Protein 4HL7 (pdb70)

Sequence (827 aa):
LNPRLFSPHIIRSLLDLDAYKINQAIHHFYPDVSVRYELIVRSEEDASGLLDAIRQEIAHLGTLRFSDADIHYLTQHAPHLKATFLQSLRYFHFVPQEQVEGIVKQQLRISIRGSWRDTILYETLVAIVSEVRSRQRWAEVPADLPLKVLKTKLDQLKAEIERRGINNFSLTEGTRRRFSSQVQRDVLACLKQEIPQWVLGTSNYHFAREFDLKPIGTIAHEWFGHQALVNERDSQQVALERWLTAFDGLAIAPTDTLTIDAFLNDFNRHLANAYDGVRHDSGCPFRWGDKIAHYQQLGIDPTTKLFIFSDGLDFDQALELCEYFAGRVKISFGIGTFLTNDLANWRNAAGVEYRPLSIVIKLAECQGRPVAKISDQPEKACEDPIFLANLKRRFNIELDVDALIQELRHQKRSLNPRLFSPHIIRSLLDLDAYKINQAIHHFYPDVSVRYELIVRSEEDASGLLDAIRQEIAHLGTLRFSDADIHYLTQHAPHLKATFLQSLRYFHFVPQEQVEGIVKGKQQLRISIRGSWRDTILYETLVAIVSEVRSRQRWAEVPADLPLKVLKTKLDQLKAEIERRGINNFSLTEGTRRRFSSQVQRDVLACLKQEIPQWVLGTSNYHFAREFDLKPIGTIAHEWFGHQALVNERDSQQVALERWLTAFDGLAIAPTDTLTIDAFLNDFNRHLANAYDGVRHDSGCPFRWGDKIAHYQQLGIDPTTKLFIFSDGLDFDQALELCEYFAGRVKISFGIGTFLTNDLANWRNAAGVEYRPLSIVIKLAECQGRPVAKISDQPEKACEDPIFLANLKRRFNIELDVDALIQELRHQ

Secondary structure (DSSP, 8-state):
--TTT--S-SS-STTSSBHHHH--HHHHH-TT-EEEEEEEEES-TTTHHHHHHHHHHHHHGGG----HHHHHHHHHH-TTS-HHHHHHHTT----HHHHB--EE--EEEEEEEEEHHHHTTHHHH--HHHHHHHHHH-TTS-TTHHHHHHHHHHHHHHHHHHHHT-----EE---TT-S-HHHHHHHHHHHHHH-GGGEEEBSBHHHHHHHT--B-----TTT--HHHHS-GGGHHHHHHHHHHHH-----EEES-SS-HHHHHHH--HHHHHHS-EEEE-SS-HHHHHH--HHHHHTT--GGGSEEEE-SS--HHHHHHHHHHHTTTSEEEEE--HHHHS--TT-B-TT-PBP-PPEEEEEEEEETTEE-----SSGGG----HHHHHHHHHHTT----HHHHHHHHHHHH-/---TTT--S-SS-STTSSBHHHH--HHHHH-TT-EEEEEEEE--SS--GGGHHHHHHHHHHGGG----HHHHHHHHHH-TTS-HHHHHHGGG----HHHHB--EE----EEEEEEEEEHHHHTTHHHH--HHHHHHHHHHSTTS-TTHHHHHHHHHHHHHHHHHHHHT-----EE---TT-S-HHHHHHHHHHHHHHSGGGEEEBSBHHHHHHHT--B-----TTT--HHHHS-GGGHHHHHHHHHHHHS----EEES-SS-HHHHHHH--HHHHHHS-EEEE-SS-HHHHHH--HHHHHTT--GGGSEEEE-SS--HHHHHHHHHHHTTTSEEEEE--HHHHS--TT-B-TT-PBP-PPPEEEEEEEETTEE-----SSGGG----HHHHHHHHHHTT----HHHHHHHHHT-

B-factor: mean 25.86, std 10.04, range [11.12, 76.34]

Solvent-accessible surface area: 34339 Å² total

InterPro domains:
  IPR006406 Nicotinate phosphoribosyltransferase [MF_00570] (7-412)
  IPR006406 Nicotinate phosphoribosyltransferase [NF003704] (6-414)
  IPR006406 Nicotinate phosphoribosyltransferase [TIGR01514] (10-411)
  IPR006406 Nicotinate phosphoribosyltransferase [cd01401] (12-394)
  IPR007229 Nicotinate phosphoribosyltransferase family [PIRSF000484] (7-392)
  IPR007229 Nicotinate phosphoribosyltransferase family [PTHR11098] (11-241)
  IPR036068 Nicotinate phosphoribosyltransferase-like, C-terminal [SSF51690] (128-410)
  IPR040727 Nicotinate phosphoribosyltransferase, N-terminal domain [PF17767] (15-138)
  IPR041525 Nicotinate/nicotinamide phosphoribosyltransferase [PF04095] (177-411)

Foldseek 3Di:
DDCLQAPPAQQDALLQAFQLLVVQLCVVPPVPKKFKKKKKFDDDPCCVVLVVQLVVNLQVQQVGAQDVVNLVLCVPQVVQHDPVSSVVSRPAGADCVVFWDDAPVHMDMIMGIDGCNNGSSVQLVSSSSLQSCCVVPVVPQPSCLLVVVVVVQLVVLVVVCVVVVQDAEAAEEARSQFNGVSLVLVLVVVCCVRPVVRYQFYSRRVSCVVSVGRHDDEHDLCLCLQVVVDPLLCSNLVSLVSSCVSTVAAYEAECFQPEVVSSLVNCALVSVVRHQYYEYADDDVLVSVVVLVSCVVSVHQQQRHEYEYEHADDSVVSVVVSVSCPPRHRYYYYYHCNRRPPSPQDAPPVGHTDDTTDMDMDTADMSNHGDKGQGNVNVPIYPDLVVVQVSCVSSVHDDDVVVSVVVVVVVVD/DFDCLQAPPAFQDALLQAFQLLVVQLCVVPPQPKKFKKKKWFDDPDACQVLVVQLVVLLQCQQVGAQDVVNLVLCVVQVVQHDPVSSVVSRPAGADCVPFWDAFDPVDTIDMIMGIDHCNNGSSVQLVSNSSQQSCCVVPVRPQDSCQLVVLLVVQLVVLVVVCVVVVFDAEAAEEARSQFNGPSLVLVLVVVCCVRPVVRYQFYRRSVSCVVSVGRHDDENDLVLCLQVVVDPLLCSNLVSLVSSCVSGVAQYEAEQFQPEVVLSLVNCDLVSVVRHQYYEYADDDVLVSVVVLVSCVVSVHQQQSHEYEYEHADDSVVSVVVSVSCPPRHRYYYYHHCNRRPPSPQDADPVRHTDDGTDMDMDTATMNNHGDKGQGNPNVPIYPDLVSVQVSCVSSVHDDDVVVSVVVVVVD

CATH classification: 3.20.140.10

Nearest PDB structures (foldseek):
  4hl7-assembly1_A  TM=1.002E+00  e=1.913E-81  Vibrio cholerae O1 biovar El Tor str. N16961
  4hl7-assembly2_B  TM=1.000E+00  e=5.256E-77  Vibrio cholerae O1 biovar El Tor str. N16961
  1vlp-assembly4_D  TM=8.745E-01  e=1.106E-33  Saccharomyces cerevisiae
  2im5-assembly4_D  TM=9.086E-01  e=7.864E-31  Porphyromonas gingivalis
  1ybe-assembly1_B  TM=8.686E-01  e=8.011E-32  Agrobacterium tumefaciens

Organism: Vibrio cholerae serotype O1 (strain ATCC 39315 / El Tor Inaba N16961) (NCBI:txid243277)

Radius of gyration: 32.54 Å; Cα contacts (8 Å, |Δi|>4): 1441; chains: 2; bounding box: 62×83×97 Å

Structure (mmCIF, N/CA/C/O backbone):
data_4HL7
#
_entry.id   4HL7
#
_cell.length_a   83.420
_cell.length_b   147.640
_cell.length_c   74.770
_cell.angle_alpha   90.00
_cell.angle_beta   90.00
_cell.angle_gamma   90.00
#
_symmetry.space_group_name_H-M   'P 21 21 2'
#
loop_
_entity.id
_entity.type
_entity.pdbx_description
1 polymer 'Nicotinate phosphoribosyltransferase'
2 non-polymer 'SULFATE ION'
3 water water
#
loop_
_atom_site.group_PDB
_atom_site.id
_atom_site.type_symbol
_atom_site.label_atom_id
_atom_site.label_alt_id
_atom_site.label_comp_id
_atom_site.label_asym_id
_atom_site.label_entity_id
_atom_site.label_seq_id
_atom_site.pdbx_PDB_ins_code
_atom_site.Cartn_x
_atom_site.Cartn_y
_atom_site.Cartn_z
_atom_site.occupancy
_atom_site.B_iso_or_equiv
_atom_site.auth_seq_id
_atom_site.auth_comp_id
_atom_site.auth_asym_id
_atom_site.auth_atom_id
_atom_site.pdbx_PDB_model_num
ATOM 1 N N . LEU A 1 3 ? 17.301 23.138 -0.799 1.00 52.46 3 LEU A N 1
ATOM 2 C CA . LEU A 1 3 ? 18.115 23.071 0.465 1.00 50.67 3 LEU A CA 1
ATOM 3 C C . LEU A 1 3 ? 19.465 22.387 0.257 1.00 48.63 3 LEU A C 1
ATOM 4 O O . LEU A 1 3 ? 19.578 21.418 -0.496 1.00 48.29 3 LEU A O 1
ATOM 9 N N . ASN A 1 4 ? 20.481 22.920 0.935 1.00 45.07 4 ASN A N 1
ATOM 10 C CA . ASN A 1 4 ? 21.871 22.447 0.875 1.00 41.38 4 ASN A CA 1
ATOM 11 C C . ASN A 1 4 ? 22.012 21.131 1.648 1.00 40.45 4 ASN A C 1
ATOM 12 O O . ASN A 1 4 ? 21.818 21.125 2.857 1.00 34.52 4 ASN A O 1
ATOM 17 N N . PRO A 1 5 ? 22.351 20.019 0.945 1.00 42.62 5 PRO A N 1
ATOM 18 C CA . PRO A 1 5 ? 22.421 18.679 1.583 1.00 40.28 5 PRO A CA 1
ATOM 19 C C . PRO A 1 5 ? 23.546 18.528 2.625 1.00 37.00 5 PRO A C 1
ATOM 20 O O . PRO A 1 5 ? 23.518 17.590 3.425 1.00 38.49 5 PRO A O 1
ATOM 24 N N . ARG A 1 6 ? 24.493 19.466 2.662 1.00 37.47 6 ARG A N 1
ATOM 25 C CA . ARG A 1 6 ? 25.510 19.470 3.718 1.00 35.50 6 ARG A CA 1
ATOM 26 C C . ARG A 1 6 ? 25.031 20.151 5.015 1.00 35.97 6 ARG A C 1
ATOM 27 O O . ARG A 1 6 ? 25.583 19.924 6.058 1.00 33.30 6 ARG A O 1
ATOM 35 N N . LEU A 1 7 ? 23.980 20.960 4.927 1.00 34.55 7 LEU A N 1
ATOM 36 C CA . LEU A 1 7 ? 23.390 21.583 6.099 1.00 30.85 7 LEU A CA 1
ATOM 37 C C . LEU A 1 7 ? 22.161 20.800 6.570 1.00 28.42 7 LEU A C 1
ATOM 38 O O . LEU A 1 7 ? 21.881 20.750 7.781 1.00 25.57 7 LEU A O 1
ATOM 43 N N . PHE A 1 8 ? 21.405 20.236 5.619 1.00 28.62 8 PHE A N 1
ATOM 44 C CA . PHE A 1 8 ? 20.123 19.597 5.937 1.00 27.86 8 PHE A CA 1
ATOM 45 C C . PHE A 1 8 ? 20.033 18.243 5.245 1.00 30.53 8 PHE A C 1
ATOM 46 O O . PHE A 1 8 ? 20.219 18.175 4.020 1.00 32.34 8 PHE A O 1
ATOM 54 N N . SER A 1 9 ? 19.772 17.166 6.009 1.00 29.49 9 SER A N 1
ATOM 55 C CA . SER A 1 9 ? 19.468 15.871 5.363 1.00 30.27 9 SER A CA 1
ATOM 56 C C . SER A 1 9 ? 18.025 15.868 4.831 1.00 31.04 9 SER A C 1
ATOM 57 O O . SER A 1 9 ? 17.214 16.774 5.182 1.00 28.83 9 SER A O 1
ATOM 60 N N . PRO A 1 10 ? 17.648 14.818 4.051 1.00 31.29 10 PRO A N 1
ATOM 61 C CA . PRO A 1 10 ? 16.285 14.846 3.560 1.00 31.55 10 PRO A CA 1
ATOM 62 C C . PRO A 1 10 ? 15.251 14.785 4.666 1.00 33.26 10 PRO A C 1
ATOM 63 O O . PRO A 1 10 ? 14.188 15.382 4.552 1.00 35.73 10 PRO A O 1
ATOM 67 N N . HIS A 1 11 ? 15.577 14.097 5.752 1.00 31.84 11 HIS A N 1
ATOM 68 C CA . HIS A 1 11 ? 14.629 13.919 6.856 1.00 32.45 11 HIS A CA 1
ATOM 69 C C . HIS A 1 11 ? 15.091 14.721 8.071 1.00 28.24 11 HIS A C 1
ATOM 70 O O . HIS A 1 11 ? 16.285 14.744 8.389 1.00 31.45 11 HIS A O 1
ATOM 77 N N . ILE A 1 12 ? 14.154 15.442 8.691 1.00 25.07 12 ILE A N 1
ATOM 78 C CA . ILE A 1 12 ? 14.403 16.208 9.935 1.00 24.45 12 ILE A CA 1
ATOM 79 C C . ILE A 1 12 ? 14.560 15.182 11.078 1.00 22.77 12 ILE A C 1
ATOM 80 O O . ILE A 1 12 ? 15.613 15.089 11.690 1.00 23.59 12 ILE A O 1
ATOM 85 N N . ILE A 1 13 ? 13.538 14.382 11.302 1.00 22.66 13 ILE A N 1
ATOM 86 C CA . ILE A 1 13 ? 13.593 13.350 12.334 1.00 20.79 13 ILE A CA 1
ATOM 87 C C . ILE A 1 13 ? 14.073 12.034 11.695 1.00 22.10 13 ILE A C 1
ATOM 88 O O . ILE A 1 13 ? 13.531 11.578 10.681 1.00 22.15 13 ILE A O 1
ATOM 93 N N . ARG A 1 14 ? 15.091 11.431 12.278 1.00 21.57 14 ARG A N 1
ATOM 94 C CA . ARG A 1 14 ? 15.790 10.348 11.579 1.00 23.82 14 ARG A CA 1
ATOM 95 C C . ARG A 1 14 ? 15.162 8.974 11.846 1.00 25.23 14 ARG A C 1
ATOM 96 O O . ARG A 1 14 ? 15.309 8.078 11.051 1.00 25.34 14 ARG A O 1
ATOM 104 N N . SER A 1 15 ? 14.509 8.838 12.990 1.00 23.85 15 SER A N 1
ATOM 105 C CA . SER A 1 15 ? 13.873 7.568 13.451 1.00 23.80 15 SER A CA 1
ATOM 106 C C . SER A 1 15 ? 13.196 7.885 14.767 1.00 22.65 15 SER A C 1
ATOM 107 O O . SER A 1 15 ? 13.364 8.993 15.299 1.00 21.50 15 SER A O 1
ATOM 110 N N . LEU A 1 16 ? 12.452 6.930 15.335 1.00 20.22 16 LEU A N 1
ATOM 111 C CA . LEU A 1 16 ? 11.830 7.202 16.647 1.00 22.04 16 LEU A CA 1
ATOM 112 C C . LEU A 1 16 ? 12.840 7.017 17.777 1.00 19.95 16 LEU A C 1
ATOM 113 O O . LEU A 1 16 ? 12.483 7.119 18.971 1.00 20.43 16 LEU A O 1
ATOM 118 N N . LEU A 1 17 ? 14.105 6.734 17.424 1.00 18.72 17 LEU A N 1
ATOM 119 C CA . LEU A 1 17 ? 15.205 6.795 18.420 1.00 19.20 17 LEU A CA 1
ATOM 120 C C . LEU A 1 17 ? 15.937 8.169 18.410 1.00 18.17 17 LEU A C 1
ATOM 121 O O . LEU A 1 17 ? 16.788 8.461 19.298 1.00 15.46 17 LEU A O 1
ATOM 126 N N . ASP A 1 18 ? 15.591 9.003 17.415 1.00 18.06 18 ASP A N 1
ATOM 127 C CA . ASP A 1 18 ? 16.169 10.344 17.280 1.00 17.86 18 ASP A CA 1
ATOM 128 C C . ASP A 1 18 ? 15.535 11.317 18.255 1.00 17.69 18 ASP A C 1
ATOM 129 O O . ASP A 1 18 ? 14.774 12.236 17.840 1.00 17.79 18 ASP A O 1
ATOM 134 N N . LEU A 1 19 ? 15.826 11.113 19.538 1.00 17.55 19 LEU A N 1
ATOM 135 C CA . LEU A 1 19 ? 15.241 11.845 20.634 1.00 16.78 19 LEU A CA 1
ATOM 136 C C . LEU A 1 19 ? 16.085 11.608 21.868 1.00 16.48 19 LEU A C 1
ATOM 137 O O . LEU A 1 19 ? 16.986 10.719 21.829 1.00 16.79 19 LEU A O 1
ATOM 142 N N . ASP A 1 20 ? 15.807 12.352 22.960 1.00 16.69 20 ASP A N 1
ATOM 143 C CA . ASP A 1 20 ? 16.589 12.109 24.215 1.00 16.58 20 ASP A CA 1
ATOM 144 C C . ASP A 1 20 ? 16.187 10.778 24.800 1.00 17.52 20 ASP A C 1
ATOM 145 O O . ASP A 1 20 ? 15.004 10.511 24.982 1.00 16.38 20 ASP A O 1
ATOM 150 N N . ALA A 1 21 ? 17.185 9.973 25.179 1.00 16.04 21 ALA A N 1
ATOM 151 C CA . ALA A 1 21 ? 16.974 8.626 25.631 1.00 17.03 21 ALA A CA 1
ATOM 152 C C . ALA A 1 21 ? 16.087 8.603 26.840 1.00 16.40 21 ALA A C 1
ATOM 153 O O . ALA A 1 21 ? 15.299 7.643 27.015 1.00 17.46 21 ALA A O 1
ATOM 155 N N . TYR A 1 22 ? 16.191 9.629 27.693 1.00 16.57 22 TYR A N 1
ATOM 156 C CA . TYR A 1 22 ? 15.388 9.604 28.938 1.00 18.58 22 TYR A CA 1
ATOM 157 C C . TYR A 1 22 ? 13.860 9.658 28.655 1.00 16.73 22 TYR A C 1
ATOM 158 O O . TYR A 1 22 ? 13.094 9.358 29.535 1.00 17.69 22 TYR A O 1
ATOM 167 N N . LYS A 1 23 ? 13.446 10.061 27.434 1.00 15.77 23 LYS A N 1
ATOM 168 C CA . LYS A 1 23 ? 12.037 10.097 27.094 1.00 14.70 23 LYS A CA 1
ATOM 169 C C . LYS A 1 23 ? 11.498 8.700 26.936 1.00 14.89 23 LYS A C 1
ATOM 170 O O . LYS A 1 23 ? 10.408 8.378 27.467 1.00 15.21 23 LYS A O 1
ATOM 176 N N . ILE A 1 24 ? 12.247 7.850 26.253 1.00 15.21 24 ILE A N 1
ATOM 177 C CA . ILE A 1 24 ? 11.876 6.433 26.150 1.00 14.80 24 ILE A CA 1
ATOM 178 C C . ILE A 1 24 ? 11.982 5.756 27.509 1.00 15.43 24 ILE A C 1
ATOM 179 O O . ILE A 1 24 ? 11.129 4.918 27.903 1.00 15.59 24 ILE A O 1
ATOM 184 N N . ASN A 1 25 ? 13.048 6.081 28.238 1.00 15.96 25 ASN A N 1
ATOM 185 C CA . ASN A 1 25 ? 13.194 5.466 29.521 1.00 15.60 25 ASN A CA 1
ATOM 186 C C . ASN A 1 25 ? 12.031 5.819 30.465 1.00 14.88 25 ASN A C 1
ATOM 187 O O . ASN A 1 25 ? 11.432 4.915 31.085 1.00 16.00 25 ASN A O 1
ATOM 208 N N . GLN A 1 28 ? 8.888 3.983 29.725 1.00 16.43 28 GLN A N 1
ATOM 209 C CA . GLN A 1 28 ? 8.775 2.694 30.430 1.00 17.57 28 GLN A CA 1
ATOM 210 C C . GLN A 1 28 ? 8.232 2.831 31.820 1.00 17.33 28 GLN A C 1
ATOM 211 O O . GLN A 1 28 ? 7.370 1.999 32.254 1.00 16.80 28 GLN A O 1
ATOM 217 N N . ALA A 1 29 ? 8.700 3.831 32.578 1.00 16.27 29 ALA A N 1
ATOM 218 C CA . ALA A 1 29 ? 8.251 3.941 33.971 1.00 16.26 29 ALA A CA 1
ATOM 219 C C . ALA A 1 29 ? 6.780 4.330 34.026 1.00 17.03 29 ALA A C 1
ATOM 220 O O . ALA A 1 29 ? 5.990 3.847 34.844 1.00 15.28 29 ALA A O 1
ATOM 222 N N . ILE A 1 30 ? 6.386 5.158 33.081 1.00 14.92 30 ILE A N 1
ATOM 223 C CA . ILE A 1 30 ? 4.960 5.637 32.990 1.00 15.03 30 ILE A CA 1
ATOM 224 C C . ILE A 1 30 ? 4.096 4.441 32.520 1.00 15.58 30 ILE A C 1
ATOM 225 O O . ILE A 1 30 ? 2.965 4.215 33.041 1.00 15.11 30 ILE A O 1
ATOM 230 N N . HIS A 1 31 ? 4.607 3.675 31.574 1.00 15.79 31 HIS A N 1
ATOM 231 C CA . HIS A 1 31 ? 3.913 2.436 31.085 1.00 17.63 31 HIS A CA 1
ATOM 232 C C . HIS A 1 31 ? 3.621 1.510 32.260 1.00 18.11 31 HIS A C 1
ATOM 233 O O . HIS A 1 31 ? 2.524 0.954 32.378 1.00 17.59 31 HIS A O 1
ATOM 240 N N . HIS A 1 32 ? 4.600 1.377 33.136 1.00 17.01 32 HIS A N 1
ATOM 241 C CA . HIS A 1 32 ? 4.509 0.450 34.244 1.00 18.04 32 HIS A CA 1
ATOM 242 C C . HIS A 1 32 ? 3.567 0.926 35.316 1.00 17.82 32 HIS A C 1
ATOM 243 O O . HIS A 1 32 ? 2.681 0.153 35.763 1.00 18.31 32 HIS A O 1
ATOM 250 N N . PHE A 1 33 ? 3.688 2.179 35.750 1.00 15.30 33 PHE A N 1
ATOM 251 C CA . PHE A 1 33 ? 2.968 2.677 36.956 1.00 14.73 33 PHE A CA 1
ATOM 252 C C . PHE A 1 33 ? 1.684 3.456 36.627 1.00 15.10 33 PHE A C 1
ATOM 253 O O . PHE A 1 33 ? 0.782 3.572 37.480 1.00 15.64 33 PHE A O 1
ATOM 261 N N . TYR A 1 34 ? 1.672 4.106 35.472 1.00 14.36 34 TYR A N 1
ATOM 262 C CA . TYR A 1 34 ? 0.691 5.182 35.184 1.00 14.79 34 TYR A CA 1
ATOM 263 C C . TYR A 1 34 ? 0.127 5.053 33.765 1.00 15.26 34 TYR A C 1
ATOM 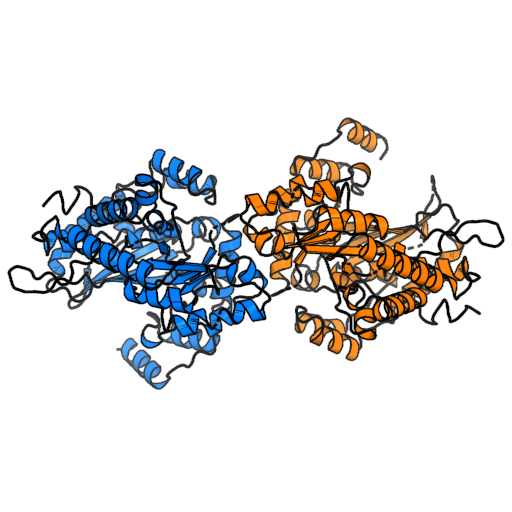264 O O . TYR A 1 34 ? 0.003 6.033 33.042 1.00 14.85 34 TYR A O 1
ATOM 273 N N . PRO A 1 35 ? -0.289 3.861 33.405 1.00 15.00 35 PRO A N 1
ATOM 274 C CA . PRO A 1 35 ? -0.798 3.646 32.039 1.00 16.21 35 PRO A CA 1
ATOM 275 C C . PRO A 1 35 ? -2.058 4.454 31.648 1.00 17.61 35 PRO A C 1
ATOM 276 O O . PRO A 1 35 ? -2.319 4.598 30.441 1.00 18.60 35 PRO A O 1
ATOM 280 N N . ASP A 1 36 ? -2.862 4.890 32.612 1.00 16.26 36 ASP A N 1
ATOM 281 C CA . ASP A 1 36 ? -4.092 5.659 32.316 1.00 18.53 36 ASP A CA 1
ATOM 282 C C . ASP A 1 36 ? -3.986 7.130 32.775 1.00 19.00 36 ASP A C 1
ATOM 283 O O . ASP A 1 36 ? -4.974 7.820 32.846 1.00 20.10 36 ASP A O 1
ATOM 288 N N . VAL A 1 37 ? -2.791 7.583 33.116 1.00 16.05 37 VAL A N 1
ATOM 289 C CA . VAL A 1 37 ? -2.647 9.002 33.490 1.00 15.18 37 VAL A CA 1
ATOM 290 C C . VAL A 1 37 ? -2.596 9.873 32.244 1.00 15.79 37 VAL A C 1
ATOM 291 O O . VAL A 1 37 ? -1.923 9.509 31.290 1.00 16.21 37 VAL A O 1
ATOM 295 N N . SER A 1 38 ? -3.303 11.022 32.239 1.00 14.92 38 SER A N 1
ATOM 296 C CA . SER A 1 38 ? -3.251 11.929 31.078 1.00 17.27 38 SER A CA 1
ATOM 297 C C . SER A 1 38 ? -2.415 13.182 31.409 1.00 17.13 38 SER A C 1
ATOM 298 O O . SER A 1 38 ? -2.222 13.501 32.602 1.00 15.93 38 SER A O 1
ATOM 302 N N . VAL A 1 39 ? -1.984 13.897 30.389 1.00 15.92 39 VAL A N 1
ATOM 303 C CA . VAL A 1 39 ? -1.168 15.107 30.612 1.00 15.72 39 VAL A CA 1
ATOM 304 C C . VAL A 1 39 ? -1.457 16.132 29.536 1.00 16.17 39 VAL A C 1
ATOM 305 O O . VAL A 1 39 ? -2.052 15.802 28.482 1.00 16.14 39 VAL A O 1
ATOM 309 N N . ARG A 1 40 ? -0.992 17.362 29.770 1.00 15.97 40 ARG A N 1
ATOM 310 C CA . ARG A 1 40 ? -0.993 18.403 28.740 1.00 16.11 40 ARG A CA 1
ATOM 311 C C . ARG A 1 40 ? 0.351 19.098 28.808 1.00 15.88 40 ARG A C 1
ATOM 312 O O . ARG A 1 40 ? 0.777 19.500 29.905 1.00 15.43 40 ARG A O 1
ATOM 320 N N . TYR A 1 41 ? 1.025 19.210 27.656 1.00 17.32 41 TYR A N 1
ATOM 321 C CA . TYR A 1 41 ? 2.274 20.007 27.559 1.00 16.04 41 TYR A CA 1
ATOM 322 C C . TYR A 1 41 ? 1.996 21.248 26.779 1.00 17.66 41 TYR A C 1
ATOM 323 O O . TYR A 1 41 ? 1.150 21.232 25.838 1.00 16.43 41 TYR A O 1
ATOM 332 N N . GLU A 1 42 ? 2.789 22.305 27.054 1.00 15.89 42 GLU A N 1
ATOM 333 C CA . GLU A 1 42 ? 2.644 23.548 26.307 1.00 18.34 42 GLU A CA 1
ATOM 334 C C . GLU A 1 42 ? 3.985 24.023 25.820 1.00 18.82 42 GLU A C 1
ATOM 335 O O . GLU A 1 42 ? 4.936 24.099 26.606 1.00 18.60 42 GLU A O 1
ATOM 341 N N . LEU A 1 43 ? 4.060 24.361 24.540 1.00 19.81 43 LEU A N 1
ATOM 342 C CA . LEU A 1 43 ? 5.314 24.868 24.031 1.00 23.47 43 LEU A CA 1
ATOM 343 C C . LEU A 1 43 ? 5.081 26.251 23.533 1.00 26.55 43 LEU A C 1
ATOM 344 O O . LEU A 1 43 ? 4.039 26.556 22.956 1.00 29.52 43 LEU A O 1
ATOM 349 N N . ILE A 1 44 ? 6.066 27.103 23.732 1.00 25.88 44 ILE A N 1
ATOM 350 C CA . ILE A 1 44 ? 5.940 28.453 23.201 1.00 27.74 44 ILE A CA 1
ATOM 351 C C . ILE A 1 44 ? 7.219 28.805 22.459 1.00 29.59 44 ILE A C 1
ATOM 352 O O . ILE A 1 44 ? 8.309 28.519 22.932 1.00 25.73 44 ILE A O 1
ATOM 357 N N . VAL A 1 45 ? 7.045 29.291 21.237 1.00 29.36 45 VAL A N 1
ATOM 358 C CA . VAL A 1 45 ? 8.133 29.801 20.450 1.00 32.70 45 VAL A CA 1
ATOM 359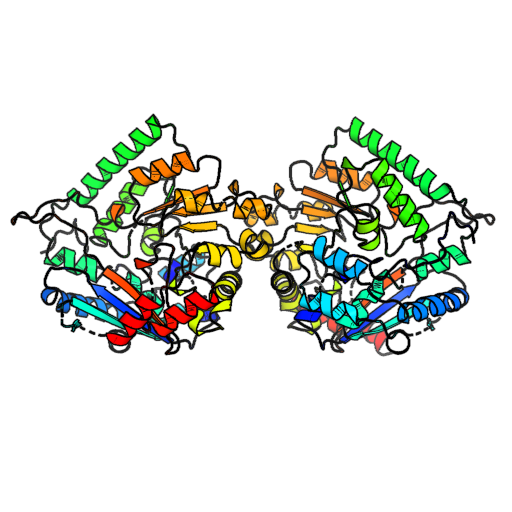 C C . VAL A 1 45 ? 8.034 31.311 20.498 1.00 38.69 45 VAL A C 1
ATOM 360 O O . VAL A 1 45 ? 7.016 31.869 20.110 1.00 39.78 45 VAL A O 1
ATOM 364 N N . ARG A 1 46 ? 9.097 31.965 20.968 1.00 45.37 46 ARG A N 1
ATOM 365 C CA . ARG A 1 46 ? 9.133 33.446 21.097 1.00 52.45 46 ARG A CA 1
ATOM 366 C C . ARG A 1 46 ? 10.101 34.108 20.092 1.00 54.84 46 ARG A C 1
ATOM 367 O O . ARG A 1 46 ? 10.941 33.424 19.477 1.00 45.64 46 ARG A O 1
ATOM 369 N N . SER A 1 47 ? 9.931 35.424 19.885 1.00 58.52 47 SER A N 1
ATOM 370 C CA . SER A 1 47 ? 10.950 36.283 19.250 1.00 55.42 47 SER A CA 1
ATOM 371 C C . SER A 1 47 ? 11.256 35.841 17.818 1.00 54.17 47 SER A C 1
ATOM 372 O O . SER A 1 47 ? 12.409 35.806 17.387 1.00 52.83 47 SER A O 1
ATOM 374 N N . GLU A 1 48 ? 10.216 35.475 17.079 1.00 60.17 48 GLU A N 1
ATOM 375 C CA . GLU A 1 48 ? 10.374 35.264 15.642 1.00 63.25 48 GLU A CA 1
ATOM 376 C C . GLU A 1 48 ? 9.217 35.889 14.859 1.00 67.21 48 GLU A C 1
ATOM 377 O O . GLU A 1 48 ? 8.063 35.394 14.902 1.00 61.94 48 GLU A O 1
ATOM 383 N N . GLU A 1 49 ? 9.552 36.973 14.141 1.00 65.76 49 GLU A N 1
ATOM 384 C CA . GLU A 1 49 ? 8.569 37.846 13.498 1.00 70.27 49 GLU A CA 1
ATOM 385 C C . GLU A 1 49 ? 7.883 37.133 12.333 1.00 71.09 49 GLU A C 1
ATOM 386 O O . GLU A 1 49 ? 8.549 36.484 11.528 1.00 76.34 49 GLU A O 1
ATOM 388 N N . ASP A 1 50 ? 6.554 37.258 12.253 1.00 71.71 50 ASP A N 1
ATOM 389 C CA . ASP A 1 50 ? 5.734 36.486 11.295 1.00 71.01 50 ASP A CA 1
ATOM 390 C 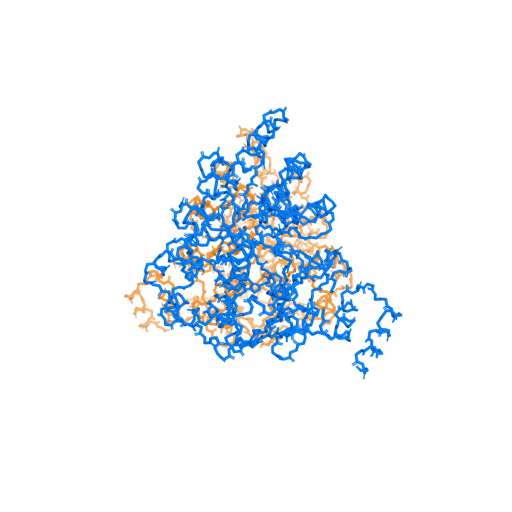C . ASP A 1 50 ? 5.933 34.953 11.462 1.00 67.67 50 ASP A C 1
ATOM 391 O O . ASP A 1 50 ? 6.315 34.249 10.509 1.00 63.90 50 ASP A O 1
ATOM 393 N N . ALA A 1 51 ? 5.687 34.451 12.674 1.00 64.53 51 ALA A N 1
ATOM 394 C CA . ALA A 1 51 ? 5.708 33.001 12.929 1.00 59.15 51 ALA A CA 1
ATOM 395 C C . ALA A 1 51 ? 4.595 32.307 12.154 1.00 56.92 51 ALA A C 1
ATOM 396 O O . ALA A 1 51 ? 4.620 31.100 11.971 1.00 56.31 51 ALA A O 1
ATOM 398 N N . SER A 1 52 ? 3.619 33.091 11.701 1.00 58.51 52 SER A N 1
ATOM 399 C CA . SER A 1 52 ? 2.588 32.616 10.772 1.00 54.97 52 SER A CA 1
ATOM 400 C C . SER A 1 52 ? 3.203 31.721 9.685 1.00 49.89 52 SER A C 1
ATOM 401 O O . SER A 1 52 ? 2.617 30.710 9.300 1.00 47.11 52 SER A O 1
ATOM 403 N N . GLY A 1 53 ? 4.394 32.101 9.229 1.00 45.29 53 GLY A N 1
ATOM 404 C CA . GLY A 1 53 ? 5.101 31.417 8.149 1.00 47.76 53 GLY A CA 1
ATOM 405 C C . GLY A 1 53 ? 5.792 30.097 8.519 1.00 42.10 53 GLY A C 1
ATOM 406 O O . GLY A 1 53 ? 5.975 29.251 7.659 1.00 42.43 53 GLY A O 1
ATOM 407 N N . LEU A 1 54 ? 6.193 29.909 9.776 1.00 41.00 54 LEU A N 1
ATOM 408 C CA . LEU A 1 54 ? 6.781 28.606 10.153 1.00 36.85 54 LEU A CA 1
ATOM 409 C C . LEU A 1 54 ? 5.699 27.552 10.353 1.00 36.95 54 LEU A C 1
ATOM 410 O O . LEU A 1 54 ? 5.930 26.349 10.188 1.00 32.77 54 LEU A O 1
ATOM 415 N N . LEU A 1 55 ? 4.510 28.030 10.695 1.00 37.81 55 LEU A N 1
ATOM 416 C CA . LEU A 1 55 ? 3.432 27.164 11.120 1.00 38.31 55 LEU A CA 1
ATOM 417 C C . LEU A 1 55 ? 3.078 26.123 10.035 1.00 36.77 55 LEU A C 1
ATOM 418 O O . LEU A 1 55 ? 2.911 24.969 10.372 1.00 37.83 55 LEU A O 1
ATOM 423 N N . ASP A 1 56 ? 3.087 26.489 8.735 1.00 40.24 56 ASP A N 1
ATOM 424 C CA . ASP A 1 56 ? 2.764 25.503 7.645 1.00 39.61 56 ASP A CA 1
ATOM 425 C C . ASP A 1 56 ? 3.664 24.260 7.579 1.00 39.34 56 ASP A C 1
ATOM 426 O O . ASP A 1 56 ? 3.159 23.106 7.592 1.00 36.90 56 ASP A O 1
ATOM 431 N N . ALA A 1 57 ? 4.985 24.477 7.518 1.00 36.30 57 ALA A N 1
ATOM 432 C CA . ALA A 1 57 ? 5.937 23.360 7.461 1.00 34.66 57 ALA A CA 1
ATOM 433 C C . ALA A 1 57 ? 6.041 22.617 8.786 1.00 32.98 57 ALA A C 1
ATOM 434 O O . ALA A 1 57 ? 6.262 21.402 8.814 1.00 34.18 57 ALA A O 1
ATOM 436 N N . ILE A 1 58 ? 5.830 23.314 9.884 1.00 28.07 58 ILE A N 1
ATOM 437 C CA . ILE A 1 58 ? 5.812 22.609 11.141 1.00 28.74 58 ILE A CA 1
ATOM 438 C C . ILE A 1 58 ? 4.632 21.629 11.151 1.00 28.96 58 ILE A C 1
ATOM 439 O O . ILE A 1 58 ? 4.770 20.489 11.565 1.00 27.85 58 ILE A O 1
ATOM 444 N N . ARG A 1 59 ? 3.475 22.069 10.641 1.00 32.29 59 ARG A N 1
ATOM 445 C CA . ARG A 1 59 ? 2.273 21.213 10.660 1.00 31.15 59 ARG A CA 1
ATOM 446 C C . ARG A 1 59 ? 2.542 19.973 9.884 1.00 29.94 59 ARG A C 1
ATOM 447 O O . ARG A 1 59 ? 2.156 18.879 10.273 1.00 29.93 59 ARG A O 1
ATOM 455 N N . GLN A 1 60 ? 3.224 20.142 8.759 1.00 29.66 60 GLN A N 1
ATOM 456 C CA . GLN A 1 60 ? 3.445 19.034 7.866 1.00 31.34 60 GLN A CA 1
ATOM 457 C C . GLN A 1 60 ? 4.352 18.003 8.540 1.00 29.07 60 GLN A C 1
ATOM 458 O O . GLN A 1 60 ? 4.126 16.800 8.442 1.00 29.07 60 GLN A O 1
ATOM 464 N N . GLU A 1 61 ? 5.402 18.496 9.193 1.00 27.95 61 GLU A N 1
ATOM 465 C CA . GLU A 1 61 ? 6.371 17.643 9.866 1.00 28.69 61 GLU A CA 1
ATOM 466 C C . GLU A 1 61 ? 5.779 16.942 11.017 1.00 24.85 61 GLU A C 1
ATOM 467 O O . GLU A 1 61 ? 6.114 15.777 11.249 1.00 25.02 61 GLU A O 1
ATOM 473 N N . ILE A 1 62 ? 4.912 17.648 11.780 1.00 25.81 62 ILE A N 1
ATOM 474 C CA . ILE A 1 62 ? 4.306 17.075 12.974 1.00 25.11 62 ILE A CA 1
ATOM 475 C C . ILE A 1 62 ? 3.357 15.991 12.515 1.00 24.26 62 ILE A C 1
ATOM 476 O O . ILE A 1 62 ? 3.414 14.881 12.987 1.00 23.65 62 ILE A O 1
ATOM 481 N N . ALA A 1 63 ? 2.589 16.277 11.464 1.00 26.21 63 ALA A N 1
ATOM 482 C CA . ALA A 1 63 ? 1.695 15.257 10.877 1.00 26.06 63 ALA A CA 1
ATOM 483 C C . ALA A 1 63 ? 2.472 14.027 10.456 1.00 24.84 63 ALA A C 1
ATOM 484 O O . ALA A 1 63 ? 2.065 12.877 10.683 1.00 25.58 63 ALA A O 1
ATOM 486 N N . HIS A 1 64 ? 3.606 14.255 9.839 1.00 25.87 64 HIS A N 1
ATOM 487 C CA . HIS A 1 64 ? 4.501 13.186 9.518 1.00 26.45 64 HIS A CA 1
ATOM 488 C C . HIS A 1 64 ? 4.943 12.258 10.662 1.00 27.07 64 HIS A C 1
ATOM 489 O O . HIS A 1 64 ? 5.168 11.064 10.427 1.00 26.18 64 HIS A O 1
ATOM 496 N N . LEU A 1 65 ? 5.019 12.759 11.923 1.00 24.70 65 LEU A N 1
ATOM 497 C CA . LEU A 1 65 ? 5.276 11.855 13.060 1.00 24.04 65 LEU A CA 1
ATOM 498 C C . LEU A 1 65 ? 4.309 10.651 13.112 1.00 22.60 65 LEU A C 1
ATOM 499 O O . LEU A 1 65 ? 4.681 9.605 13.642 1.00 23.86 65 LEU A O 1
ATOM 504 N N . GLY A 1 66 ? 3.056 10.862 12.664 1.00 25.52 66 GLY A N 1
ATOM 505 C CA . GLY A 1 66 ? 2.009 9.860 12.706 1.00 24.67 66 GLY A CA 1
ATOM 506 C C . GLY A 1 66 ? 2.361 8.671 11.821 1.00 25.88 66 GLY A C 1
ATOM 507 O O . GLY A 1 66 ? 1.794 7.604 11.982 1.00 26.55 66 GLY A O 1
ATOM 508 N N . THR A 1 67 ? 3.338 8.832 10.934 1.00 26.45 67 THR A N 1
ATOM 509 C CA . THR A 1 67 ? 3.716 7.744 10.021 1.00 27.12 67 THR A CA 1
ATOM 510 C C . THR A 1 67 ? 4.943 6.934 10.504 1.00 27.82 67 THR A C 1
ATOM 511 O O . THR A 1 67 ? 5.341 5.936 9.889 1.00 27.91 67 THR A O 1
ATOM 515 N N . LEU A 1 68 ? 5.595 7.424 11.550 1.00 26.78 68 LEU A N 1
ATOM 516 C CA . LEU A 1 68 ? 6.808 6.767 12.049 1.00 24.70 68 LEU A CA 1
ATOM 517 C C . LEU A 1 68 ? 6.492 5.554 12.859 1.00 24.12 68 LEU A C 1
ATOM 518 O O . LEU A 1 68 ? 5.456 5.495 13.544 1.00 24.11 68 LEU A O 1
ATOM 523 N N . ARG A 1 69 ? 7.397 4.576 12.825 1.00 22.29 69 ARG A N 1
ATOM 524 C CA . ARG A 1 69 ? 7.178 3.347 13.620 1.00 23.29 69 ARG A CA 1
ATOM 525 C C . ARG A 1 69 ? 8.488 2.936 14.254 1.00 23.93 69 ARG A C 1
ATOM 526 O O . ARG A 1 69 ? 9.537 3.255 13.707 1.00 24.70 69 ARG A O 1
ATOM 534 N N . PHE A 1 70 ? 8.454 2.165 15.344 1.00 24.12 70 PHE A N 1
ATOM 535 C CA . PHE A 1 70 ? 9.706 1.505 15.767 1.00 24.70 70 PHE A CA 1
ATOM 536 C C . PHE A 1 70 ? 9.944 0.293 14.884 1.00 26.81 70 PHE A C 1
ATOM 537 O O . PHE A 1 70 ? 9.047 -0.562 14.794 1.00 31.87 70 PHE A O 1
ATOM 545 N N . SER A 1 71 ? 11.152 0.151 14.332 1.00 27.79 71 SER A N 1
ATOM 546 C CA . SER A 1 71 ? 11.498 -0.997 13.463 1.00 28.71 71 SER A CA 1
ATOM 547 C C . SER A 1 71 ? 12.012 -2.123 14.343 1.00 32.22 71 SER A C 1
ATOM 548 O O . SER A 1 71 ? 12.334 -1.918 15.517 1.00 27.73 71 SER A O 1
ATOM 551 N N . ASP A 1 72 ? 12.097 -3.335 13.807 1.00 34.75 72 ASP A N 1
ATOM 552 C CA . ASP A 1 72 ? 12.645 -4.418 14.637 1.00 37.72 72 ASP A CA 1
ATOM 553 C C . ASP A 1 72 ? 14.079 -4.123 15.013 1.00 32.71 72 ASP A C 1
ATOM 554 O O . ASP A 1 72 ? 14.490 -4.411 16.145 1.00 31.55 72 ASP A O 1
ATOM 559 N N . ALA A 1 73 ? 14.801 -3.468 14.107 1.00 31.39 73 ALA A N 1
ATOM 560 C CA . ALA A 1 73 ? 16.141 -3.047 14.367 1.00 30.07 73 ALA A CA 1
ATOM 561 C C . ALA A 1 73 ? 16.253 -2.006 15.477 1.00 30.83 73 ALA A C 1
ATOM 562 O O . ALA A 1 73 ? 17.247 -2.014 16.210 1.00 32.53 73 ALA A O 1
ATOM 564 N N . ASP A 1 74 ? 15.280 -1.088 15.579 1.00 26.91 74 ASP A N 1
ATOM 565 C CA . ASP A 1 74 ? 15.279 -0.145 16.693 1.00 25.05 74 ASP A CA 1
ATOM 566 C C . ASP A 1 74 ? 15.104 -0.908 17.983 1.00 24.94 74 ASP A C 1
ATOM 567 O O . ASP A 1 74 ? 15.738 -0.593 19.017 1.00 25.01 74 ASP A O 1
ATOM 572 N N . ILE A 1 75 ? 14.175 -1.853 17.968 1.00 24.00 75 ILE A N 1
ATOM 573 C CA . ILE A 1 75 ? 13.850 -2.622 19.185 1.00 25.10 75 ILE A CA 1
ATOM 574 C C . ILE A 1 75 ? 15.035 -3.510 19.607 1.00 24.32 75 ILE A C 1
ATOM 575 O O . ILE A 1 75 ? 15.367 -3.597 20.833 1.00 24.42 75 ILE A O 1
ATOM 580 N N . HIS A 1 76 ? 15.661 -4.147 18.625 1.00 27.06 76 HIS A N 1
ATOM 581 C CA . HIS A 1 76 ? 16.879 -4.957 18.831 1.00 27.58 76 HIS A CA 1
ATOM 582 C C . HIS A 1 76 ? 17.948 -4.082 19.442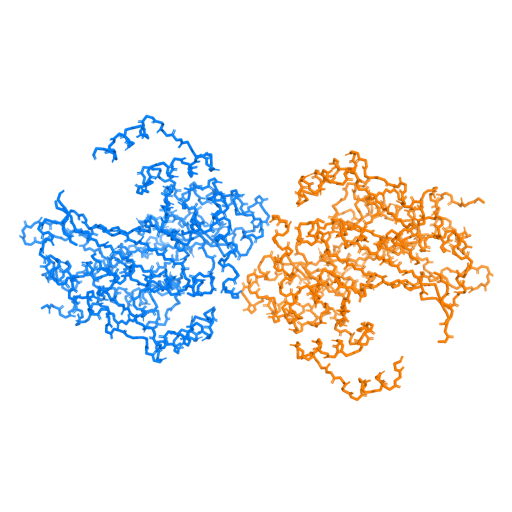 1.00 27.08 76 HIS A C 1
ATOM 583 O O . HIS A 1 76 ? 18.649 -4.490 20.400 1.00 26.10 76 HIS A O 1
ATOM 590 N N . TYR A 1 77 ? 18.088 -2.854 18.938 1.00 25.04 77 TYR A N 1
ATOM 591 C CA . TYR A 1 77 ? 19.091 -1.930 19.497 1.00 23.54 77 TYR A CA 1
ATOM 592 C C . TYR A 1 77 ? 18.805 -1.657 20.993 1.00 23.18 77 TYR A C 1
ATOM 593 O O . TYR A 1 77 ? 19.696 -1.766 21.837 1.00 24.58 77 TYR A O 1
ATOM 602 N N . LEU A 1 78 ? 17.569 -1.350 21.338 1.00 21.53 78 LEU A N 1
ATOM 603 C CA . LEU A 1 78 ? 17.280 -1.092 22.734 1.00 22.51 78 LEU A CA 1
ATOM 604 C C . LEU A 1 78 ? 17.422 -2.354 23.600 1.00 24.60 78 LEU A C 1
ATOM 605 O O . LEU A 1 78 ? 17.776 -2.280 24.777 1.00 21.68 78 LEU A O 1
ATOM 610 N N . THR A 1 79 ? 17.044 -3.496 23.052 1.00 24.36 79 THR A N 1
ATOM 611 C CA . THR A 1 79 ? 17.209 -4.731 23.799 1.00 25.47 79 THR A CA 1
ATOM 612 C C . THR A 1 79 ? 18.651 -4.911 24.295 1.00 26.43 79 THR A C 1
ATOM 613 O O . THR A 1 79 ? 18.861 -5.260 25.453 1.00 25.56 79 THR A O 1
ATOM 617 N N . GLN A 1 80 ? 19.610 -4.728 23.398 1.00 25.83 80 GLN A N 1
ATOM 618 C CA . GLN A 1 80 ? 21.049 -4.895 23.674 1.00 29.54 80 GLN A CA 1
ATOM 619 C C . GLN A 1 80 ? 21.654 -3.729 24.454 1.00 30.07 80 GLN A C 1
ATOM 620 O O . GLN A 1 80 ? 22.376 -3.931 25.449 1.00 30.70 80 GLN A O 1
ATOM 626 N N . HIS A 1 81 ? 21.351 -2.503 24.022 1.00 25.46 81 HIS A N 1
ATOM 627 C CA . HIS A 1 81 ? 22.051 -1.343 24.554 1.00 24.97 81 HIS A CA 1
ATOM 628 C C . HIS A 1 81 ? 21.341 -0.571 25.628 1.00 24.82 81 HIS A C 1
ATOM 629 O O . HIS A 1 81 ? 21.919 0.345 26.227 1.00 26.58 81 HIS A O 1
ATOM 636 N N . ALA A 1 82 ? 20.087 -0.947 25.889 1.00 24.47 82 ALA A N 1
ATOM 637 C CA . ALA A 1 82 ? 19.273 -0.387 26.981 1.00 23.80 82 ALA A CA 1
ATOM 638 C C . ALA A 1 82 ? 18.634 -1.558 27.736 1.00 24.03 82 ALA A C 1
ATOM 639 O O . ALA A 1 82 ? 17.386 -1.731 27.803 1.00 23.61 82 ALA A O 1
ATOM 641 N N . PRO A 1 83 ? 19.492 -2.365 28.376 1.00 23.90 83 PRO A N 1
ATOM 642 C CA . PRO A 1 83 ? 19.102 -3.611 29.040 1.00 24.49 83 PRO A CA 1
ATOM 643 C C . PRO A 1 83 ? 18.150 -3.445 30.236 1.00 23.56 83 PRO A C 1
ATOM 644 O O . PRO A 1 83 ? 17.506 -4.412 30.642 1.00 25.44 83 PRO A O 1
ATOM 648 N N . HIS A 1 84 ? 18.045 -2.234 30.766 1.00 23.58 84 HIS A N 1
ATOM 649 C CA . HIS A 1 84 ? 17.082 -1.972 31.846 1.00 23.64 84 HIS A CA 1
ATOM 650 C C . HIS A 1 84 ? 15.662 -1.702 31.403 1.00 23.44 84 HIS A C 1
ATOM 651 O O . HIS A 1 84 ? 14.775 -1.617 32.232 1.00 23.20 84 HIS A O 1
ATOM 658 N N . LEU A 1 85 ? 15.452 -1.589 30.078 1.00 20.02 85 LEU A N 1
ATOM 659 C CA . LEU A 1 85 ? 14.105 -1.622 29.505 1.00 20.83 85 LEU A CA 1
ATOM 660 C C . LEU A 1 85 ? 13.498 -3.056 29.529 1.00 21.72 85 LEU A C 1
ATOM 661 O O . LEU A 1 85 ? 14.156 -4.004 29.172 1.00 24.69 85 LEU A O 1
ATOM 666 N N . LYS A 1 86 ? 12.265 -3.174 29.989 1.00 23.28 86 LYS A N 1
ATOM 667 C CA . LYS A 1 86 ? 11.658 -4.494 30.188 1.00 23.81 86 LYS A CA 1
ATOM 668 C C . LYS A 1 86 ? 11.255 -5.050 28.803 1.00 24.20 86 LYS A C 1
ATOM 669 O O . LYS A 1 86 ? 10.796 -4.291 27.936 1.00 24.22 86 LYS A O 1
ATOM 675 N N . ALA A 1 87 ? 11.499 -6.346 28.569 1.00 24.54 87 ALA A N 1
ATOM 676 C CA . ALA A 1 87 ? 11.047 -7.005 27.323 1.00 24.88 87 ALA A CA 1
ATOM 677 C C . ALA A 1 87 ? 9.540 -6.751 26.999 1.00 23.60 87 ALA A C 1
ATOM 678 O O . ALA A 1 87 ? 9.171 -6.604 25.809 1.00 25.16 87 ALA A O 1
ATOM 680 N N . THR A 1 88 ? 8.675 -6.791 28.011 1.00 23.10 88 THR A N 1
ATOM 681 C CA . THR A 1 88 ? 7.242 -6.532 27.821 1.00 24.84 88 THR A CA 1
ATOM 682 C C . THR A 1 88 ? 7.001 -5.122 27.304 1.00 25.81 88 THR A C 1
ATOM 683 O O . THR A 1 88 ? 6.165 -4.914 26.398 1.00 25.77 88 THR A O 1
ATOM 687 N N . PHE A 1 89 ? 7.720 -4.157 27.853 1.00 21.75 89 PHE A N 1
ATOM 688 C CA . PHE A 1 89 ? 7.594 -2.778 27.341 1.00 20.38 89 PHE A CA 1
ATOM 689 C C . PHE A 1 89 ? 8.098 -2.683 25.896 1.00 20.61 89 PHE A C 1
ATOM 690 O O . PHE A 1 89 ? 7.439 -2.056 25.039 1.00 20.16 89 PHE A O 1
ATOM 698 N N . LEU A 1 90 ? 9.246 -3.287 25.604 1.00 18.61 90 LEU A N 1
ATOM 699 C CA . LEU A 1 90 ? 9.794 -3.165 24.245 1.00 19.84 90 LEU A CA 1
ATOM 700 C C . LEU A 1 90 ? 8.861 -3.854 23.237 1.00 21.55 90 LEU A C 1
ATOM 701 O O . LEU A 1 90 ? 8.720 -3.384 22.102 1.00 17.02 90 LEU A O 1
ATOM 706 N N . GLN A 1 91 ? 8.272 -4.989 23.639 1.00 23.12 91 GLN A N 1
ATOM 707 C CA . GLN A 1 91 ? 7.286 -5.651 22.739 1.00 25.95 91 GLN A CA 1
ATOM 708 C C . GLN A 1 91 ? 6.077 -4.741 22.417 1.00 23.17 91 GLN A C 1
ATOM 709 O O . GLN A 1 91 ? 5.609 -4.725 21.263 1.00 23.82 91 GLN A O 1
ATOM 712 N N . SER A 1 92 ? 5.626 -3.975 23.401 1.00 22.64 92 SER A N 1
ATOM 713 C CA . SER A 1 92 ? 4.525 -3.023 23.197 1.00 23.92 92 SER A CA 1
ATOM 714 C C . SER A 1 92 ? 4.902 -1.899 22.200 1.00 24.00 92 SER A C 1
ATOM 715 O O . SER A 1 92 ? 4.038 -1.425 21.458 1.00 24.76 92 SER A O 1
ATOM 718 N N . LEU A 1 93 ? 6.190 -1.535 22.117 1.00 24.57 93 LEU A N 1
ATOM 719 C CA . LEU A 1 93 ? 6.661 -0.509 21.085 1.00 26.77 93 LEU A CA 1
ATOM 720 C C . LEU A 1 93 ? 6.470 -0.939 19.641 1.00 33.97 93 LEU A C 1
ATOM 721 O O . LEU A 1 93 ? 6.324 -0.097 18.733 1.00 32.02 93 LEU A O 1
ATOM 726 N N . ARG A 1 94 ? 6.418 -2.254 19.437 1.00 38.92 94 ARG A N 1
ATOM 727 C CA . ARG A 1 94 ? 6.256 -2.853 18.101 1.00 45.61 94 ARG A CA 1
ATOM 728 C C . ARG A 1 94 ? 4.976 -2.416 17.394 1.00 44.49 94 ARG A C 1
ATOM 729 O O . ARG A 1 94 ? 4.930 -2.399 16.165 1.00 53.34 94 ARG A O 1
ATOM 737 N N . TYR A 1 95 ? 3.949 -2.071 18.163 1.00 36.67 95 TYR A N 1
ATOM 738 C CA . TYR A 1 95 ? 2.727 -1.564 17.612 1.00 34.09 95 TYR A CA 1
ATOM 739 C C . TYR A 1 95 ? 2.546 -0.047 17.865 1.00 31.55 95 TYR A C 1
ATOM 740 O O . TYR A 1 95 ? 1.586 0.538 17.389 1.00 36.59 95 TYR A O 1
ATOM 749 N N . PHE A 1 96 ? 3.454 0.601 18.600 1.00 27.89 96 PHE A N 1
ATOM 750 C CA . PHE A 1 96 ? 3.169 1.999 19.016 1.00 24.02 96 PHE A CA 1
ATOM 751 C C . PHE A 1 96 ? 3.272 2.992 17.837 1.00 23.13 96 PHE A C 1
ATOM 752 O O . PHE A 1 96 ? 4.241 2.956 17.071 1.00 27.42 96 PHE A O 1
ATOM 760 N N . HIS A 1 97 ? 2.303 3.920 17.766 1.00 21.51 97 HIS A N 1
ATOM 761 C CA . HIS A 1 97 ? 2.499 5.131 16.998 1.00 22.66 97 HIS A CA 1
ATOM 762 C C . HIS A 1 97 ? 1.736 6.328 17.529 1.00 22.64 97 HIS A C 1
ATOM 763 O O . HIS A 1 97 ? 0.828 6.197 18.361 1.00 22.88 97 HIS A O 1
ATOM 770 N N . PHE A 1 98 ? 2.152 7.508 17.089 1.00 21.52 98 PHE A N 1
ATOM 771 C CA . PHE A 1 98 ? 1.505 8.767 17.461 1.00 21.63 98 PHE A CA 1
ATOM 772 C C . PHE A 1 98 ? 0.166 8.928 16.709 1.00 23.86 98 PHE A C 1
ATOM 773 O O . PHE A 1 98 ? 0.001 8.379 15.608 1.00 26.19 98 PHE A O 1
ATOM 781 N N . VAL A 1 99 ? -0.765 9.664 17.306 1.00 23.01 99 VAL A N 1
ATOM 782 C CA . VAL A 1 99 ? -1.970 10.142 16.590 1.00 24.16 99 VAL A CA 1
ATOM 783 C C . VAL A 1 99 ? -2.018 11.688 16.633 1.00 23.09 99 VAL A C 1
ATOM 784 O O . VAL A 1 99 ? -2.802 12.262 17.417 1.00 21.37 99 VAL A O 1
ATOM 788 N N . PRO A 1 100 ? -1.158 12.366 15.832 1.00 23.38 100 PRO A N 1
ATOM 789 C CA . PRO A 1 100 ? -1.008 13.820 16.074 1.00 24.06 100 PRO A CA 1
ATOM 790 C C . PRO A 1 100 ? -2.275 14.617 15.822 1.00 25.71 100 PRO A C 1
ATOM 791 O O . PRO A 1 100 ? -2.469 15.647 16.469 1.00 24.70 100 PRO A O 1
ATOM 795 N N . GLN A 1 101 ? -3.165 14.147 14.941 1.00 26.38 101 GLN A N 1
ATOM 796 C CA . GLN A 1 101 ? -4.384 14.921 14.709 1.00 27.98 101 GLN A CA 1
ATOM 797 C C . GLN A 1 101 ? -5.320 14.893 15.928 1.00 30.30 101 GLN A C 1
ATOM 798 O O . GLN A 1 101 ? -6.225 15.730 16.025 1.00 32.61 101 GLN A O 1
ATOM 804 N N . GLU A 1 102 ? -5.089 13.953 16.859 1.00 27.30 102 GLU A N 1
ATOM 805 C CA . GLU A 1 102 ? -5.830 13.908 18.115 1.00 28.62 102 GLU A CA 1
ATOM 806 C C . GLU A 1 102 ? -5.048 14.569 19.263 1.00 25.41 102 GLU A C 1
ATOM 807 O O . GLU A 1 102 ? -5.643 14.991 20.234 1.00 29.00 102 GLU A O 1
ATOM 813 N N . GLN A 1 103 ? -3.728 14.564 19.169 1.00 21.79 103 GLN A N 1
ATOM 814 C CA . GLN A 1 103 ? -2.871 14.895 20.333 1.00 20.60 103 GLN A CA 1
ATOM 815 C C . GLN A 1 103 ? -2.245 16.267 20.251 1.00 20.48 103 GLN A C 1
ATOM 816 O O . GLN A 1 103 ? -1.803 16.805 21.266 1.00 20.54 103 GLN A O 1
ATOM 822 N N . VAL A 1 104 ? -2.138 16.816 19.049 1.00 20.62 104 VAL A N 1
ATOM 823 C CA . VAL A 1 104 ? -1.401 18.070 18.910 1.00 21.96 104 VAL A CA 1
ATOM 824 C C . VAL A 1 104 ? -2.313 19.157 18.353 1.00 23.79 104 VAL A C 1
ATOM 825 O O . VAL A 1 104 ? -3.012 18.920 17.349 1.00 25.36 104 VAL A O 1
ATOM 829 N N . GLU A 1 105 ? -2.326 20.325 19.013 1.00 22.61 105 GLU A N 1
ATOM 830 C CA . GLU A 1 105 ? -2.971 21.547 18.466 1.00 27.32 105 GLU A CA 1
ATOM 831 C C . GLU A 1 105 ? -1.930 22.630 18.351 1.00 26.97 105 GLU A C 1
ATOM 832 O O . GLU A 1 105 ? -1.029 22.726 19.190 1.00 26.35 105 GLU A O 1
ATOM 846 N N . GLY A 1 107 ? -1.290 26.969 16.970 1.00 31.32 107 GLY A N 1
ATOM 847 C CA . GLY A 1 107 ? -1.826 28.220 16.396 1.00 32.91 107 GLY A CA 1
ATOM 848 C C . GLY A 1 107 ? -0.959 29.412 16.771 1.00 35.42 107 GLY A C 1
ATOM 849 O O . GLY A 1 107 ? 0.057 29.282 17.475 1.00 31.33 107 GLY A O 1
ATOM 850 N N . ILE A 1 108 ? -1.361 30.585 16.296 1.00 35.76 108 ILE A N 1
ATOM 851 C CA . ILE A 1 108 ? -0.662 31.823 16.619 1.00 40.05 108 ILE A CA 1
ATOM 852 C C . ILE A 1 108 ? -1.473 32.545 17.693 1.00 40.85 108 ILE A C 1
ATOM 853 O O . ILE A 1 108 ? -2.664 32.687 17.559 1.00 44.51 108 ILE A O 1
ATOM 858 N N . VAL A 1 109 ? -0.846 32.951 18.782 1.00 42.88 109 VAL A N 1
ATOM 859 C CA . VAL A 1 109 ? -1.532 33.796 19.749 1.00 47.31 109 VAL A CA 1
ATOM 860 C C . VAL A 1 109 ? -0.924 35.193 19.768 1.00 50.04 109 VAL A C 1
ATOM 861 O O . VAL A 1 109 ? 0.305 35.342 19.799 1.00 45.39 109 VAL A O 1
ATOM 865 N N . LYS A 1 110 ? -1.806 36.201 19.760 1.00 58.16 110 LYS A N 1
ATOM 866 C CA . LYS A 1 110 ? -1.416 37.612 19.698 1.00 65.04 110 LYS A CA 1
ATOM 867 C C . LYS A 1 110 ? -1.870 38.362 20.951 1.00 70.36 110 LYS A C 1
ATOM 868 O O . LYS A 1 110 ? -1.118 38.487 21.923 1.00 70.77 110 LYS A O 1
ATOM 870 N N . GLN A 1 115 ? 2.503 38.408 18.596 1.00 73.68 115 GLN A N 1
ATOM 871 C CA . GLN A 1 115 ? 2.532 37.092 17.949 1.00 68.18 115 GLN A CA 1
ATOM 872 C C . GLN A 1 115 ? 3.510 36.147 18.614 1.00 62.39 115 GLN A C 1
ATOM 873 O O . GLN A 1 115 ? 4.678 36.487 18.770 1.00 63.46 115 GLN A O 1
ATOM 879 N N . GLN A 1 116 ? 3.020 34.966 19.018 1.00 55.77 116 GLN A N 1
ATOM 880 C CA . GLN A 1 116 ? 3.867 33.779 19.238 1.00 45.76 116 GLN A CA 1
ATOM 881 C C . GLN A 1 116 ? 3.187 32.515 18.697 1.00 38.08 116 GLN A C 1
ATOM 882 O O . GLN A 1 116 ? 1.972 32.463 18.497 1.00 36.34 116 GLN A O 1
ATOM 888 N N . LEU A 1 117 ? 3.992 31.498 18.474 1.00 34.21 117 LEU A N 1
ATOM 889 C CA . LEU A 1 117 ? 3.486 30.223 18.031 1.00 30.96 117 LEU A CA 1
ATOM 890 C C . LEU A 1 117 ? 3.259 29.345 19.265 1.00 28.70 117 LEU A C 1
ATOM 891 O O . LEU A 1 117 ? 4.218 29.067 20.021 1.00 29.43 117 LEU A O 1
ATOM 896 N N . ARG A 1 118 ? 2.037 28.856 19.440 1.00 27.81 118 ARG A N 1
ATOM 897 C CA . ARG A 1 118 ? 1.730 27.974 20.568 1.00 27.02 118 ARG A CA 1
ATOM 898 C C . ARG A 1 118 ? 1.418 26.551 20.084 1.00 24.90 118 ARG A C 1
ATOM 899 O O . ARG A 1 118 ? 0.699 26.357 19.088 1.00 25.49 118 ARG A O 1
ATOM 902 N N . ILE A 1 119 ? 2.028 25.561 20.743 1.00 20.82 119 ILE A N 1
ATOM 903 C CA . ILE A 1 119 ? 1.713 24.175 20.442 1.00 20.16 119 ILE A CA 1
ATOM 904 C C . ILE A 1 119 ? 1.283 23.517 21.746 1.00 19.58 119 ILE A C 1
ATOM 905 O O . ILE A 1 119 ? 1.996 23.609 22.758 1.00 21.00 119 ILE A O 1
ATOM 910 N N . SER A 1 120 ? 0.152 22.806 21.720 1.00 19.67 120 SER A N 1
ATOM 911 C CA . SER A 1 120 ? -0.411 22.152 22.928 1.00 19.18 120 SER A CA 1
ATOM 912 C C . SER A 1 120 ? -0.492 20.652 22.646 1.00 19.59 120 SER A C 1
ATOM 913 O O . SER A 1 120 ? -0.960 20.245 21.572 1.00 20.98 120 SER A O 1
ATOM 917 N N . ILE A 1 121 ? 0.028 19.843 23.555 1.00 18.97 121 ILE A N 1
ATOM 918 C CA . ILE A 1 121 ? 0.057 18.388 23.292 1.00 18.91 121 ILE A CA 1
ATOM 919 C C . ILE A 1 121 ? -0.730 17.743 24.426 1.00 21.09 121 ILE A C 1
ATOM 920 O O . ILE A 1 121 ? -0.399 17.950 25.596 1.00 16.73 121 ILE A O 1
ATOM 925 N N . ARG A 1 122 ? -1.758 16.951 24.088 1.00 19.41 122 ARG A N 1
ATOM 926 C CA . ARG A 1 122 ? -2.663 16.369 25.088 1.00 20.10 122 ARG A CA 1
ATOM 927 C C . ARG A 1 122 ? -2.883 14.871 24.820 1.00 19.95 122 ARG A C 1
ATOM 928 O O . ARG A 1 122 ? -3.130 14.504 23.669 1.00 18.94 122 ARG A O 1
ATOM 936 N N . GLY A 1 123 ? -2.920 14.044 25.877 1.00 17.82 123 GLY A N 1
ATOM 937 C CA . GLY A 1 123 ? -3.244 12.612 25.704 1.00 17.16 123 GLY A CA 1
ATOM 938 C C . GLY A 1 123 ? -2.761 11.861 26.902 1.00 15.96 123 GLY A C 1
ATOM 939 O O . GLY A 1 123 ? -2.461 12.465 27.962 1.00 16.00 123 GLY A O 1
ATOM 940 N N . SER A 1 124 ? -2.652 10.537 26.773 1.00 15.01 124 SER A N 1
ATOM 941 C CA . SER A 1 124 ? -2.010 9.804 27.867 1.00 14.84 124 SER A CA 1
ATOM 942 C C . SER A 1 124 ? -0.562 10.225 27.988 1.00 13.12 124 SER A C 1
ATOM 943 O O . SER A 1 124 ? 0.111 10.558 27.007 1.00 13.27 124 SER A O 1
ATOM 946 N N . TRP A 1 125 ? -0.058 10.175 29.187 1.00 13.36 125 TRP A N 1
ATOM 947 C CA . TRP A 1 125 ? 1.351 10.472 29.436 1.00 13.80 125 TRP A CA 1
ATOM 948 C C . TRP A 1 125 ? 2.230 9.507 28.677 1.00 15.12 125 TRP A C 1
ATOM 949 O O . TRP A 1 125 ? 3.184 9.930 28.007 1.00 14.55 125 TRP A O 1
ATOM 960 N N . ARG A 1 126 ? 1.876 8.199 28.675 1.00 14.27 126 ARG A N 1
ATOM 961 C CA . ARG A 1 126 ? 2.700 7.231 27.938 1.00 15.03 126 ARG A CA 1
ATOM 962 C C . ARG A 1 126 ? 2.724 7.526 26.402 1.00 16.15 126 ARG A C 1
ATOM 963 O O . ARG A 1 126 ? 3.729 7.386 25.772 1.00 17.89 126 ARG A O 1
ATOM 971 N N . ASP A 1 127 ? 1.617 7.935 25.844 1.00 15.44 127 ASP A N 1
ATOM 972 C CA . ASP A 1 127 ? 1.512 8.113 24.411 1.00 16.99 127 ASP A CA 1
ATOM 973 C C . ASP A 1 127 ? 1.988 9.469 23.884 1.00 15.95 127 ASP A C 1
ATOM 974 O O . ASP A 1 127 ? 2.195 9.628 22.646 1.00 17.67 127 ASP A O 1
ATOM 979 N N . THR A 1 128 ? 2.204 10.398 24.803 1.00 14.95 128 THR A N 1
ATOM 980 C CA . THR A 1 128 ? 2.597 11.786 24.401 1.00 14.64 128 THR A CA 1
ATOM 981 C C . THR A 1 128 ? 4.009 12.151 24.852 1.00 14.43 128 THR A C 1
ATOM 982 O O . THR A 1 128 ? 4.542 13.174 24.395 1.00 14.13 128 THR A O 1
ATOM 986 N N . ILE A 1 129 ? 4.575 11.356 25.765 1.00 14.75 129 ILE A N 1
ATOM 987 C CA . ILE A 1 129 ? 5.875 11.744 26.347 1.00 16.73 129 ILE A CA 1
ATOM 988 C C . ILE A 1 129 ? 6.990 11.856 25.278 1.00 16.74 129 ILE A C 1
ATOM 989 O O . ILE A 1 129 ? 7.888 12.674 25.398 1.00 17.94 129 ILE A O 1
ATOM 994 N N . LEU A 1 130 ? 6.919 11.045 24.221 1.00 16.35 130 LEU A N 1
ATOM 995 C CA . LEU A 1 130 ? 7.953 11.126 23.204 1.00 17.47 130 LEU A CA 1
ATOM 996 C C . LEU A 1 130 ? 7.922 12.373 22.306 1.00 17.48 130 LEU A C 1
ATOM 997 O O . LEU A 1 130 ? 8.907 12.621 21.606 1.00 18.06 130 LEU A O 1
ATOM 1002 N N . TYR A 1 131 ? 6.815 13.114 22.291 1.00 16.85 131 TYR A N 1
ATOM 1003 C CA . TYR A 1 131 ? 6.703 14.272 21.376 1.00 17.31 131 TYR A CA 1
ATOM 1004 C C . TYR A 1 131 ? 7.764 15.314 21.638 1.00 16.84 131 TYR A C 1
ATOM 1005 O O . TYR A 1 131 ? 8.292 15.874 20.718 1.00 16.98 131 TYR A O 1
ATOM 1014 N N . GLU A 1 132 ? 7.991 15.620 22.921 1.00 16.42 132 GLU A N 1
ATOM 1015 C CA . GLU A 1 132 ? 8.742 16.825 23.300 1.00 17.33 132 GLU A CA 1
ATOM 1016 C C . GLU A 1 132 ? 9.949 17.133 22.437 1.00 16.74 132 GLU A C 1
ATOM 1017 O O . GLU A 1 132 ? 10.016 18.248 21.859 1.00 16.68 132 GLU A O 1
ATOM 1023 N N . THR A 1 133 ? 10.934 16.231 22.374 1.00 15.34 133 THR A N 1
ATOM 1024 C CA . THR A 1 133 ? 12.184 16.584 21.657 1.00 15.50 133 THR A CA 1
ATOM 1025 C C . THR A 1 133 ? 11.980 16.504 20.165 1.00 15.94 133 THR A C 1
ATOM 1026 O O . THR A 1 133 ? 12.745 17.099 19.434 1.00 17.71 133 THR A O 1
ATOM 1030 N N . LEU A 1 134 ? 11.030 15.662 19.710 1.00 15.52 134 LEU A N 1
ATOM 1031 C CA . LEU A 1 134 ? 10.755 15.574 18.271 1.00 16.36 134 LEU A CA 1
ATOM 1032 C C . LEU A 1 134 ? 10.160 16.899 17.799 1.00 17.32 134 LEU A C 1
ATOM 1033 O O . LEU A 1 134 ? 10.534 17.423 16.741 1.00 17.67 134 LEU A O 1
ATOM 1038 N N . VAL A 1 135 ? 9.202 17.413 18.568 1.00 16.40 135 VAL A N 1
ATOM 1039 C CA . VAL A 1 135 ? 8.566 18.674 18.201 1.00 17.44 135 VAL A CA 1
ATOM 1040 C C . VAL A 1 135 ? 9.596 19.798 18.297 1.00 18.19 135 VAL A C 1
ATOM 1041 O O . VAL A 1 135 ? 9.681 20.619 17.414 1.00 18.74 135 VAL A O 1
ATOM 1053 N N . ALA A 1 137 ? 12.820 19.673 17.926 1.00 19.27 137 ALA A N 1
ATOM 1054 C CA . ALA A 1 137 ? 13.811 19.495 16.820 1.00 17.90 137 ALA A CA 1
ATOM 1055 C C . ALA A 1 137 ? 13.253 19.905 15.484 1.00 19.19 137 ALA A C 1
ATOM 1056 O O . ALA A 1 137 ? 13.970 20.471 14.619 1.00 17.95 137 ALA A O 1
ATOM 1058 N N . ILE A 1 138 ? 11.959 19.629 15.329 1.00 19.02 138 ILE A N 1
ATOM 1059 C CA . ILE A 1 138 ? 11.250 19.990 14.124 1.00 20.68 138 ILE A CA 1
ATOM 1060 C C . ILE A 1 138 ? 11.130 21.517 14.054 1.00 19.86 138 ILE A C 1
ATOM 1061 O O . ILE A 1 138 ? 11.432 22.091 13.046 1.00 20.25 138 ILE A O 1
ATOM 1066 N N . VAL A 1 139 ? 10.645 22.153 15.117 1.00 19.96 139 VAL A N 1
ATOM 1067 C CA . VAL A 1 139 ? 10.490 23.621 15.076 1.00 22.06 139 VAL A CA 1
ATOM 1068 C C . VAL A 1 139 ? 11.839 24.310 14.848 1.00 21.11 139 VAL A C 1
ATOM 1069 O O . VAL A 1 139 ? 11.942 25.181 14.017 1.00 21.71 139 VAL A O 1
ATOM 1073 N N . SER A 1 140 ? 12.867 23.866 15.576 1.00 21.24 140 SER A N 1
ATOM 1074 C CA . SER A 1 140 ? 14.236 24.346 15.320 1.00 21.02 140 SER A CA 1
ATOM 1075 C C . SER A 1 140 ? 14.685 24.237 13.894 1.00 21.61 140 SER A C 1
ATOM 1076 O O . SER A 1 140 ? 15.080 25.260 13.284 1.00 20.74 140 SER A O 1
ATOM 1079 N N . GLU A 1 141 ? 14.608 23.030 13.332 1.00 20.32 141 GLU A N 1
ATOM 1080 C CA . GLU A 1 141 ? 15.100 22.790 11.981 1.00 20.87 141 GLU A CA 1
ATOM 1081 C C . GLU A 1 141 ? 14.269 23.442 10.854 1.00 22.34 141 GLU A C 1
ATOM 1082 O O . GLU A 1 141 ? 14.838 23.825 9.813 1.00 23.97 141 GLU A O 1
ATOM 1088 N N . VAL A 1 142 ? 12.935 23.461 10.995 1.00 21.54 142 VAL A N 1
ATOM 1089 C CA . VAL A 1 142 ? 12.113 24.179 10.036 1.00 23.58 142 VAL A CA 1
ATOM 1090 C C . VAL A 1 142 ? 12.530 25.642 9.965 1.00 22.88 142 VAL A C 1
ATOM 1091 O O . VAL A 1 142 ? 12.727 26.210 8.862 1.00 25.37 142 VAL A O 1
ATOM 1095 N N . ARG A 1 143 ? 12.780 26.225 11.127 1.00 22.94 143 ARG A N 1
ATOM 1096 C CA . ARG A 1 143 ? 13.234 27.612 11.185 1.00 24.69 143 ARG A CA 1
ATOM 1097 C C . ARG A 1 143 ? 14.593 27.770 10.479 1.00 24.53 143 ARG A C 1
ATOM 1098 O O . ARG A 1 143 ? 14.800 28.723 9.729 1.00 25.48 143 ARG A O 1
ATOM 1106 N N . SER A 1 144 ? 15.515 26.846 10.730 1.00 22.58 144 SER A N 1
ATOM 1107 C CA . SER A 1 144 ? 16.775 26.840 10.009 1.00 21.86 144 SER A CA 1
ATOM 1108 C C . SER A 1 144 ? 16.580 26.792 8.506 1.00 22.71 144 SER A C 1
ATOM 1109 O O . SER A 1 144 ? 17.137 27.631 7.795 1.00 23.73 144 SER A O 1
ATOM 1112 N N . ARG A 1 145 ? 15.794 25.812 8.026 1.00 21.57 145 ARG A N 1
ATOM 1113 C CA . ARG A 1 145 ? 15.497 25.673 6.582 1.00 23.10 145 ARG A CA 1
ATOM 1114 C C . ARG A 1 145 ? 14.864 26.890 5.985 1.00 24.96 145 ARG A C 1
ATOM 1115 O O . ARG A 1 145 ? 15.126 27.229 4.780 1.00 25.39 145 ARG A O 1
ATOM 1123 N N . GLN A 1 146 ? 13.952 27.509 6.727 1.00 26.54 146 GLN A N 1
ATOM 1124 C CA . GLN A 1 146 ? 13.168 28.602 6.162 1.00 28.33 146 GLN A CA 1
ATOM 1125 C C . GLN A 1 146 ? 13.901 29.933 6.214 1.00 30.88 146 GLN A C 1
ATOM 1126 O O . GLN A 1 146 ? 13.809 30.750 5.263 1.00 29.87 146 GLN A O 1
ATOM 1132 N N . ARG A 1 147 ? 14.674 30.120 7.281 1.00 28.38 147 ARG A N 1
ATOM 1133 C CA . ARG A 1 147 ? 15.259 31.436 7.588 1.00 28.49 147 ARG A CA 1
ATOM 1134 C C . ARG A 1 147 ? 16.780 31.505 7.565 1.00 28.02 147 ARG A C 1
ATOM 1135 O O . ARG A 1 147 ? 17.340 32.602 7.484 1.00 28.09 147 ARG A O 1
ATOM 1143 N N . TRP A 1 148 ? 17.470 30.356 7.583 1.00 26.29 148 TRP A N 1
ATOM 1144 C CA . TRP A 1 148 ? 18.925 30.342 7.675 1.00 25.29 148 TRP A CA 1
ATOM 1145 C C . TRP A 1 148 ? 19.516 29.393 6.713 1.00 25.84 148 TRP A C 1
ATOM 1146 O O . TRP A 1 148 ? 20.525 28.765 6.976 1.00 25.28 148 TRP A O 1
ATOM 1157 N N . ALA A 1 149 ? 18.853 29.254 5.574 1.00 28.69 149 ALA A N 1
ATOM 1158 C CA . ALA A 1 149 ? 19.207 28.259 4.579 1.00 30.30 149 ALA A CA 1
ATOM 1159 C C . ALA A 1 149 ? 20.545 28.591 3.903 1.00 32.03 149 ALA A C 1
ATOM 1160 O O . ALA A 1 149 ? 21.257 27.700 3.436 1.00 32.30 149 ALA A O 1
ATOM 1162 N N . GLU A 1 150 ? 20.947 29.857 3.932 1.00 32.66 150 GLU A N 1
ATOM 1163 C CA . GLU A 1 150 ? 22.192 30.253 3.235 1.00 34.65 150 GLU A CA 1
ATOM 1164 C C . GLU A 1 150 ? 23.487 30.159 4.100 1.00 32.34 150 GLU A C 1
ATOM 1165 O O . GLU A 1 150 ? 24.613 30.475 3.637 1.00 30.28 150 GLU A O 1
ATOM 1171 N N . VAL A 1 151 ? 23.352 29.709 5.339 1.00 30.61 151 VAL A N 1
ATOM 1172 C CA . VAL A 1 151 ? 24.534 29.516 6.182 1.00 29.51 151 VAL A CA 1
ATOM 1173 C C . VAL A 1 151 ? 25.561 28.673 5.415 1.00 31.49 151 VAL A C 1
ATOM 1174 O O . VAL A 1 151 ? 25.210 27.649 4.890 1.00 33.91 151 VAL A O 1
ATOM 1178 N N . PRO A 1 152 ? 26.838 29.099 5.367 1.00 31.84 152 PRO A N 1
ATOM 1179 C CA . PRO A 1 152 ? 27.840 28.231 4.699 1.00 32.61 152 PRO A CA 1
ATOM 1180 C C . PRO A 1 152 ? 27.895 26.817 5.319 1.00 32.45 152 PRO A C 1
ATOM 1181 O O . PRO A 1 152 ? 28.041 26.664 6.536 1.00 29.36 152 PRO A O 1
ATOM 1185 N N . ALA A 1 153 ? 27.816 25.788 4.480 1.00 34.33 153 ALA A N 1
ATOM 1186 C CA . ALA A 1 153 ? 27.654 24.435 5.027 1.00 34.23 153 ALA A CA 1
ATOM 1187 C C . ALA A 1 153 ? 28.850 23.984 5.890 1.00 32.92 153 ALA A C 1
ATOM 1188 O O . ALA A 1 153 ? 28.676 23.199 6.795 1.00 31.70 153 ALA A O 1
ATOM 1190 N N . ASP A 1 154 ? 30.039 24.537 5.652 1.00 31.53 154 ASP A N 1
ATOM 1191 C CA . ASP A 1 154 ? 31.162 24.155 6.495 1.00 34.38 154 ASP A CA 1
ATOM 1192 C C . ASP A 1 154 ? 31.326 24.980 7.778 1.00 30.14 154 ASP A C 1
ATOM 1193 O O . ASP A 1 154 ? 32.192 24.695 8.573 1.00 30.84 154 ASP A O 1
ATOM 1198 N N . LEU A 1 155 ? 30.501 26.003 7.961 1.00 28.47 155 LEU A N 1
ATOM 1199 C CA . LEU A 1 155 ? 30.616 26.859 9.166 1.00 26.38 155 LEU A CA 1
ATOM 1200 C C . LEU A 1 155 ? 30.438 26.138 10.502 1.00 25.44 155 LEU A C 1
ATOM 1201 O O . LEU A 1 155 ? 31.238 26.322 11.392 1.00 23.22 155 LEU A O 1
ATOM 1206 N N . PRO A 1 156 ? 29.367 25.308 10.663 1.00 25.35 156 PRO A N 1
ATOM 1207 C CA . PRO A 1 156 ? 29.203 24.731 11.980 1.00 24.46 156 PRO A CA 1
ATOM 1208 C C . PRO A 1 156 ? 30.417 23.908 12.401 1.00 23.16 156 PRO A C 1
ATOM 1209 O O . PRO A 1 156 ? 30.854 24.009 13.553 1.00 23.89 156 PRO A O 1
ATOM 1213 N N . LEU A 1 157 ? 31.015 23.140 11.486 1.00 24.96 157 LEU A N 1
ATOM 1214 C CA . LEU A 1 157 ? 32.175 22.361 11.906 1.00 25.26 157 LEU A CA 1
ATOM 1215 C C . LEU A 1 157 ? 33.444 23.230 12.079 1.00 26.35 157 LEU A C 1
ATOM 1216 O O . LEU A 1 157 ? 34.289 22.908 12.935 1.00 27.62 157 LEU A O 1
ATOM 1221 N N . LYS A 1 158 ? 33.562 24.317 11.323 1.00 25.45 158 LYS A N 1
ATOM 1222 C CA . LYS A 1 158 ? 34.734 25.214 11.505 1.00 26.62 158 LYS A CA 1
ATOM 1223 C C . LYS A 1 158 ? 34.672 25.766 12.917 1.00 25.62 158 LYS A C 1
ATOM 1224 O O . LYS A 1 158 ? 35.697 25.900 13.599 1.00 26.82 158 LYS A O 1
ATOM 1228 N N . VAL A 1 159 ? 33.464 26.130 13.345 1.00 24.66 159 VAL A N 1
ATOM 1229 C CA . VAL A 1 159 ? 33.278 26.764 14.651 1.00 23.23 159 VAL A CA 1
ATOM 1230 C C . VAL A 1 159 ? 33.631 25.748 15.726 1.00 23.92 159 VAL A C 1
ATOM 1231 O O . VAL A 1 159 ? 34.321 26.060 16.725 1.00 22.23 159 VAL A O 1
ATOM 1235 N N . LEU A 1 160 ? 33.140 24.522 15.548 1.00 23.14 160 LEU A N 1
ATOM 1236 C CA . LEU A 1 160 ? 33.403 23.493 16.567 1.00 22.51 160 LEU A CA 1
ATOM 1237 C C . LEU A 1 160 ? 34.909 23.183 16.627 1.00 23.98 160 LEU A C 1
ATOM 1238 O O . LEU A 1 160 ? 35.493 23.043 17.714 1.00 23.37 160 LEU A O 1
ATOM 1243 N N . LYS A 1 161 ? 35.536 23.078 15.455 1.00 24.81 161 LYS A N 1
ATOM 1244 C CA . LYS A 1 161 ? 36.972 22.736 15.409 1.00 26.85 161 LYS A CA 1
ATOM 1245 C C . LYS A 1 161 ? 37.833 23.755 16.181 1.00 26.21 161 LYS A C 1
ATOM 1246 O O . LYS A 1 161 ? 38.729 23.372 16.945 1.00 26.98 161 LYS A O 1
ATOM 1252 N N . THR A 1 162 ? 37.509 25.042 16.029 1.00 25.24 162 THR A N 1
ATOM 1253 C CA . THR A 1 162 ? 38.213 26.117 16.722 1.00 26.03 162 THR A CA 1
ATOM 1254 C C . THR A 1 162 ? 38.015 25.994 18.245 1.00 25.13 162 THR A C 1
ATOM 1255 O O . THR A 1 162 ? 38.950 26.179 19.002 1.00 26.43 162 THR A O 1
ATOM 1259 N N . LYS A 1 163 ? 36.789 25.721 18.689 1.00 22.81 163 LYS A N 1
ATOM 1260 C CA . LYS A 1 163 ? 36.535 25.532 20.115 1.00 21.73 163 LYS A CA 1
ATOM 1261 C C . LYS A 1 163 ? 37.298 24.305 20.641 1.00 22.41 163 LYS A C 1
ATOM 1262 O O . LYS A 1 163 ? 37.857 24.314 21.767 1.00 22.85 163 LYS A O 1
ATOM 1268 N N . LEU A 1 164 ? 37.284 23.229 19.867 1.00 24.16 164 LEU A N 1
ATOM 1269 C CA . LEU A 1 164 ? 37.999 22.032 20.316 1.00 25.32 164 LEU A CA 1
ATOM 1270 C C . LEU A 1 164 ? 39.534 22.238 20.440 1.00 24.93 164 LEU A C 1
ATOM 1271 O O . LEU A 1 164 ? 40.130 21.788 21.428 1.00 24.77 164 LEU A O 1
ATOM 1276 N N . ASP A 1 165 ? 40.154 22.913 19.468 1.00 26.22 165 ASP A N 1
ATOM 1277 C CA . ASP A 1 165 ? 41.552 23.368 19.605 1.00 27.34 165 ASP A CA 1
ATOM 1278 C C . ASP A 1 165 ? 41.783 24.111 20.917 1.00 26.97 165 ASP A C 1
ATOM 1279 O O . ASP A 1 165 ? 42.721 23.798 21.636 1.00 25.64 165 ASP A O 1
ATOM 1284 N N . GLN A 1 166 ? 40.936 25.098 21.230 1.00 25.37 166 GLN A N 1
ATOM 1285 C CA . GLN A 1 166 ? 41.148 25.918 22.433 1.00 26.30 166 GLN A CA 1
ATOM 1286 C C . GLN A 1 166 ? 40.893 25.183 23.717 1.00 25.70 166 GLN A C 1
ATOM 1287 O O . GLN A 1 166 ? 41.562 25.407 24.748 1.00 24.66 166 GLN A O 1
ATOM 1293 N N . LEU A 1 167 ? 39.897 24.304 23.686 1.00 23.68 167 LEU A N 1
ATOM 1294 C CA . LEU A 1 167 ? 39.659 23.369 24.799 1.00 22.28 167 LEU A CA 1
ATOM 1295 C C . LEU A 1 167 ? 40.895 22.486 25.097 1.00 21.69 167 LEU A C 1
ATOM 1296 O O . LEU A 1 167 ? 41.321 22.407 26.253 1.00 22.87 167 LEU A O 1
ATOM 1301 N N . LYS A 1 168 ? 41.397 21.788 24.079 1.00 22.57 168 LYS A N 1
ATOM 1302 C CA . LYS A 1 168 ? 42.597 20.923 24.225 1.00 24.74 168 LYS A CA 1
ATOM 1303 C C . LYS A 1 168 ? 43.800 21.722 24.811 1.00 24.35 168 LYS A C 1
ATOM 1304 O O . LYS A 1 168 ? 44.487 21.267 25.797 1.00 23.47 168 LYS A O 1
ATOM 1310 N N . ALA A 1 169 ? 43.984 22.928 24.275 1.00 24.06 169 ALA A N 1
ATOM 1311 C CA . ALA A 1 169 ? 45.083 23.793 24.645 1.00 25.43 169 ALA A CA 1
ATOM 1312 C C . ALA A 1 169 ? 45.000 24.167 26.115 1.00 24.16 169 ALA A C 1
ATOM 1313 O O . ALA A 1 169 ? 46.013 24.098 26.843 1.00 26.05 169 ALA A O 1
ATOM 1315 N N . GLU A 1 170 ? 43.813 24.556 26.562 1.00 22.66 170 GLU A N 1
ATOM 1316 C CA . GLU A 1 170 ? 43.574 24.880 27.961 1.00 22.15 170 GLU A CA 1
ATOM 1317 C C . GLU A 1 170 ? 43.642 23.690 28.898 1.00 22.14 170 GLU A C 1
ATOM 1318 O O . GLU A 1 170 ? 44.178 23.819 30.010 1.00 24.70 170 GLU A O 1
ATOM 1324 N N . ILE A 1 171 ? 43.203 22.523 28.428 1.00 21.20 171 ILE A N 1
ATOM 1325 C CA . ILE A 1 171 ? 43.313 21.288 29.208 1.00 22.90 171 ILE A CA 1
ATOM 1326 C C . ILE A 1 171 ? 44.776 20.922 29.467 1.00 22.73 171 ILE A C 1
ATOM 1327 O O . ILE A 1 171 ? 45.131 20.634 30.609 1.00 23.87 171 ILE A O 1
ATOM 1332 N N . GLU A 1 172 ? 45.598 21.035 28.423 1.00 25.31 172 GLU A N 1
ATOM 1333 C CA . GLU A 1 172 ? 47.049 20.771 28.530 1.00 26.09 172 GLU A CA 1
ATOM 1334 C C . GLU A 1 172 ? 47.693 21.792 29.453 1.00 26.94 172 GLU A C 1
ATOM 1335 O O . GLU A 1 172 ? 48.404 21.433 30.371 1.00 26.77 172 GLU A O 1
ATOM 1338 N N . ARG A 1 173 ? 47.454 23.084 29.196 1.00 26.36 173 ARG A N 1
ATOM 1339 C CA . ARG A 1 173 ? 48.070 24.138 30.000 1.00 27.31 173 ARG A CA 1
ATOM 1340 C C . ARG A 1 173 ? 47.784 24.047 31.486 1.00 28.07 173 ARG A C 1
ATOM 1341 O O . ARG A 1 173 ? 48.679 24.237 32.294 1.00 27.34 173 ARG A O 1
ATOM 1349 N N . ARG A 1 174 ? 46.548 23.708 31.849 1.00 23.54 174 ARG A N 1
ATOM 1350 C CA . ARG A 1 174 ? 46.117 23.749 33.229 1.00 24.54 174 ARG A CA 1
ATOM 1351 C C . ARG A 1 174 ? 46.167 22.383 33.855 1.00 23.75 174 ARG A C 1
ATOM 1352 O O . ARG A 1 174 ? 45.859 22.237 35.035 1.00 25.62 174 ARG A O 1
ATOM 1360 N N . GLY A 1 175 ? 46.558 21.381 33.075 1.00 24.82 175 GLY A N 1
ATOM 1361 C CA . GLY A 1 175 ? 46.730 20.022 33.623 1.00 25.09 175 GLY A CA 1
ATOM 1362 C C . GLY A 1 175 ? 45.407 19.420 34.128 1.00 26.57 175 GLY A C 1
ATOM 1363 O O . GLY A 1 175 ? 45.352 18.756 35.198 1.00 26.07 175 GLY A O 1
ATOM 1364 N N . ILE A 1 176 ? 44.326 19.697 33.397 1.00 22.60 176 ILE A N 1
ATOM 1365 C CA . ILE A 1 176 ? 42.985 19.223 33.772 1.00 23.85 176 ILE A CA 1
ATOM 1366 C C . ILE A 1 176 ? 42.799 17.753 33.328 1.00 24.13 176 ILE A C 1
ATOM 1367 O O . ILE A 1 176 ? 42.976 17.415 32.173 1.00 23.94 176 ILE A O 1
ATOM 1372 N N . ASN A 1 177 ? 42.434 16.878 34.258 1.00 24.91 177 ASN A N 1
ATOM 1373 C CA . ASN A 1 177 ? 42.331 15.482 33.890 1.00 24.42 177 ASN A CA 1
ATOM 1374 C C . ASN A 1 177 ? 40.910 14.928 34.079 1.00 23.52 177 ASN A C 1
ATOM 1375 O O . ASN A 1 177 ? 40.688 13.714 33.918 1.00 25.21 177 ASN A O 1
ATOM 1380 N N . ASN A 1 178 ? 39.950 15.824 34.344 1.00 21.32 178 ASN A N 1
ATOM 1381 C CA . ASN A 1 178 ? 38.563 15.414 34.669 1.00 21.53 178 ASN A CA 1
ATOM 1382 C C . ASN A 1 178 ? 37.498 16.033 33.740 1.00 23.25 178 ASN A C 1
ATOM 1383 O O . ASN A 1 178 ? 36.298 16.050 34.078 1.00 23.79 178 ASN A O 1
ATOM 1388 N N . PHE A 1 179 ? 37.927 16.517 32.563 1.00 21.63 179 PHE A N 1
ATOM 1389 C CA . PHE A 1 179 ? 36.922 17.024 31.615 1.00 20.79 179 PHE A CA 1
ATOM 1390 C C . PHE A 1 179 ? 36.154 15.817 31.014 1.00 21.66 179 PHE A C 1
ATOM 1391 O O . PHE A 1 179 ? 36.766 14.829 30.562 1.00 20.45 179 PHE A O 1
ATOM 1399 N N . SER A 1 180 ? 34.826 15.890 31.037 1.00 18.74 180 SER A N 1
ATOM 1400 C CA . SER A 1 180 ? 33.958 14.821 30.503 1.00 19.57 180 SER A CA 1
ATOM 1401 C C . SER A 1 180 ? 32.721 15.498 29.874 1.00 18.29 180 SER A C 1
ATOM 1402 O O . SER A 1 180 ? 32.139 16.396 30.489 1.00 19.01 180 SER A O 1
ATOM 1405 N N . LEU A 1 181 ? 32.332 15.061 28.677 1.00 18.77 181 LEU A N 1
ATOM 1406 C CA . LEU A 1 181 ? 31.302 15.760 27.901 1.00 19.63 181 LEU A CA 1
ATOM 1407 C C . LEU A 1 181 ? 30.157 14.774 27.620 1.00 19.57 181 LEU A C 1
ATOM 1408 O O . LEU A 1 181 ? 30.398 13.633 27.179 1.00 19.71 181 LEU A O 1
ATOM 1413 N N . THR A 1 182 ? 28.930 15.173 27.933 1.00 19.32 182 THR A N 1
ATOM 1414 C CA . THR A 1 182 ? 27.771 14.383 27.525 1.00 17.72 182 THR A CA 1
ATOM 1415 C C . THR A 1 182 ? 26.988 15.220 26.513 1.00 18.68 182 THR A C 1
ATOM 1416 O O . THR A 1 182 ? 26.541 16.345 26.819 1.00 17.56 182 THR A O 1
ATOM 1420 N N . GLU A 1 183 ? 26.868 14.731 25.299 1.00 17.78 183 GLU A N 1
ATOM 1421 C CA . GLU A 1 183 ? 26.195 15.554 24.297 1.00 20.01 183 GLU A CA 1
ATOM 1422 C C . GLU A 1 183 ? 24.681 15.520 24.516 1.00 20.42 183 GLU A C 1
ATOM 1423 O O . GLU A 1 183 ? 24.120 14.463 24.665 1.00 19.79 183 GLU A O 1
ATOM 1437 N N . GLY A 1 185 ? 22.414 17.917 22.773 1.00 18.79 185 GLY A N 1
ATOM 1438 C CA . GLY A 1 185 ? 21.869 18.968 21.926 1.00 17.90 185 GLY A CA 1
ATOM 1439 C C . GLY A 1 185 ? 20.841 18.571 20.897 1.00 21.16 185 GLY A C 1
ATOM 1440 O O . GLY A 1 185 ? 20.708 19.226 19.875 1.00 21.85 185 GLY A O 1
ATOM 1441 N N . THR A 1 186 ? 20.109 17.508 21.137 1.00 18.35 186 THR A N 1
ATOM 1442 C CA . THR A 1 186 ? 19.077 17.137 20.173 1.00 16.76 186 THR A CA 1
ATOM 1443 C C . THR A 1 186 ? 17.912 18.182 20.074 1.00 17.14 186 THR A C 1
ATOM 1444 O O . THR A 1 186 ? 17.468 18.557 18.973 1.00 17.75 186 THR A O 1
ATOM 1448 N N . ARG A 1 187 ? 17.358 18.560 21.236 1.00 17.79 187 ARG A N 1
ATOM 1449 C CA . ARG A 1 187 ? 16.126 19.388 21.271 1.00 18.23 187 ARG A CA 1
ATOM 1450 C C . ARG A 1 187 ? 16.283 20.754 20.644 1.00 21.15 187 ARG A C 1
ATOM 1451 O O . ARG A 1 187 ? 15.305 21.311 20.109 1.00 22.04 187 ARG A O 1
ATOM 1459 N N . ARG A 1 188 ? 17.512 21.285 20.637 1.00 20.35 188 ARG A N 1
ATOM 1460 C CA . ARG A 1 188 ? 17.661 22.618 19.968 1.00 23.15 188 ARG A CA 1
ATOM 1461 C C . ARG A 1 188 ? 18.735 22.638 18.903 1.00 21.10 188 ARG A C 1
ATOM 1462 O O . ARG A 1 188 ? 19.368 23.667 18.649 1.00 21.69 188 ARG A O 1
ATOM 1470 N N . ARG A 1 189 ? 18.896 21.513 18.226 1.00 19.39 189 ARG A N 1
ATOM 1471 C CA . ARG A 1 189 ? 19.907 21.461 17.160 1.00 18.40 189 ARG A CA 1
ATOM 1472 C C . ARG A 1 189 ? 19.552 22.381 16.010 1.00 18.84 189 ARG A C 1
ATOM 1473 O O . ARG A 1 189 ? 18.370 22.637 15.733 1.00 18.62 189 ARG A O 1
ATOM 1481 N N . PHE A 1 190 ? 20.570 22.850 15.285 1.00 18.79 190 PHE A N 1
ATOM 1482 C CA . PHE A 1 190 ? 20.314 23.622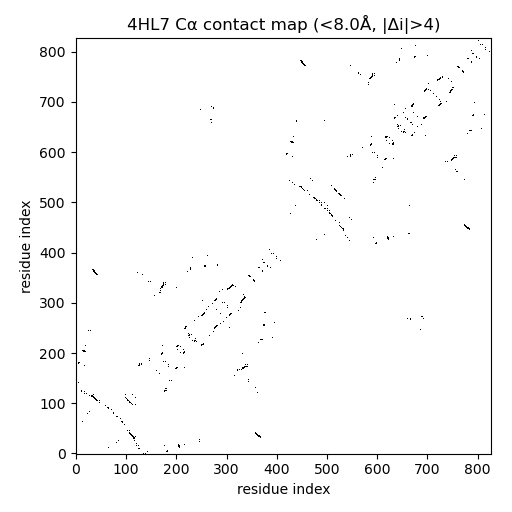 14.077 1.00 20.10 190 PHE A CA 1
ATOM 1483 C C . PHE A 1 190 ? 19.560 22.721 13.046 1.00 20.06 190 PHE A C 1
ATOM 1484 O O . PHE A 1 190 ? 18.631 23.180 12.369 1.00 18.45 190 PHE A O 1
ATOM 1492 N N . SER A 1 191 ? 19.992 21.447 12.954 1.00 18.34 191 SER A N 1
ATOM 1493 C CA . SER A 1 191 ? 19.427 20.471 12.049 1.00 19.08 191 SER A CA 1
ATOM 1494 C C . SER A 1 191 ? 19.942 19.103 12.495 1.00 19.00 191 SER A C 1
ATOM 1495 O O . SER A 1 191 ? 20.928 19.028 13.219 1.00 18.26 191 SER A O 1
ATOM 1498 N N . SER A 1 192 ? 19.263 18.027 12.102 1.00 19.93 192 SER A N 1
ATOM 1499 C CA . SER A 1 192 ? 19.768 16.682 12.438 1.00 20.08 192 SER A CA 1
ATOM 1500 C C . SER A 1 192 ? 21.146 16.419 11.762 1.00 20.24 192 SER A C 1
ATOM 1501 O O . SER A 1 192 ? 22.004 15.710 12.340 1.00 20.71 192 SER A O 1
ATOM 1504 N N . GLN A 1 193 ? 21.347 16.959 10.549 1.00 21.19 193 GLN A N 1
ATOM 1505 C CA . GLN A 1 193 ? 22.640 16.849 9.824 1.00 23.33 193 GLN A CA 1
ATOM 1506 C C . GLN A 1 193 ? 23.755 17.527 10.589 1.00 23.20 193 GLN A C 1
ATOM 1507 O O . GLN A 1 193 ? 24.871 16.958 10.709 1.00 22.19 193 GLN A O 1
ATOM 1513 N N . VAL A 1 194 ? 23.488 18.738 11.111 1.00 22.06 194 VAL A N 1
ATOM 1514 C CA . VAL A 1 194 ? 24.498 19.412 11.899 1.00 22.36 194 VAL A CA 1
ATOM 1515 C C . VAL A 1 194 ? 24.809 18.659 13.172 1.00 21.18 194 VAL A C 1
ATOM 1516 O O . VAL A 1 194 ? 25.998 18.511 13.525 1.00 19.82 194 VAL A O 1
ATOM 1520 N N . GLN A 1 195 ? 23.790 18.144 13.864 1.00 19.70 195 GLN A N 1
ATOM 1521 C CA . GLN A 1 195 ? 24.068 17.342 15.066 1.00 18.92 195 GLN A CA 1
ATOM 1522 C C . GLN A 1 195 ? 24.877 16.114 14.685 1.00 18.90 195 GLN A C 1
ATOM 1523 O O . GLN A 1 195 ? 25.772 15.693 15.439 1.00 19.55 195 GLN A O 1
ATOM 1529 N N . ARG A 1 196 ? 24.473 15.477 13.582 1.00 20.12 196 ARG A N 1
ATOM 1530 C CA . ARG A 1 196 ? 25.168 14.261 13.123 1.00 24.07 196 ARG A CA 1
ATOM 1531 C C . ARG A 1 196 ? 26.683 14.545 12.951 1.00 24.01 196 ARG A C 1
ATOM 1532 O O . ARG A 1 196 ? 27.523 13.824 13.504 1.00 22.55 196 ARG A O 1
ATOM 1540 N N . ASP A 1 197 ? 27.011 15.615 12.240 1.00 22.94 197 ASP A N 1
ATOM 1541 C CA . ASP A 1 197 ? 28.414 15.971 11.962 1.00 24.06 197 ASP A CA 1
ATOM 1542 C C . ASP A 1 197 ? 29.159 16.373 13.237 1.00 24.27 197 ASP A C 1
ATOM 1543 O O . ASP A 1 197 ? 30.363 16.130 13.373 1.00 22.50 197 ASP A O 1
ATOM 1548 N N . VAL A 1 198 ? 28.459 17.080 14.124 1.00 20.79 198 VAL A N 1
ATOM 1549 C CA . VAL A 1 198 ? 29.020 17.485 15.394 1.00 21.73 198 VAL A CA 1
ATOM 1550 C C . VAL A 1 198 ? 29.421 16.283 16.228 1.00 22.76 198 VAL A C 1
ATOM 1551 O O . VAL A 1 198 ? 30.545 16.229 16.752 1.00 23.13 198 VAL A O 1
ATOM 1555 N N . LEU A 1 199 ? 28.549 15.291 16.296 1.00 21.22 199 LEU A N 1
ATOM 1556 C CA . LEU A 1 199 ? 28.876 14.099 17.049 1.00 21.40 199 LEU A CA 1
ATOM 1557 C C . LEU A 1 199 ? 30.049 13.329 16.377 1.00 22.33 199 LEU A C 1
ATOM 1558 O O . LEU A 1 199 ? 30.958 12.860 17.063 1.00 21.39 199 LEU A O 1
ATOM 1563 N N . ALA A 1 200 ? 30.014 13.193 15.038 1.00 22.28 200 ALA A N 1
ATOM 1564 C CA . ALA A 1 200 ? 31.105 12.566 14.286 1.00 22.82 200 ALA A CA 1
ATOM 1565 C C . ALA A 1 200 ? 32.447 13.235 14.620 1.00 24.50 200 ALA A C 1
ATOM 1566 O O . ALA A 1 200 ? 33.461 12.562 14.817 1.00 23.44 200 ALA A O 1
ATOM 1568 N N . CYS A 1 201 ? 32.455 14.562 14.701 1.00 22.14 201 CYS A N 1
ATOM 1569 C CA . CYS A 1 201 ? 33.685 15.299 14.935 1.00 22.46 201 CYS A CA 1
ATOM 1570 C C . CYS A 1 201 ? 34.182 15.091 16.383 1.00 23.67 201 CYS A C 1
ATOM 1571 O O . CYS A 1 201 ? 35.366 14.821 16.624 1.00 24.31 201 CYS A O 1
ATOM 1574 N N . LEU A 1 202 ? 33.272 15.204 17.363 1.00 21.61 202 LEU A N 1
ATOM 1575 C CA . LEU A 1 202 ? 33.615 14.916 18.759 1.00 22.45 202 LEU A CA 1
ATOM 1576 C C . LEU A 1 202 ? 34.208 13.534 18.906 1.00 24.64 202 LEU A C 1
ATOM 1577 O O . LEU A 1 202 ? 35.233 13.351 19.561 1.00 26.92 202 LEU A O 1
ATOM 1582 N N . LYS A 1 203 ? 33.577 12.554 18.278 1.00 23.57 203 LYS A N 1
ATOM 1583 C CA . LYS A 1 203 ? 34.076 11.211 18.355 1.00 27.23 203 LYS A CA 1
ATOM 1584 C C . LYS A 1 203 ? 35.505 11.102 17.756 1.00 28.44 203 LYS A C 1
ATOM 1585 O O . LYS A 1 203 ? 36.364 10.422 18.309 1.00 28.38 203 LYS A O 1
ATOM 1591 N N . GLN A 1 204 ? 35.736 11.792 16.645 1.00 28.54 204 GLN A N 1
ATOM 1592 C CA . GLN A 1 204 ? 37.043 11.786 16.016 1.00 31.28 204 GLN A CA 1
ATOM 1593 C C . GLN A 1 204 ? 38.122 12.576 16.791 1.00 30.99 204 GLN A C 1
ATOM 1594 O O . GLN A 1 204 ? 39.257 12.143 16.875 1.00 31.25 204 GLN A O 1
ATOM 1600 N N . GLU A 1 205 ? 37.748 13.695 17.399 1.00 28.77 205 GLU A N 1
ATOM 1601 C CA . GLU A 1 205 ? 38.702 14.635 17.967 1.00 28.60 205 GLU A CA 1
ATOM 1602 C C . GLU A 1 205 ? 38.966 14.414 19.452 1.00 28.43 205 GLU A C 1
ATOM 1603 O O . GLU A 1 205 ? 40.127 14.566 19.898 1.00 28.31 205 GLU A O 1
ATOM 1609 N N . ILE A 1 206 ? 37.925 14.095 20.228 1.00 26.08 206 ILE A N 1
ATOM 1610 C CA . ILE A 1 206 ? 38.076 14.030 21.711 1.00 25.78 206 ILE A CA 1
ATOM 1611 C C . ILE A 1 206 ? 37.387 12.788 22.287 1.00 24.43 206 ILE A C 1
ATOM 1612 O O . ILE A 1 206 ? 36.710 12.841 23.321 1.00 22.74 206 ILE A O 1
ATOM 1617 N N . PRO A 1 207 ? 37.579 11.633 21.630 1.00 24.62 207 PRO A N 1
ATOM 1618 C CA . PRO A 1 207 ? 36.879 10.408 22.084 1.00 25.16 207 PRO A CA 1
ATOM 1619 C C . PRO A 1 207 ? 37.101 10.101 23.568 1.00 24.51 207 PRO A C 1
ATOM 1620 O O . PRO A 1 207 ? 36.210 9.543 24.255 1.00 24.23 207 PRO A O 1
ATOM 1624 N N . GLN A 1 208 ? 38.268 10.458 24.070 1.00 24.77 208 GLN A N 1
ATOM 1625 C CA . GLN A 1 208 ? 38.649 10.133 25.435 1.00 23.01 208 GLN A CA 1
ATOM 1626 C C . GLN A 1 208 ? 37.862 10.941 26.444 1.00 24.78 208 GLN A C 1
ATOM 1627 O O . GLN A 1 208 ? 37.849 10.617 27.622 1.00 26.55 208 GLN A O 1
ATOM 1633 N N . TRP A 1 209 ? 37.243 12.031 25.994 1.00 23.63 209 TRP A N 1
ATOM 1634 C CA . TRP A 1 209 ? 36.447 12.869 26.859 1.00 22.82 209 TRP A CA 1
ATOM 1635 C C . TRP A 1 209 ? 34.956 12.806 26.648 1.00 24.44 209 TRP A C 1
ATOM 1636 O O . TRP A 1 209 ? 34.237 13.456 27.364 1.00 23.27 209 TRP A O 1
ATOM 1647 N N . VAL A 1 210 ? 34.481 11.989 25.727 1.00 22.84 210 VAL A N 1
ATOM 1648 C CA . VAL A 1 210 ? 33.044 11.923 25.466 1.00 22.69 210 VAL A CA 1
ATOM 1649 C C . VAL A 1 210 ? 32.437 10.794 26.320 1.00 23.48 210 VAL A C 1
ATOM 1650 O O . VAL A 1 210 ? 32.739 9.625 26.096 1.00 23.03 210 VAL A O 1
ATOM 1654 N N . LEU A 1 211 ? 31.635 11.132 27.336 1.00 21.15 211 LEU A N 1
ATOM 1655 C CA . LEU A 1 211 ? 30.970 10.108 28.157 1.00 22.86 211 LEU A CA 1
ATOM 1656 C C . LEU A 1 211 ? 29.890 9.412 27.337 1.00 23.99 211 LEU A C 1
ATOM 1657 O O . LEU A 1 211 ? 29.757 8.169 27.376 1.00 21.75 211 LEU A O 1
ATOM 1662 N N . GLY A 1 212 ? 29.192 10.190 26.515 1.00 21.90 212 GLY A N 1
ATOM 1663 C CA . GLY A 1 212 ? 28.166 9.619 25.608 1.00 21.01 212 GLY A CA 1
ATOM 1664 C C . GLY A 1 212 ? 27.260 10.730 25.062 1.00 19.96 212 GLY A C 1
ATOM 1665 O O . GLY A 1 212 ? 27.640 11.904 25.030 1.00 20.31 212 GLY A O 1
ATOM 1666 N N . THR A 1 213 ? 26.062 10.343 24.650 1.00 19.09 213 THR A N 1
ATOM 1667 C CA . THR A 1 213 ? 25.090 11.299 24.061 1.00 20.07 213 THR A CA 1
ATOM 1668 C C . THR A 1 213 ? 23.723 10.919 24.559 1.00 16.81 213 THR A C 1
ATOM 1669 O O . THR A 1 213 ? 23.466 9.746 24.835 1.00 17.98 213 THR A O 1
ATOM 1673 N N . SER A 1 214 ? 22.835 11.909 24.735 1.00 19.05 214 SER A N 1
ATOM 1674 C CA . SER A 1 214 ? 21.467 11.575 25.104 1.00 17.41 214 SER A CA 1
ATOM 1675 C C . SER A 1 214 ? 20.647 11.028 23.927 1.00 16.31 214 SER A C 1
ATOM 1676 O O . SER A 1 214 ? 19.593 10.472 24.150 1.00 17.62 214 SER A O 1
ATOM 1679 N N . ASN A 1 215 ? 21.139 11.176 22.686 1.00 16.88 215 ASN A N 1
ATOM 1680 C CA . ASN A 1 215 ? 20.371 10.776 21.536 1.00 16.11 215 ASN A CA 1
ATOM 1681 C C . ASN A 1 215 ? 20.553 9.255 21.228 1.00 16.59 215 ASN A C 1
ATOM 1682 O O . ASN A 1 215 ? 21.649 8.833 20.887 1.00 18.31 215 ASN A O 1
ATOM 1687 N N . TYR A 1 216 ? 19.469 8.466 21.324 1.00 16.72 216 TYR A N 1
ATOM 1688 C CA . TYR A 1 216 ? 19.572 7.004 21.083 1.00 17.39 216 TYR A CA 1
ATOM 1689 C C . TYR A 1 216 ? 20.014 6.729 19.645 1.00 18.02 216 TYR A C 1
ATOM 1690 O O . TYR A 1 216 ? 20.881 5.834 19.368 1.00 18.82 216 TYR A O 1
ATOM 1699 N N . HIS A 1 217 ? 19.398 7.427 18.704 1.00 17.86 217 HIS A N 1
ATOM 1700 C CA . HIS A 1 217 ? 19.719 7.206 17.276 1.00 19.03 217 HIS A CA 1
ATOM 1701 C C . HIS A 1 217 ? 21.180 7.396 16.951 1.00 19.15 217 HIS A C 1
ATOM 1702 O O . HIS A 1 217 ? 21.807 6.568 16.222 1.00 20.16 217 HIS A O 1
ATOM 1709 N N . PHE A 1 218 ? 21.758 8.463 17.481 1.00 18.62 218 PHE A N 1
ATOM 1710 C CA . PHE A 1 218 ? 23.181 8.782 17.232 1.00 19.97 218 PHE A CA 1
ATOM 1711 C C . PHE A 1 218 ? 24.092 7.970 18.158 1.00 20.90 218 PHE A C 1
ATOM 1712 O O . PHE A 1 218 ? 25.207 7.683 17.769 1.00 21.17 218 PHE A O 1
ATOM 1720 N N . ALA A 1 219 ? 23.597 7.549 19.330 1.00 18.41 219 ALA A N 1
ATOM 1721 C CA . ALA A 1 219 ? 24.340 6.565 20.166 1.00 17.97 219 ALA A CA 1
ATOM 1722 C C . ALA A 1 219 ? 24.550 5.278 19.347 1.00 19.95 219 ALA A C 1
ATOM 1723 O O . ALA A 1 219 ? 25.660 4.765 19.256 1.00 22.99 219 ALA A O 1
ATOM 1725 N N . ARG A 1 220 ? 23.490 4.816 18.702 1.00 21.17 220 ARG A N 1
ATOM 1726 C CA . ARG A 1 220 ? 23.620 3.718 17.732 1.00 22.05 220 ARG A CA 1
ATOM 1727 C C . ARG A 1 220 ? 24.593 3.983 16.620 1.00 24.58 220 ARG A C 1
ATOM 1728 O O . ARG A 1 220 ? 25.479 3.162 16.389 1.00 25.66 220 ARG A O 1
ATOM 1736 N N . GLU A 1 221 ? 24.398 5.075 15.897 1.00 22.99 221 GLU A N 1
ATOM 1737 C CA . GLU A 1 221 ? 25.155 5.332 14.692 1.00 26.31 221 GLU A CA 1
ATOM 1738 C C . GLU A 1 221 ? 26.643 5.359 14.983 1.00 24.61 221 GLU A C 1
ATOM 1739 O O . GLU A 1 221 ? 27.491 4.890 14.163 1.00 25.41 221 GLU A O 1
ATOM 1745 N N . PHE A 1 222 ? 26.997 5.919 16.137 1.00 23.23 222 PHE A N 1
ATOM 1746 C CA . PHE A 1 222 ? 28.429 6.155 16.434 1.00 25.20 222 PHE A CA 1
ATOM 1747 C C . PHE A 1 222 ? 28.984 5.233 17.521 1.00 25.34 222 PHE A C 1
ATOM 1748 O O . PHE A 1 222 ? 30.104 5.438 17.974 1.00 27.01 222 PHE A O 1
ATOM 1756 N N . ASP A 1 223 ? 28.173 4.272 17.996 1.00 25.93 223 ASP A N 1
ATOM 1757 C CA . ASP A 1 223 ? 28.589 3.351 19.053 1.00 27.05 223 ASP A CA 1
ATOM 1758 C C . ASP A 1 223 ? 29.061 4.138 20.257 1.00 25.81 223 ASP A C 1
ATOM 1759 O O . ASP A 1 223 ? 30.191 3.946 20.767 1.00 26.70 223 ASP A O 1
ATOM 1764 N N . LEU A 1 224 ? 28.203 5.059 20.696 1.00 23.30 224 LEU A N 1
ATOM 1765 C CA . LEU A 1 224 ? 28.458 5.838 21.879 1.00 22.98 224 LEU A CA 1
ATOM 1766 C C . LEU A 1 224 ? 27.466 5.392 22.903 1.00 22.78 224 LEU A C 1
ATOM 1767 O O . LEU A 1 224 ? 26.393 4.885 22.551 1.00 22.69 224 LEU A O 1
ATOM 1772 N N . LYS A 1 225 ? 27.810 5.603 24.162 1.00 20.17 225 LYS A N 1
ATOM 1773 C CA . LYS A 1 225 ? 26.956 5.232 25.272 1.00 21.93 225 LYS A CA 1
ATOM 1774 C C . LYS A 1 225 ? 25.749 6.209 25.334 1.00 20.61 225 LYS A C 1
ATOM 1775 O O . LYS A 1 225 ? 25.954 7.414 25.340 1.00 18.76 225 LYS A O 1
ATOM 1778 N N . PRO A 1 226 ? 24.489 5.675 25.388 1.00 20.31 226 PRO A N 1
ATOM 1779 C CA . PRO A 1 226 ? 23.319 6.562 25.572 1.00 19.86 226 PRO A CA 1
ATOM 1780 C C . PRO A 1 226 ? 23.230 6.960 27.044 1.00 24.22 226 PRO A C 1
ATOM 1781 O O . PRO A 1 226 ? 23.338 6.097 27.916 1.00 24.70 226 PRO A O 1
ATOM 1785 N N . ILE A 1 227 ? 23.112 8.258 27.317 1.00 21.77 227 ILE A N 1
ATOM 1786 C CA . ILE A 1 227 ? 22.974 8.792 28.707 1.00 25.76 227 ILE A CA 1
ATOM 1787 C C . ILE A 1 227 ? 21.581 9.438 28.841 1.00 29.19 227 ILE A C 1
ATOM 1788 O O . ILE A 1 227 ? 21.131 10.202 27.937 1.00 24.93 227 ILE A O 1
ATOM 1793 N N . GLY A 1 228 ? 20.854 9.062 29.901 1.00 30.11 228 GLY A N 1
ATOM 1794 C CA . GLY A 1 228 ? 19.586 9.713 30.284 1.00 33.94 228 GLY A CA 1
ATOM 1795 C C . GLY A 1 228 ? 19.736 10.314 31.693 1.00 33.43 228 GLY A C 1
ATOM 1796 O O . GLY A 1 228 ? 20.448 9.748 32.537 1.00 35.22 228 GLY A O 1
ATOM 1797 N N . THR A 1 229 ? 19.174 11.497 31.947 1.00 25.16 229 THR A N 1
ATOM 1798 C CA . THR A 1 229 ? 18.926 11.846 33.354 1.00 22.29 229 THR A CA 1
ATOM 1799 C C . THR A 1 229 ? 17.426 12.027 33.421 1.00 21.10 229 THR A C 1
ATOM 1800 O O . THR A 1 229 ? 16.790 12.269 32.395 1.00 24.21 229 THR A O 1
ATOM 1804 N N . ILE A 1 230 ? 16.877 11.947 34.607 1.00 18.33 230 ILE A N 1
ATOM 1805 C CA . ILE A 1 230 ? 15.420 11.990 34.758 1.00 17.49 230 ILE A CA 1
ATOM 1806 C C . ILE A 1 230 ? 15.013 13.429 34.572 1.00 21.06 230 ILE A C 1
ATOM 1807 O O . ILE A 1 230 ? 15.608 14.324 35.194 1.00 25.53 230 ILE A O 1
ATOM 1812 N N . ALA A 1 231 ? 13.972 13.683 33.800 1.00 18.88 231 ALA A N 1
ATOM 1813 C CA . ALA A 1 231 ? 13.568 15.082 33.550 1.00 16.77 231 ALA A CA 1
ATOM 1814 C C . ALA A 1 231 ? 12.644 15.551 34.660 1.00 16.01 231 ALA A C 1
ATOM 1815 O O . ALA A 1 231 ? 12.101 14.728 35.437 1.00 15.86 231 ALA A O 1
ATOM 1817 N N . HIS A 1 232 ? 12.534 16.876 34.801 1.00 15.14 232 HIS A N 1
ATOM 1818 C CA . HIS A 1 232 ? 11.649 17.495 35.832 1.00 15.93 232 HIS A CA 1
ATOM 1819 C C . HIS A 1 232 ? 10.206 16.990 35.756 1.00 15.76 232 HIS A C 1
ATOM 1820 O O . HIS A 1 232 ? 9.547 16.839 36.761 1.00 15.42 232 HIS A O 1
ATOM 1827 N N . GLU A 1 233 ? 9.732 16.687 34.549 1.00 16.46 233 GLU A N 1
ATOM 1828 C CA . GLU A 1 233 ? 8.308 16.264 34.407 1.00 15.60 233 GLU A CA 1
ATOM 1829 C C . GLU A 1 233 ? 7.944 15.064 35.182 1.00 14.53 233 GLU A C 1
ATOM 1830 O O . GLU A 1 233 ? 6.822 14.964 35.605 1.00 14.79 233 GLU A O 1
ATOM 1836 N N . TRP A 1 234 ? 8.903 14.162 35.458 1.00 13.07 234 TRP A N 1
ATOM 1837 C CA . TRP A 1 234 ? 8.586 13.005 36.288 1.00 14.99 234 TRP A CA 1
ATOM 1838 C C . TRP A 1 234 ? 8.233 13.479 37.714 1.00 14.49 234 TRP A C 1
ATOM 1839 O O . TRP A 1 234 ? 7.219 13.097 38.332 1.00 14.17 234 TRP A O 1
ATOM 1850 N N . PHE A 1 235 ? 9.025 14.424 38.214 1.00 14.60 235 PHE A N 1
ATOM 1851 C CA . PHE A 1 235 ? 8.750 14.949 39.596 1.00 14.75 235 PHE A CA 1
ATOM 1852 C C . PHE A 1 235 ? 7.499 15.839 39.628 1.00 14.05 235 PHE A C 1
ATOM 1853 O O . PHE A 1 235 ? 6.693 15.826 40.602 1.00 14.24 235 PHE A O 1
ATOM 1869 N N . GLY A 1 237 ? 4.884 15.691 37.520 1.00 15.45 237 GLY A N 1
ATOM 1870 C CA . GLY A 1 237 ? 3.655 14.864 37.385 1.00 13.83 237 GLY A CA 1
ATOM 1871 C C . GLY A 1 237 ? 3.209 14.298 38.739 1.00 14.64 237 GLY A C 1
ATOM 1872 O O . GLY A 1 237 ? 2.024 14.176 39.020 1.00 14.80 237 GLY A O 1
ATOM 1873 N N . HIS A 1 238 ? 4.167 13.911 39.580 1.00 11.63 238 HIS A N 1
ATOM 1874 C CA . HIS A 1 238 ? 3.806 13.401 40.927 1.00 14.03 238 HIS A CA 1
ATOM 1875 C C . HIS A 1 238 ? 3.074 14.361 41.808 1.00 13.37 238 HIS A C 1
ATOM 1876 O O . HIS A 1 238 ? 2.424 13.951 42.771 1.00 13.58 238 HIS A O 1
ATOM 1883 N N . GLN A 1 239 ? 3.134 15.655 41.500 1.00 12.58 239 GLN A N 1
ATOM 1884 C CA . GLN A 1 239 ? 2.315 16.669 42.235 1.00 13.54 239 GLN A CA 1
ATOM 1885 C C . GLN A 1 239 ? 0.821 16.489 42.051 1.00 13.82 239 GLN A C 1
ATOM 1886 O O . GLN A 1 239 ? 0.007 17.015 42.819 1.00 15.15 239 GLN A O 1
ATOM 1892 N N . ALA A 1 240 ? 0.464 15.819 40.983 1.00 13.01 240 ALA A N 1
ATOM 1893 C CA . ALA A 1 240 ? -0.921 15.476 40.702 1.00 13.46 240 ALA A CA 1
ATOM 1894 C C . ALA A 1 240 ? -1.291 14.059 41.197 1.00 15.57 240 ALA A C 1
ATOM 1895 O O . ALA A 1 240 ? -2.479 13.796 41.504 1.00 18.45 240 ALA A O 1
ATOM 1897 N N . LEU A 1 241 ? -0.315 13.168 41.266 1.00 14.92 241 LEU A N 1
ATOM 1898 C CA . LEU A 1 241 ? -0.595 11.752 41.481 1.00 14.26 241 LEU A CA 1
ATOM 1899 C C . LEU A 1 241 ? -0.557 11.346 42.977 1.00 13.91 241 LEU A C 1
ATOM 1900 O O . LEU A 1 241 ? -1.246 10.342 43.366 1.00 14.35 241 LEU A O 1
ATOM 1905 N N . VAL A 1 242 ? 0.203 12.082 43.794 1.00 13.33 242 VAL A N 1
ATOM 1906 C CA . VAL A 1 242 ? 0.198 11.846 45.264 1.00 12.62 242 VAL A CA 1
ATOM 1907 C C . VAL A 1 242 ? 0.004 13.183 45.951 1.00 13.21 242 VAL A C 1
ATOM 1908 O O . VAL A 1 242 ? -0.180 14.179 45.295 1.00 12.08 242 VAL A O 1
ATOM 1912 N N . ASN A 1 243 ? 0.132 13.236 47.293 1.00 13.50 243 ASN A N 1
ATOM 1913 C CA . ASN A 1 243 ? 0.030 14.524 47.894 1.00 12.63 243 ASN A CA 1
ATOM 1914 C C . ASN A 1 243 ? 1.210 15.389 47.483 1.00 12.93 243 ASN A C 1
ATOM 1915 O O . ASN A 1 243 ? 2.303 14.887 47.293 1.00 13.58 243 ASN A O 1
ATOM 1920 N N . GLU A 1 244 ? 0.986 16.694 47.282 1.00 14.27 244 GLU A N 1
ATOM 1921 C CA . GLU A 1 244 ? 2.110 17.565 46.798 1.00 12.97 244 GLU A CA 1
ATOM 1922 C C . GLU A 1 244 ? 3.397 17.435 47.665 1.00 13.05 244 GLU A C 1
ATOM 1923 O O . GLU A 1 244 ? 4.509 17.396 47.160 1.00 12.94 244 GLU A O 1
ATOM 1929 N N . ARG A 1 245 ? 3.214 17.377 48.978 1.00 12.97 245 ARG A N 1
ATOM 1930 C CA . ARG A 1 245 ? 4.404 17.328 49.813 1.00 13.60 245 ARG A CA 1
ATOM 1931 C C . ARG A 1 245 ? 5.225 16.025 49.632 1.00 13.10 245 ARG A C 1
ATOM 1932 O O . ARG A 1 245 ? 6.438 16.024 49.942 1.00 14.59 245 ARG A O 1
ATOM 1940 N N . ASP A 1 246 ? 4.575 14.928 49.213 1.00 12.95 246 ASP A N 1
ATOM 1941 C CA . ASP A 1 246 ? 5.245 13.657 48.999 1.00 14.04 246 ASP A CA 1
ATOM 1942 C C . ASP A 1 246 ? 5.736 13.491 47.583 1.00 15.15 246 ASP A C 1
ATOM 1943 O O . ASP A 1 246 ? 6.396 12.498 47.263 1.00 15.88 246 ASP A O 1
ATOM 1948 N N . SER A 1 247 ? 5.394 14.440 46.705 1.00 13.84 247 SER A N 1
ATOM 1949 C CA . SER A 1 247 ? 5.576 14.270 45.260 1.00 13.76 247 SER A CA 1
ATOM 1950 C C . SER A 1 247 ? 7.031 13.959 44.827 1.00 13.91 247 SER A C 1
ATOM 1951 O O . SER A 1 247 ? 7.277 13.031 44.054 1.00 13.41 247 SER A O 1
ATOM 1954 N N . GLN A 1 248 ? 7.997 14.723 45.360 1.00 15.40 248 GLN A N 1
ATOM 1955 C CA . GLN A 1 248 ? 9.333 14.587 44.934 1.00 15.45 248 GLN A CA 1
ATOM 1956 C C . GLN A 1 248 ? 9.936 13.274 45.513 1.00 16.41 248 GLN A C 1
ATOM 1957 O O . GLN A 1 248 ? 10.618 12.505 44.824 1.00 15.35 248 GLN A O 1
ATOM 1963 N N . GLN A 1 249 ? 9.630 12.992 46.769 1.00 13.65 249 GLN A N 1
ATOM 1964 C CA . GLN A 1 249 ? 10.105 11.765 47.359 1.00 15.32 249 GLN A CA 1
ATOM 1965 C C . GLN A 1 249 ? 9.568 10.516 46.702 1.00 15.31 249 GLN A C 1
ATOM 1966 O O . GLN A 1 249 ? 10.350 9.583 46.425 1.00 14.31 249 GLN A O 1
ATOM 1972 N N . VAL A 1 250 ? 8.274 10.493 46.427 1.00 14.06 250 VAL A N 1
ATOM 1973 C CA . VAL A 1 250 ? 7.676 9.326 45.747 1.00 15.22 250 VAL A CA 1
ATOM 1974 C C . VAL A 1 250 ? 8.261 9.167 44.342 1.00 13.49 250 VAL A C 1
ATOM 1975 O O . VAL A 1 250 ? 8.554 8.050 43.893 1.00 14.92 250 VAL A O 1
ATOM 1979 N N . ALA A 1 251 ? 8.458 10.298 43.641 1.00 14.21 251 ALA A N 1
ATOM 1980 C CA . ALA A 1 251 ? 9.009 10.223 42.282 1.00 15.81 251 ALA A CA 1
ATOM 1981 C C . ALA A 1 251 ? 10.431 9.646 42.359 1.00 14.63 251 ALA A C 1
ATOM 1982 O O . ALA A 1 251 ? 10.828 8.794 41.525 1.00 13.22 251 ALA A O 1
ATOM 1984 N N . LEU A 1 252 ? 11.226 10.090 43.371 1.00 13.31 252 LEU A N 1
ATOM 1985 C CA . LEU A 1 252 ? 12.574 9.447 43.528 1.00 14.12 252 LEU A CA 1
ATOM 1986 C C . LEU A 1 252 ? 12.495 7.921 43.771 1.00 14.21 252 LEU A C 1
ATOM 1987 O O . LEU A 1 252 ? 13.236 7.146 43.144 1.00 15.40 252 LEU A O 1
ATOM 1992 N N . GLU A 1 253 ? 11.626 7.493 44.675 1.00 13.74 253 GLU A N 1
ATOM 1993 C CA . GLU A 1 253 ? 11.482 6.093 44.975 1.00 14.21 253 GLU A CA 1
ATOM 1994 C C . GLU A 1 253 ? 11.003 5.298 43.772 1.00 14.44 253 GLU A C 1
ATOM 1995 O O . GLU A 1 253 ? 11.478 4.196 43.516 1.00 14.69 253 GLU A O 1
ATOM 2001 N N . ARG A 1 254 ? 10.036 5.831 43.042 1.00 14.76 254 ARG A N 1
ATOM 2002 C CA . ARG A 1 254 ? 9.399 5.059 41.982 1.00 16.20 254 ARG A CA 1
ATOM 2003 C C . ARG A 1 254 ? 10.306 4.930 40.762 1.00 16.26 254 ARG A C 1
ATOM 2004 O O . ARG A 1 254 ? 10.164 3.995 40.003 1.00 16.43 254 ARG A O 1
ATOM 2012 N N . TRP A 1 255 ? 11.240 5.858 40.563 1.00 13.88 255 TRP A N 1
ATOM 2013 C CA . TRP A 1 255 ? 12.216 5.652 39.479 1.00 14.95 255 TRP A CA 1
ATOM 2014 C C . TRP A 1 255 ? 12.995 4.355 39.724 1.00 15.31 255 TRP A C 1
ATOM 2015 O O . TRP A 1 255 ? 13.250 3.571 38.826 1.00 15.50 255 TRP A O 1
ATOM 2026 N N . LEU A 1 256 ? 13.410 4.155 40.975 1.00 15.90 256 LEU A N 1
ATOM 2027 C CA . LEU A 1 256 ? 14.163 2.957 41.372 1.00 16.32 256 LEU A CA 1
ATOM 2028 C C . LEU A 1 256 ? 13.342 1.650 41.234 1.00 17.55 256 LEU A C 1
ATOM 2029 O O . LEU A 1 256 ? 13.885 0.617 40.910 1.00 23.13 256 LEU A O 1
ATOM 2034 N N . THR A 1 257 ? 12.032 1.716 41.436 1.00 17.71 257 THR A N 1
ATOM 2035 C CA . THR A 1 257 ? 11.200 0.476 41.354 1.00 17.73 257 THR A CA 1
ATOM 2036 C C . THR A 1 257 ? 10.663 0.228 39.944 1.00 20.53 257 THR A C 1
ATOM 2037 O O . THR A 1 257 ? 10.037 -0.808 39.695 1.00 19.55 257 THR A O 1
ATOM 2041 N N . ALA A 1 258 ? 10.902 1.192 39.051 1.00 17.00 258 ALA A N 1
ATOM 2042 C CA . ALA A 1 258 ? 10.531 1.070 37.618 1.00 16.35 258 ALA A CA 1
ATOM 2043 C C . ALA A 1 258 ? 11.517 0.216 36.828 1.00 19.79 258 ALA A C 1
ATOM 2044 O O . ALA A 1 258 ? 11.168 -0.291 35.783 1.00 20.96 258 ALA A O 1
ATOM 2046 N N . PHE A 1 259 ? 12.752 0.075 37.324 1.00 18.85 259 PHE A N 1
ATOM 2047 C CA . PHE A 1 259 ? 13.859 -0.583 36.558 1.00 19.26 259 PHE A CA 1
ATOM 2048 C C . PHE A 1 259 ? 14.727 -1.382 37.521 1.00 20.52 259 PHE A C 1
ATOM 2049 O O . PHE A 1 259 ? 14.893 -0.951 38.678 1.00 19.32 259 PHE A O 1
ATOM 2057 N N . ASP A 1 260 ? 15.359 -2.476 37.055 1.00 18.40 260 ASP A N 1
ATOM 2058 C CA . ASP A 1 260 ? 16.371 -3.158 37.936 1.00 21.44 260 ASP A CA 1
ATOM 2059 C C . ASP A 1 260 ? 17.577 -2.274 38.292 1.00 22.25 260 ASP A C 1
ATOM 2060 O O . ASP A 1 260 ? 18.018 -2.238 39.440 1.00 21.36 260 ASP A O 1
ATOM 2065 N N . GLY A 1 261 ? 18.136 -1.598 37.278 1.00 20.66 261 GLY A N 1
ATOM 2066 C CA . GLY A 1 261 ? 19.424 -0.940 37.425 1.00 20.47 261 GLY A CA 1
ATOM 2067 C C . GLY A 1 261 ? 19.645 0.230 36.482 1.00 19.55 261 GLY A C 1
ATOM 2068 O O . GLY A 1 261 ? 20.790 0.575 36.235 1.00 22.10 261 GLY A O 1
ATOM 2077 N N . LEU A 1 263 ? 20.386 3.720 34.965 1.00 20.26 263 LEU A N 1
ATOM 2078 C CA . LEU A 1 263 ? 21.042 4.977 35.454 1.00 20.54 263 LEU A CA 1
ATOM 2079 C C . LEU A 1 263 ? 20.040 5.900 36.177 1.00 20.15 263 LEU A C 1
ATOM 2080 O O . LEU A 1 263 ? 18.918 6.166 35.706 1.00 17.36 263 LEU A O 1
ATOM 2085 N N . ALA A 1 264 ? 20.440 6.364 37.352 1.00 18.27 264 ALA A N 1
ATOM 2086 C CA . ALA A 1 264 ? 19.589 7.170 38.171 1.00 19.36 264 ALA A CA 1
ATOM 2087 C C . ALA A 1 264 ? 20.304 8.442 38.526 1.00 16.53 264 ALA A C 1
ATOM 2088 O O . ALA A 1 264 ? 21.156 8.464 39.462 1.00 17.92 264 ALA A O 1
ATOM 2090 N N . ILE A 1 265 ? 20.051 9.473 37.742 1.00 14.72 265 ILE A N 1
ATOM 2091 C CA . ILE A 1 265 ? 20.612 10.802 38.042 1.00 14.65 265 ILE A CA 1
ATOM 2092 C C . ILE A 1 265 ? 19.442 11.747 38.239 1.00 15.24 265 ILE A C 1
ATOM 2093 O O . ILE A 1 265 ? 18.724 12.015 37.286 1.00 16.03 265 ILE A O 1
ATOM 2098 N N . ALA A 1 266 ? 19.264 12.290 39.455 1.00 15.26 266 ALA A N 1
ATOM 2099 C CA . ALA A 1 266 ? 18.080 13.193 39.755 1.00 18.97 266 ALA A CA 1
ATOM 2100 C C . ALA A 1 266 ? 18.380 14.656 39.538 1.00 18.44 266 ALA A C 1
ATOM 2101 O O . ALA A 1 266 ? 19.410 15.151 39.994 1.00 16.31 266 ALA A O 1
ATOM 2103 N N . PRO A 1 267 ? 17.484 15.386 38.855 1.00 19.07 267 PRO A N 1
ATOM 2104 C CA . PRO A 1 267 ? 17.596 16.832 39.001 1.00 18.51 267 PRO A CA 1
ATOM 2105 C C . PRO A 1 267 ? 17.178 17.295 40.398 1.00 18.32 267 PRO A C 1
ATOM 2106 O O . PRO A 1 267 ? 16.356 16.661 41.044 1.00 17.21 267 PRO A O 1
ATOM 2110 N N . THR A 1 268 ? 17.722 18.411 40.853 1.00 16.94 268 THR A N 1
ATOM 2111 C CA . THR A 1 268 ? 17.507 18.805 42.244 1.00 17.24 268 THR A CA 1
ATOM 2112 C C . THR A 1 268 ? 16.637 20.017 42.389 1.00 17.82 268 THR A C 1
ATOM 2113 O O . THR A 1 268 ? 16.283 20.435 43.559 1.00 18.05 268 THR A O 1
ATOM 2117 N N . ASP A 1 269 ? 16.226 20.612 41.260 1.00 16.14 269 ASP A N 1
ATOM 2118 C CA . ASP A 1 269 ? 15.592 21.900 41.307 1.00 17.64 269 ASP A CA 1
ATOM 2119 C C . ASP A 1 269 ? 14.155 21.922 40.751 1.00 18.96 269 ASP A C 1
ATOM 2120 O O . ASP A 1 269 ? 13.679 22.962 40.315 1.00 21.66 269 ASP A O 1
ATOM 2125 N N . THR A 1 270 ? 13.444 20.819 40.831 1.00 15.05 270 THR A N 1
ATOM 2126 C CA . THR A 1 270 ? 12.026 20.896 40.503 1.00 16.30 270 THR A CA 1
ATOM 2127 C C . THR A 1 270 ? 11.347 21.843 41.484 1.00 15.37 270 THR A C 1
ATOM 2128 O O . THR A 1 270 ? 10.479 22.654 41.137 1.00 16.31 270 THR A O 1
ATOM 2132 N N . LEU A 1 271 ? 11.791 21.766 42.740 1.00 16.73 271 LEU A N 1
ATOM 2133 C CA . LEU A 1 271 ? 11.288 22.620 43.798 1.00 16.82 271 LEU A CA 1
ATOM 2134 C C . LEU A 1 271 ? 12.441 23.541 44.207 1.00 20.82 271 LEU A C 1
ATOM 2135 O O . LEU A 1 271 ? 12.676 24.538 43.503 1.00 24.25 271 LEU A O 1
ATOM 2140 N N . THR A 1 272 ? 13.157 23.233 45.302 1.00 16.31 272 THR A N 1
ATOM 2141 C CA . THR A 1 272 ? 14.396 24.009 45.614 1.00 17.82 272 THR A CA 1
ATOM 2142 C C . THR A 1 272 ? 15.459 23.020 46.118 1.00 18.09 272 THR A C 1
ATOM 2143 O O . THR A 1 272 ? 15.136 21.916 46.541 1.00 15.54 272 THR A O 1
ATOM 2147 N N . ILE A 1 273 ? 16.705 23.473 46.203 1.00 17.06 273 ILE A N 1
ATOM 2148 C CA . ILE A 1 273 ? 17.755 22.600 46.750 1.00 16.97 273 ILE A CA 1
ATOM 2149 C C . ILE A 1 273 ? 17.434 22.188 48.190 1.00 16.55 273 ILE A C 1
ATOM 2150 O O . ILE A 1 273 ? 17.607 20.990 48.541 1.00 16.39 273 ILE A O 1
ATOM 2155 N N . ASP A 1 274 ? 16.894 23.083 49.007 1.00 16.95 274 ASP A N 1
ATOM 2156 C CA . ASP A 1 274 ? 16.534 22.635 50.378 1.00 19.12 274 ASP A CA 1
ATOM 2157 C C . ASP A 1 274 ? 15.474 21.576 50.396 1.00 17.83 274 ASP A C 1
ATOM 2158 O O . ASP A 1 274 ? 15.545 20.664 51.215 1.00 17.82 274 ASP A O 1
ATOM 2163 N N . ALA A 1 275 ? 14.435 21.695 49.550 1.00 16.37 275 ALA A N 1
ATOM 2164 C CA . ALA A 1 275 ? 13.392 20.626 49.476 1.00 16.33 275 ALA A CA 1
ATOM 2165 C C . ALA A 1 275 ? 13.984 19.331 49.004 1.00 16.65 275 ALA A C 1
ATOM 2166 O O . ALA A 1 275 ? 13.628 18.257 49.501 1.00 16.70 275 ALA A O 1
ATOM 2168 N N . PHE A 1 276 ? 14.852 19.411 47.995 1.00 14.56 276 PHE A N 1
ATOM 2169 C CA . PHE A 1 276 ? 15.516 18.210 47.489 1.00 15.24 276 PHE A CA 1
ATOM 2170 C C . PHE A 1 276 ? 16.353 17.556 48.592 1.00 15.22 276 PHE A C 1
ATOM 2171 O O . PHE A 1 276 ? 16.228 16.351 48.845 1.00 14.69 276 PHE A O 1
ATOM 2179 N N . LEU A 1 277 ? 17.145 18.352 49.311 1.00 15.28 277 LEU A N 1
ATOM 2180 C CA . LEU A 1 277 ? 17.994 17.737 50.371 1.00 17.01 277 LEU A CA 1
ATOM 2181 C C . LEU A 1 277 ? 17.157 17.102 51.451 1.00 15.62 277 LEU A C 1
ATOM 2182 O O . LEU A 1 277 ? 17.540 16.076 51.989 1.00 17.15 277 LEU A O 1
ATOM 2187 N N . ASN A 1 278 ? 16.005 17.687 51.765 1.00 16.77 278 ASN A N 1
ATOM 2188 C CA . ASN A 1 278 ? 15.132 17.090 52.768 1.00 19.32 278 ASN A CA 1
ATOM 2189 C C . ASN A 1 278 ? 14.502 15.791 52.334 1.00 20.03 278 ASN A C 1
ATOM 2190 O O . ASN A 1 278 ? 14.154 14.956 53.180 1.00 20.15 278 ASN A O 1
ATOM 2195 N N . ASP A 1 279 ? 14.363 15.595 51.029 1.00 16.42 279 ASP A N 1
ATOM 2196 C CA . ASP A 1 279 ? 13.792 14.328 50.532 1.00 17.52 279 ASP A CA 1
ATOM 2197 C C . ASP A 1 279 ? 14.837 13.252 50.255 1.00 15.96 279 ASP A C 1
ATOM 2198 O O . ASP A 1 279 ? 14.530 12.053 50.274 1.00 17.19 279 ASP A O 1
ATOM 2203 N N . PHE A 1 280 ? 16.059 13.677 50.000 1.00 14.87 280 PHE A N 1
ATOM 2204 C CA . PHE A 1 280 ? 17.099 12.789 49.425 1.00 15.94 280 PHE A CA 1
ATOM 2205 C C . PHE A 1 280 ? 17.800 12.090 50.582 1.00 14.47 280 PHE A C 1
ATOM 2206 O O . PHE A 1 280 ? 18.928 12.444 50.938 1.00 17.22 280 PHE A O 1
ATOM 2214 N N . ASN A 1 281 ? 17.083 11.122 51.220 1.00 15.15 281 ASN A N 1
ATOM 2215 C CA . ASN A 1 281 ? 17.608 10.482 52.407 1.00 15.73 281 ASN A CA 1
ATOM 2216 C C . ASN A 1 281 ? 18.749 9.476 52.095 1.00 15.68 281 ASN A C 1
ATOM 2217 O O . ASN A 1 281 ? 19.185 9.283 50.956 1.00 14.39 281 ASN A O 1
ATOM 2222 N N . ARG A 1 282 ? 19.257 8.848 53.139 1.00 16.45 282 ARG A N 1
ATOM 2223 C CA . ARG A 1 282 ? 20.472 8.092 52.991 1.00 18.08 282 ARG A CA 1
ATOM 2224 C C . ARG A 1 282 ? 20.245 6.919 52.011 1.00 16.89 282 ARG A C 1
ATOM 2225 O O . ARG A 1 282 ? 21.108 6.632 51.144 1.00 18.20 282 ARG A O 1
ATOM 2233 N N . HIS A 1 283 ? 19.063 6.299 52.087 1.00 18.78 283 HIS A N 1
ATOM 2234 C CA . HIS A 1 283 ? 18.785 5.148 51.211 1.00 20.96 283 HIS A CA 1
ATOM 2235 C C . HIS A 1 283 ? 18.706 5.601 49.750 1.00 19.11 283 HIS A C 1
ATOM 2236 O O . HIS A 1 283 ? 19.347 4.987 48.889 1.00 16.72 283 HIS A O 1
ATOM 2243 N N . LEU A 1 284 ? 18.104 6.766 49.487 1.00 16.73 284 LEU A N 1
ATOM 2244 C CA . LEU A 1 284 ? 17.979 7.281 48.130 1.00 16.62 284 LEU A CA 1
ATOM 2245 C C . LEU A 1 284 ? 19.314 7.775 47.631 1.00 14.47 284 LEU A C 1
ATOM 2246 O O . LEU A 1 284 ? 19.672 7.578 46.473 1.00 15.64 284 LEU A O 1
ATOM 2251 N N . ALA A 1 285 ? 20.047 8.449 48.497 1.00 14.04 285 ALA A N 1
ATOM 2252 C CA . ALA A 1 285 ? 21.404 9.016 48.094 1.00 14.69 285 ALA A CA 1
ATOM 2253 C C . ALA A 1 285 ? 22.417 7.929 47.771 1.00 15.03 285 ALA A C 1
ATOM 2254 O O . ALA A 1 285 ? 23.304 8.140 46.934 1.00 15.11 285 ALA A O 1
ATOM 2256 N N . ASN A 1 286 ? 22.308 6.770 48.421 1.00 15.27 286 ASN A N 1
ATOM 2257 C CA . ASN A 1 286 ? 23.157 5.643 48.087 1.00 15.42 286 ASN A CA 1
ATOM 2258 C C . ASN A 1 286 ? 22.702 4.932 46.826 1.00 14.33 286 ASN A C 1
ATOM 2259 O O . ASN A 1 286 ? 23.506 4.568 46.004 1.00 15.68 286 ASN A O 1
ATOM 2264 N N . ALA A 1 287 ? 21.405 4.830 46.637 1.00 14.10 287 ALA A N 1
ATOM 2265 C CA . ALA A 1 287 ? 20.942 4.121 45.453 1.00 14.93 287 ALA A CA 1
ATOM 2266 C C . ALA A 1 287 ? 21.157 4.949 44.169 1.00 14.39 287 ALA A C 1
ATOM 2267 O O . ALA A 1 287 ? 21.493 4.396 43.131 1.00 15.49 287 ALA A O 1
ATOM 2269 N N . TYR A 1 288 ? 20.954 6.265 44.244 1.00 13.63 288 TYR A N 1
ATOM 2270 C CA . TYR A 1 288 ? 21.139 7.106 43.056 1.00 13.80 288 TYR A CA 1
ATOM 2271 C C . TYR A 1 288 ? 22.626 7.238 42.666 1.00 15.46 288 TYR A C 1
ATOM 2272 O O . TYR A 1 288 ? 23.488 7.312 43.515 1.00 15.00 288 TYR A O 1
ATOM 2281 N N . ASP A 1 289 ? 22.901 7.270 41.366 1.00 15.51 289 ASP A N 1
ATOM 2282 C CA . ASP A 1 289 ? 24.229 7.391 40.861 1.00 15.07 289 ASP A CA 1
ATOM 2283 C C . ASP A 1 289 ? 24.723 8.815 40.981 1.00 16.48 289 ASP A C 1
ATOM 2284 O O . ASP A 1 289 ? 25.940 9.069 40.922 1.00 17.58 289 ASP A O 1
ATOM 2289 N N . GLY A 1 290 ? 23.799 9.752 41.146 1.00 15.86 290 GLY A N 1
ATOM 2290 C CA . GLY A 1 290 ? 24.226 11.137 41.257 1.00 17.04 290 GLY A CA 1
ATOM 2291 C C . GLY A 1 290 ? 23.073 12.088 40.984 1.00 13.52 290 GLY A C 1
ATOM 2292 O O . GLY A 1 290 ? 21.863 11.681 40.964 1.00 13.78 290 GLY A O 1
ATOM 2293 N N . VAL A 1 291 ? 23.425 13.339 40.735 1.00 13.93 291 VAL A N 1
ATOM 2294 C CA . VAL A 1 291 ? 22.426 14.400 40.611 1.00 13.96 291 VAL A CA 1
ATOM 2295 C C . VAL A 1 291 ? 22.822 15.342 39.456 1.00 15.31 291 VAL A C 1
ATOM 2296 O O . VAL A 1 291 ? 24.016 15.420 39.070 1.00 14.68 291 VAL A O 1
ATOM 2300 N N . ARG A 1 292 ? 21.852 16.119 38.993 1.00 15.79 292 ARG A N 1
ATOM 2301 C CA . ARG A 1 292 ? 22.079 17.035 37.855 1.00 17.03 292 ARG A CA 1
ATOM 2302 C C . ARG A 1 292 ? 21.848 18.470 38.307 1.00 16.66 292 ARG A C 1
ATOM 2303 O O . ARG A 1 292 ? 20.842 18.761 38.979 1.00 14.73 292 ARG A O 1
ATOM 2311 N N . HIS A 1 293 ? 22.734 19.367 37.874 1.00 15.55 293 HIS A N 1
ATOM 2312 C CA . HIS A 1 293 ? 22.588 20.801 38.168 1.00 16.01 293 HIS A CA 1
ATOM 2313 C C . HIS A 1 293 ? 21.978 21.489 36.983 1.00 15.84 293 HIS A C 1
ATOM 2314 O O . HIS A 1 293 ? 22.489 21.355 35.870 1.00 17.01 293 HIS A O 1
ATOM 2321 N N . ASP A 1 294 ? 20.913 22.265 37.203 1.00 16.49 294 ASP A N 1
ATOM 2322 C CA . ASP A 1 294 ? 20.266 22.957 36.071 1.00 18.86 294 ASP A CA 1
ATOM 2323 C C . ASP A 1 294 ? 19.869 24.410 36.322 1.00 22.93 294 ASP A C 1
ATOM 2324 O O . ASP A 1 294 ? 19.329 25.041 35.442 1.00 23.09 294 ASP A O 1
ATOM 2329 N N . SER A 1 295 ? 20.073 24.940 37.521 1.00 20.38 295 SER A N 1
ATOM 2330 C CA . SER A 1 295 ? 19.758 26.364 37.743 1.00 21.71 295 SER A CA 1
ATOM 2331 C C . SER A 1 295 ? 20.555 26.888 38.923 1.00 19.00 295 SER A C 1
ATOM 2332 O O . SER A 1 295 ? 20.948 26.111 39.812 1.00 19.62 295 SER A O 1
ATOM 2335 N N . GLY A 1 296 ? 20.800 28.185 38.945 1.00 20.07 296 GLY A N 1
ATOM 2336 C CA . GLY A 1 296 ? 21.500 28.781 40.115 1.00 20.94 296 GLY A CA 1
ATOM 2337 C C . GLY A 1 296 ? 22.978 28.462 40.040 1.00 20.52 296 GLY A C 1
ATOM 2338 O O . GLY A 1 296 ? 23.483 27.993 38.997 1.00 21.64 296 GLY A O 1
ATOM 2339 N N . CYS A 1 297 ? 23.710 28.903 41.046 1.00 20.42 297 CYS A N 1
ATOM 2340 C CA . CYS A 1 297 ? 25.173 28.854 40.987 1.00 19.77 297 CYS A CA 1
ATOM 2341 C C . CYS A 1 297 ? 25.639 27.397 41.094 1.00 18.18 297 CYS A C 1
ATOM 2342 O O . CYS A 1 297 ? 25.258 26.688 42.044 1.00 17.66 297 CYS A O 1
ATOM 2345 N N . PRO A 1 298 ? 26.440 26.925 40.113 1.00 16.98 298 PRO A N 1
ATOM 2346 C CA . PRO A 1 298 ? 26.876 25.511 40.168 1.00 17.36 298 PRO A CA 1
ATOM 2347 C C . PRO A 1 298 ? 27.890 25.235 41.284 1.00 19.33 298 PRO A C 1
ATOM 2348 O O . PRO A 1 298 ? 28.023 24.098 41.744 1.00 17.23 298 PRO A O 1
ATOM 2352 N N . PHE A 1 299 ? 28.673 26.242 41.635 1.00 18.33 299 PHE A N 1
ATOM 2353 C CA . PHE A 1 299 ? 29.676 26.067 42.712 1.00 18.67 299 PHE A CA 1
ATOM 2354 C C . PHE A 1 299 ? 29.027 25.817 44.088 1.00 19.44 299 PHE A C 1
ATOM 2355 O O . PHE A 1 299 ? 29.350 24.840 44.785 1.00 18.16 299 PHE A O 1
ATOM 2363 N N . ARG A 1 300 ? 28.132 26.715 44.467 1.00 17.10 300 ARG A N 1
ATOM 2364 C CA . ARG A 1 300 ? 27.329 26.575 45.689 1.00 18.01 300 ARG A CA 1
ATOM 2365 C C . ARG A 1 300 ? 26.517 25.260 45.695 1.00 18.26 300 ARG A C 1
ATOM 2366 O O . ARG A 1 300 ? 26.379 24.617 46.719 1.00 18.22 300 ARG A O 1
ATOM 2369 N N . TRP A 1 301 ? 25.921 24.933 44.556 1.00 16.73 301 TRP A N 1
ATOM 2370 C CA . TRP A 1 301 ? 25.130 23.687 44.405 1.00 16.97 301 TRP A CA 1
ATOM 2371 C C . TRP A 1 301 ? 26.000 22.479 44.682 1.00 17.02 301 TRP A C 1
ATOM 2372 O O . TRP A 1 301 ? 25.635 21.583 45.482 1.00 17.37 301 TRP A O 1
ATOM 2383 N N . GLY A 1 302 ? 27.134 22.413 43.997 1.00 15.78 302 GLY A N 1
ATOM 2384 C CA . GLY A 1 302 ? 27.963 21.196 44.077 1.00 16.91 302 GLY A CA 1
ATOM 2385 C C . GLY A 1 302 ? 28.510 21.105 45.494 1.00 18.02 302 GLY A C 1
ATOM 2386 O O . GLY A 1 302 ? 28.610 20.001 46.062 1.00 15.71 302 GLY A O 1
ATOM 2387 N N . ASP A 1 303 ? 28.872 22.267 46.091 1.00 15.97 303 ASP A N 1
ATOM 2388 C CA . ASP A 1 303 ? 29.442 22.225 47.467 1.00 16.97 303 ASP A CA 1
ATOM 2389 C C . ASP A 1 303 ? 28.374 21.702 48.420 1.00 17.90 303 ASP A C 1
ATOM 2390 O O . ASP A 1 303 ? 28.663 20.919 49.348 1.00 16.76 303 ASP A O 1
ATOM 2395 N N . LYS A 1 304 ? 27.128 22.155 48.223 1.00 18.14 304 LYS A N 1
ATOM 2396 C CA . LYS A 1 304 ? 26.021 21.718 49.089 1.00 18.34 304 LYS A CA 1
ATOM 2397 C C . LYS A 1 304 ? 25.754 20.211 48.950 1.00 17.06 304 LYS A C 1
ATOM 2398 O O . LYS A 1 304 ? 25.486 19.526 49.920 1.00 17.40 304 LYS A O 1
ATOM 2412 N N . ILE A 1 306 ? 27.916 17.883 47.887 1.00 16.66 306 ILE A N 1
ATOM 2413 C CA . ILE A 1 306 ? 29.063 17.206 48.533 1.00 17.68 306 ILE A CA 1
ATOM 2414 C C . ILE A 1 306 ? 28.863 17.158 50.044 1.00 18.38 306 ILE A C 1
ATOM 2415 O O . ILE A 1 306 ? 29.020 16.080 50.636 1.00 16.41 306 ILE A O 1
ATOM 2420 N N . ALA A 1 307 ? 28.534 18.291 50.674 1.00 18.39 307 ALA A N 1
ATOM 2421 C CA . ALA A 1 307 ? 28.305 18.317 52.148 1.00 20.10 307 ALA A CA 1
ATOM 2422 C C . ALA A 1 307 ? 27.166 17.356 52.577 1.00 19.72 307 ALA A C 1
ATOM 2423 O O . ALA A 1 307 ? 27.171 16.751 53.676 1.00 18.66 307 ALA A O 1
ATOM 2425 N N . HIS A 1 308 ? 26.143 17.257 51.728 1.00 17.30 308 HIS A N 1
ATOM 2426 C CA . HIS A 1 308 ? 25.031 16.361 52.015 1.00 17.14 308 HIS A CA 1
ATOM 2427 C C . HIS A 1 308 ? 25.465 14.910 52.000 1.00 15.01 308 HIS A C 1
ATOM 2428 O O . HIS A 1 308 ? 25.151 14.143 52.933 1.00 15.48 308 HIS A O 1
ATOM 2435 N N . TYR A 1 309 ? 26.194 14.505 50.936 1.00 15.76 309 TYR A N 1
ATOM 2436 C CA . TYR A 1 309 ? 26.737 13.156 50.883 1.00 16.82 309 TYR A CA 1
ATOM 2437 C C . TYR A 1 309 ? 27.567 12.841 52.160 1.00 18.22 309 TYR A C 1
ATOM 2438 O O . TYR A 1 309 ? 27.390 11.775 52.797 1.00 19.46 309 TYR A O 1
ATOM 2447 N N . GLN A 1 310 ? 28.453 13.779 52.503 1.00 19.03 310 GLN A N 1
ATOM 2448 C CA . GLN A 1 310 ? 29.374 13.592 53.641 1.00 20.63 310 GLN A CA 1
ATOM 2449 C C . GLN A 1 310 ? 28.601 13.468 54.954 1.00 23.23 310 GLN A C 1
ATOM 2450 O O . GLN A 1 310 ? 28.981 12.643 55.777 1.00 21.91 310 GLN A O 1
ATOM 2456 N N . GLN A 1 311 ? 27.518 14.240 55.137 1.00 19.43 311 GLN A N 1
ATOM 2457 C CA . GLN A 1 311 ? 26.697 14.179 56.336 1.00 26.05 311 GLN A CA 1
ATOM 2458 C C . GLN A 1 311 ? 26.038 12.791 56.438 1.00 24.67 311 GLN A C 1
ATOM 2459 O O . GLN A 1 311 ? 25.815 12.261 57.525 1.00 25.65 311 GLN A O 1
ATOM 2462 N N . LEU A 1 312 ? 25.760 12.214 55.289 1.00 21.02 312 LEU A N 1
ATOM 2463 C CA . LEU A 1 312 ? 25.101 10.897 55.210 1.00 21.77 312 LEU A CA 1
ATOM 2464 C C . LEU A 1 312 ? 26.145 9.730 55.157 1.00 21.48 312 LEU A C 1
ATOM 2465 O O . LEU A 1 312 ? 25.755 8.562 55.056 1.00 22.58 312 LEU A O 1
ATOM 2470 N N . GLY A 1 313 ? 27.435 10.051 55.229 1.00 18.70 313 GLY A N 1
ATOM 2471 C CA . GLY A 1 313 ? 28.513 9.045 55.250 1.00 23.31 313 GLY A CA 1
ATOM 2472 C C . GLY A 1 313 ? 28.774 8.429 53.890 1.00 23.96 313 GLY A C 1
ATOM 2473 O O . GLY A 1 313 ? 29.377 7.403 53.800 1.00 23.91 313 GLY A O 1
ATOM 2474 N N . ILE A 1 314 ? 28.368 9.121 52.831 1.00 18.67 314 ILE A N 1
ATOM 2475 C CA . ILE A 1 314 ? 28.583 8.672 51.435 1.00 19.93 314 ILE A CA 1
ATOM 2476 C C . ILE A 1 314 ? 29.806 9.372 50.867 1.00 19.56 314 ILE A C 1
ATOM 2477 O O . ILE A 1 314 ? 30.032 10.533 51.107 1.00 19.88 314 ILE A O 1
ATOM 2482 N N . ASP A 1 315 ? 30.674 8.615 50.215 1.00 17.79 315 ASP A N 1
ATOM 2483 C CA . ASP A 1 315 ? 31.872 9.150 49.582 1.00 19.83 315 ASP A CA 1
ATOM 2484 C C . ASP A 1 315 ? 31.493 9.817 48.225 1.00 19.35 315 ASP A C 1
ATOM 2485 O O . ASP A 1 315 ? 31.062 9.134 47.255 1.00 18.70 315 ASP A O 1
ATOM 2490 N N . PRO A 1 316 ? 31.621 11.128 48.152 1.00 19.60 316 PRO A N 1
ATOM 2491 C CA . PRO A 1 316 ? 31.149 11.834 46.909 1.00 19.83 316 PRO A CA 1
ATOM 2492 C C . PRO A 1 316 ? 31.950 11.514 45.705 1.00 19.62 316 PRO A C 1
ATOM 2493 O O . PRO A 1 316 ? 31.470 11.667 44.575 1.00 17.08 316 PRO A O 1
ATOM 2497 N N . THR A 1 317 ? 33.186 10.998 45.904 1.00 19.35 317 THR A N 1
ATOM 2498 C CA . THR A 1 317 ? 33.973 10.603 44.761 1.00 19.62 317 THR A CA 1
ATOM 2499 C C . THR A 1 317 ? 33.396 9.382 44.034 1.00 19.78 317 THR A C 1
ATOM 2500 O O . THR A 1 317 ? 33.867 9.021 42.949 1.00 21.14 317 THR A O 1
ATOM 2504 N N . THR A 1 318 ? 32.411 8.728 44.644 1.00 17.22 318 THR A N 1
ATOM 2505 C CA . THR A 1 318 ? 31.700 7.605 44.003 1.00 17.91 318 THR A CA 1
ATOM 2506 C C . THR A 1 318 ? 30.407 8.074 43.285 1.00 16.71 318 THR A C 1
ATOM 2507 O O . THR A 1 318 ? 29.729 7.252 42.721 1.00 18.07 318 THR A O 1
ATOM 2511 N N . LYS A 1 319 ? 30.072 9.357 43.381 1.00 16.46 319 LYS A N 1
ATOM 2512 C CA . LYS A 1 319 ? 28.823 9.852 42.774 1.00 16.51 319 LYS A CA 1
ATOM 2513 C C . LYS A 1 319 ? 29.132 10.792 41.626 1.00 16.66 319 LYS A C 1
ATOM 2514 O O . LYS A 1 319 ? 30.227 11.327 41.525 1.00 16.03 319 LYS A O 1
ATOM 2520 N N . LEU A 1 320 ? 28.125 11.049 40.795 1.00 15.80 320 LEU A N 1
ATOM 2521 C CA . LEU A 1 320 ? 28.355 11.798 39.574 1.00 15.75 320 LEU A CA 1
ATOM 2522 C C . LEU A 1 320 ? 27.506 13.078 39.587 1.00 15.91 320 LEU A C 1
ATOM 2523 O O . LEU A 1 320 ? 26.309 13.022 39.847 1.00 15.48 320 LEU A O 1
ATOM 2528 N N . PHE A 1 321 ? 28.116 14.217 39.290 1.00 14.78 321 PHE A N 1
ATOM 2529 C CA . PHE A 1 321 ? 27.352 15.465 39.064 1.00 14.96 321 PHE A CA 1
ATOM 2530 C C . PHE A 1 321 ? 27.312 15.718 37.574 1.00 15.69 321 PHE A C 1
ATOM 2531 O O . PHE A 1 321 ? 28.355 15.743 36.952 1.00 15.27 321 PHE A O 1
ATOM 2539 N N . ILE A 1 322 ? 26.123 15.872 37.002 1.00 16.47 322 ILE A N 1
ATOM 2540 C CA . ILE A 1 322 ? 26.011 16.333 35.589 1.00 16.42 322 ILE A CA 1
ATOM 2541 C C . ILE A 1 322 ? 25.612 17.800 35.679 1.00 15.98 322 ILE A C 1
ATOM 2542 O O . ILE A 1 322 ? 24.557 18.128 36.258 1.00 16.79 322 ILE A O 1
ATOM 2547 N N . PHE A 1 323 ? 26.464 18.675 35.156 1.00 13.93 323 PHE A N 1
ATOM 2548 C CA . PHE A 1 323 ? 26.161 20.116 35.050 1.00 15.37 323 PHE A CA 1
ATOM 2549 C C . PHE A 1 323 ? 25.539 20.352 33.659 1.00 16.88 323 PHE A C 1
ATOM 2550 O O . PHE A 1 323 ? 26.082 19.883 32.676 1.00 18.80 323 PHE A O 1
ATOM 2558 N N . SER A 1 324 ? 24.399 21.020 33.598 1.00 18.37 324 SER A N 1
ATOM 2559 C CA . SER A 1 324 ? 23.671 21.181 32.319 1.00 18.18 324 SER A CA 1
ATOM 2560 C C . SER A 1 324 ? 23.079 22.581 32.093 1.00 21.24 324 SER A C 1
ATOM 2561 O O . SER A 1 324 ? 22.269 22.750 31.163 1.00 19.83 324 SER A O 1
ATOM 2564 N N . ASP A 1 325 ? 23.506 23.570 32.879 1.00 17.79 325 ASP A N 1
ATOM 2565 C CA . ASP A 1 325 ? 22.874 24.902 32.812 1.00 20.16 325 ASP A CA 1
ATOM 2566 C C . ASP A 1 325 ? 23.533 25.843 31.814 1.00 19.64 325 ASP A C 1
ATOM 2567 O O . ASP A 1 325 ? 24.297 26.744 32.194 1.00 23.67 325 ASP A O 1
ATOM 2572 N N . GLY A 1 326 ? 23.214 25.668 30.534 1.00 20.40 326 GLY A N 1
ATOM 2573 C CA . GLY A 1 326 ? 23.650 26.567 29.484 1.00 20.78 326 GLY A CA 1
ATOM 2574 C C . GLY A 1 326 ? 25.166 26.719 29.412 1.00 20.78 326 GLY A C 1
ATOM 2575 O O . GLY A 1 326 ? 25.682 27.822 29.301 1.00 22.80 326 GLY A O 1
ATOM 2576 N N . LEU A 1 327 ? 25.877 25.592 29.423 1.00 20.32 327 LEU A N 1
ATOM 2577 C CA . LEU A 1 327 ? 27.364 25.622 29.486 1.00 18.56 327 LEU A CA 1
ATOM 2578 C C . LEU A 1 327 ? 28.032 25.951 28.181 1.00 19.07 327 LEU A C 1
ATOM 2579 O O . LEU A 1 327 ? 27.494 25.685 27.124 1.00 19.39 327 LEU A O 1
ATOM 2584 N N . ASP A 1 328 ? 29.269 26.409 28.289 1.00 17.24 328 ASP A N 1
ATOM 2585 C CA . ASP A 1 328 ? 30.225 26.426 27.194 1.00 17.65 328 ASP A CA 1
ATOM 2586 C C . ASP A 1 328 ? 31.522 25.836 27.779 1.00 17.76 328 ASP A C 1
ATOM 2587 O O . ASP A 1 328 ? 31.573 25.482 28.990 1.00 18.97 328 ASP A O 1
ATOM 2592 N N . PHE A 1 329 ? 32.559 25.726 26.956 1.00 18.75 329 PHE A N 1
ATOM 2593 C CA . PHE A 1 329 ? 33.736 24.927 27.420 1.00 20.36 329 PHE A CA 1
ATOM 2594 C C . PHE A 1 329 ? 34.501 25.671 28.500 1.00 19.45 329 PHE A C 1
ATOM 2595 O O . PHE A 1 329 ? 35.060 25.051 29.414 1.00 19.74 329 PHE A O 1
ATOM 2603 N N . ASP A 1 330 ? 34.551 27.023 28.413 1.00 18.97 330 ASP A N 1
ATOM 2604 C CA . ASP A 1 330 ? 35.260 27.740 29.449 1.00 19.88 330 ASP A CA 1
ATOM 2605 C C . ASP A 1 330 ? 34.586 27.645 30.810 1.00 19.24 330 ASP A C 1
ATOM 2606 O O . ASP A 1 330 ? 35.238 27.551 31.851 1.00 19.46 330 ASP A O 1
ATOM 2611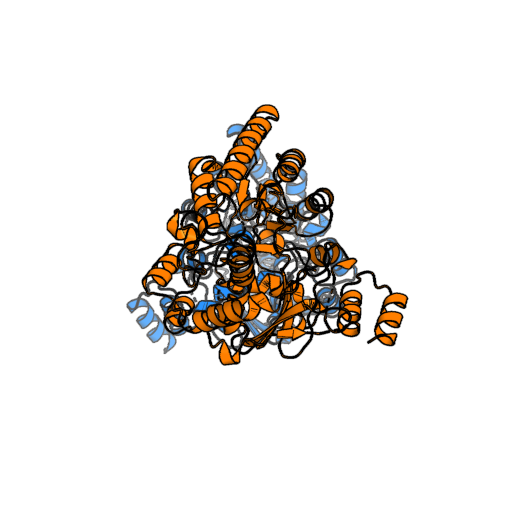 N N . GLN A 1 331 ? 33.272 27.675 30.828 1.00 18.25 331 GLN A N 1
ATOM 2612 C CA . GLN A 1 331 ? 32.549 27.380 32.081 1.00 18.24 331 GLN A CA 1
ATOM 2613 C C . GLN A 1 331 ? 32.866 25.929 32.610 1.00 17.50 331 GLN A C 1
ATOM 2614 O O . GLN A 1 331 ? 33.055 25.694 33.821 1.00 15.89 331 GLN A O 1
ATOM 2620 N N . ALA A 1 332 ? 32.941 24.990 31.694 1.00 16.89 332 ALA A N 1
ATOM 2621 C CA . ALA A 1 332 ? 33.128 23.593 32.064 1.00 17.74 332 ALA A CA 1
ATOM 2622 C C . ALA A 1 332 ? 34.522 23.444 32.691 1.00 17.88 332 ALA A C 1
ATOM 2623 O O . ALA A 1 332 ? 34.663 22.844 33.781 1.00 19.72 332 ALA A O 1
ATOM 2625 N N . LEU A 1 333 ? 35.534 24.071 32.058 1.00 18.20 333 LEU A N 1
ATOM 2626 C CA . LEU A 1 333 ? 36.920 23.923 32.607 1.00 18.59 333 LEU A CA 1
ATOM 2627 C C . LEU A 1 333 ? 37.038 24.507 34.005 1.00 17.92 333 LEU A C 1
ATOM 2628 O O . LEU A 1 333 ? 37.759 23.978 34.866 1.00 19.21 333 LEU A O 1
ATOM 2633 N N . GLU A 1 334 ? 36.377 25.629 34.240 1.00 18.85 334 GLU A N 1
ATOM 2634 C CA . GLU A 1 334 ? 36.332 26.231 35.580 1.00 18.82 334 GLU A CA 1
ATOM 2635 C C . GLU A 1 334 ? 35.737 25.264 36.610 1.00 20.06 334 GLU A C 1
ATOM 2636 O O . GLU A 1 334 ? 36.211 25.180 37.786 1.00 19.02 334 GLU A O 1
ATOM 2642 N N . LEU A 1 335 ? 34.664 24.591 36.213 1.00 19.16 335 LEU A N 1
ATOM 2643 C CA . LEU A 1 335 ? 34.006 23.610 37.099 1.00 17.06 335 LEU A CA 1
ATOM 2644 C C . LEU A 1 335 ? 34.930 22.417 37.307 1.00 17.53 335 LEU A C 1
ATOM 2645 O O . LEU A 1 335 ? 34.978 21.884 38.433 1.00 17.69 335 LEU A O 1
ATOM 2650 N N . CYS A 1 336 ? 35.670 22.022 36.243 1.00 16.73 336 CYS A N 1
ATOM 2651 C CA . CYS A 1 336 ? 36.665 20.916 36.377 1.00 18.83 336 CYS A CA 1
ATOM 2652 C C . CYS A 1 336 ? 37.665 21.200 37.501 1.00 18.86 336 CYS A C 1
ATOM 2653 O O . CYS A 1 336 ? 37.931 20.335 38.326 1.00 17.75 336 CYS A O 1
ATOM 2656 N N . GLU A 1 337 ? 38.214 22.425 37.507 1.00 17.46 337 GLU A N 1
ATOM 2657 C CA . GLU A 1 337 ? 39.224 22.785 38.514 1.00 20.60 337 GLU A CA 1
ATOM 2658 C C . GLU A 1 337 ? 38.626 22.815 39.913 1.00 20.46 337 GLU A C 1
ATOM 2659 O O . GLU A 1 337 ? 39.295 22.432 40.900 1.00 21.76 337 GLU A O 1
ATOM 2665 N N . TYR A 1 338 ? 37.416 23.346 40.028 1.00 18.40 338 TYR A N 1
ATOM 2666 C CA . TYR A 1 338 ? 36.806 23.541 41.315 1.00 19.77 338 TYR A CA 1
ATOM 2667 C C . TYR A 1 338 ? 36.442 22.189 41.962 1.00 20.70 338 TYR A C 1
ATOM 2668 O O . TYR A 1 338 ? 36.453 22.076 43.177 1.00 20.82 338 TYR A O 1
ATOM 2677 N N . PHE A 1 339 ? 36.060 21.214 41.135 1.00 18.60 339 PHE A N 1
ATOM 2678 C CA . PHE A 1 339 ? 35.551 19.909 41.665 1.00 18.74 339 PHE A CA 1
ATOM 2679 C C . PHE A 1 339 ? 36.546 18.747 41.559 1.00 21.63 339 PHE A C 1
ATOM 2680 O O . PHE A 1 339 ? 36.256 17.637 42.004 1.00 22.19 339 PHE A O 1
ATOM 2688 N N . ALA A 1 340 ? 37.742 19.040 41.039 1.00 21.21 340 ALA A N 1
ATOM 2689 C CA . ALA A 1 340 ? 38.784 18.022 40.855 1.00 21.37 340 ALA A CA 1
ATOM 2690 C C . ALA A 1 340 ? 39.065 17.340 42.191 1.00 20.37 340 ALA A C 1
ATOM 2691 O O . ALA A 1 340 ? 39.182 18.006 43.231 1.00 20.26 340 ALA A O 1
ATOM 2693 N N . GLY A 1 341 ? 39.064 16.012 42.169 1.00 22.46 341 GLY A N 1
ATOM 2694 C CA . GLY A 1 341 ? 39.347 15.206 43.368 1.00 23.10 341 GLY A CA 1
ATOM 2695 C C . GLY A 1 341 ? 38.205 15.057 44.364 1.00 23.10 341 GLY A C 1
ATOM 2696 O O . GLY A 1 341 ? 38.324 14.319 45.324 1.00 22.12 341 GLY A O 1
ATOM 2697 N N . ARG A 1 342 ? 37.073 15.736 44.139 1.00 18.32 342 ARG A N 1
ATOM 2698 C CA . ARG A 1 342 ? 36.055 15.790 45.135 1.00 17.87 342 ARG A CA 1
ATOM 2699 C C . ARG A 1 342 ? 34.781 14.990 44.746 1.00 16.86 342 ARG A C 1
ATOM 2700 O O . ARG A 1 342 ? 34.012 14.640 45.617 1.00 18.43 342 ARG A O 1
ATOM 2708 N N . VAL A 1 343 ? 34.566 14.755 43.457 1.00 16.83 343 VAL A N 1
ATOM 2709 C CA . VAL A 1 343 ? 33.291 14.185 43.001 1.00 17.41 343 VAL A CA 1
ATOM 2710 C C . VAL A 1 343 ? 33.484 13.876 41.545 1.00 18.29 343 VAL A C 1
ATOM 2711 O O . VAL A 1 343 ? 34.378 14.451 40.924 1.00 17.31 343 VAL A O 1
ATOM 2715 N N . LYS A 1 344 ? 32.735 12.915 40.984 1.00 17.90 344 LYS A N 1
ATOM 2716 C CA . LYS A 1 344 ? 32.872 12.664 39.545 1.00 17.68 344 LYS A CA 1
ATOM 2717 C C . LYS A 1 344 ? 31.987 13.672 38.835 1.00 15.91 344 LYS A C 1
ATOM 2718 O O . LYS A 1 344 ? 30.969 14.046 39.369 1.00 17.15 344 LYS A O 1
ATOM 2724 N N . ILE A 1 345 ? 32.407 14.120 37.636 1.00 17.44 345 ILE A N 1
ATOM 2725 C CA . ILE A 1 345 ? 31.622 15.090 36.936 1.00 16.68 345 ILE A CA 1
ATOM 2726 C C . ILE A 1 345 ? 31.522 14.815 35.429 1.00 16.18 345 ILE A C 1
ATOM 2727 O O . ILE A 1 345 ? 32.386 14.160 34.808 1.00 16.21 345 ILE A O 1
ATOM 2732 N N . SER A 1 346 ? 30.463 15.362 34.841 1.00 15.65 346 SER A N 1
ATOM 2733 C CA . SER A 1 346 ? 30.368 15.438 33.405 1.00 15.90 346 SER A CA 1
ATOM 2734 C C . SER A 1 346 ? 29.522 16.670 33.051 1.00 15.51 346 SER A C 1
ATOM 2735 O O . SER A 1 346 ? 28.714 17.152 33.875 1.00 14.67 346 SER A O 1
ATOM 2738 N N . PHE A 1 347 ? 29.724 17.191 31.827 1.00 15.02 347 PHE A N 1
ATOM 2739 C CA . PHE A 1 347 ? 28.996 18.405 31.377 1.00 16.07 347 PHE A CA 1
ATOM 2740 C C . PHE A 1 347 ? 28.004 18.069 30.286 1.00 15.33 347 PHE A C 1
ATOM 2741 O O . PHE A 1 347 ? 28.404 17.606 29.255 1.00 17.15 347 PHE A O 1
ATOM 2749 N N . GLY A 1 348 ? 26.712 18.254 30.570 1.00 15.29 348 GLY A N 1
ATOM 2750 C CA . GLY A 1 348 ? 25.679 17.986 29.595 1.00 19.18 348 GLY A CA 1
ATOM 2751 C C . GLY A 1 348 ? 25.458 19.248 28.799 1.00 19.09 348 GLY A C 1
ATOM 2752 O O . GLY A 1 348 ? 24.834 20.190 29.299 1.00 19.80 348 GLY A O 1
ATOM 2753 N N . ILE A 1 349 ? 25.961 19.274 27.568 1.00 17.13 349 ILE A N 1
ATOM 2754 C CA . ILE A 1 349 ? 25.910 20.491 26.730 1.00 17.19 349 ILE A CA 1
ATOM 2755 C C . ILE A 1 349 ? 25.010 20.339 25.482 1.00 18.51 349 ILE A C 1
ATOM 2756 O O . ILE A 1 349 ? 25.056 19.304 24.797 1.00 17.62 349 ILE A O 1
ATOM 2761 N N . GLY A 1 350 ? 24.165 21.335 25.263 1.00 17.94 350 GLY A N 1
ATOM 2762 C CA . GLY A 1 350 ? 23.168 21.265 24.188 1.00 18.49 350 GLY A CA 1
ATOM 2763 C C . GLY A 1 350 ? 23.529 22.264 23.104 1.00 18.11 350 GLY A C 1
ATOM 2764 O O . GLY A 1 350 ? 24.379 22.004 22.271 1.00 17.57 350 GLY A O 1
ATOM 2765 N N . THR A 1 351 ? 22.908 23.436 23.188 1.00 19.01 351 THR A N 1
ATOM 2766 C CA . THR A 1 351 ? 23.000 24.503 22.224 1.00 20.97 351 THR A CA 1
ATOM 2767 C C . THR A 1 351 ? 24.432 24.831 21.801 1.00 20.20 351 THR A C 1
ATOM 2768 O O . THR A 1 351 ? 24.695 24.995 20.626 1.00 18.61 351 THR A O 1
ATOM 2772 N N . PHE A 1 352 ? 25.340 24.923 22.773 1.00 19.24 352 PHE A N 1
ATOM 2773 C CA . PHE A 1 352 ? 26.728 25.323 22.494 1.00 18.78 352 PHE A CA 1
ATOM 2774 C C . PHE A 1 352 ? 27.365 24.343 21.543 1.00 19.03 352 PHE A C 1
ATOM 2775 O O . PHE A 1 352 ? 28.245 24.718 20.759 1.00 19.63 352 PHE A O 1
ATOM 2783 N N . LEU A 1 353 ? 26.916 23.091 21.568 1.00 18.31 353 LEU A N 1
ATOM 2784 C CA . LEU A 1 353 ? 27.430 22.079 20.624 1.00 19.19 353 LEU A CA 1
ATOM 2785 C C . LEU A 1 353 ? 26.720 22.077 19.260 1.00 19.22 353 LEU A C 1
ATOM 2786 O O . LEU A 1 353 ? 27.407 22.120 18.224 1.00 19.63 353 LEU A O 1
ATOM 2791 N N . THR A 1 354 ? 25.374 21.960 19.277 1.00 18.73 354 THR A N 1
ATOM 2792 C CA . THR A 1 354 ? 24.589 21.652 18.050 1.00 19.60 354 THR A CA 1
ATOM 2793 C C . THR A 1 354 ? 23.883 22.825 17.415 1.00 19.00 354 THR A C 1
ATOM 2794 O O . THR A 1 354 ? 23.183 22.672 16.376 1.00 18.63 354 THR A O 1
ATOM 2798 N N . ASN A 1 355 ? 24.063 24.022 17.976 1.00 18.67 355 ASN A N 1
ATOM 2799 C CA . ASN A 1 355 ? 23.432 25.195 17.377 1.00 20.26 355 ASN A CA 1
ATOM 2800 C C . ASN A 1 355 ? 24.199 26.473 17.681 1.00 20.43 355 ASN A C 1
ATOM 2801 O O . ASN A 1 355 ? 23.665 27.413 18.273 1.00 21.73 355 ASN A O 1
ATOM 2806 N N . ASP A 1 356 ? 25.436 26.506 17.230 1.00 22.76 356 ASP A N 1
ATOM 2807 C CA . ASP A 1 356 ? 26.307 27.638 17.498 1.00 22.26 356 ASP A CA 1
ATOM 2808 C C . ASP A 1 356 ? 27.006 27.999 16.180 1.00 22.73 356 ASP A C 1
ATOM 2809 O O . ASP A 1 356 ? 27.761 27.196 15.625 1.00 22.92 356 ASP A O 1
ATOM 2814 N N . LEU A 1 357 ? 26.733 29.205 15.675 1.00 21.42 357 LEU A N 1
ATOM 2815 C CA . LEU A 1 357 ? 27.349 29.672 14.413 1.00 22.24 357 LEU A CA 1
ATOM 2816 C C . LEU A 1 357 ? 28.265 30.859 14.706 1.00 22.62 357 LEU A C 1
ATOM 2817 O O . LEU A 1 357 ? 28.649 31.613 13.800 1.00 24.74 357 LEU A O 1
ATOM 2822 N N . ALA A 1 358 ? 28.625 30.984 15.974 1.00 23.73 358 ALA A N 1
ATOM 2823 C CA . ALA A 1 358 ? 29.537 32.031 16.417 1.00 26.36 358 ALA A CA 1
ATOM 2824 C C . ALA A 1 358 ? 29.054 33.417 15.915 1.00 26.52 358 ALA A C 1
ATOM 2825 O O . ALA A 1 358 ? 29.827 34.197 15.415 1.00 29.05 358 ALA A O 1
ATOM 2827 N N . ASN A 1 359 ? 27.766 33.696 16.053 1.00 27.77 359 ASN A N 1
ATOM 2828 C CA . ASN A 1 359 ? 27.244 35.026 15.771 1.00 31.00 359 ASN A CA 1
ATOM 2829 C C . ASN A 1 359 ? 27.300 35.383 14.299 1.00 28.83 359 ASN A C 1
ATOM 2830 O O . ASN A 1 359 ? 27.267 36.549 13.946 1.00 29.53 359 ASN A O 1
ATOM 2835 N N . TRP A 1 360 ? 27.443 34.376 13.443 1.00 26.44 360 TRP A N 1
ATOM 2836 C CA . TRP A 1 360 ? 27.414 34.571 12.011 1.00 26.49 360 TRP A CA 1
ATOM 2837 C C . TRP A 1 360 ? 26.312 35.531 11.573 1.00 26.88 360 TRP A C 1
ATOM 2838 O O . TRP A 1 360 ? 25.191 35.379 11.970 1.00 28.35 360 TRP A O 1
ATOM 2849 N N . ARG A 1 361 ? 26.628 36.519 10.741 1.00 27.05 361 ARG A N 1
ATOM 2850 C CA . ARG A 1 361 ? 25.597 37.469 10.295 1.00 27.82 361 ARG A CA 1
ATOM 2851 C C . ARG A 1 361 ? 25.115 37.046 8.918 1.00 28.27 361 ARG A C 1
ATOM 2852 O O . ARG A 1 361 ? 25.949 36.746 8.024 1.00 28.04 361 ARG A O 1
ATOM 2860 N N . ASN A 1 362 ? 23.801 37.124 8.689 1.00 27.91 362 ASN A N 1
ATOM 2861 C CA . ASN A 1 362 ? 23.284 36.899 7.350 1.00 30.43 362 ASN A CA 1
ATOM 2862 C C . ASN A 1 362 ? 23.558 38.102 6.445 1.00 29.73 362 ASN A C 1
ATOM 2863 O O . ASN A 1 362 ? 24.179 39.091 6.891 1.00 29.77 362 ASN A O 1
ATOM 2868 N N . ALA A 1 363 ? 23.112 38.035 5.189 1.00 30.46 363 ALA A N 1
ATOM 2869 C CA . ALA A 1 363 ? 23.448 39.056 4.202 1.00 33.61 363 ALA A CA 1
ATOM 2870 C C . ALA A 1 363 ? 22.878 40.416 4.621 1.00 33.88 363 ALA A C 1
ATOM 2871 O O . ALA A 1 363 ? 23.387 41.459 4.212 1.00 34.62 363 ALA A O 1
ATOM 2873 N N . ALA A 1 364 ? 21.812 40.397 5.411 1.00 32.68 364 ALA A N 1
ATOM 2874 C CA . ALA A 1 364 ? 21.213 41.645 5.861 1.00 34.47 364 ALA A CA 1
ATOM 2875 C C . ALA A 1 364 ? 21.879 42.143 7.151 1.00 33.98 364 ALA A C 1
ATOM 2876 O O . ALA A 1 364 ? 21.593 43.251 7.608 1.00 37.11 364 ALA A O 1
ATOM 2878 N N . GLY A 1 365 ? 22.782 41.341 7.707 1.00 32.38 365 GLY A N 1
ATOM 2879 C CA . GLY A 1 365 ? 23.653 41.779 8.797 1.00 31.83 365 GLY A CA 1
ATOM 2880 C C . GLY A 1 365 ? 23.119 41.384 10.137 1.00 31.73 365 GLY A C 1
ATOM 2881 O O . GLY A 1 365 ? 23.594 41.857 11.183 1.00 33.61 365 GLY A O 1
ATOM 2882 N N . VAL A 1 366 ? 22.113 40.514 10.139 1.00 30.11 366 VAL A N 1
ATOM 2883 C CA . VAL A 1 366 ? 21.512 40.069 11.386 1.00 30.14 366 VAL A CA 1
ATOM 2884 C C . VAL A 1 366 ? 22.352 38.925 11.967 1.00 29.67 366 VAL A C 1
ATOM 2885 O O . VAL A 1 366 ? 22.597 37.939 11.260 1.00 28.54 366 VAL A O 1
ATOM 2889 N N . GLU A 1 367 ? 22.758 39.032 13.245 1.00 29.86 367 GLU A N 1
ATOM 2890 C CA . GLU A 1 367 ? 23.514 37.948 13.932 1.00 32.79 367 GLU A CA 1
ATOM 2891 C C . GLU A 1 367 ? 22.637 36.728 14.224 1.00 31.62 367 GLU A C 1
ATOM 2892 O O . GLU A 1 367 ? 21.511 36.855 14.756 1.00 32.75 367 GLU A O 1
ATOM 2898 N N . TYR A 1 368 ? 23.161 35.552 13.879 1.00 28.20 368 TYR A N 1
ATOM 2899 C CA . TYR A 1 368 ? 22.434 34.322 14.115 1.00 27.06 368 TYR A CA 1
ATOM 2900 C C . TYR A 1 368 ? 22.306 34.077 15.602 1.00 26.13 368 TYR A C 1
ATOM 2901 O O . TYR A 1 368 ? 23.284 34.208 16.322 1.00 25.55 368 TYR A O 1
ATOM 2910 N N . ARG A 1 369 ? 21.110 33.671 16.060 1.00 25.74 369 ARG A N 1
ATOM 2911 C CA . ARG A 1 369 ? 20.904 33.132 17.417 1.00 26.11 369 ARG A CA 1
ATOM 2912 C C . ARG A 1 369 ? 19.946 31.905 17.247 1.00 24.66 369 ARG A C 1
ATOM 2913 O O . ARG A 1 369 ? 19.117 31.910 16.347 1.00 23.75 369 ARG A O 1
ATOM 2917 N N . PRO A 1 370 ? 20.088 30.882 18.083 1.00 24.56 370 PRO A N 1
ATOM 2918 C CA . PRO A 1 370 ? 19.129 29.753 18.056 1.00 23.72 370 PRO A CA 1
ATOM 2919 C C . PRO A 1 370 ? 17.715 30.238 18.324 1.00 25.50 370 PRO A C 1
ATOM 2920 O O . PRO A 1 370 ? 17.537 31.302 18.941 1.00 26.14 370 PRO A O 1
ATOM 2924 N N . LEU A 1 371 ? 16.716 29.439 17.913 1.00 25.37 371 LEU A N 1
ATOM 2925 C CA . LEU A 1 371 ? 15.308 29.753 18.188 1.00 28.32 371 LEU A CA 1
ATOM 2926 C C . LEU A 1 371 ? 15.083 29.621 19.680 1.00 28.39 371 LEU A C 1
ATOM 2927 O O . LEU A 1 371 ? 15.535 28.671 20.308 1.00 29.38 371 LEU A O 1
ATOM 2932 N N . SER A 1 372 ? 14.340 30.560 20.223 1.00 30.13 372 SER A N 1
ATOM 2933 C CA . SER A 1 372 ? 13.977 30.572 21.643 1.00 35.27 372 SER A CA 1
ATOM 2934 C C . SER A 1 372 ? 12.757 29.690 21.754 1.00 32.59 372 SER A C 1
ATOM 2935 O O . SER A 1 372 ? 11.701 29.998 21.128 1.00 35.85 372 SER A O 1
ATOM 2938 N N . ILE A 1 373 ? 12.874 28.604 22.475 1.00 31.65 373 ILE A N 1
ATOM 2939 C CA . ILE A 1 373 ? 11.733 27.678 22.591 1.00 32.82 373 ILE A CA 1
ATOM 2940 C C . ILE A 1 373 ? 11.717 26.959 23.918 1.00 33.02 373 ILE A C 1
ATOM 2941 O O . ILE A 1 373 ? 12.731 26.426 24.395 1.00 33.46 373 ILE A O 1
ATOM 2946 N N . VAL A 1 374 ? 10.529 26.917 24.498 1.00 31.20 374 VAL A N 1
ATOM 2947 C CA . VAL A 1 374 ? 10.385 26.307 25.780 1.00 31.28 374 VAL A CA 1
ATOM 2948 C C . VAL A 1 374 ? 9.217 25.343 25.759 1.00 26.40 374 VAL A C 1
ATOM 2949 O O . VAL A 1 374 ? 8.212 25.556 25.094 1.00 24.54 374 VAL A O 1
ATOM 2953 N N . ILE A 1 375 ? 9.364 24.287 26.509 1.00 31.53 375 ILE A N 1
ATOM 2954 C CA . ILE A 1 375 ? 8.248 23.416 26.743 1.00 28.08 375 ILE A CA 1
ATOM 2955 C C . ILE A 1 375 ? 8.014 23.257 28.249 1.00 28.40 375 ILE A C 1
ATOM 2956 O O . ILE A 1 375 ? 8.961 23.333 29.077 1.00 25.94 375 ILE A O 1
ATOM 2961 N N . LYS A 1 376 ? 6.765 23.027 28.608 1.00 24.88 376 LYS A N 1
ATOM 2962 C CA . LYS A 1 376 ? 6.480 22.655 29.955 1.00 22.59 376 LYS A CA 1
ATOM 2963 C C . LYS A 1 376 ? 5.353 21.650 30.041 1.00 19.28 376 LYS A C 1
ATOM 2964 O O . LYS A 1 376 ? 4.418 21.686 29.235 1.00 17.09 376 LYS A O 1
ATOM 2967 N N . LEU A 1 377 ? 5.454 20.777 31.050 1.00 18.06 377 LEU A N 1
ATOM 2968 C CA . LEU A 1 377 ? 4.318 19.963 31.464 1.00 17.02 377 LEU A CA 1
ATOM 2969 C C . LEU A 1 377 ? 3.405 20.901 32.228 1.00 18.12 377 LEU A C 1
ATOM 2970 O O . LEU A 1 377 ? 3.824 21.526 33.206 1.00 17.45 377 LEU A O 1
ATOM 2975 N N . ALA A 1 378 ? 2.189 21.080 31.728 1.00 16.70 378 ALA A N 1
ATOM 2976 C CA . ALA A 1 378 ? 1.261 22.068 32.295 1.00 16.37 378 ALA A CA 1
ATOM 2977 C C . ALA A 1 378 ? 0.323 21.398 33.284 1.00 16.89 378 ALA A C 1
ATOM 2978 O O . ALA A 1 378 ? -0.123 22.028 34.201 1.00 17.01 378 ALA A O 1
ATOM 2980 N N . GLU A 1 379 ? -0.024 20.138 33.037 1.00 16.41 379 GLU A N 1
ATOM 2981 C CA . GLU A 1 379 ? -1.165 19.546 33.707 1.00 18.02 379 GLU A CA 1
ATOM 2982 C C . GLU A 1 379 ? -1.012 18.030 33.690 1.00 17.33 379 GLU A C 1
ATOM 2983 O O . GLU A 1 379 ? -0.511 17.465 32.731 1.00 16.73 379 GLU A O 1
ATOM 2989 N N . CYS A 1 380 ? -1.510 17.382 34.729 1.00 15.80 380 CYS A N 1
ATOM 2990 C CA . CYS A 1 380 ? -1.462 15.922 34.829 1.00 14.80 380 CYS A CA 1
ATOM 2991 C C . CYS A 1 380 ? -2.733 15.481 35.564 1.00 15.17 380 CYS A C 1
ATOM 2992 O O . CYS A 1 380 ? -3.072 16.044 36.622 1.00 15.82 380 CYS A O 1
ATOM 2995 N N . GLN A 1 381 ? -3.433 14.489 34.989 1.00 16.89 381 GLN A N 1
ATOM 2996 C CA . GLN A 1 381 ? -4.762 14.068 35.490 1.00 19.42 381 GLN A CA 1
ATOM 2997 C C . GLN A 1 381 ? -5.680 15.240 35.672 1.00 18.66 381 GLN A C 1
ATOM 2998 O O . GLN A 1 381 ? -6.484 15.275 36.611 1.00 20.77 381 GLN A O 1
ATOM 3004 N N . GLY A 1 382 ? -5.581 16.209 34.755 1.00 18.48 382 GLY A N 1
ATOM 3005 C CA . GLY A 1 382 ? -6.442 17.394 34.785 1.00 21.09 382 GLY A CA 1
ATOM 3006 C C . GLY A 1 382 ? -6.143 18.374 35.910 1.00 18.88 382 GLY A C 1
ATOM 3007 O O . GLY A 1 382 ? -6.970 19.241 36.206 1.00 21.91 382 GLY A O 1
ATOM 3008 N N . ARG A 1 383 ? -5.007 18.190 36.568 1.00 17.21 383 ARG A N 1
ATOM 3009 C CA . ARG A 1 383 ? -4.602 19.026 37.723 1.00 17.47 383 ARG A CA 1
ATOM 3010 C C . ARG A 1 383 ? -3.348 19.807 37.358 1.00 16.55 383 ARG A C 1
ATOM 3011 O O . ARG A 1 383 ? -2.490 19.279 36.635 1.00 14.60 383 ARG A O 1
ATOM 3019 N N . PRO A 1 384 ? -3.200 21.027 37.896 1.00 17.14 384 PRO A N 1
ATOM 3020 C CA . PRO A 1 384 ? -1.964 21.768 37.593 1.00 17.24 384 PRO A CA 1
ATOM 3021 C C . PRO A 1 384 ? -0.737 21.121 38.222 1.00 16.77 384 PRO A C 1
ATOM 3022 O O . PRO A 1 384 ? -0.845 20.470 39.296 1.00 16.98 384 PRO A O 1
ATOM 3026 N N . VAL A 1 385 ? 0.429 21.370 37.643 1.00 15.13 385 VAL A N 1
ATOM 3027 C CA . VAL A 1 385 ? 1.708 20.948 38.252 1.00 14.62 385 VAL A CA 1
ATOM 3028 C C . VAL A 1 385 ? 2.688 22.107 38.010 1.00 15.46 385 VAL A C 1
ATOM 3029 O O . VAL A 1 385 ? 2.418 22.988 37.192 1.00 16.48 385 VAL A O 1
ATOM 3033 N N . ALA A 1 386 ? 3.765 22.157 38.765 1.00 15.19 386 ALA A N 1
ATOM 3034 C CA . ALA A 1 386 ? 4.648 23.354 38.684 1.00 15.30 386 ALA A CA 1
ATOM 3035 C C . ALA A 1 386 ? 6.101 23.028 38.875 1.00 16.96 386 ALA A C 1
ATOM 3036 O O . ALA A 1 386 ? 6.443 22.052 39.503 1.00 16.12 386 ALA A O 1
ATOM 3038 N N . LYS A 1 387 ? 6.954 23.867 38.288 1.00 17.70 387 LYS A N 1
ATOM 3039 C CA . LYS A 1 387 ? 8.365 23.810 38.585 1.00 19.13 387 LYS A CA 1
ATOM 3040 C C . LYS A 1 387 ? 8.746 25.136 39.200 1.00 20.63 387 LYS A C 1
ATOM 3041 O O . LYS A 1 387 ? 8.341 26.198 38.725 1.00 20.21 387 LYS A O 1
ATOM 3047 N N . ILE A 1 388 ? 9.554 25.095 40.254 1.00 18.57 388 ILE A N 1
ATOM 3048 C CA . ILE A 1 388 ? 9.900 26.344 40.921 1.00 21.03 388 ILE A CA 1
ATOM 3049 C C . ILE A 1 388 ? 11.340 26.734 40.477 1.00 22.64 388 ILE A C 1
ATOM 3050 O O . ILE A 1 388 ? 11.561 27.751 39.831 1.00 31.39 388 ILE A O 1
ATOM 3055 N N . SER A 1 389 ? 12.258 25.860 40.851 1.00 21.99 389 SER A N 1
ATOM 3056 C CA . SER A 1 389 ? 13.729 25.852 40.607 1.00 26.61 389 SER A CA 1
ATOM 3057 C C . SER A 1 389 ? 14.528 26.716 41.600 1.00 27.27 389 SER A C 1
ATOM 3058 O O . SER A 1 389 ? 13.968 27.377 42.498 1.00 28.62 389 SER A O 1
ATOM 3061 N N . ASP A 1 390 ? 15.845 26.733 41.417 1.00 28.02 390 ASP A N 1
ATOM 3062 C CA . ASP A 1 390 ? 16.686 27.554 42.304 1.00 30.09 390 ASP A CA 1
ATOM 3063 C C . ASP A 1 390 ? 16.888 28.970 41.786 1.00 37.06 390 ASP A C 1
ATOM 3064 O O . ASP A 1 390 ? 17.586 29.799 42.433 1.00 35.27 390 ASP A O 1
ATOM 3069 N N . GLN A 1 391 ? 16.249 29.249 40.642 1.00 36.56 391 GLN A N 1
ATOM 3070 C CA . GLN A 1 391 ? 16.015 30.632 40.198 1.00 41.15 391 GLN A CA 1
ATOM 3071 C C . GLN A 1 391 ? 14.504 30.980 40.269 1.00 37.78 391 GLN A C 1
ATOM 3072 O O . GLN A 1 391 ? 13.767 30.706 39.330 1.00 35.99 391 GLN A O 1
ATOM 3078 N N . PRO A 1 392 ? 14.043 31.534 41.407 1.00 41.70 392 PRO A N 1
ATOM 3079 C CA . PRO A 1 392 ? 12.600 31.640 41.617 1.00 43.69 392 PRO A CA 1
ATOM 3080 C C . PRO A 1 392 ? 11.844 32.389 40.505 1.00 44.78 392 PRO A C 1
ATOM 3081 O O . PRO A 1 392 ? 10.689 32.052 40.223 1.00 49.08 392 PRO A O 1
ATOM 3085 N N . GLU A 1 393 ? 12.500 33.364 39.867 1.00 39.38 393 GLU A N 1
ATOM 3086 C CA . GLU A 1 393 ? 11.873 34.194 38.847 1.00 39.07 393 GLU A CA 1
ATOM 3087 C C . GLU A 1 393 ? 11.429 33.320 37.686 1.00 38.66 393 GLU A C 1
ATOM 3088 O O . GLU A 1 393 ? 10.562 33.692 36.906 1.00 44.62 393 GLU A O 1
ATOM 3094 N N . LYS A 1 394 ? 11.979 32.119 37.619 1.00 35.73 394 LYS A N 1
ATOM 3095 C CA . LYS A 1 394 ? 11.638 31.181 36.578 1.00 38.34 394 LYS A CA 1
ATOM 3096 C C . LYS A 1 394 ? 10.489 30.201 36.965 1.00 37.18 394 LYS A C 1
ATOM 3097 O O . LYS A 1 394 ? 10.150 29.330 36.170 1.00 36.89 394 LYS A O 1
ATOM 3103 N N . ALA A 1 395 ? 9.897 30.360 38.161 1.00 34.09 395 ALA A N 1
ATOM 3104 C CA . ALA A 1 395 ? 8.726 29.509 38.571 1.00 34.76 395 ALA A CA 1
ATOM 3105 C C . ALA A 1 395 ? 7.644 29.509 37.464 1.00 38.98 395 ALA A C 1
ATOM 3106 O O . ALA A 1 395 ? 7.433 30.515 36.798 1.00 38.57 395 ALA A O 1
ATOM 3116 N N . CYS A 1 397 ? 3.708 27.965 36.501 1.00 31.31 397 CYS A N 1
ATOM 3117 C CA . CYS A 1 397 ? 2.416 27.286 36.757 1.00 27.97 397 CYS A CA 1
ATOM 3118 C C . CYS A 1 397 ? 1.276 28.103 36.124 1.00 27.48 397 CYS A C 1
ATOM 3119 O O . CYS A 1 397 ? 1.278 29.328 36.197 1.00 31.15 397 CYS A O 1
ATOM 3122 N N . GLU A 1 398 ? 0.280 27.419 35.530 1.00 24.46 398 GLU A N 1
ATOM 3123 C CA . GLU A 1 398 ? -0.895 28.085 34.972 1.00 24.55 398 GLU A CA 1
ATOM 3124 C C . GLU A 1 398 ? -1.870 28.551 36.052 1.00 24.25 398 GLU A C 1
ATOM 3125 O O . GLU A 1 398 ? -2.730 29.351 35.791 1.00 24.13 398 GLU A O 1
ATOM 3131 N N . ASP A 1 399 ? -1.733 28.013 37.273 1.00 19.67 399 ASP A N 1
ATOM 3132 C CA . ASP A 1 399 ? -2.713 28.235 38.351 1.00 19.31 399 ASP A CA 1
ATOM 3133 C C . ASP A 1 399 ? -1.943 28.856 39.505 1.00 19.13 399 ASP A C 1
ATOM 3134 O O . ASP A 1 399 ? -1.124 28.186 40.188 1.00 18.05 399 ASP A O 1
ATOM 3139 N N . PRO A 1 400 ? -2.107 30.160 39.697 1.00 19.52 400 PRO A N 1
ATOM 3140 C CA . PRO A 1 400 ? -1.234 30.764 40.716 1.00 18.75 400 PRO A CA 1
ATOM 3141 C C . PRO A 1 400 ? -1.580 30.308 42.167 1.00 19.26 400 PRO A C 1
ATOM 3142 O O . PRO A 1 400 ? -0.709 30.330 43.059 1.00 18.13 400 PRO A O 1
ATOM 3146 N N . ILE A 1 401 ? -2.824 29.910 42.390 1.00 17.77 401 ILE A N 1
ATOM 3147 C CA . ILE A 1 401 ? -3.220 29.364 43.735 1.00 17.38 401 ILE A CA 1
ATOM 3148 C C . ILE A 1 401 ? -2.540 28.030 43.979 1.00 16.44 401 ILE A C 1
ATOM 3149 O O . ILE A 1 401 ? -2.025 27.752 45.075 1.00 15.24 401 ILE A O 1
ATOM 3154 N N . PHE A 1 402 ? -2.574 27.151 43.013 1.00 14.57 402 PHE A N 1
ATOM 3155 C CA . PHE A 1 402 ? -1.767 25.913 43.115 1.00 15.62 402 PHE A CA 1
ATOM 3156 C C . PHE A 1 402 ? -0.284 26.166 43.448 1.00 15.15 402 PHE A C 1
ATOM 3157 O O . PHE A 1 402 ? 0.321 25.500 44.336 1.00 14.22 402 PHE A O 1
ATOM 3165 N N . LEU A 1 403 ? 0.324 27.103 42.728 1.00 16.04 403 LEU A N 1
ATOM 3166 C CA . LEU A 1 403 ? 1.745 27.341 42.933 1.00 16.02 403 LEU A CA 1
ATOM 3167 C C . LEU A 1 403 ? 1.992 27.888 44.346 1.00 15.45 403 LEU A C 1
ATOM 3168 O O . LEU A 1 403 ? 2.973 27.451 45.025 1.00 16.69 403 LEU A O 1
ATOM 3173 N N . ALA A 1 404 ? 1.127 28.803 44.790 1.00 16.79 404 ALA A N 1
ATOM 3174 C CA . ALA A 1 404 ? 1.246 29.395 46.140 1.00 17.23 404 ALA A CA 1
ATOM 3175 C C . ALA A 1 404 ? 1.115 28.268 47.219 1.00 17.73 404 ALA A C 1
ATOM 3176 O O . ALA A 1 404 ? 1.929 28.175 48.167 1.00 15.06 404 ALA A O 1
ATOM 3178 N N . ASN A 1 405 ? 0.122 27.403 47.048 1.00 16.33 405 ASN A N 1
ATOM 3179 C CA . ASN A 1 405 ? -0.004 26.275 47.967 1.00 15.48 405 ASN A CA 1
ATOM 3180 C C . ASN A 1 405 ? 1.206 25.323 47.976 1.00 15.14 405 ASN A C 1
ATOM 3181 O O . ASN A 1 405 ? 1.674 24.877 49.033 1.00 15.16 405 ASN A O 1
ATOM 3186 N N . LEU A 1 406 ? 1.714 25.025 46.812 1.00 13.48 406 LEU A N 1
ATOM 3187 C CA . LEU A 1 406 ? 2.881 24.143 46.670 1.00 14.04 406 LEU A CA 1
ATOM 3188 C C . LEU A 1 406 ? 4.093 24.780 47.392 1.00 15.62 406 LEU A C 1
ATOM 3189 O O . LEU A 1 406 ? 4.841 24.103 48.102 1.00 14.58 406 LEU A O 1
ATOM 3194 N N . LYS A 1 407 ? 4.289 26.105 47.225 1.00 15.18 407 LYS A N 1
ATOM 3195 C CA . LYS A 1 407 ? 5.404 26.767 47.910 1.00 15.61 407 LYS A CA 1
ATOM 3196 C C . LYS A 1 407 ? 5.184 26.636 49.419 1.00 16.26 407 LYS A C 1
ATOM 3197 O O . LYS A 1 407 ? 6.124 26.260 50.153 1.00 17.98 407 LYS A O 1
ATOM 3203 N N . ARG A 1 408 ? 3.967 26.909 49.886 1.00 16.54 408 ARG A N 1
ATOM 3204 C CA . ARG A 1 408 ? 3.698 26.849 51.324 1.00 17.79 408 ARG A CA 1
ATOM 3205 C C . ARG A 1 408 ? 4.015 25.441 51.863 1.00 19.47 408 ARG A C 1
ATOM 3206 O O . ARG A 1 408 ? 4.630 25.317 52.929 1.00 19.28 408 ARG A O 1
ATOM 3214 N N . ARG A 1 409 ? 3.607 24.395 51.154 1.00 17.88 409 ARG A N 1
ATOM 3215 C CA . ARG A 1 409 ? 3.884 23.015 51.629 1.00 17.71 409 ARG A CA 1
ATOM 3216 C C . ARG A 1 409 ? 5.383 22.726 51.743 1.00 19.22 409 ARG A C 1
ATOM 3217 O O . ARG A 1 409 ? 5.775 21.892 52.570 1.00 19.25 409 ARG A O 1
ATOM 3225 N N . PHE A 1 410 ? 6.223 23.437 50.972 1.00 16.26 410 PHE A N 1
ATOM 3226 C CA . PHE A 1 410 ? 7.677 23.213 51.026 1.00 17.40 410 PHE A CA 1
ATOM 3227 C C . PHE A 1 410 ? 8.415 24.301 51.773 1.00 18.60 410 PHE A C 1
ATOM 3228 O O . PHE A 1 410 ? 9.649 24.400 51.711 1.00 18.68 410 PHE A O 1
ATOM 3236 N N . ASN A 1 411 ? 7.654 25.120 52.466 1.00 18.48 411 ASN A N 1
ATOM 3237 C CA . ASN A 1 411 ? 8.211 26.273 53.215 1.00 23.70 411 ASN A CA 1
ATOM 3238 C C . ASN A 1 411 ? 9.018 27.182 52.341 1.00 23.02 411 ASN A C 1
ATOM 3239 O O . ASN A 1 411 ? 10.094 27.619 52.733 1.00 21.34 411 ASN A O 1
ATOM 3244 N N . ILE A 1 412 ? 8.529 27.422 51.124 1.00 20.13 412 ILE A N 1
ATOM 3245 C CA . ILE A 1 412 ? 9.201 28.320 50.171 1.00 21.94 412 ILE A CA 1
ATOM 3246 C C . ILE A 1 412 ? 8.517 29.684 50.298 1.00 23.53 412 ILE A C 1
ATOM 3247 O O . ILE A 1 412 ? 7.278 29.771 50.383 1.00 22.22 412 ILE A O 1
ATOM 3252 N N . GLU A 1 413 ? 9.326 30.753 50.413 1.00 27.06 413 GLU A N 1
ATOM 3253 C CA . GLU A 1 413 ? 8.810 32.089 50.645 1.00 28.96 413 GLU A CA 1
ATOM 3254 C C . GLU A 1 413 ? 7.899 32.478 49.474 1.00 25.42 413 GLU A C 1
ATOM 3255 O O . GLU A 1 413 ? 8.184 32.159 48.294 1.00 27.44 413 GLU A O 1
ATOM 3257 N N . LEU A 1 414 ? 6.773 33.027 49.849 1.00 27.94 414 LEU A N 1
ATOM 3258 C CA . LEU A 1 414 ? 5.684 33.377 48.936 1.00 28.36 414 LEU A CA 1
ATOM 3259 C C . LEU A 1 414 ? 5.577 34.918 48.951 1.00 27.16 414 LEU A C 1
ATOM 3260 O O . LEU A 1 414 ? 5.466 35.506 49.992 1.00 27.93 414 LEU A O 1
ATOM 3265 N N . ASP A 1 415 ? 5.621 35.566 47.795 1.00 25.54 415 ASP A N 1
ATOM 3266 C CA . ASP A 1 415 ? 5.378 36.992 47.728 1.00 25.29 415 ASP A CA 1
ATOM 3267 C C . ASP A 1 415 ? 3.864 37.279 47.610 1.00 24.44 415 ASP A C 1
ATOM 3268 O O . ASP A 1 415 ? 3.297 37.066 46.558 1.00 24.36 415 ASP A O 1
ATOM 3273 N N . VAL A 1 416 ? 3.234 37.712 48.694 1.00 23.20 416 VAL A N 1
ATOM 3274 C CA . VAL A 1 416 ? 1.747 37.840 48.720 1.00 23.57 416 VAL A CA 1
ATOM 3275 C C . VAL A 1 416 ? 1.261 38.967 47.798 1.00 24.36 416 VAL A C 1
ATOM 3276 O O . VAL A 1 416 ? 0.231 38.835 47.111 1.00 22.73 416 VAL A O 1
ATOM 3280 N N . ASP A 1 417 ? 2.001 40.065 47.768 1.00 23.77 417 ASP A N 1
ATOM 3281 C CA . ASP A 1 417 ? 1.599 41.147 46.891 1.00 25.25 417 ASP A CA 1
ATOM 3282 C C . ASP A 1 417 ? 1.600 40.730 45.429 1.00 23.57 417 ASP A C 1
ATOM 3283 O O . ASP A 1 417 ? 0.697 41.110 44.704 1.00 24.00 417 ASP A O 1
ATOM 3288 N N . ALA A 1 418 ? 2.618 40.000 44.999 1.00 23.95 418 ALA A N 1
ATOM 3289 C CA . ALA A 1 418 ? 2.708 39.485 43.623 1.00 23.08 418 ALA A CA 1
ATOM 3290 C C . ALA A 1 418 ? 1.564 38.507 43.366 1.00 23.84 418 ALA A C 1
ATOM 3291 O O . ALA A 1 418 ? 0.938 38.520 42.289 1.00 23.72 418 ALA A O 1
ATOM 3293 N N . LEU A 1 419 ? 1.307 37.611 44.337 1.00 21.90 419 LEU A N 1
ATOM 3294 C CA . LEU A 1 419 ? 0.172 36.667 44.203 1.00 21.02 419 LEU A CA 1
ATOM 3295 C C . LEU A 1 419 ? -1.167 37.424 44.032 1.00 20.46 419 LEU A C 1
ATOM 3296 O O . LEU A 1 419 ? -1.971 37.037 43.200 1.00 21.88 419 LEU A O 1
ATOM 3301 N N . ILE A 1 420 ? -1.413 38.481 44.804 1.00 19.67 420 ILE A N 1
ATOM 3302 C CA . ILE A 1 420 ? -2.663 39.223 44.693 1.00 21.14 420 ILE A CA 1
ATOM 3303 C C . ILE A 1 420 ? -2.778 39.803 43.291 1.00 22.08 420 ILE A C 1
ATOM 3304 O O . ILE A 1 420 ? -3.856 39.777 42.690 1.00 21.73 420 ILE A O 1
ATOM 3309 N N . GLN A 1 421 ? -1.657 40.297 42.742 1.00 22.89 421 GLN A N 1
ATOM 3310 C CA . GLN A 1 421 ? -1.726 40.846 41.385 1.00 26.16 421 GLN A CA 1
ATOM 3311 C C . GLN A 1 421 ? -2.031 39.743 40.366 1.00 24.07 421 GLN A C 1
ATOM 3312 O O . GLN A 1 421 ? -2.794 40.000 39.416 1.00 27.28 421 GLN A O 1
ATOM 3318 N N . GLU A 1 422 ? -1.429 38.570 40.540 1.00 24.98 422 GLU A N 1
ATOM 3319 C CA . GLU A 1 422 ? -1.646 37.458 39.659 1.00 25.26 422 GLU A CA 1
ATOM 3320 C C . GLU A 1 422 ? -3.128 37.005 39.755 1.00 23.62 422 GLU A C 1
ATOM 3321 O O . GLU A 1 422 ? -3.771 36.788 38.728 1.00 24.10 422 GLU A O 1
ATOM 3327 N N . LEU A 1 423 ? -3.699 36.980 40.963 1.00 21.07 423 LEU A N 1
ATOM 3328 C CA . LEU A 1 423 ? -5.108 36.634 41.101 1.00 21.23 423 LEU A CA 1
ATOM 3329 C C . LEU A 1 423 ? -6.007 37.648 40.414 1.00 22.66 423 LEU A C 1
ATOM 3330 O O . LEU A 1 423 ? -6.982 37.293 39.772 1.00 24.73 423 LEU A O 1
ATOM 3335 N N . ARG A 1 424 ? -5.725 38.922 40.605 1.00 22.38 424 ARG A N 1
ATOM 3336 C CA . ARG A 1 424 ? -6.513 39.936 39.931 1.00 24.10 424 ARG A CA 1
ATOM 3337 C C . ARG A 1 424 ? -6.377 39.818 38.371 1.00 25.05 424 ARG A C 1
ATOM 3338 O O . ARG A 1 424 ? -7.363 39.990 37.662 1.00 26.06 424 ARG A O 1
ATOM 3346 N N . HIS A 1 425 ? -5.181 39.555 37.873 1.00 27.37 425 HIS A N 1
ATOM 3347 C CA . HIS A 1 425 ? -4.939 39.419 36.409 1.00 32.30 425 HIS A CA 1
ATOM 3348 C C . HIS A 1 425 ? -5.753 38.281 35.801 1.00 32.37 425 HIS A C 1
ATOM 3349 O O . HIS A 1 425 ? -6.537 38.488 34.852 1.00 31.66 425 HIS A O 1
ATOM 3356 N N . GLN A 1 426 ? -5.651 37.110 36.420 1.00 31.40 426 GLN A N 1
ATOM 3357 C CA . GLN A 1 426 ? -6.405 35.907 36.003 1.00 32.46 426 GLN A CA 1
ATOM 3358 C C . GLN A 1 426 ? -7.940 36.079 35.952 1.00 33.52 426 GLN A C 1
ATOM 3359 O O . GLN A 1 426 ? -8.586 35.473 35.105 1.00 34.07 426 GLN A O 1
ATOM 3362 N N . LYS A 1 427 ? -8.516 36.915 36.833 1.00 33.86 427 LYS A N 1
ATOM 3363 C CA . LYS A 1 427 ? -9.955 37.138 36.923 1.00 37.41 427 LYS A CA 1
ATOM 3364 C C . LYS A 1 427 ? -10.455 37.947 35.769 1.00 37.88 427 LYS A C 1
ATOM 3365 O O . LYS A 1 427 ? -11.627 37.894 35.427 1.00 43.22 427 LYS A O 1
ATOM 3371 N N . ARG A 1 428 ? -9.573 38.767 35.232 1.00 40.28 428 ARG A N 1
ATOM 3372 C CA . ARG A 1 428 ? -9.884 39.700 34.149 1.00 46.69 428 ARG A CA 1
ATOM 3373 C C . ARG A 1 428 ? -9.858 38.964 32.795 1.00 49.52 428 ARG A C 1
ATOM 3374 O O . ARG A 1 428 ? -8.950 38.164 32.504 1.00 52.12 428 ARG A O 1
ATOM 3382 N N . SER B 1 2 ? 22.013 -19.928 97.586 1.00 56.58 2 SER B N 1
ATOM 3383 C CA . SER B 1 2 ? 22.244 -18.493 97.251 1.00 54.06 2 SER B CA 1
ATOM 3384 C C . SER B 1 2 ? 23.200 -18.403 96.061 1.00 52.25 2 SER B C 1
ATOM 3385 O O . SER B 1 2 ? 24.383 -18.733 96.191 1.00 55.31 2 SER B O 1
ATOM 3387 N N . LEU B 1 3 ? 22.689 -17.972 94.902 1.00 48.21 3 LEU B N 1
ATOM 3388 C CA . LEU B 1 3 ? 23.512 -17.899 93.678 1.00 46.58 3 LEU B CA 1
ATOM 3389 C C . LEU B 1 3 ? 24.678 -16.892 93.772 1.00 46.37 3 LEU B C 1
ATOM 3390 O O . LEU B 1 3 ? 24.520 -15.815 94.342 1.00 50.15 3 LEU B O 1
ATOM 3395 N N . ASN B 1 4 ? 25.840 -17.244 93.212 1.00 41.33 4 ASN B N 1
ATOM 3396 C CA . ASN B 1 4 ? 27.013 -16.360 93.225 1.00 41.36 4 ASN B CA 1
ATOM 3397 C C . ASN B 1 4 ? 26.802 -15.061 92.385 1.00 41.63 4 ASN B C 1
ATOM 3398 O O . ASN B 1 4 ? 26.624 -15.127 91.146 1.00 37.60 4 ASN B O 1
ATOM 3403 N N . PRO B 1 5 ? 26.837 -13.872 93.060 1.00 40.84 5 PRO B N 1
ATOM 3404 C CA . PRO B 1 5 ? 26.626 -12.567 92.417 1.00 39.10 5 PRO B CA 1
ATOM 3405 C C . PRO B 1 5 ? 27.628 -12.239 91.312 1.00 39.47 5 PRO B C 1
ATOM 3406 O O . PRO B 1 5 ? 27.351 -11.373 90.476 1.00 42.05 5 PRO B O 1
ATOM 3410 N N . ARG B 1 6 ? 28.782 -12.908 91.301 1.00 38.67 6 ARG B N 1
ATOM 3411 C CA . ARG B 1 6 ? 29.751 -12.728 90.245 1.00 35.86 6 ARG B CA 1
ATOM 3412 C C . ARG B 1 6 ? 29.312 -13.435 88.948 1.00 35.20 6 ARG B C 1
ATOM 3413 O O . ARG B 1 6 ? 29.767 -13.074 87.875 1.00 35.27 6 ARG B O 1
ATOM 3416 N N . LEU B 1 7 ? 28.438 -14.447 89.071 1.00 34.42 7 LEU B N 1
ATOM 3417 C CA . LEU B 1 7 ? 27.902 -15.178 87.920 1.00 33.62 7 LEU B CA 1
ATOM 3418 C C . LEU B 1 7 ? 26.526 -14.718 87.558 1.00 30.02 7 LEU B C 1
ATOM 3419 O O . LEU B 1 7 ? 26.176 -14.762 86.424 1.00 29.18 7 LEU B O 1
ATOM 3424 N N . PHE B 1 8 ? 25.719 -14.368 88.553 1.00 28.46 8 PHE B N 1
ATOM 3425 C CA . PHE B 1 8 ? 24.325 -14.069 88.284 1.00 29.44 8 PHE B CA 1
ATOM 3426 C C . PHE B 1 8 ? 23.970 -12.802 88.981 1.00 31.59 8 PHE B C 1
ATOM 3427 O O . PHE B 1 8 ? 24.322 -12.596 90.158 1.00 33.74 8 PHE B O 1
ATOM 3435 N N . SER B 1 9 ? 23.342 -11.909 88.237 1.00 30.68 9 SER B N 1
ATOM 3436 C CA . SER B 1 9 ? 22.711 -10.761 88.865 1.00 31.95 9 SER B CA 1
ATOM 3437 C C . SER B 1 9 ? 21.313 -11.147 89.376 1.00 30.32 9 SER B C 1
ATOM 3438 O O . SER B 1 9 ? 20.791 -12.239 89.065 1.00 29.14 9 SER B O 1
ATOM 3441 N N . PRO B 1 10 ? 20.680 -10.257 90.152 1.00 33.58 10 PRO B N 1
ATOM 3442 C CA . PRO B 1 10 ? 19.364 -10.613 90.695 1.00 33.13 10 PRO B CA 1
ATOM 3443 C C . PRO B 1 10 ? 18.346 -10.689 89.624 1.00 30.61 10 PRO B C 1
ATOM 3444 O O . PRO B 1 10 ? 17.367 -11.371 89.782 1.00 31.27 10 PRO B O 1
ATOM 3448 N N . HIS B 1 11 ? 18.552 -9.966 88.531 1.00 30.00 11 HIS B N 1
ATOM 3449 C CA . HIS B 1 11 ? 17.591 -9.999 87.426 1.00 33.96 11 HIS B CA 1
ATOM 3450 C C . HIS B 1 11 ? 18.185 -10.697 86.211 1.00 29.34 11 HIS B C 1
ATOM 3451 O O . HIS B 1 11 ? 19.358 -10.508 85.881 1.00 30.41 11 HIS B O 1
ATOM 3458 N N . ILE B 1 12 ? 17.398 -11.542 85.561 1.00 26.78 12 ILE B N 1
ATOM 3459 C CA . ILE B 1 12 ? 17.874 -12.237 84.329 1.00 25.44 12 ILE B CA 1
ATOM 3460 C C . ILE B 1 12 ? 17.782 -11.299 83.140 1.00 25.56 12 ILE B C 1
ATOM 3461 O O . ILE B 1 12 ? 18.795 -10.984 82.518 1.00 24.78 12 ILE B O 1
ATOM 3466 N N . ILE B 1 13 ? 16.587 -10.801 82.872 1.00 21.60 13 ILE B N 1
ATOM 3467 C CA . ILE B 1 13 ? 16.422 -9.789 81.844 1.00 22.85 13 ILE B CA 1
ATOM 3468 C C . ILE B 1 13 ? 16.559 -8.396 82.476 1.00 23.72 13 ILE B C 1
ATOM 3469 O O . ILE B 1 13 ? 15.933 -8.129 83.502 1.00 24.37 13 ILE B O 1
ATOM 3474 N N . ARG B 1 14 ? 17.388 -7.518 81.905 1.00 22.06 14 ARG B N 1
ATOM 3475 C CA . ARG B 1 14 ? 17.735 -6.261 82.625 1.00 23.95 14 ARG B CA 1
ATOM 3476 C C . ARG B 1 14 ? 16.830 -5.068 82.328 1.00 23.69 14 ARG B C 1
ATOM 3477 O O . ARG B 1 14 ? 16.754 -4.173 83.131 1.00 24.54 14 ARG B O 1
ATOM 3485 N N . SER B 1 15 ? 16.176 -5.092 81.174 1.00 22.99 15 SER B N 1
ATOM 3486 C CA . SER B 1 15 ? 15.172 -4.072 80.748 1.00 23.50 15 SER B CA 1
ATOM 3487 C C . SER B 1 15 ? 14.581 -4.560 79.462 1.00 21.75 15 SER B C 1
ATOM 3488 O O . SER B 1 15 ? 15.056 -5.591 78.928 1.00 21.12 15 SER B O 1
ATOM 3491 N N . LEU B 1 16 ? 13.642 -3.804 78.853 1.00 20.90 16 LEU B N 1
ATOM 3492 C CA . LEU B 1 16 ? 13.139 -4.168 77.571 1.00 20.57 16 LEU B CA 1
ATOM 3493 C C . LEU B 1 16 ? 14.097 -3.777 76.466 1.00 19.39 16 LEU B C 1
ATOM 3494 O O . LEU B 1 16 ? 13.813 -4.051 75.317 1.00 20.64 16 LEU B O 1
ATOM 3499 N N . LEU B 1 17 ? 15.242 -3.173 76.813 1.00 19.07 17 LEU B N 1
ATOM 3500 C CA . LEU B 1 17 ? 16.293 -2.983 75.782 1.00 18.60 17 LEU B CA 1
ATOM 3501 C C . LEU B 1 17 ? 17.332 -4.122 75.840 1.00 18.82 17 LEU B C 1
ATOM 3502 O O . LEU B 1 17 ? 18.282 -4.147 75.059 1.00 18.20 17 LEU B O 1
ATOM 3507 N N . ASP B 1 18 ? 17.173 -5.034 76.807 1.00 17.39 18 ASP B N 1
ATOM 3508 C CA . ASP B 1 18 ? 18.130 -6.144 76.967 1.00 18.01 18 ASP B CA 1
ATOM 3509 C C . ASP B 1 18 ? 17.712 -7.227 75.962 1.00 17.11 18 ASP B C 1
ATOM 3510 O O . ASP B 1 18 ? 17.250 -8.325 76.328 1.00 18.78 18 ASP B O 1
ATOM 3515 N N . LEU B 1 19 ? 18.008 -6.957 74.712 1.00 16.15 19 LEU B N 1
ATOM 3516 C CA . LEU B 1 19 ? 17.660 -7.836 73.592 1.00 15.58 19 LEU B CA 1
ATOM 3517 C C . LEU B 1 19 ? 18.426 -7.374 72.345 1.00 16.79 19 LEU B C 1
ATOM 3518 O O . LEU B 1 19 ? 19.065 -6.331 72.348 1.00 17.39 19 LEU B O 1
ATOM 3523 N N . ASP B 1 20 ? 18.324 -8.117 71.276 1.00 17.30 20 ASP B N 1
ATOM 3524 C CA . ASP B 1 20 ? 19.047 -7.725 70.029 1.00 16.55 20 ASP B CA 1
ATOM 3525 C C . ASP B 1 20 ? 18.271 -6.535 69.426 1.00 16.83 20 ASP B C 1
ATOM 3526 O O . ASP B 1 20 ? 17.011 -6.565 69.237 1.00 16.95 20 ASP B O 1
ATOM 3531 N N . ALA B 1 21 ? 19.032 -5.507 69.090 1.00 16.97 21 ALA B N 1
ATOM 3532 C CA . ALA B 1 21 ? 18.527 -4.250 68.517 1.00 17.48 21 ALA B CA 1
ATOM 3533 C C . ALA B 1 21 ? 17.687 -4.482 67.283 1.00 16.83 21 ALA B C 1
ATOM 3534 O O . ALA B 1 21 ? 16.687 -3.770 67.087 1.00 17.98 21 ALA B O 1
ATOM 3536 N N . TYR B 1 22 ? 18.008 -5.478 66.446 1.00 16.08 22 TYR B N 1
ATOM 3537 C CA . TYR B 1 22 ? 17.205 -5.646 65.205 1.00 17.27 22 TYR B CA 1
ATOM 3538 C C . TYR B 1 22 ? 15.775 -6.038 65.509 1.00 15.30 22 TYR B C 1
ATOM 3539 O O . TYR B 1 22 ? 14.894 -5.918 64.674 1.00 15.14 22 TYR B O 1
ATOM 3548 N N . LYS B 1 23 ? 15.523 -6.518 66.703 1.00 14.57 23 LYS B N 1
ATOM 3549 C CA . LYS B 1 23 ? 14.137 -6.947 67.050 1.00 14.58 23 LYS B CA 1
ATOM 3550 C C . LYS B 1 23 ? 13.279 -5.699 67.252 1.00 14.23 23 LYS B C 1
ATOM 3551 O O . LYS B 1 23 ? 12.170 -5.650 66.771 1.00 13.50 23 LYS B O 1
ATOM 3557 N N . ILE B 1 24 ? 13.808 -4.716 67.981 1.00 15.26 24 ILE B N 1
ATOM 3558 C CA . ILE B 1 24 ? 13.130 -3.406 68.055 1.00 15.44 24 ILE B CA 1
ATOM 3559 C C . ILE B 1 24 ? 13.056 -2.739 66.696 1.00 15.77 24 ILE B C 1
ATOM 3560 O O . ILE B 1 24 ? 12.045 -2.103 66.319 1.00 15.17 24 ILE B O 1
ATOM 3565 N N . ASN B 1 25 ? 14.149 -2.812 65.952 1.00 14.56 25 ASN B N 1
ATOM 3566 C CA . ASN B 1 25 ? 14.096 -2.174 64.668 1.00 16.12 25 ASN B CA 1
ATOM 3567 C C . ASN B 1 25 ? 13.098 -2.803 63.748 1.00 15.34 25 ASN B C 1
ATOM 3568 O O . ASN B 1 25 ? 12.359 -2.062 63.071 1.00 16.51 25 ASN B O 1
ATOM 3589 N N . GLN B 1 28 ? 9.557 -1.737 64.389 1.00 14.70 28 GLN B N 1
ATOM 3590 C CA . GLN B 1 28 ? 9.156 -0.472 63.724 1.00 15.47 28 GLN B CA 1
ATOM 3591 C C . GLN B 1 28 ? 8.688 -0.708 62.294 1.00 14.31 28 GLN B C 1
ATOM 3592 O O . GLN B 1 28 ? 7.659 -0.179 61.868 1.00 13.88 28 GLN B O 1
ATOM 3598 N N . ALA B 1 29 ? 9.405 -1.544 61.544 1.00 13.36 29 ALA B N 1
ATOM 3599 C CA . ALA B 1 29 ? 8.961 -1.821 60.162 1.00 13.49 29 ALA B CA 1
ATOM 3600 C C . ALA B 1 29 ? 7.605 -2.571 60.113 1.00 13.09 29 ALA B C 1
ATOM 3601 O O . ALA B 1 29 ? 6.782 -2.312 59.239 1.00 13.21 29 ALA B O 1
ATOM 3603 N N . ILE B 1 30 ? 7.358 -3.466 61.080 1.00 13.47 30 ILE B N 1
ATOM 3604 C CA . ILE B 1 30 ? 6.134 -4.245 61.165 1.00 13.58 30 ILE B CA 1
ATOM 3605 C C . ILE B 1 30 ? 4.998 -3.288 61.659 1.00 14.09 30 ILE B C 1
ATOM 3606 O O . ILE B 1 30 ? 3.896 -3.341 61.117 1.00 15.52 30 ILE B O 1
ATOM 3611 N N . HIS B 1 31 ? 5.291 -2.488 62.685 1.00 14.05 31 HIS B N 1
ATOM 3612 C CA . HIS B 1 31 ? 4.381 -1.388 63.140 1.00 15.04 31 HIS B CA 1
ATOM 3613 C C . HIS B 1 31 ? 3.881 -0.588 61.961 1.00 16.43 31 HIS B C 1
ATOM 3614 O O . HIS B 1 31 ? 2.668 -0.320 61.841 1.00 16.07 31 HIS B O 1
ATOM 3621 N N . HIS B 1 32 ? 4.818 -0.225 61.066 1.00 14.63 32 HIS B N 1
ATOM 3622 C CA . HIS B 1 32 ? 4.482 0.667 59.935 1.00 17.36 32 HIS B CA 1
ATOM 3623 C C . HIS B 1 32 ? 3.661 -0.014 58.848 1.00 15.63 32 HIS B C 1
ATOM 3624 O O . HIS B 1 32 ? 2.651 0.549 58.332 1.00 16.29 32 HIS B O 1
ATOM 3631 N N . PHE B 1 33 ? 4.105 -1.182 58.406 1.00 14.27 33 PHE B N 1
ATOM 3632 C CA . PHE B 1 33 ? 3.518 -1.863 57.232 1.00 15.11 33 PHE B CA 1
ATOM 3633 C C . PHE B 1 33 ? 2.496 -2.945 57.539 1.00 14.15 33 PHE B C 1
ATOM 3634 O O . PHE B 1 33 ? 1.608 -3.229 56.701 1.00 14.19 33 PHE B O 1
ATOM 3642 N N . TYR B 1 34 ? 2.659 -3.615 58.682 1.00 13.66 34 TYR B N 1
ATOM 3643 C CA . TYR B 1 34 ? 1.932 -4.849 58.960 1.00 12.99 34 TYR B CA 1
ATOM 3644 C C . TYR B 1 34 ? 1.332 -4.890 60.383 1.00 13.75 34 TYR B C 1
ATOM 3645 O O . TYR B 1 34 ? 1.523 -5.898 61.109 1.00 15.47 34 TYR B O 1
ATOM 3654 N N . PRO B 1 35 ? 0.594 -3.846 60.786 1.00 13.80 35 PRO B N 1
ATOM 3655 C CA . PRO B 1 35 ? 0.091 -3.771 62.161 1.00 15.51 35 PRO B CA 1
ATOM 3656 C C . PRO B 1 35 ? -0.917 -4.883 62.492 1.00 16.01 35 PRO B C 1
ATOM 3657 O O . PRO B 1 35 ? -1.119 -5.145 63.690 1.00 18.38 35 PRO B O 1
ATOM 3661 N N . ASP B 1 36 ? -1.576 -5.472 61.487 1.00 14.61 36 ASP B N 1
ATOM 3662 C CA . ASP B 1 36 ? -2.565 -6.505 61.760 1.00 15.42 36 ASP B CA 1
ATOM 3663 C C . ASP B 1 36 ? -2.113 -7.898 61.339 1.00 15.96 36 ASP B C 1
ATOM 3664 O O . ASP B 1 36 ? -2.909 -8.795 61.314 1.00 17.23 36 ASP B O 1
ATOM 3669 N N . VAL B 1 37 ? -0.825 -8.084 61.026 1.00 14.77 37 VAL B N 1
ATOM 3670 C CA . VAL B 1 37 ? -0.326 -9.420 60.642 1.00 14.23 37 VAL B CA 1
ATOM 3671 C C . VAL B 1 37 ? -0.066 -10.235 61.908 1.00 14.81 37 VAL B C 1
ATOM 3672 O O . VAL B 1 37 ? 0.434 -9.699 62.895 1.00 15.50 37 VAL B O 1
ATOM 3676 N N . SER B 1 38 ? -0.452 -11.512 61.903 1.00 15.11 38 SER B N 1
ATOM 3677 C CA . SER B 1 38 ? -0.202 -12.363 63.049 1.00 15.03 38 SER B CA 1
ATOM 3678 C C . SER B 1 38 ? 0.851 -13.419 62.690 1.00 15.19 38 SER B C 1
ATOM 3679 O O . SER B 1 38 ? 1.139 -13.693 61.490 1.00 16.59 38 SER B O 1
ATOM 3683 N N . VAL B 1 39 ? 1.461 -13.974 63.691 1.00 13.42 39 VAL B N 1
ATOM 3684 C CA . VAL B 1 39 ? 2.547 -14.964 63.469 1.00 13.36 39 VAL B CA 1
ATOM 3685 C C . VAL B 1 39 ? 2.509 -16.013 64.559 1.00 14.45 39 VAL B C 1
ATOM 3686 O O . VAL B 1 39 ? 1.842 -15.840 65.570 1.00 13.02 39 VAL B O 1
ATOM 3690 N N . ARG B 1 40 ? 3.265 -17.090 64.350 1.00 13.84 40 ARG B N 1
ATOM 3691 C CA . ARG B 1 40 ? 3.525 -18.045 65.428 1.00 13.94 40 ARG B CA 1
ATOM 3692 C C . ARG B 1 40 ? 5.000 -18.391 65.328 1.00 14.06 40 ARG B C 1
ATOM 3693 O O . ARG B 1 40 ? 5.497 -18.718 64.233 1.00 13.77 40 ARG B O 1
ATOM 3701 N N . TYR B 1 41 ? 5.680 -18.388 66.463 1.00 13.53 41 TYR B N 1
ATOM 3702 C CA . TYR B 1 41 ? 7.057 -18.804 66.555 1.00 14.72 41 TYR B CA 1
ATOM 3703 C C . TYR B 1 41 ? 7.107 -20.093 67.340 1.00 16.28 41 TYR B C 1
ATOM 3704 O O . TYR B 1 41 ? 6.262 -20.370 68.228 1.00 16.40 41 TYR B O 1
ATOM 3713 N N . GLU B 1 42 ? 8.069 -20.926 66.994 1.00 17.69 42 GLU B N 1
ATOM 3714 C CA . GLU B 1 42 ? 8.276 -22.186 67.722 1.00 16.73 42 GLU B CA 1
ATOM 3715 C C . GLU B 1 42 ? 9.705 -22.306 68.183 1.00 16.88 42 GLU B C 1
ATOM 3716 O O . GLU B 1 42 ? 10.625 -22.129 67.394 1.00 16.31 42 GLU B O 1
ATOM 3722 N N . LEU B 1 43 ? 9.888 -22.591 69.474 1.00 16.56 43 LEU B N 1
ATOM 3723 C CA . LEU B 1 43 ? 11.244 -22.780 70.046 1.00 18.26 43 LEU B CA 1
ATOM 3724 C C . LEU B 1 43 ? 11.385 -24.180 70.541 1.00 20.11 43 LEU B C 1
ATOM 3725 O O . LEU B 1 43 ? 10.435 -24.752 71.065 1.00 19.58 43 LEU B O 1
ATOM 3730 N N . ILE B 1 44 ? 12.566 -24.764 70.370 1.00 20.21 44 ILE B N 1
ATOM 3731 C CA . ILE B 1 44 ? 12.776 -26.114 70.897 1.00 20.61 44 ILE B CA 1
ATOM 3732 C C . ILE B 1 44 ? 14.072 -26.101 71.626 1.00 19.56 44 ILE B C 1
ATOM 3733 O O . ILE B 1 44 ? 15.049 -25.477 71.173 1.00 19.61 44 ILE B O 1
ATOM 3738 N N . VAL B 1 45 ? 14.054 -26.691 72.804 1.00 22.45 45 VAL B N 1
ATOM 3739 C CA . VAL B 1 45 ? 15.260 -26.860 73.566 1.00 23.38 45 VAL B CA 1
ATOM 3740 C C . VAL B 1 45 ? 15.863 -28.202 73.209 1.00 25.44 45 VAL B C 1
ATOM 3741 O O . VAL B 1 45 ? 15.319 -29.249 73.571 1.00 25.74 45 VAL B O 1
ATOM 3745 N N . ARG B 1 46 ? 16.960 -28.147 72.449 1.00 28.63 46 ARG B N 1
ATOM 3746 C CA . ARG B 1 46 ? 17.610 -29.356 71.881 1.00 31.22 46 ARG B CA 1
ATOM 3747 C C . ARG B 1 46 ? 18.673 -29.867 72.832 1.00 35.07 46 ARG B C 1
ATOM 3748 O O . ARG B 1 46 ? 19.868 -29.628 72.640 1.00 38.24 46 ARG B O 1
ATOM 3756 N N . SER B 1 47 ? 18.246 -30.521 73.900 1.00 38.45 47 SER B N 1
ATOM 3757 C CA . SER B 1 47 ? 19.195 -31.188 74.813 1.00 48.20 47 SER B CA 1
ATOM 3758 C C . SER B 1 47 ? 18.832 -32.646 74.941 1.00 48.25 47 SER B C 1
ATOM 3759 O O . SER B 1 47 ? 17.688 -33.026 74.680 1.00 46.96 47 SER B O 1
ATOM 3762 N N . GLU B 1 48 ? 19.808 -33.457 75.348 1.00 51.67 48 GLU B N 1
ATOM 3763 C CA . GLU B 1 48 ? 19.548 -34.823 75.785 1.00 58.07 48 GLU B CA 1
ATOM 3764 C C . GLU B 1 48 ? 19.122 -34.800 77.265 1.00 61.89 48 GLU B C 1
ATOM 3765 O O . GLU B 1 48 ? 18.364 -35.668 77.705 1.00 66.35 48 GLU B O 1
ATOM 3767 N N . GLU B 1 49 ? 19.595 -33.785 78.009 1.00 65.21 49 GLU B N 1
ATOM 3768 C CA . GLU B 1 49 ? 19.279 -33.588 79.452 1.00 60.94 49 GLU B CA 1
ATOM 3769 C C . GLU B 1 49 ? 17.773 -33.316 79.678 1.00 56.91 49 GLU B C 1
ATOM 3770 O O . GLU B 1 49 ? 17.153 -32.537 78.936 1.00 50.63 49 GLU B O 1
ATOM 3776 N N . ASP B 1 50 ? 17.191 -33.986 80.674 1.00 51.74 50 ASP B N 1
ATOM 3777 C CA . ASP B 1 50 ? 15.755 -33.848 80.971 1.00 50.58 50 ASP B CA 1
ATOM 3778 C C . ASP B 1 50 ? 15.424 -32.406 81.372 1.00 50.31 50 ASP B C 1
ATOM 3779 O O . ASP B 1 50 ? 16.113 -31.815 82.210 1.00 49.98 50 ASP B O 1
ATOM 3784 N N . ALA B 1 51 ? 14.373 -31.848 80.771 1.00 42.57 51 ALA B N 1
ATOM 3785 C CA . ALA B 1 51 ? 14.097 -30.423 80.918 1.00 40.36 51 ALA B CA 1
ATOM 3786 C C . ALA B 1 51 ? 12.925 -30.084 81.855 1.00 38.67 51 ALA B C 1
ATOM 3787 O O . ALA B 1 51 ? 12.657 -28.928 82.106 1.00 37.50 51 ALA B O 1
ATOM 3789 N N . SER B 1 52 ? 12.228 -31.074 82.384 1.00 38.46 52 SER B N 1
ATOM 3790 C CA . SER B 1 52 ? 11.006 -30.726 83.117 1.00 40.18 52 SER B CA 1
ATOM 3791 C C . SER B 1 52 ? 11.347 -29.932 84.410 1.00 39.12 52 SER B C 1
ATOM 3792 O O . SER B 1 52 ? 10.540 -29.108 84.883 1.00 40.86 52 SER B O 1
ATOM 3795 N N . GLY B 1 53 ? 12.569 -30.126 84.912 1.00 37.30 53 GLY B N 1
ATOM 3796 C CA . GLY B 1 53 ? 13.103 -29.382 86.052 1.00 37.47 53 GLY B CA 1
ATOM 3797 C C . GLY B 1 53 ? 13.234 -27.877 85.838 1.00 35.06 53 GLY B C 1
ATOM 3798 O O . GLY B 1 53 ? 13.279 -27.105 86.805 1.00 39.16 53 GLY B O 1
ATOM 3799 N N . LEU B 1 54 ? 13.343 -27.460 84.591 1.00 35.00 54 LEU B N 1
ATOM 3800 C CA . LEU B 1 54 ? 13.537 -26.034 84.258 1.00 35.01 54 LEU B CA 1
ATOM 3801 C C . LEU B 1 54 ? 12.232 -25.263 84.142 1.00 34.25 54 LEU B C 1
ATOM 3802 O O . LEU B 1 54 ? 12.238 -24.022 84.161 1.00 31.52 54 LEU B O 1
ATOM 3807 N N . LEU B 1 55 ? 11.112 -25.983 84.032 1.00 34.73 55 LEU B N 1
ATOM 3808 C CA . LEU B 1 55 ? 9.891 -25.363 83.569 1.00 34.54 55 LEU B CA 1
ATOM 3809 C C . LEU B 1 55 ? 9.334 -24.341 84.519 1.00 33.05 55 LEU B C 1
ATOM 3810 O O . LEU B 1 55 ? 8.932 -23.295 84.067 1.00 32.44 55 LEU B O 1
ATOM 3815 N N . ASP B 1 56 ? 9.297 -24.649 85.836 1.00 33.93 56 ASP B N 1
ATOM 3816 C CA . ASP B 1 56 ? 8.771 -23.682 86.810 1.00 32.39 56 ASP B CA 1
ATOM 3817 C C . ASP B 1 56 ? 9.473 -22.322 86.781 1.00 30.44 56 ASP B C 1
ATOM 3818 O O . ASP B 1 56 ? 8.816 -21.276 86.789 1.00 31.57 56 ASP B O 1
ATOM 3823 N N . ALA B 1 57 ? 10.802 -22.333 86.775 1.00 28.72 57 ALA B N 1
ATOM 3824 C CA . ALA B 1 57 ? 11.574 -21.104 86.740 1.00 27.28 57 ALA B CA 1
ATOM 3825 C C . ALA B 1 57 ? 11.361 -20.418 85.429 1.00 27.69 57 ALA B C 1
ATOM 3826 O O . ALA B 1 57 ? 11.183 -19.203 85.372 1.00 26.21 57 ALA B O 1
ATOM 3828 N N . ILE B 1 58 ? 11.332 -21.186 84.350 1.00 26.71 58 ILE B N 1
ATOM 3829 C CA . ILE B 1 58 ? 11.080 -20.557 83.076 1.00 25.47 58 ILE B CA 1
ATOM 3830 C C . ILE B 1 58 ? 9.702 -19.885 83.005 1.00 25.59 58 ILE B C 1
ATOM 3831 O O . ILE B 1 58 ? 9.605 -18.730 82.564 1.00 22.84 58 ILE B O 1
ATOM 3836 N N . ARG B 1 59 ? 8.657 -20.573 83.494 1.00 26.82 59 ARG B N 1
ATOM 3837 C CA . ARG B 1 59 ? 7.303 -20.008 83.480 1.00 28.02 59 ARG B CA 1
ATOM 3838 C C . ARG B 1 59 ? 7.241 -18.708 84.257 1.00 26.05 59 ARG B C 1
ATOM 3839 O O . ARG B 1 59 ? 6.610 -17.752 83.840 1.00 24.94 59 ARG B O 1
ATOM 3847 N N . GLN B 1 60 ? 7.908 -18.687 85.396 1.00 27.28 60 GLN B N 1
ATOM 3848 C CA . GLN B 1 60 ? 7.862 -17.530 86.245 1.00 28.10 60 GLN B CA 1
ATOM 3849 C C . GLN B 1 60 ? 8.541 -16.329 85.597 1.00 27.61 60 GLN B C 1
ATOM 3850 O O . GLN B 1 60 ? 8.026 -15.193 85.686 1.00 25.40 60 GLN B O 1
ATOM 3856 N N . GLU B 1 61 ? 9.727 -16.571 85.003 1.00 25.71 61 GLU B N 1
ATOM 3857 C CA . GLU B 1 61 ? 10.480 -15.522 84.305 1.00 24.85 61 GLU B CA 1
ATOM 3858 C C . GLU B 1 61 ? 9.729 -15.040 83.113 1.00 22.61 61 GLU B C 1
ATOM 3859 O O . GLU B 1 61 ? 9.764 -13.850 82.798 1.00 22.07 61 GLU B O 1
ATOM 3865 N N . ILE B 1 62 ? 9.046 -15.944 82.396 1.00 22.61 62 ILE B N 1
ATOM 3866 C CA . ILE B 1 62 ? 8.332 -15.535 81.211 1.00 22.84 62 ILE B CA 1
ATOM 3867 C C . ILE B 1 62 ? 7.083 -14.742 81.622 1.00 22.68 62 ILE B C 1
ATOM 3868 O O . ILE B 1 62 ? 6.771 -13.690 81.043 1.00 19.62 62 ILE B O 1
ATOM 3873 N N . ALA B 1 63 ? 6.454 -15.156 82.732 1.00 24.52 63 ALA B N 1
ATOM 3874 C CA . ALA B 1 63 ? 5.303 -14.395 83.246 1.00 22.96 63 ALA B CA 1
ATOM 3875 C C . ALA B 1 63 ? 5.738 -13.001 83.614 1.00 22.76 63 ALA B C 1
ATOM 3876 O O . ALA B 1 63 ? 5.023 -12.017 83.350 1.00 25.02 63 ALA B O 1
ATOM 3878 N N . HIS B 1 64 ? 6.949 -12.881 84.127 1.00 22.99 64 HIS B N 1
ATOM 3879 C CA . HIS B 1 64 ? 7.488 -11.641 84.602 1.00 23.87 64 HIS B CA 1
ATOM 3880 C C . HIS B 1 64 ? 7.735 -10.643 83.468 1.00 24.46 64 HIS B C 1
ATOM 3881 O O . HIS B 1 64 ? 7.633 -9.424 83.647 1.00 23.33 64 HIS B O 1
ATOM 3888 N N . LEU B 1 65 ? 7.981 -11.138 82.264 1.00 21.81 65 LEU B N 1
ATOM 3889 C CA . LEU B 1 65 ? 8.060 -10.258 81.115 1.00 20.37 65 LEU B CA 1
ATOM 3890 C C . LEU B 1 65 ? 6.800 -9.342 80.980 1.00 19.42 65 LEU B C 1
ATOM 3891 O O . LEU B 1 65 ? 6.894 -8.230 80.426 1.00 20.96 65 LEU B O 1
ATOM 3896 N N . GLY B 1 66 ? 5.648 -9.841 81.417 1.00 20.15 66 GLY B N 1
ATOM 3897 C CA . GLY B 1 66 ? 4.363 -9.064 81.369 1.00 21.64 66 GLY B CA 1
ATOM 3898 C C . GLY B 1 66 ? 4.395 -7.820 82.294 1.00 24.20 66 GLY B C 1
ATOM 3899 O O . GLY B 1 66 ? 3.552 -6.937 82.166 1.00 25.63 66 GLY B O 1
ATOM 3900 N N . THR B 1 67 ? 5.376 -7.754 83.189 1.00 23.95 67 THR B N 1
ATOM 3901 C CA . THR B 1 67 ? 5.528 -6.611 84.136 1.00 23.78 67 THR B CA 1
ATOM 3902 C C . THR B 1 67 ? 6.491 -5.537 83.637 1.00 25.12 67 THR B C 1
ATOM 3903 O O . THR B 1 67 ? 6.536 -4.435 84.167 1.00 23.55 67 THR B O 1
ATOM 3907 N N . LEU B 1 68 ? 7.270 -5.866 82.621 1.00 23.06 68 LEU B N 1
ATOM 3908 C CA . LEU B 1 68 ? 8.243 -4.923 82.081 1.00 22.66 68 LEU B CA 1
ATOM 3909 C C . LEU B 1 68 ? 7.579 -3.841 81.224 1.00 21.59 68 LEU B C 1
ATOM 3910 O O . LEU B 1 68 ? 6.560 -4.080 80.593 1.00 20.45 68 LEU B O 1
ATOM 3915 N N . ARG B 1 69 ? 8.168 -2.640 81.243 1.00 21.89 69 ARG B N 1
ATOM 3916 C CA . ARG B 1 69 ? 7.705 -1.512 80.436 1.00 21.70 69 ARG B CA 1
ATOM 3917 C C . ARG B 1 69 ? 8.944 -0.798 79.905 1.00 21.07 69 ARG B C 1
ATOM 3918 O O . ARG B 1 69 ? 9.994 -0.835 80.544 1.00 22.32 69 ARG B O 1
ATOM 3926 N N . PHE B 1 70 ? 8.791 -0.090 78.810 1.00 22.61 70 PHE B N 1
ATOM 3927 C CA . PHE B 1 70 ? 9.786 0.889 78.423 1.00 23.81 70 PHE B CA 1
ATOM 3928 C C . PHE B 1 70 ? 9.644 2.163 79.267 1.00 26.45 70 PHE B C 1
ATOM 3929 O O . PHE B 1 70 ? 8.631 2.853 79.136 1.00 28.29 70 PHE B O 1
ATOM 3937 N N . SER B 1 71 ? 10.671 2.527 80.019 1.00 26.69 71 SER B N 1
ATOM 3938 C CA . SER B 1 71 ? 10.684 3.804 80.758 1.00 26.90 71 SER B CA 1
ATOM 3939 C C . SER B 1 71 ? 10.878 4.995 79.815 1.00 28.65 71 SER B C 1
ATOM 3940 O O . SER B 1 71 ? 11.306 4.850 78.658 1.00 26.37 71 SER B O 1
ATOM 3943 N N . ASP B 1 72 ? 10.592 6.203 80.300 1.00 30.99 72 ASP B N 1
ATOM 3944 C CA . ASP B 1 72 ? 10.887 7.382 79.476 1.00 36.11 72 ASP B CA 1
ATOM 3945 C C . ASP B 1 72 ? 12.362 7.455 79.147 1.00 30.62 72 ASP B C 1
ATOM 3946 O O . ASP B 1 72 ? 12.766 7.807 77.991 1.00 30.14 72 ASP B O 1
ATOM 3951 N N . ALA B 1 73 ? 13.169 7.047 80.113 1.00 31.40 73 ALA B N 1
ATOM 3952 C CA . ALA B 1 73 ? 14.604 6.932 79.916 1.00 30.17 73 ALA B CA 1
ATOM 3953 C C . ALA B 1 73 ? 15.020 5.991 78.765 1.00 29.65 73 ALA B C 1
ATOM 3954 O O . ALA B 1 73 ? 15.920 6.341 77.957 1.00 29.22 73 ALA B O 1
ATOM 3956 N N . ASP B 1 74 ? 14.402 4.799 78.684 1.00 25.94 74 ASP B N 1
ATOM 3957 C CA . ASP B 1 74 ? 14.680 3.877 77.562 1.00 23.59 74 ASP B CA 1
ATOM 3958 C C . ASP B 1 74 ? 14.349 4.545 76.242 1.00 23.44 74 ASP B C 1
ATOM 3959 O O . ASP B 1 74 ? 15.069 4.376 75.222 1.00 23.37 74 ASP B O 1
ATOM 3964 N N . ILE B 1 75 ? 13.198 5.209 76.234 1.00 21.67 75 ILE B N 1
ATOM 3965 C CA . ILE B 1 75 ? 12.715 5.921 75.047 1.00 23.35 75 ILE B CA 1
ATOM 3966 C C . ILE B 1 75 ? 13.637 7.102 74.721 1.00 23.22 75 ILE B C 1
ATOM 3967 O O . ILE B 1 75 ? 13.975 7.281 73.548 1.00 24.53 75 ILE B O 1
ATOM 3972 N N . HIS B 1 76 ? 14.120 7.842 75.737 1.00 24.15 76 HIS B N 1
ATOM 3973 C CA . HIS B 1 76 ? 15.114 8.927 75.499 1.00 25.57 76 HIS B CA 1
ATOM 3974 C C . HIS B 1 76 ? 16.377 8.355 74.868 1.00 26.84 76 HIS B C 1
ATOM 3975 O O . HIS B 1 76 ? 16.964 8.973 73.957 1.00 25.83 76 HIS B O 1
ATOM 3982 N N . TYR B 1 77 ? 16.788 7.154 75.293 1.00 23.85 77 TYR B N 1
ATOM 3983 C CA . TYR B 1 77 ? 18.008 6.529 74.743 1.00 23.14 77 TYR B CA 1
ATOM 3984 C C . TYR B 1 77 ? 17.825 6.178 73.269 1.00 22.52 77 TYR B C 1
ATOM 3985 O O . TYR B 1 77 ? 18.714 6.480 72.418 1.00 23.21 77 TYR B O 1
ATOM 3994 N N . LEU B 1 78 ? 16.692 5.566 72.945 1.00 20.25 78 LEU B N 1
ATOM 3995 C CA . LEU B 1 78 ? 16.411 5.261 71.542 1.00 21.06 78 LEU B CA 1
ATOM 3996 C C . LEU B 1 78 ? 16.270 6.515 70.725 1.00 21.71 78 LEU B C 1
ATOM 3997 O O . LEU B 1 78 ? 16.726 6.556 69.607 1.00 23.89 78 LEU B O 1
ATOM 4002 N N . THR B 1 79 ? 15.583 7.521 71.242 1.00 23.87 79 THR B N 1
ATOM 4003 C CA . THR B 1 79 ? 15.450 8.770 70.454 1.00 25.87 79 THR B CA 1
ATOM 4004 C C . THR B 1 79 ? 16.840 9.298 70.024 1.00 26.28 79 THR B C 1
ATOM 4005 O O . THR B 1 79 ? 17.045 9.687 68.872 1.00 28.28 79 THR B O 1
ATOM 4009 N N . GLN B 1 80 ? 17.797 9.293 70.919 1.00 26.22 80 GLN B N 1
ATOM 4010 C CA . GLN B 1 80 ? 19.091 9.834 70.582 1.00 30.56 80 GLN B CA 1
ATOM 4011 C C . GLN B 1 80 ? 19.986 8.862 69.831 1.00 30.18 80 GLN B C 1
ATOM 4012 O O . GLN B 1 80 ? 20.666 9.258 68.893 1.00 28.34 80 GLN B O 1
ATOM 4018 N N . HIS B 1 81 ? 19.963 7.585 70.213 1.00 24.48 81 HIS B N 1
ATOM 4019 C CA . HIS B 1 81 ? 20.968 6.636 69.730 1.00 27.64 81 HIS B CA 1
ATOM 4020 C C . HIS B 1 81 ? 20.478 5.660 68.699 1.00 26.72 81 HIS B C 1
ATOM 4021 O O . HIS B 1 81 ? 21.262 4.845 68.174 1.00 31.74 81 HIS B O 1
ATOM 4028 N N . ALA B 1 82 ? 19.187 5.759 68.364 1.00 24.22 82 ALA B N 1
ATOM 4029 C CA . ALA B 1 82 ? 18.530 4.998 67.312 1.00 22.51 82 ALA B CA 1
ATOM 4030 C C . ALA B 1 82 ? 17.704 5.978 66.450 1.00 22.80 82 ALA B C 1
ATOM 4031 O O . ALA B 1 82 ? 16.456 5.926 66.401 1.00 24.20 82 ALA B O 1
ATOM 4033 N N . PRO B 1 83 ? 18.406 6.930 65.801 1.00 24.27 83 PRO B N 1
ATOM 4034 C CA . PRO B 1 83 ? 17.759 8.074 65.118 1.00 26.80 83 PRO B CA 1
ATOM 4035 C C . PRO B 1 83 ? 16.859 7.653 63.957 1.00 25.11 83 PRO B C 1
ATOM 4036 O O . PRO B 1 83 ? 16.000 8.428 63.544 1.00 29.46 83 PRO B O 1
ATOM 4040 N N . HIS B 1 84 ? 16.993 6.435 63.470 1.00 25.88 84 HIS B N 1
ATOM 4041 C CA . HIS B 1 84 ? 16.131 6.055 62.350 1.00 29.38 84 HIS B CA 1
ATOM 4042 C C . HIS B 1 84 ? 14.829 5.399 62.800 1.00 26.27 84 HIS B C 1
ATOM 4043 O O . HIS B 1 84 ? 13.956 5.118 62.013 1.00 25.67 84 HIS B O 1
ATOM 4050 N N . LEU B 1 85 ? 14.670 5.273 64.112 1.00 23.34 85 LEU B N 1
ATOM 4051 C CA . LEU B 1 85 ? 13.353 4.975 64.711 1.00 21.47 85 LEU B CA 1
ATOM 4052 C C . LEU B 1 85 ? 12.384 6.221 64.676 1.00 21.68 85 LEU B C 1
ATOM 4053 O O . LEU B 1 85 ? 12.788 7.296 65.070 1.00 28.99 85 LEU B O 1
ATOM 4058 N N . LYS B 1 86 ? 11.162 6.051 64.174 1.00 23.59 86 LYS B N 1
ATOM 4059 C CA . LYS B 1 86 ? 10.188 7.170 63.987 1.00 24.63 86 LYS B CA 1
ATOM 4060 C C . LYS B 1 86 ? 9.654 7.642 65.372 1.00 24.48 86 LYS B C 1
ATOM 4061 O O . LYS B 1 86 ? 9.403 6.824 66.269 1.00 22.61 86 LYS B O 1
ATOM 4067 N N . ALA B 1 87 ? 9.452 8.938 65.542 1.00 24.24 87 ALA B N 1
ATOM 4068 C CA . ALA B 1 87 ? 8.989 9.442 66.819 1.00 24.69 87 ALA B CA 1
ATOM 4069 C C . ALA B 1 87 ? 7.623 8.874 67.122 1.00 22.56 87 ALA B C 1
ATOM 4070 O O . ALA B 1 87 ? 7.334 8.596 68.285 1.00 22.86 87 ALA B O 1
ATOM 4072 N N . THR B 1 88 ? 6.792 8.654 66.103 1.00 20.44 88 THR B N 1
ATOM 4073 C CA . THR B 1 88 ? 5.463 8.145 66.374 1.00 20.59 88 THR B CA 1
ATOM 4074 C C . THR B 1 88 ? 5.583 6.721 66.912 1.00 21.46 88 THR B C 1
ATOM 4075 O O . THR B 1 88 ? 4.806 6.318 67.782 1.00 21.66 88 THR B O 1
ATOM 4079 N N . PHE B 1 89 ? 6.502 5.939 66.344 1.00 19.40 89 PHE B N 1
ATOM 4080 C CA . PHE B 1 89 ? 6.694 4.552 66.809 1.00 19.58 89 PHE B CA 1
ATOM 4081 C C . PHE B 1 89 ? 7.185 4.545 68.267 1.00 18.92 89 PHE B C 1
ATOM 4082 O O . PHE B 1 89 ? 6.645 3.800 69.103 1.00 18.73 89 PHE B O 1
ATOM 4090 N N . LEU B 1 90 ? 8.167 5.393 68.583 1.00 17.91 90 LEU B N 1
ATOM 4091 C CA . LEU B 1 90 ? 8.701 5.436 69.965 1.00 18.92 90 LEU B CA 1
ATOM 4092 C C . LEU B 1 90 ? 7.610 5.915 71.005 1.00 21.15 90 LEU B C 1
ATOM 4093 O O . LEU B 1 90 ? 7.600 5.448 72.170 1.00 19.97 90 LEU B O 1
ATOM 4098 N N . GLN B 1 91 ? 6.737 6.852 70.599 1.00 22.55 91 GLN B N 1
ATOM 4099 C CA . GLN B 1 91 ? 5.612 7.320 71.458 1.00 25.64 91 GLN B CA 1
ATOM 4100 C C . GLN B 1 91 ? 4.691 6.120 71.763 1.00 21.75 91 GLN B C 1
ATOM 4101 O O . GLN B 1 91 ? 4.250 5.965 72.910 1.00 24.02 91 GLN B O 1
ATOM 4107 N N . SER B 1 92 ? 4.479 5.246 70.796 1.00 20.22 92 SER B N 1
ATOM 4108 C CA . SER B 1 92 ? 3.599 4.079 70.994 1.00 22.43 92 SER B CA 1
ATOM 4109 C C . SER B 1 92 ? 4.202 3.070 71.991 1.00 22.49 92 SER B C 1
ATOM 4110 O O . SER B 1 92 ? 3.465 2.378 72.709 1.00 24.71 92 SER B O 1
ATOM 4113 N N . LEU B 1 93 ? 5.521 3.022 72.041 1.00 22.09 93 LEU B N 1
ATOM 4114 C CA . LEU B 1 93 ? 6.209 2.141 73.013 1.00 27.68 93 LEU B CA 1
ATOM 4115 C C . LEU B 1 93 ? 5.895 2.491 74.482 1.00 33.59 93 LEU B C 1
ATOM 4116 O O . LEU B 1 93 ? 6.015 1.631 75.351 1.00 38.09 93 LEU B O 1
ATOM 4121 N N . ARG B 1 94 ? 5.422 3.720 74.735 1.00 37.69 94 ARG B N 1
ATOM 4122 C CA . ARG B 1 94 ? 5.015 4.173 76.095 1.00 39.62 94 ARG B CA 1
ATOM 4123 C C . ARG B 1 94 ? 3.919 3.361 76.742 1.00 40.27 94 ARG B C 1
ATOM 4124 O O . ARG B 1 94 ? 3.779 3.349 77.963 1.00 46.94 94 ARG B O 1
ATOM 4132 N N . TYR B 1 95 ? 3.038 2.824 75.940 1.00 31.83 95 TYR B N 1
ATOM 4133 C CA . TYR B 1 95 ? 2.009 2.004 76.489 1.00 32.69 95 TYR B CA 1
ATOM 4134 C C . TYR B 1 95 ? 2.306 0.523 76.220 1.00 25.64 95 TYR B C 1
ATOM 4135 O O . TYR B 1 95 ? 1.482 -0.289 76.552 1.00 35.70 95 TYR B O 1
ATOM 4144 N N . PHE B 1 96 ? 3.407 0.185 75.512 1.00 23.60 96 PHE B N 1
ATOM 4145 C CA . PHE B 1 96 ? 3.522 -1.223 75.041 1.00 21.31 96 PHE B CA 1
ATOM 4146 C C . PHE B 1 96 ? 3.768 -2.169 76.223 1.00 20.23 96 PHE B C 1
ATOM 4147 O O . PHE B 1 96 ? 4.649 -1.903 77.071 1.00 21.79 96 PHE B O 1
ATOM 4155 N N . HIS B 1 97 ? 3.069 -3.298 76.256 1.00 19.63 97 HIS B N 1
ATOM 4156 C CA . HIS B 1 97 ? 3.594 -4.416 77.074 1.00 19.37 97 HIS B CA 1
ATOM 4157 C C . HIS B 1 97 ? 3.176 -5.770 76.563 1.00 17.60 97 HIS B C 1
ATOM 4158 O O . HIS B 1 97 ? 2.258 -5.892 75.715 1.00 19.31 97 HIS B O 1
ATOM 4165 N N . PHE B 1 98 ? 3.891 -6.804 77.016 1.00 17.34 98 PHE B N 1
ATOM 4166 C CA . PHE B 1 98 ? 3.550 -8.179 76.663 1.00 17.23 98 PHE B CA 1
ATOM 4167 C C . PHE B 1 98 ? 2.321 -8.659 77.412 1.00 18.29 98 PHE B C 1
ATOM 4168 O O . PHE B 1 98 ? 2.046 -8.201 78.577 1.00 20.61 98 PHE B O 1
ATOM 4176 N N . VAL B 1 99 ? 1.647 -9.645 76.836 1.00 17.12 99 VAL B N 1
ATOM 4177 C CA . VAL B 1 99 ? 0.622 -10.389 77.544 1.00 19.36 99 VAL B CA 1
ATOM 4178 C C . VAL B 1 99 ? 0.921 -11.908 77.457 1.00 18.32 99 VAL B C 1
ATOM 4179 O O . VAL B 1 99 ? 0.341 -12.571 76.617 1.00 18.18 99 VAL B O 1
ATOM 4183 N N . PRO B 1 100 ? 1.923 -12.393 78.204 1.00 18.26 100 PRO B N 1
ATOM 4184 C CA . PRO B 1 100 ? 2.467 -13.767 78.025 1.00 19.84 100 PRO B CA 1
ATOM 4185 C C . PRO B 1 100 ? 1.380 -14.807 78.275 1.00 20.70 100 PRO B C 1
ATOM 4186 O O . PRO B 1 100 ? 1.332 -15.827 77.606 1.00 19.18 100 PRO B O 1
ATOM 4190 N N . GLN B 1 101 ? 0.435 -14.530 79.191 1.00 21.78 101 GLN B N 1
ATOM 4191 C CA . GLN B 1 101 ? -0.576 -15.542 79.440 1.00 23.54 101 GLN B CA 1
ATOM 4192 C C . GLN B 1 101 ? -1.452 -15.789 78.195 1.00 22.67 101 GLN B C 1
ATOM 4193 O O . GLN B 1 101 ? -2.011 -16.880 78.072 1.00 23.03 101 GLN B O 1
ATOM 4199 N N . GLU B 1 102 ? -1.536 -14.811 77.281 1.00 20.53 102 GLU B N 1
ATOM 4200 C CA . GLU B 1 102 ? -2.229 -15.016 76.011 1.00 20.89 102 GLU B CA 1
ATOM 4201 C C . GLU B 1 102 ? -1.312 -15.438 74.872 1.00 19.73 102 GLU B C 1
ATOM 4202 O O . GLU B 1 102 ? -1.783 -16.140 73.960 1.00 22.94 102 GLU B O 1
ATOM 4208 N N . GLN B 1 103 ? -0.057 -15.005 74.922 1.00 18.36 103 GLN B N 1
ATOM 4209 C CA . GLN B 1 103 ? 0.873 -15.129 73.769 1.00 17.49 103 GLN B CA 1
ATOM 4210 C C . GLN B 1 103 ? 1.771 -16.359 73.842 1.00 18.80 103 GLN B C 1
ATOM 4211 O O . GLN B 1 103 ? 2.230 -16.817 72.796 1.00 19.48 103 GLN B O 1
ATOM 4217 N N . VAL B 1 104 ? 2.002 -16.910 75.028 1.00 16.77 104 VAL B N 1
ATOM 4218 C CA . VAL B 1 104 ? 3.115 -17.911 75.179 1.00 18.41 104 VAL B CA 1
ATOM 4219 C C . VAL B 1 104 ? 2.534 -19.196 75.760 1.00 21.11 104 VAL B C 1
ATOM 4220 O O . VAL B 1 104 ? 1.782 -19.149 76.752 1.00 21.20 104 VAL B O 1
ATOM 4224 N N . GLU B 1 105 ? 2.817 -20.333 75.111 1.00 19.45 105 GLU B N 1
ATOM 4225 C CA . GLU B 1 105 ? 2.442 -21.670 75.640 1.00 22.17 105 GLU B CA 1
ATOM 4226 C C . GLU B 1 105 ? 3.720 -22.449 75.699 1.00 22.47 105 GLU B C 1
ATOM 4227 O O . GLU B 1 105 ? 4.593 -22.259 74.855 1.00 20.30 105 GLU B O 1
ATOM 4241 N N . GLY B 1 107 ? 5.647 -26.397 77.234 1.00 23.16 107 GLY B N 1
ATOM 4242 C CA . GLY B 1 107 ? 5.541 -27.676 77.986 1.00 25.92 107 GLY B CA 1
ATOM 4243 C C . GLY B 1 107 ? 6.518 -28.701 77.423 1.00 27.93 107 GLY B C 1
ATOM 4244 O O . GLY B 1 107 ? 7.257 -28.418 76.487 1.00 26.18 107 GLY B O 1
ATOM 4245 N N . ILE B 1 108 ? 6.523 -29.886 78.006 1.00 30.59 108 ILE B N 1
ATOM 4246 C CA . ILE B 1 108 ? 7.373 -30.973 77.508 1.00 31.69 108 ILE B CA 1
ATOM 4247 C C . ILE B 1 108 ? 6.532 -31.757 76.514 1.00 33.19 108 ILE B C 1
ATOM 4248 O O . ILE B 1 108 ? 5.416 -32.123 76.801 1.00 37.45 108 ILE B O 1
ATOM 4253 N N . VAL B 1 109 ? 7.045 -31.950 75.317 1.00 35.17 109 VAL B N 1
ATOM 4254 C CA . VAL B 1 109 ? 6.297 -32.688 74.298 1.00 39.52 109 VAL B CA 1
ATOM 4255 C C . VAL B 1 109 ? 7.016 -33.995 74.049 1.00 43.04 109 VAL B C 1
ATOM 4256 O O . VAL B 1 109 ? 8.260 -34.014 73.990 1.00 40.87 109 VAL B O 1
ATOM 4260 N N . LYS B 1 110 ? 6.238 -35.082 73.928 1.00 44.80 110 LYS B N 1
ATOM 4261 C CA . LYS B 1 110 ? 6.743 -36.443 73.579 1.00 50.27 110 LYS B CA 1
ATOM 4262 C C . LYS B 1 110 ? 6.343 -36.860 72.160 1.00 57.04 110 LYS B C 1
ATOM 4263 O O . LYS B 1 110 ? 6.704 -36.194 71.172 1.00 55.38 110 LYS B O 1
ATOM 4265 N N . GLY B 1 113 ? 10.457 -39.346 68.782 1.00 45.82 113 GLY B N 1
ATOM 4266 C CA . GLY B 1 113 ? 10.388 -40.248 69.928 1.00 48.65 113 GLY B CA 1
ATOM 4267 C C . GLY B 1 113 ? 11.054 -39.695 71.180 1.00 55.56 113 GLY B C 1
ATOM 4268 O O . GLY B 1 113 ? 11.518 -40.462 72.036 1.00 62.71 113 GLY B O 1
ATOM 4269 N N . LYS B 1 114 ? 11.058 -38.364 71.311 1.00 53.63 114 LYS B N 1
ATOM 4270 C CA . LYS B 1 114 ? 11.881 -37.634 72.319 1.00 51.86 114 LYS B CA 1
ATOM 4271 C C . LYS B 1 114 ? 11.003 -36.788 73.305 1.00 47.97 114 LYS B C 1
ATOM 4272 O O . LYS B 1 114 ? 9.888 -36.396 72.955 1.00 43.76 114 LYS B O 1
ATOM 4276 N N . GLN B 1 115 ? 11.538 -36.505 74.505 1.00 46.60 115 GLN B N 1
ATOM 4277 C CA . GLN B 1 115 ? 10.896 -35.607 75.516 1.00 44.38 115 GLN B CA 1
ATOM 4278 C C . GLN B 1 115 ? 11.643 -34.271 75.629 1.00 40.11 115 GLN B C 1
ATOM 4279 O O . GLN B 1 115 ? 12.647 -34.192 76.320 1.00 44.32 115 GLN B O 1
ATOM 4285 N N . GLN B 1 116 ? 11.142 -33.219 74.980 1.00 35.07 116 GLN B N 1
ATOM 4286 C CA . GLN B 1 116 ? 11.873 -31.941 74.941 1.00 31.14 116 GLN B CA 1
ATOM 4287 C C . GLN B 1 116 ? 10.978 -30.734 75.235 1.00 28.23 116 GLN B C 1
ATOM 4288 O O . GLN B 1 116 ? 9.775 -30.781 75.019 1.00 29.02 116 GLN B O 1
ATOM 4294 N N . LEU B 1 117 ? 11.586 -29.656 75.693 1.00 26.29 117 LEU B N 1
ATOM 4295 C CA . LEU B 1 117 ? 10.819 -28.453 76.070 1.00 24.55 117 LEU B CA 1
ATOM 4296 C C . LEU B 1 117 ? 10.507 -27.676 74.814 1.00 24.78 117 LEU B C 1
ATOM 4297 O O . LEU B 1 117 ? 11.432 -27.323 74.058 1.00 22.82 117 LEU B O 1
ATOM 4302 N N . ARG B 1 118 ? 9.206 -27.431 74.561 1.00 22.45 118 ARG B N 1
ATOM 4303 C CA . ARG B 1 118 ? 8.764 -26.590 73.449 1.00 23.28 118 ARG B CA 1
ATOM 4304 C C . ARG B 1 118 ? 8.029 -25.343 73.959 1.00 22.60 118 ARG B C 1
ATOM 4305 O O . ARG B 1 118 ? 7.326 -25.390 74.987 1.00 19.99 118 ARG B O 1
ATOM 4313 N N . ILE B 1 119 ? 8.329 -24.226 73.303 1.00 19.55 119 ILE B N 1
ATOM 4314 C CA . ILE B 1 119 ? 7.670 -22.954 73.619 1.00 18.11 119 ILE B CA 1
ATOM 4315 C C . ILE B 1 119 ? 7.065 -22.489 72.310 1.00 17.94 119 ILE B C 1
ATOM 4316 O O . ILE B 1 119 ? 7.785 -22.417 71.322 1.00 17.35 119 ILE B O 1
ATOM 4321 N N . SER B 1 120 ? 5.769 -22.109 72.334 1.00 15.24 120 SER B N 1
ATOM 4322 C CA . SER B 1 120 ? 5.106 -21.587 71.168 1.00 16.48 120 SER B CA 1
ATOM 4323 C C . SER B 1 120 ? 4.614 -20.182 71.483 1.00 17.63 120 SER B C 1
ATOM 4324 O O . SER B 1 120 ? 4.050 -19.941 72.558 1.00 17.89 120 SER B O 1
ATOM 4328 N N . ILE B 1 121 ? 4.874 -19.257 70.574 1.00 15.89 121 ILE B N 1
ATOM 4329 C CA . ILE B 1 121 ? 4.483 -17.838 70.781 1.00 16.15 121 ILE B CA 1
ATOM 4330 C C . ILE B 1 121 ? 3.560 -17.435 69.676 1.00 17.94 121 ILE B C 1
ATOM 4331 O O . ILE B 1 121 ? 3.875 -17.625 68.481 1.00 15.38 121 ILE B O 1
ATOM 4336 N N . ARG B 1 122 ? 2.385 -16.907 70.027 1.00 16.70 122 ARG B N 1
ATOM 4337 C CA . ARG B 1 122 ? 1.419 -16.596 68.985 1.00 15.16 122 ARG B CA 1
ATOM 4338 C C . ARG B 1 122 ? 0.838 -15.211 69.293 1.00 15.88 122 ARG B C 1
ATOM 4339 O O . ARG B 1 122 ? 0.554 -14.917 70.472 1.00 17.13 122 ARG B O 1
ATOM 4347 N N . GLY B 1 123 ? 0.646 -14.404 68.265 1.00 14.01 123 GLY B N 1
ATOM 4348 C CA . GLY B 1 123 ? -0.077 -13.151 68.405 1.00 13.62 123 GLY B CA 1
ATOM 4349 C C . GLY B 1 123 ? 0.260 -12.245 67.242 1.00 14.82 123 GLY B C 1
ATOM 4350 O O . GLY B 1 123 ? 0.676 -12.733 66.212 1.00 15.49 123 GLY B O 1
ATOM 4351 N N . SER B 1 124 ? 0.001 -10.945 67.363 1.00 14.28 124 SER B N 1
ATOM 4352 C CA . SER B 1 124 ? 0.404 -10.073 66.244 1.00 14.09 124 SER B CA 1
ATOM 4353 C C . SER B 1 124 ? 1.916 -10.092 66.148 1.00 14.53 124 SER B C 1
ATOM 4354 O O . SER B 1 124 ? 2.636 -10.286 67.150 1.00 12.57 124 SER B O 1
ATOM 4357 N N . TRP B 1 125 ? 2.401 -9.971 64.918 1.00 12.97 125 TRP B N 1
ATOM 4358 C CA . TRP B 1 125 ? 3.852 -9.886 64.685 1.00 13.98 125 TRP B CA 1
ATOM 4359 C C . TRP B 1 125 ? 4.466 -8.743 65.471 1.00 13.33 125 TRP B C 1
ATOM 4360 O O . TRP B 1 125 ? 5.453 -8.927 66.115 1.00 14.20 125 TRP B O 1
ATOM 4371 N N . ARG B 1 126 ? 3.781 -7.580 65.530 1.00 13.05 126 ARG B N 1
ATOM 4372 C CA . ARG B 1 126 ? 4.336 -6.390 66.216 1.00 15.11 126 ARG B CA 1
ATOM 4373 C C . ARG B 1 126 ? 4.529 -6.672 67.703 1.00 15.63 126 ARG B C 1
ATOM 4374 O O . ARG B 1 126 ? 5.518 -6.253 68.350 1.00 16.44 126 ARG B O 1
ATOM 4382 N N . ASP B 1 127 ? 3.552 -7.369 68.252 1.00 14.42 127 ASP B N 1
ATOM 4383 C CA . ASP B 1 127 ? 3.498 -7.532 69.714 1.00 17.26 127 ASP B CA 1
ATOM 4384 C C . ASP B 1 127 ? 4.181 -8.766 70.227 1.00 15.54 127 ASP B C 1
ATOM 4385 O O . ASP B 1 127 ? 4.456 -8.877 71.453 1.00 15.02 127 ASP B O 1
ATOM 4390 N N . THR B 1 128 ? 4.583 -9.642 69.309 1.00 13.65 128 THR B N 1
ATOM 4391 C CA . THR B 1 128 ? 5.341 -10.835 69.752 1.00 13.15 128 THR B CA 1
ATOM 4392 C C . THR B 1 128 ? 6.795 -10.859 69.247 1.00 13.20 128 THR B C 1
ATOM 4393 O O . THR B 1 128 ? 7.576 -11.699 69.700 1.00 13.92 128 THR B O 1
ATOM 4397 N N . ILE B 1 129 ? 7.176 -9.943 68.352 1.00 13.12 129 ILE B N 1
ATOM 4398 C CA . ILE B 1 129 ? 8.513 -9.993 67.771 1.00 13.68 129 ILE B CA 1
ATOM 4399 C C . ILE B 1 129 ? 9.595 -9.820 68.859 1.00 14.98 129 ILE B C 1
ATOM 4400 O O . ILE B 1 129 ? 10.652 -10.453 68.790 1.00 15.74 129 ILE B O 1
ATOM 4405 N N . LEU B 1 130 ? 9.327 -9.027 69.878 1.00 13.19 130 LEU B N 1
ATOM 4406 C CA . LEU B 1 130 ? 10.372 -8.896 70.896 1.00 14.44 130 LEU B CA 1
ATOM 4407 C C . LEU B 1 130 ? 10.647 -10.126 71.759 1.00 14.46 130 LEU B C 1
ATOM 4408 O O . LEU B 1 130 ? 11.664 -10.153 72.506 1.00 14.85 130 LEU B O 1
ATOM 4413 N N . TYR B 1 131 ? 9.745 -11.107 71.790 1.00 15.14 131 TYR B N 1
ATOM 4414 C CA . TYR B 1 131 ? 10.012 -12.218 72.726 1.00 14.94 131 TYR B CA 1
ATOM 4415 C C . TYR B 1 131 ? 11.305 -12.997 72.456 1.00 15.66 131 TYR B C 1
ATOM 4416 O O . TYR B 1 131 ? 11.894 -13.535 73.367 1.00 15.58 131 TYR B O 1
ATOM 4425 N N . GLU B 1 132 ? 11.610 -13.229 71.170 1.00 14.40 132 GLU B N 1
ATOM 4426 C CA . GLU B 1 132 ? 12.625 -14.242 70.832 1.00 15.47 132 GLU B CA 1
ATOM 4427 C C . GLU B 1 132 ? 13.880 -14.239 71.717 1.00 15.27 132 GLU B C 1
ATOM 4428 O O . GLU B 1 132 ? 14.190 -15.263 72.319 1.00 16.30 132 GLU B O 1
ATOM 4434 N N . THR B 1 133 ? 14.611 -13.140 71.798 1.00 15.18 133 THR B N 1
ATOM 4435 C CA . THR B 1 133 ? 15.896 -13.222 72.510 1.00 16.63 133 THR B CA 1
ATOM 4436 C C . THR B 1 133 ? 15.664 -13.157 74.020 1.00 17.68 133 THR B C 1
ATOM 4437 O O . THR B 1 133 ? 16.492 -13.633 74.803 1.00 18.48 133 THR B O 1
ATOM 4441 N N . LEU B 1 134 ? 14.556 -12.548 74.439 1.00 15.95 134 LEU B N 1
ATOM 4442 C CA . LEU B 1 134 ? 14.220 -12.518 75.915 1.00 16.95 134 LEU B CA 1
ATOM 4443 C C . LEU B 1 134 ? 13.968 -13.971 76.407 1.00 16.73 134 LEU B C 1
ATOM 4444 O O . LEU B 1 134 ? 14.493 -14.401 77.409 1.00 16.20 134 LEU B O 1
ATOM 4449 N N . VAL B 1 135 ? 13.156 -14.695 75.651 1.00 17.80 135 VAL B N 1
ATOM 4450 C CA . VAL B 1 135 ? 12.817 -16.079 76.003 1.00 17.34 135 VAL B CA 1
ATOM 4451 C C . VAL B 1 135 ? 14.087 -16.956 75.904 1.00 17.98 135 VAL B C 1
ATOM 4452 O O . VAL B 1 135 ? 14.389 -17.696 76.801 1.00 15.55 135 VAL B O 1
ATOM 4464 N N . ALA B 1 137 ? 17.284 -16.061 76.258 1.00 17.29 137 ALA B N 1
ATOM 4465 C CA . ALA B 1 137 ? 18.226 -15.739 77.334 1.00 17.77 137 ALA B CA 1
ATOM 4466 C C . ALA B 1 137 ? 17.695 -16.197 78.681 1.00 17.18 137 ALA B C 1
ATOM 4467 O O . ALA B 1 137 ? 18.480 -16.525 79.595 1.00 17.68 137 ALA B O 1
ATOM 4469 N N . ILE B 1 138 ? 16.368 -16.187 78.827 1.00 17.67 138 ILE B N 1
ATOM 4470 C CA . ILE B 1 138 ? 15.737 -16.744 80.069 1.00 17.19 138 ILE B CA 1
ATOM 4471 C C . ILE B 1 138 ? 16.033 -18.242 80.162 1.00 17.68 138 ILE B C 1
ATOM 4472 O O . ILE B 1 138 ? 16.492 -18.718 81.215 1.00 18.47 138 ILE B O 1
ATOM 4477 N N . VAL B 1 139 ? 15.736 -18.966 79.070 1.00 18.03 139 VAL B N 1
ATOM 4478 C CA . VAL B 1 139 ? 15.901 -20.425 79.079 1.00 19.03 139 VAL B CA 1
ATOM 4479 C C . VAL B 1 139 ? 17.405 -20.751 79.366 1.00 18.73 139 VAL B C 1
ATOM 4480 O O . VAL B 1 139 ? 17.745 -21.544 80.215 1.00 20.27 139 VAL B O 1
ATOM 4484 N N . SER B 1 140 ? 18.287 -20.060 78.659 1.00 19.41 140 SER B N 1
ATOM 4485 C CA . SER B 1 140 ? 19.713 -20.286 78.838 1.00 19.22 140 SER B CA 1
ATOM 4486 C C . SER B 1 140 ? 20.140 -20.043 80.300 1.00 21.10 140 SER B C 1
ATOM 4487 O O . SER B 1 140 ? 20.834 -20.865 80.938 1.00 21.27 140 SER B O 1
ATOM 4490 N N . GLU B 1 141 ? 19.721 -18.931 80.846 1.00 20.19 141 GLU B N 1
ATOM 4491 C CA . GLU B 1 141 ? 20.214 -18.590 82.169 1.00 21.16 141 GLU B CA 1
ATOM 4492 C C . GLU B 1 141 ? 19.543 -19.405 83.300 1.00 20.91 141 GLU B C 1
ATOM 4493 O O . GLU B 1 141 ? 20.159 -19.659 84.348 1.00 21.74 141 GLU B O 1
ATOM 4499 N N . VAL B 1 142 ? 18.269 -19.743 83.123 1.00 20.92 142 VAL B N 1
ATOM 4500 C CA . VAL B 1 142 ? 17.602 -20.623 84.111 1.00 20.78 142 VAL B CA 1
ATOM 4501 C C . VAL B 1 142 ? 18.364 -21.957 84.118 1.00 21.98 142 VAL B C 1
ATOM 4502 O O . VAL B 1 142 ? 18.663 -22.524 85.168 1.00 21.26 142 VAL B O 1
ATOM 4506 N N . ARG B 1 143 ? 18.763 -22.399 82.924 1.00 22.11 143 ARG B N 1
ATOM 4507 C CA . ARG B 1 143 ? 19.581 -23.638 82.870 1.00 25.31 143 ARG B CA 1
ATOM 4508 C C . ARG B 1 143 ? 20.948 -23.516 83.571 1.00 23.79 143 ARG B C 1
ATOM 4509 O O . ARG B 1 143 ? 21.386 -24.447 84.260 1.00 24.71 143 ARG B O 1
ATOM 4517 N N . SER B 1 144 ? 21.632 -22.378 83.359 1.00 23.36 144 SER B N 1
ATOM 4518 C CA . SER B 1 144 ? 22.864 -22.072 84.048 1.00 22.53 144 SER B CA 1
ATOM 4519 C C . SER B 1 144 ? 22.687 -22.067 85.597 1.00 24.02 144 SER B C 1
ATOM 4520 O O . SER B 1 144 ? 23.530 -22.634 86.323 1.00 25.27 144 SER B O 1
ATOM 4523 N N . ARG B 1 145 ? 21.638 -21.381 86.072 1.00 23.21 145 ARG B N 1
ATOM 4524 C CA . ARG B 1 145 ? 21.396 -21.255 87.542 1.00 26.00 145 ARG B CA 1
ATOM 4525 C C . ARG B 1 145 ? 21.120 -22.578 88.192 1.00 26.76 145 ARG B C 1
ATOM 4526 O O . ARG B 1 145 ? 21.531 -22.820 89.342 1.00 27.27 145 ARG B O 1
ATOM 4534 N N . GLN B 1 146 ? 20.383 -23.427 87.482 1.00 27.58 146 GLN B N 1
ATOM 4535 C CA . GLN B 1 146 ? 19.908 -24.673 88.094 1.00 29.73 146 GLN B CA 1
ATOM 4536 C C . GLN B 1 146 ? 20.918 -25.821 87.965 1.00 29.50 146 GLN B C 1
ATOM 4537 O O . GLN B 1 146 ? 20.995 -26.697 88.819 1.00 29.71 146 GLN B O 1
ATOM 4543 N N . ARG B 1 147 ? 21.716 -25.792 86.907 1.00 29.56 147 ARG B N 1
ATOM 4544 C CA . ARG B 1 147 ? 22.640 -26.901 86.616 1.00 31.41 147 ARG B CA 1
ATOM 4545 C C . ARG B 1 147 ? 24.129 -26.540 86.643 1.00 30.84 147 ARG B C 1
ATOM 4546 O O . ARG B 1 147 ? 24.984 -27.424 86.782 1.00 31.64 147 ARG B O 1
ATOM 4554 N N . TRP B 1 148 ? 24.445 -25.245 86.563 1.00 29.35 148 TRP B N 1
ATOM 4555 C CA . TRP B 1 148 ? 25.844 -24.821 86.511 1.00 28.71 148 TRP B CA 1
ATOM 4556 C C . TRP B 1 148 ? 26.203 -23.744 87.510 1.00 29.73 148 TRP B C 1
ATOM 4557 O O . TRP B 1 148 ? 27.079 -22.903 87.257 1.00 28.84 148 TRP B O 1
ATOM 4568 N N . ALA B 1 149 ? 25.563 -23.792 88.680 1.00 30.10 149 ALA B N 1
ATOM 4569 C CA . ALA B 1 149 ? 25.680 -22.737 89.676 1.00 32.77 149 ALA B CA 1
ATOM 4570 C C . ALA B 1 149 ? 27.048 -22.741 90.367 1.00 37.09 149 ALA B C 1
ATOM 4571 O O . ALA B 1 149 ? 27.467 -21.726 90.938 1.00 38.18 149 ALA B O 1
ATOM 4573 N N . GLU B 1 150 ? 27.725 -23.887 90.320 1.00 36.17 150 GLU B N 1
ATOM 4574 C CA . GLU B 1 150 ? 28.990 -24.095 91.018 1.00 39.06 150 GLU B CA 1
ATOM 4575 C C . GLU B 1 150 ? 30.224 -23.782 90.110 1.00 37.64 150 GLU B C 1
ATOM 4576 O O . GLU B 1 150 ? 31.367 -23.940 90.523 1.00 36.91 150 GLU B O 1
ATOM 4582 N N . VAL B 1 151 ? 29.990 -23.336 88.878 1.00 34.62 151 VAL B N 1
ATOM 4583 C CA . VAL B 1 151 ? 31.103 -22.814 88.041 1.00 34.00 151 VAL B CA 1
ATOM 4584 C C . VAL B 1 151 ? 31.910 -21.722 88.802 1.00 35.50 151 VAL B C 1
ATOM 4585 O O . VAL B 1 151 ? 31.315 -20.815 89.374 1.00 36.29 151 VAL B O 1
ATOM 4589 N N . PRO B 1 152 ? 33.257 -21.804 88.803 1.00 36.65 152 PRO B N 1
ATOM 4590 C CA . PRO B 1 152 ? 34.023 -20.748 89.484 1.00 38.78 152 PRO B CA 1
ATOM 4591 C C . PRO B 1 152 ? 33.680 -19.401 88.883 1.00 38.63 152 PRO B C 1
ATOM 4592 O O . PRO B 1 152 ? 33.678 -19.238 87.640 1.00 35.93 152 PRO B O 1
ATOM 4596 N N . ALA B 1 153 ? 33.346 -18.438 89.723 1.00 40.06 153 ALA B N 1
ATOM 4597 C CA . ALA B 1 153 ? 32.769 -17.208 89.189 1.00 40.44 153 ALA B CA 1
ATOM 4598 C C . ALA B 1 153 ? 33.798 -16.389 88.398 1.00 38.54 153 ALA B C 1
ATOM 4599 O O . ALA B 1 153 ? 33.416 -15.583 87.575 1.00 38.38 153 ALA B O 1
ATOM 4601 N N . ASP B 1 154 ? 35.094 -16.643 88.625 1.00 37.83 154 ASP B N 1
ATOM 4602 C CA . ASP B 1 154 ? 36.176 -15.989 87.864 1.00 37.28 154 ASP B CA 1
ATOM 4603 C C . ASP B 1 154 ? 36.405 -16.585 86.456 1.00 36.13 154 ASP B C 1
ATOM 4604 O O . ASP B 1 154 ? 37.096 -15.984 85.632 1.00 37.79 154 ASP B O 1
ATOM 4606 N N . LEU B 1 155 ? 35.821 -17.748 86.177 1.00 34.69 155 LEU B N 1
ATOM 4607 C CA . LEU B 1 155 ? 36.194 -18.541 84.999 1.00 34.00 155 LEU B CA 1
ATOM 4608 C C . LEU B 1 155 ? 35.788 -17.965 83.619 1.00 33.95 155 LEU B C 1
ATOM 4609 O O . LEU B 1 155 ? 36.604 -17.931 82.686 1.00 32.45 155 LEU B O 1
ATOM 4614 N N . PRO B 1 156 ? 34.518 -17.501 83.486 1.00 32.94 156 PRO B N 1
ATOM 4615 C CA . PRO B 1 156 ? 34.123 -16.847 82.237 1.00 32.05 156 PRO B CA 1
ATOM 4616 C C . PRO B 1 156 ? 35.150 -15.755 81.828 1.00 32.92 156 PRO B C 1
ATOM 4617 O O . PRO B 1 156 ? 35.627 -15.756 80.676 1.00 31.42 156 PRO B O 1
ATOM 4621 N N . LEU B 1 157 ? 35.497 -14.842 82.749 1.00 32.77 157 LEU B N 1
ATOM 4622 C CA . LEU B 1 157 ? 36.439 -13.749 82.398 1.00 34.53 157 LEU B CA 1
ATOM 4623 C C . LEU B 1 157 ? 37.881 -14.198 82.144 1.00 33.95 157 LEU B C 1
ATOM 4624 O O . LEU B 1 157 ? 38.559 -13.611 81.311 1.00 32.82 157 LEU B O 1
ATOM 4629 N N . LYS B 1 158 ? 38.330 -15.252 82.851 1.00 34.78 158 LYS B N 1
ATOM 4630 C CA . LYS B 1 158 ? 39.678 -15.773 82.684 1.00 34.89 158 LYS B CA 1
ATOM 4631 C C . LYS B 1 158 ? 39.796 -16.387 81.286 1.00 34.20 158 LYS B C 1
ATOM 4632 O O . LYS B 1 158 ? 40.807 -16.178 80.596 1.00 33.04 158 LYS B O 1
ATOM 4638 N N . VAL B 1 159 ? 38.766 -17.149 80.879 1.00 32.49 159 VAL B N 1
ATOM 4639 C CA . VAL B 1 159 ? 38.714 -17.753 79.530 1.00 31.18 159 VAL B CA 1
ATOM 4640 C C . VAL B 1 159 ? 38.771 -16.636 78.497 1.00 30.60 159 VAL B C 1
ATOM 4641 O O . VAL B 1 159 ? 39.569 -16.694 77.530 1.00 30.01 159 VAL B O 1
ATOM 4645 N N . LEU B 1 160 ? 37.947 -15.599 78.709 1.00 29.72 160 LEU B N 1
ATOM 4646 C CA . LEU B 1 160 ? 37.964 -14.459 77.778 1.00 28.95 160 LEU B CA 1
ATOM 4647 C C . LEU B 1 160 ? 39.316 -13.723 77.772 1.00 30.28 160 LEU B C 1
ATOM 4648 O O . LEU B 1 160 ? 39.849 -13.415 76.699 1.00 30.73 160 LEU B O 1
ATOM 4653 N N . LYS B 1 161 ? 39.876 -13.448 78.949 1.00 32.04 161 LYS B N 1
ATOM 4654 C CA . LYS B 1 161 ? 41.172 -12.719 79.017 1.00 34.42 161 LYS B CA 1
ATOM 4655 C C . LYS B 1 161 ? 42.257 -13.471 78.248 1.00 35.19 161 LYS B C 1
ATOM 4656 O O . LYS B 1 161 ? 43.029 -12.865 77.470 1.00 36.07 161 LYS B O 1
ATOM 4659 N N . THR B 1 162 ? 42.278 -14.795 78.406 1.00 33.80 162 THR B N 1
ATOM 4660 C CA . THR B 1 162 ? 43.232 -15.622 77.681 1.00 34.19 162 THR B CA 1
ATOM 4661 C C . THR B 1 162 ? 43.072 -15.505 76.183 1.00 33.16 162 THR B C 1
ATOM 4662 O O . THR B 1 162 ? 44.050 -15.274 75.467 1.00 34.40 162 THR B O 1
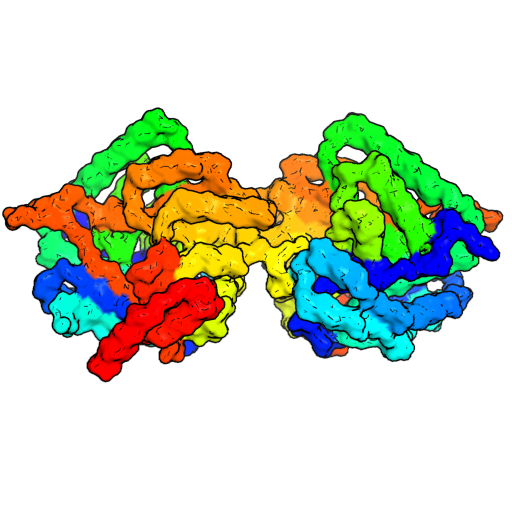ATOM 4666 N N . LYS B 1 163 ? 41.828 -15.613 75.711 1.00 32.44 163 LYS B N 1
ATOM 4667 C CA . LYS B 1 163 ? 41.528 -15.514 74.270 1.00 31.20 163 LYS B CA 1
ATOM 4668 C C . LYS B 1 163 ? 41.961 -14.174 73.686 1.00 29.60 163 LYS B C 1
ATOM 4669 O O . LYS B 1 163 ? 42.331 -14.108 72.521 1.00 29.62 163 LYS B O 1
ATOM 4675 N N . LEU B 1 164 ? 41.742 -13.093 74.430 1.00 30.06 164 LEU B N 1
ATOM 4676 C CA . LEU B 1 164 ? 42.032 -11.766 73.932 1.00 30.25 164 LEU B CA 1
ATOM 4677 C C . LEU B 1 164 ? 43.552 -11.563 73.806 1.00 33.03 164 LEU B C 1
ATOM 4678 O O . LEU B 1 164 ? 44.039 -10.877 72.867 1.00 32.48 164 LEU B O 1
ATOM 4683 N N . ASP B 1 165 ? 44.292 -12.144 74.750 1.00 32.75 165 ASP B N 1
ATOM 4684 C CA . ASP B 1 165 ? 45.757 -12.109 74.696 1.00 35.02 165 ASP B CA 1
ATOM 4685 C C . ASP B 1 165 ? 46.253 -12.795 73.437 1.00 36.66 165 ASP B C 1
ATOM 4686 O O . ASP B 1 165 ? 47.080 -12.220 72.685 1.00 37.95 165 ASP B O 1
ATOM 4691 N N . GLN B 1 166 ? 45.709 -13.991 73.166 1.00 35.21 166 GLN B N 1
ATOM 4692 C CA . GLN B 1 166 ? 46.056 -14.757 71.976 1.00 34.97 166 GLN B CA 1
ATOM 4693 C C . GLN B 1 166 ? 45.682 -14.052 70.708 1.00 34.39 166 GLN B C 1
ATOM 4694 O O . GLN B 1 166 ? 46.461 -14.039 69.735 1.00 34.39 166 GLN B O 1
ATOM 4700 N N . LEU B 1 167 ? 44.470 -13.479 70.710 1.00 31.92 167 LEU B N 1
ATOM 4701 C CA . LEU B 1 167 ? 43.977 -12.676 69.589 1.00 31.75 167 LEU B CA 1
ATOM 4702 C C . LEU B 1 167 ? 44.957 -11.535 69.264 1.00 33.97 167 LEU B C 1
ATOM 4703 O O . LEU B 1 167 ? 45.323 -11.323 68.109 1.00 31.96 167 LEU B O 1
ATOM 4708 N N . LYS B 1 168 ? 45.367 -10.782 70.288 1.00 33.22 168 LYS B N 1
ATOM 4709 C CA . LYS B 1 168 ? 46.313 -9.697 70.035 1.00 36.32 168 LYS B CA 1
ATOM 4710 C C . LYS B 1 168 ? 47.661 -10.272 69.517 1.00 38.22 168 LYS B C 1
ATOM 4711 O O . LYS B 1 168 ? 48.222 -9.773 68.514 1.00 39.37 168 LYS B O 1
ATOM 4717 N N . ALA B 1 169 ? 48.156 -11.331 70.171 1.00 37.64 169 ALA B N 1
ATOM 4718 C CA . ALA B 1 169 ? 49.418 -11.951 69.746 1.00 40.39 169 ALA B CA 1
ATOM 4719 C C . ALA B 1 169 ? 49.386 -12.347 68.279 1.00 40.03 169 ALA B C 1
ATOM 4720 O O . ALA B 1 169 ? 50.322 -12.055 67.544 1.00 39.07 169 ALA B O 1
ATOM 4722 N N . GLU B 1 170 ? 48.280 -12.941 67.828 1.00 38.20 170 GLU B N 1
ATOM 4723 C CA . GLU B 1 170 ? 48.191 -13.458 66.463 1.00 37.56 170 GLU B CA 1
ATOM 4724 C C . GLU B 1 170 ? 48.053 -12.358 65.441 1.00 34.21 170 GLU B C 1
ATOM 4725 O O . GLU B 1 170 ? 48.633 -12.431 64.356 1.00 34.28 170 GLU B O 1
ATOM 4731 N N . ILE B 1 171 ? 47.237 -11.355 65.778 1.00 33.44 171 ILE B N 1
ATOM 4732 C CA . ILE B 1 171 ? 47.005 -10.218 64.894 1.00 32.35 171 ILE B CA 1
ATOM 4733 C C . ILE B 1 171 ? 48.357 -9.521 64.669 1.00 33.84 171 ILE B C 1
ATOM 4734 O O . ILE B 1 171 ? 48.681 -9.195 63.534 1.00 33.73 171 ILE B O 1
ATOM 4739 N N . GLU B 1 172 ? 49.121 -9.356 65.756 1.00 34.34 172 GLU B N 1
ATOM 4740 C CA . GLU B 1 172 ? 50.447 -8.746 65.722 1.00 36.55 172 GLU B CA 1
ATOM 4741 C C . GLU B 1 172 ? 51.391 -9.592 64.838 1.00 38.85 172 GLU B C 1
ATOM 4742 O O . GLU B 1 172 ? 52.006 -9.097 63.913 1.00 40.87 172 GLU B O 1
ATOM 4744 N N . ARG B 1 173 ? 51.453 -10.884 65.117 1.00 40.60 173 ARG B N 1
ATOM 4745 C CA . ARG B 1 173 ? 52.289 -11.798 64.373 1.00 40.52 173 ARG B CA 1
ATOM 4746 C C . ARG B 1 173 ? 51.951 -11.798 62.884 1.00 39.94 173 ARG B C 1
ATOM 4747 O O . ARG B 1 173 ? 52.854 -11.802 62.047 1.00 39.16 173 ARG B O 1
ATOM 4755 N N . ARG B 1 174 ? 50.658 -11.810 62.561 1.00 37.59 174 ARG B N 1
ATOM 4756 C CA . ARG B 1 174 ? 50.184 -11.943 61.199 1.00 36.18 174 ARG B CA 1
ATOM 4757 C C . ARG B 1 174 ? 50.030 -10.620 60.461 1.00 34.77 174 ARG B C 1
ATOM 4758 O O . ARG B 1 174 ? 49.714 -10.609 59.287 1.00 36.71 174 ARG B O 1
ATOM 4766 N N . GLY B 1 175 ? 50.192 -9.507 61.153 1.00 33.68 175 GLY B N 1
ATOM 4767 C CA . GLY B 1 175 ? 50.154 -8.197 60.489 1.00 34.33 175 GLY B CA 1
ATOM 4768 C C . GLY B 1 175 ? 48.769 -7.910 59.963 1.00 33.89 175 GLY B C 1
ATOM 4769 O O . GLY B 1 175 ? 48.598 -7.377 58.868 1.00 35.28 175 GLY B O 1
ATOM 4770 N N . ILE B 1 176 ? 47.766 -8.298 60.750 1.00 30.87 176 ILE B N 1
ATOM 4771 C CA . ILE B 1 176 ? 46.352 -8.153 60.377 1.00 30.38 176 ILE B CA 1
ATOM 4772 C C . ILE B 1 176 ? 45.813 -6.796 60.773 1.00 29.36 176 ILE B C 1
ATOM 4773 O O . ILE B 1 176 ? 45.899 -6.402 61.940 1.00 33.00 176 ILE B O 1
ATOM 4778 N N . ASN B 1 177 ? 45.216 -6.103 59.812 1.00 30.39 177 ASN B N 1
ATOM 4779 C CA . ASN B 1 177 ? 44.788 -4.722 60.010 1.00 34.10 177 ASN B CA 1
ATOM 4780 C C . ASN B 1 177 ? 43.287 -4.533 60.000 1.00 30.16 177 ASN B C 1
ATOM 4781 O O . ASN B 1 177 ? 42.804 -3.431 60.292 1.00 30.73 177 ASN B O 1
ATOM 4786 N N . ASN B 1 178 ? 42.555 -5.593 59.696 1.00 27.86 178 ASN B N 1
ATOM 4787 C CA . ASN B 1 178 ? 41.122 -5.457 59.501 1.00 23.73 178 ASN B CA 1
ATOM 4788 C C . ASN B 1 178 ? 40.230 -6.293 60.403 1.00 23.53 178 ASN B C 1
ATOM 4789 O O . ASN B 1 178 ? 39.109 -6.607 60.013 1.00 24.24 178 ASN B O 1
ATOM 4794 N N . PHE B 1 179 ? 40.697 -6.619 61.604 1.00 25.51 179 PHE B N 1
ATOM 4795 C CA . PHE B 1 179 ? 39.822 -7.318 62.555 1.00 24.05 179 PHE B CA 1
ATOM 4796 C C . PHE B 1 179 ? 38.828 -6.340 63.156 1.00 24.90 179 PHE B C 1
ATOM 4797 O O . PHE B 1 179 ? 39.228 -5.269 63.621 1.00 25.85 179 PHE B O 1
ATOM 4805 N N . SER B 1 180 ? 37.538 -6.723 63.136 1.00 22.95 180 SER B N 1
ATOM 4806 C CA . SER B 1 180 ? 36.475 -5.951 63.749 1.00 22.70 180 SER B CA 1
ATOM 4807 C C . SER B 1 180 ? 35.462 -6.940 64.368 1.00 22.52 180 SER B C 1
ATOM 4808 O O . SER B 1 180 ? 35.118 -7.957 63.752 1.00 23.20 180 SER B O 1
ATOM 4811 N N . LEU B 1 181 ? 34.930 -6.603 65.543 1.00 23.49 181 LEU B N 1
ATOM 4812 C CA . LEU B 1 181 ? 34.069 -7.531 66.254 1.00 23.54 181 LEU B CA 1
ATOM 4813 C C . LEU B 1 181 ? 32.723 -6.859 66.531 1.00 23.67 181 LEU B C 1
ATOM 4814 O O . LEU B 1 181 ? 32.672 -5.720 67.027 1.00 23.39 181 LEU B O 1
ATOM 4819 N N . THR B 1 182 ? 31.647 -7.581 66.264 1.00 22.86 182 THR B N 1
ATOM 4820 C CA . THR B 1 182 ? 30.319 -7.161 66.706 1.00 22.86 182 THR B CA 1
ATOM 4821 C C . THR B 1 182 ? 29.780 -8.181 67.704 1.00 21.27 182 THR B C 1
ATOM 4822 O O . THR B 1 182 ? 29.567 -9.343 67.351 1.00 21.45 182 THR B O 1
ATOM 4826 N N . GLU B 1 183 ? 29.639 -7.777 68.960 1.00 19.27 183 GLU B N 1
ATOM 4827 C CA . GLU B 1 183 ? 29.162 -8.729 70.005 1.00 21.25 183 GLU B CA 1
ATOM 4828 C C . GLU B 1 183 ? 27.670 -9.045 69.757 1.00 21.51 183 GLU B C 1
ATOM 4829 O O . GLU B 1 183 ? 26.856 -8.126 69.599 1.00 23.86 183 GLU B O 1
ATOM 4843 N N . GLY B 1 185 ? 25.995 -11.933 71.392 1.00 21.78 185 GLY B N 1
ATOM 4844 C CA . GLY B 1 185 ? 25.824 -13.156 72.210 1.00 21.38 185 GLY B CA 1
ATOM 4845 C C . GLY B 1 185 ? 24.682 -13.066 73.223 1.00 22.70 185 GLY B C 1
ATOM 4846 O O . GLY B 1 185 ? 24.663 -13.807 74.216 1.00 27.81 185 GLY B O 1
ATOM 4847 N N . THR B 1 186 ? 23.753 -12.156 73.014 1.00 21.03 186 THR B N 1
ATOM 4848 C CA . THR B 1 186 ? 22.631 -12.017 73.974 1.00 18.80 186 THR B CA 1
ATOM 4849 C C . THR B 1 186 ? 21.800 -13.331 74.139 1.00 18.99 186 THR B C 1
ATOM 4850 O O . THR B 1 186 ? 21.497 -13.791 75.277 1.00 19.18 186 THR B O 1
ATOM 4854 N N . ARG B 1 187 ? 21.360 -13.859 72.995 1.00 20.56 187 ARG B N 1
ATOM 4855 C CA . ARG B 1 187 ? 20.365 -14.928 72.951 1.00 21.35 187 ARG B CA 1
ATOM 4856 C C . ARG B 1 187 ? 20.892 -16.190 73.550 1.00 24.20 187 ARG B C 1
ATOM 4857 O O . ARG B 1 187 ? 20.119 -17.010 74.063 1.00 25.30 187 ARG B O 1
ATOM 4865 N N . ARG B 1 188 ? 22.206 -16.357 73.566 1.00 23.01 188 ARG B N 1
ATOM 4866 C CA . ARG B 1 188 ? 22.678 -17.596 74.150 1.00 25.79 188 ARG B CA 1
ATOM 4867 C C . ARG B 1 188 ? 23.709 -17.401 75.253 1.00 22.66 188 ARG B C 1
ATOM 4868 O O . ARG B 1 188 ? 24.545 -18.265 75.495 1.00 21.15 188 ARG B O 1
ATOM 4876 N N . ARG B 1 189 ? 23.602 -16.277 75.964 1.00 20.94 189 ARG B N 1
ATOM 4877 C CA . ARG B 1 189 ? 24.547 -16.039 77.034 1.00 20.71 189 ARG B CA 1
ATOM 4878 C C . ARG B 1 189 ? 24.388 -17.047 78.184 1.00 21.75 189 ARG B C 1
ATOM 4879 O O . ARG B 1 189 ? 23.260 -17.585 78.461 1.00 20.81 189 ARG B O 1
ATOM 4887 N N . PHE B 1 190 ? 25.489 -17.292 78.863 1.00 23.03 190 PHE B N 1
ATOM 4888 C CA . PHE B 1 190 ? 25.447 -18.046 80.122 1.00 23.08 190 PHE B CA 1
ATOM 4889 C C . PHE B 1 190 ? 24.524 -17.329 81.147 1.00 22.79 190 PHE B C 1
ATOM 4890 O O . PHE B 1 190 ? 23.713 -17.969 81.828 1.00 23.74 190 PHE B O 1
ATOM 4898 N N . SER B 1 191 ? 24.663 -15.999 81.248 1.00 21.87 191 SER B N 1
ATOM 4899 C CA . SER B 1 191 ? 23.819 -15.184 82.102 1.00 22.02 191 SER B CA 1
ATOM 4900 C C . SER B 1 191 ? 23.951 -13.715 81.689 1.00 22.21 191 SER B C 1
ATOM 4901 O O . SER B 1 191 ? 24.904 -13.365 80.995 1.00 20.39 191 SER B O 1
ATOM 4904 N N . SER B 1 192 ? 23.018 -12.871 82.141 1.00 21.91 192 SER B N 1
ATOM 4905 C CA . SER B 1 192 ? 23.158 -11.428 81.879 1.00 22.71 192 SER B CA 1
ATOM 4906 C C . SER B 1 192 ? 24.394 -10.839 82.549 1.00 23.11 192 SER B C 1
ATOM 4907 O O . SER B 1 192 ? 25.022 -9.943 81.990 1.00 24.37 192 SER B O 1
ATOM 4910 N N . GLN B 1 193 ? 24.774 -11.352 83.727 1.00 22.39 193 GLN B N 1
ATOM 4911 C CA . GLN B 1 193 ? 25.969 -10.880 84.411 1.00 24.45 193 GLN B CA 1
ATOM 4912 C C . GLN B 1 193 ? 27.252 -11.252 83.658 1.00 23.50 193 GLN B C 1
ATOM 4913 O O . GLN B 1 193 ? 28.168 -10.435 83.522 1.00 22.93 193 GLN B O 1
ATOM 4919 N N . VAL B 1 194 ? 27.304 -12.465 83.110 1.00 24.20 194 VAL B N 1
ATOM 4920 C CA . VAL B 1 194 ? 28.454 -12.877 82.346 1.00 24.40 194 VAL B CA 1
ATOM 4921 C C . VAL B 1 194 ? 28.579 -12.004 81.080 1.00 24.28 194 VAL B C 1
ATOM 4922 O O . VAL B 1 194 ? 29.677 -11.550 80.766 1.00 25.46 194 VAL B O 1
ATOM 4926 N N . GLN B 1 195 ? 27.474 -11.745 80.397 1.00 23.28 195 GLN B N 1
ATOM 4927 C CA . GLN B 1 195 ? 27.524 -10.891 79.196 1.00 22.96 195 GLN B CA 1
ATOM 4928 C C . GLN B 1 195 ? 28.005 -9.474 79.553 1.00 24.07 195 GLN B C 1
ATOM 4929 O O . GLN B 1 195 ? 28.797 -8.870 78.815 1.00 24.22 195 GLN B O 1
ATOM 4935 N N . ARG B 1 196 ? 27.443 -8.923 80.626 1.00 23.60 196 ARG B N 1
ATOM 4936 C CA . ARG B 1 196 ? 27.847 -7.611 81.117 1.00 25.33 196 ARG B CA 1
ATOM 4937 C C . ARG B 1 196 ? 29.366 -7.536 81.302 1.00 27.19 196 ARG B C 1
ATOM 4938 O O . ARG B 1 196 ? 30.038 -6.594 80.794 1.00 26.22 196 ARG B O 1
ATOM 4946 N N . ASP B 1 197 ? 29.909 -8.534 81.987 1.00 27.18 197 ASP B N 1
ATOM 4947 C CA . ASP B 1 197 ? 31.355 -8.568 82.261 1.00 28.89 197 ASP B CA 1
ATOM 4948 C C . ASP B 1 197 ? 32.168 -8.756 81.004 1.00 29.36 197 ASP B C 1
ATOM 4949 O O . ASP B 1 197 ? 33.285 -8.229 80.895 1.00 32.07 197 ASP B O 1
ATOM 4954 N N . VAL B 1 198 ? 31.648 -9.547 80.074 1.00 26.94 198 VAL B N 1
ATOM 4955 C CA . VAL B 1 198 ? 32.306 -9.776 78.805 1.00 25.44 198 VAL B CA 1
ATOM 4956 C C . VAL B 1 198 ? 32.417 -8.518 77.987 1.00 25.38 198 VAL B C 1
ATOM 4957 O O . VAL B 1 198 ? 33.504 -8.184 77.517 1.00 26.89 198 VAL B O 1
ATOM 4961 N N . LEU B 1 199 ? 31.328 -7.787 77.840 1.00 23.06 199 LEU B N 1
ATOM 4962 C CA . LEU B 1 199 ? 31.407 -6.482 77.140 1.00 23.63 199 LEU B CA 1
ATOM 4963 C C . LEU B 1 199 ? 32.324 -5.484 77.904 1.00 25.20 199 LEU B C 1
ATOM 4964 O O . LEU B 1 199 ? 33.076 -4.694 77.280 1.00 26.92 199 LEU B O 1
ATOM 4969 N N . ALA B 1 200 ? 32.269 -5.522 79.237 1.00 24.77 200 ALA B N 1
ATOM 4970 C CA . ALA B 1 200 ? 33.156 -4.616 80.009 1.00 27.24 200 ALA B CA 1
ATOM 4971 C C . ALA B 1 200 ? 34.606 -4.883 79.668 1.00 28.55 200 ALA B C 1
ATOM 4972 O O . ALA B 1 200 ? 35.423 -3.947 79.512 1.00 30.28 200 ALA B O 1
ATOM 4974 N N . CYS B 1 201 ? 34.946 -6.161 79.583 1.00 28.88 201 CYS B N 1
ATOM 4975 C CA . CYS B 1 201 ? 36.318 -6.584 79.318 1.00 30.10 201 CYS B CA 1
ATOM 4976 C C . CYS B 1 201 ? 36.691 -6.267 77.857 1.00 30.06 201 CYS B C 1
ATOM 4977 O O . CYS B 1 201 ? 37.753 -5.734 77.599 1.00 29.16 201 CYS B O 1
ATOM 4980 N N . LEU B 1 202 ? 35.796 -6.560 76.912 1.00 26.85 202 LEU B N 1
ATOM 4981 C CA . LEU B 1 202 ? 36.058 -6.192 75.517 1.00 27.54 202 LEU B CA 1
ATOM 4982 C C . LEU B 1 202 ? 36.369 -4.702 75.363 1.00 28.36 202 LEU B C 1
ATOM 4983 O O . LEU B 1 202 ? 37.331 -4.341 74.698 1.00 28.03 202 LEU B O 1
ATOM 4988 N N . LYS B 1 203 ? 35.527 -3.850 75.952 1.00 28.58 203 LYS B N 1
ATOM 4989 C CA . LYS B 1 203 ? 35.731 -2.394 75.930 1.00 31.11 203 LYS B CA 1
ATOM 4990 C C . LYS B 1 203 ? 37.113 -1.982 76.523 1.00 32.73 203 LYS B C 1
ATOM 4991 O O . LYS B 1 203 ? 37.795 -1.063 76.011 1.00 34.51 203 LYS B O 1
ATOM 4997 N N . GLN B 1 204 ? 37.526 -2.669 77.579 1.00 31.45 204 GLN B N 1
ATOM 4998 C CA . GLN B 1 204 ? 38.757 -2.346 78.281 1.00 32.88 204 GLN B CA 1
ATOM 4999 C C . GLN B 1 204 ? 39.979 -2.820 77.478 1.00 32.55 204 GLN B C 1
ATOM 5000 O O . GLN B 1 204 ? 41.007 -2.119 77.415 1.00 31.75 204 GLN B O 1
ATOM 5006 N N . GLU B 1 205 ? 39.866 -3.982 76.859 1.00 30.33 205 GLU B N 1
ATOM 5007 C CA . GLU B 1 205 ? 41.012 -4.627 76.185 1.00 30.96 205 GLU B CA 1
ATOM 5008 C C . GLU B 1 205 ? 41.146 -4.314 74.679 1.00 29.98 205 GLU B C 1
ATOM 5009 O O . GLU B 1 205 ? 42.269 -4.087 74.200 1.00 29.37 205 GLU B O 1
ATOM 5015 N N . ILE B 1 206 ? 40.032 -4.324 73.941 1.00 27.09 206 ILE B N 1
ATOM 5016 C CA . ILE B 1 206 ? 40.116 -4.130 72.499 1.00 26.76 206 ILE B CA 1
ATOM 5017 C C . ILE B 1 206 ? 39.138 -3.033 72.003 1.00 25.30 206 ILE B C 1
ATOM 5018 O O . ILE B 1 206 ? 38.464 -3.200 71.007 1.00 24.15 206 ILE B O 1
ATOM 5023 N N . PRO B 1 207 ? 39.102 -1.886 72.698 1.00 25.79 207 PRO B N 1
ATOM 5024 C CA . PRO B 1 207 ? 38.018 -0.969 72.401 1.00 26.17 207 PRO B CA 1
ATOM 5025 C C . PRO B 1 207 ? 37.940 -0.611 70.918 1.00 26.15 207 PRO B C 1
ATOM 5026 O O . PRO B 1 207 ? 36.829 -0.527 70.340 1.00 26.27 207 PRO B O 1
ATOM 5030 N N . GLN B 1 208 ? 39.081 -0.388 70.268 1.00 27.06 208 GLN B N 1
ATOM 5031 C CA . GLN B 1 208 ? 38.989 0.072 68.877 1.00 25.93 208 GLN B CA 1
ATOM 5032 C C . GLN B 1 208 ? 38.758 -1.020 67.865 1.00 28.78 208 GLN B C 1
ATOM 5033 O O . GLN B 1 208 ? 38.687 -0.733 66.662 1.00 27.91 208 GLN B O 1
ATOM 5039 N N . TRP B 1 209 ? 38.615 -2.268 68.317 1.00 25.59 209 TRP B N 1
ATOM 5040 C CA . TRP B 1 209 ? 38.263 -3.311 67.358 1.00 25.29 209 TRP B CA 1
ATOM 5041 C C . TRP B 1 209 ? 36.816 -3.682 67.483 1.00 23.83 209 TRP B C 1
ATOM 5042 O O . TRP B 1 209 ? 36.330 -4.534 66.723 1.00 27.59 209 TRP B O 1
ATOM 5053 N N . VAL B 1 210 ? 36.141 -3.104 68.479 1.00 23.99 210 VAL B N 1
ATOM 5054 C CA . VAL B 1 210 ? 34.739 -3.395 68.716 1.00 24.68 210 VAL B CA 1
ATOM 5055 C C . VAL B 1 210 ? 33.903 -2.433 67.856 1.00 25.39 210 VAL B C 1
ATOM 5056 O O . VAL B 1 210 ? 33.922 -1.243 68.070 1.00 26.54 210 VAL B O 1
ATOM 5060 N N . LEU B 1 211 ? 33.229 -2.973 66.855 1.00 23.54 211 LEU B N 1
ATOM 5061 C CA . LEU B 1 211 ? 32.280 -2.200 66.023 1.00 24.80 211 LEU B CA 1
ATOM 5062 C C . LEU B 1 211 ? 31.067 -1.758 66.897 1.00 25.22 211 LEU B C 1
ATOM 5063 O O . LEU B 1 211 ? 30.632 -0.585 66.869 1.00 25.03 211 LEU B O 1
ATOM 5068 N N . GLY B 1 212 ? 30.586 -2.690 67.705 1.00 24.00 212 GLY B N 1
ATOM 5069 C CA . GLY B 1 212 ? 29.523 -2.423 68.663 1.00 23.79 212 GLY B CA 1
ATOM 5070 C C . GLY B 1 212 ? 28.930 -3.727 69.144 1.00 24.99 212 GLY B C 1
ATOM 5071 O O . GLY B 1 212 ? 29.579 -4.771 69.060 1.00 23.80 212 GLY B O 1
ATOM 5072 N N . THR B 1 213 ? 27.693 -3.656 69.638 1.00 22.01 213 THR B N 1
ATOM 5073 C CA . THR B 1 213 ? 26.982 -4.811 70.198 1.00 20.71 213 THR B CA 1
ATOM 5074 C C . THR B 1 213 ? 25.543 -4.783 69.737 1.00 21.16 213 THR B C 1
ATOM 5075 O O . THR B 1 213 ? 24.962 -3.697 69.536 1.00 20.38 213 THR B O 1
ATOM 5079 N N . SER B 1 214 ? 24.964 -5.960 69.552 1.00 18.99 214 SER B N 1
ATOM 5080 C CA . SER B 1 214 ? 23.559 -6.033 69.162 1.00 19.66 214 SER B CA 1
ATOM 5081 C C . SER B 1 214 ? 22.614 -5.662 70.352 1.00 16.98 214 SER B C 1
ATOM 5082 O O . SER B 1 214 ? 21.461 -5.347 70.147 1.00 19.43 214 SER B O 1
ATOM 5085 N N . ASN B 1 215 ? 23.129 -5.637 71.580 1.00 17.81 215 ASN B N 1
ATOM 5086 C CA . ASN B 1 215 ? 22.225 -5.545 72.737 1.00 18.10 215 ASN B CA 1
ATOM 5087 C C . ASN B 1 215 ? 22.050 -4.031 73.033 1.00 19.03 215 ASN B C 1
ATOM 5088 O O . ASN B 1 215 ? 23.015 -3.383 73.393 1.00 19.17 215 ASN B O 1
ATOM 5093 N N . TYR B 1 216 ? 20.831 -3.492 72.946 1.00 18.53 216 TYR B N 1
ATOM 5094 C CA . TYR B 1 216 ? 20.635 -2.045 73.222 1.00 17.94 216 TYR B CA 1
ATOM 5095 C C . TYR B 1 216 ? 20.942 -1.692 74.665 1.00 19.48 216 TYR B C 1
ATOM 5096 O O . TYR B 1 216 ? 21.517 -0.623 74.959 1.00 19.57 216 TYR B O 1
ATOM 5105 N N . HIS B 1 217 ? 20.530 -2.550 75.597 1.00 17.85 217 HIS B N 1
ATOM 5106 C CA . HIS B 1 217 ? 20.756 -2.231 77.024 1.00 20.39 217 HIS B CA 1
ATOM 5107 C C . HIS B 1 217 ? 22.236 -2.083 77.325 1.00 21.59 217 HIS B C 1
ATOM 5108 O O . HIS B 1 217 ? 22.685 -1.159 78.076 1.00 22.76 217 HIS B O 1
ATOM 5115 N N . PHE B 1 218 ? 23.047 -2.982 76.772 1.00 19.03 218 PHE B N 1
ATOM 5116 C CA . PHE B 1 218 ? 24.496 -2.880 77.080 1.00 21.29 218 PHE B CA 1
ATOM 5117 C C . PHE B 1 218 ? 25.174 -1.873 76.181 1.00 21.59 218 PHE B C 1
ATOM 5118 O O . PHE B 1 218 ? 26.180 -1.294 76.580 1.00 23.37 218 PHE B O 1
ATOM 5126 N N . ALA B 1 219 ? 24.617 -1.627 74.987 1.00 21.71 219 ALA B N 1
ATOM 5127 C CA . ALA B 1 219 ? 25.139 -0.509 74.184 1.00 23.73 219 ALA B CA 1
ATOM 5128 C C . ALA B 1 219 ? 24.999 0.817 74.974 1.00 24.00 219 ALA B C 1
ATOM 5129 O O . ALA B 1 219 ? 25.919 1.642 75.010 1.00 24.92 219 ALA B O 1
ATOM 5131 N N . ARG B 1 220 ? 23.844 0.999 75.618 1.00 23.51 220 ARG B N 1
ATOM 5132 C CA . ARG B 1 220 ? 23.626 2.143 76.497 1.00 23.73 220 ARG B CA 1
ATOM 5133 C C . ARG B 1 220 ? 24.598 2.155 77.662 1.00 24.81 220 ARG B C 1
ATOM 5134 O O . ARG B 1 220 ? 25.293 3.136 77.856 1.00 24.73 220 ARG B O 1
ATOM 5142 N N . GLU B 1 221 ? 24.663 1.051 78.421 1.00 24.15 221 GLU B N 1
ATOM 5143 C CA . GLU B 1 221 ? 25.522 0.970 79.575 1.00 26.17 221 GLU B CA 1
ATOM 5144 C C . GLU B 1 221 ? 27.013 1.284 79.299 1.00 27.02 221 GLU B C 1
ATOM 5145 O O . GLU B 1 221 ? 27.676 1.932 80.103 1.00 27.84 221 GLU B O 1
ATOM 5151 N N . PHE B 1 222 ? 27.545 0.760 78.198 1.00 27.22 222 PHE B N 1
ATOM 5152 C CA . PHE B 1 222 ? 28.977 0.937 77.876 1.00 27.60 222 PHE B CA 1
ATOM 5153 C C . PHE B 1 222 ? 29.238 1.988 76.787 1.00 27.45 222 PHE B C 1
ATOM 5154 O O . PHE B 1 222 ? 30.373 2.106 76.286 1.00 29.25 222 PHE B O 1
ATOM 5162 N N . ASP B 1 223 ? 28.192 2.716 76.371 1.00 27.08 223 ASP B N 1
ATOM 5163 C CA . ASP B 1 223 ? 28.346 3.695 75.318 1.00 28.54 223 ASP B CA 1
ATOM 5164 C C . ASP B 1 223 ? 28.986 3.054 74.065 1.00 28.99 223 ASP B C 1
ATOM 5165 O O . ASP B 1 223 ? 29.931 3.575 73.501 1.00 31.21 223 ASP B O 1
ATOM 5170 N N . LEU B 1 224 ? 28.457 1.901 73.641 1.00 26.11 224 LEU B N 1
ATOM 5171 C CA . LEU B 1 224 ? 28.907 1.249 72.422 1.00 25.12 224 LEU B CA 1
ATOM 5172 C C . LEU B 1 224 ? 27.832 1.421 71.377 1.00 25.29 224 LEU B C 1
ATOM 5173 O O . LEU B 1 224 ? 26.655 1.634 71.715 1.00 22.89 224 LEU B O 1
ATOM 5178 N N . LYS B 1 225 ? 28.211 1.347 70.106 1.00 24.56 225 LYS B N 1
ATOM 5179 C CA . LYS B 1 225 ? 27.255 1.495 69.043 1.00 24.53 225 LYS B CA 1
ATOM 5180 C C . LYS B 1 225 ? 26.344 0.264 69.001 1.00 24.83 225 LYS B C 1
ATOM 5181 O O . LYS B 1 225 ? 26.821 -0.833 68.939 1.00 23.86 225 LYS B O 1
ATOM 5187 N N . PRO B 1 226 ? 25.018 0.465 69.023 1.00 24.47 226 PRO B N 1
ATOM 5188 C CA . PRO B 1 226 ? 24.149 -0.705 68.813 1.00 24.77 226 PRO B CA 1
ATOM 5189 C C . PRO B 1 226 ? 24.120 -1.110 67.328 1.00 24.13 226 PRO B C 1
ATOM 5190 O O . PRO B 1 226 ? 24.029 -0.248 66.446 1.00 26.73 226 PRO B O 1
ATOM 5194 N N . ILE B 1 227 ? 24.288 -2.403 67.054 1.00 24.19 227 ILE B N 1
ATOM 5195 C CA . ILE B 1 227 ? 24.333 -2.878 65.659 1.00 25.71 227 ILE B CA 1
ATOM 5196 C C . ILE B 1 227 ? 23.177 -3.873 65.374 1.00 29.58 227 ILE B C 1
ATOM 5197 O O . ILE B 1 227 ? 22.916 -4.758 66.193 1.00 25.18 227 ILE B O 1
ATOM 5202 N N . GLY B 1 228 ? 22.408 -3.624 64.291 1.00 28.26 228 GLY B N 1
ATOM 5203 C CA . GLY B 1 228 ? 21.307 -4.487 63.848 1.00 32.53 228 GLY B CA 1
ATOM 5204 C C . GLY B 1 228 ? 21.486 -4.906 62.376 1.00 36.90 228 GLY B C 1
ATOM 5205 O O . GLY B 1 228 ? 21.870 -4.079 61.518 1.00 40.41 228 GLY B O 1
ATOM 5206 N N . THR B 1 229 ? 21.308 -6.195 62.092 1.00 30.71 229 THR B N 1
ATOM 5207 C CA . THR B 1 229 ? 21.170 -6.658 60.708 1.00 28.91 229 THR B CA 1
ATOM 5208 C C . THR B 1 229 ? 19.756 -7.188 60.655 1.00 28.38 229 THR B C 1
ATOM 5209 O O . THR B 1 229 ? 19.234 -7.660 61.682 1.00 32.32 229 THR B O 1
ATOM 5213 N N . ILE B 1 230 ? 19.143 -7.123 59.486 1.00 24.07 230 ILE B N 1
ATOM 5214 C CA . ILE B 1 230 ? 17.784 -7.666 59.276 1.00 20.77 230 ILE B CA 1
ATOM 5215 C C . ILE B 1 230 ? 17.835 -9.156 59.567 1.00 23.60 230 ILE B C 1
ATOM 5216 O O . ILE B 1 230 ? 18.791 -9.802 59.183 1.00 24.16 230 ILE B O 1
ATOM 5221 N N . ALA B 1 231 ? 16.810 -9.722 60.214 1.00 20.18 231 ALA B N 1
ATOM 5222 C CA . ALA B 1 231 ? 16.825 -11.191 60.484 1.00 17.78 231 ALA B CA 1
ATOM 5223 C C . ALA B 1 231 ? 16.099 -11.893 59.361 1.00 15.67 231 ALA B C 1
ATOM 5224 O O . ALA B 1 231 ? 15.291 -11.264 58.633 1.00 12.65 231 ALA B O 1
ATOM 5226 N N . HIS B 1 232 ? 16.300 -13.211 59.251 1.00 14.20 232 HIS B N 1
ATOM 5227 C CA . HIS B 1 232 ? 15.577 -13.993 58.229 1.00 16.02 232 HIS B CA 1
ATOM 5228 C C . HIS B 1 232 ? 14.084 -13.901 58.359 1.00 15.35 232 HIS B C 1
ATOM 5229 O O . HIS B 1 232 ? 13.345 -14.015 57.363 1.00 14.34 232 HIS B O 1
ATOM 5236 N N . GLU B 1 233 ? 13.573 -13.777 59.587 1.00 15.32 233 GLU B N 1
ATOM 5237 C CA . GLU B 1 233 ? 12.083 -13.737 59.712 1.00 15.06 233 GLU B CA 1
ATOM 5238 C C . GLU B 1 233 ? 11.419 -12.648 58.837 1.00 14.33 233 GLU B C 1
ATOM 5239 O O . GLU B 1 233 ? 10.276 -12.787 58.426 1.00 13.70 233 GLU B O 1
ATOM 5245 N N . TRP B 1 234 ? 12.118 -11.530 58.605 1.00 13.04 234 TRP B N 1
ATOM 5246 C CA . TRP B 1 234 ? 11.566 -10.448 57.799 1.00 13.31 234 TRP B CA 1
ATOM 5247 C C . TRP B 1 234 ? 11.295 -10.965 56.395 1.00 15.33 234 TRP B C 1
ATOM 5248 O O . TRP B 1 234 ? 10.206 -10.775 55.842 1.00 14.59 234 TRP B O 1
ATOM 5259 N N . PHE B 1 235 ? 12.270 -11.685 55.850 1.00 13.76 235 PHE B N 1
ATOM 5260 C CA . PHE B 1 235 ? 12.112 -12.264 54.475 1.00 12.97 235 PHE B CA 1
ATOM 5261 C C . PHE B 1 235 ? 11.138 -13.406 54.461 1.00 13.49 235 PHE B C 1
ATOM 5262 O O . PHE B 1 235 ? 10.328 -13.534 53.523 1.00 14.39 235 PHE B O 1
ATOM 5278 N N . GLY B 1 237 ? 8.511 -13.908 56.596 1.00 12.95 237 GLY B N 1
ATOM 5279 C CA . GLY B 1 237 ? 7.127 -13.396 56.701 1.00 15.01 237 GLY B CA 1
ATOM 5280 C C . GLY B 1 237 ? 6.536 -13.003 55.323 1.00 14.93 237 GLY B C 1
ATOM 5281 O O . GLY B 1 237 ? 5.378 -13.200 55.006 1.00 14.99 237 GLY B O 1
ATOM 5282 N N . HIS B 1 238 ? 7.360 -12.400 54.509 1.00 12.07 238 HIS B N 1
ATOM 5283 C CA . HIS B 1 238 ? 6.895 -11.996 53.211 1.00 12.77 238 HIS B CA 1
ATOM 5284 C C . HIS B 1 238 ? 6.430 -13.133 52.321 1.00 12.27 238 HIS B C 1
ATOM 5285 O O . HIS B 1 238 ? 5.678 -12.917 51.339 1.00 13.15 238 HIS B O 1
ATOM 5292 N N . GLN B 1 239 ? 6.843 -14.356 52.592 1.00 11.12 239 GLN B N 1
ATOM 5293 C CA . GLN B 1 239 ? 6.338 -15.504 51.809 1.00 12.51 239 GLN B CA 1
ATOM 5294 C C . GLN B 1 239 ? 4.856 -15.745 51.986 1.00 14.12 239 GLN B C 1
ATOM 5295 O O . GLN B 1 239 ? 4.258 -16.531 51.221 1.00 15.47 239 GLN B O 1
ATOM 5301 N N . ALA B 1 240 ? 4.331 -15.225 53.119 1.00 12.08 240 ALA B N 1
ATOM 5302 C CA . ALA B 1 240 ? 2.899 -15.218 53.418 1.00 12.10 240 ALA B CA 1
ATOM 5303 C C . ALA B 1 240 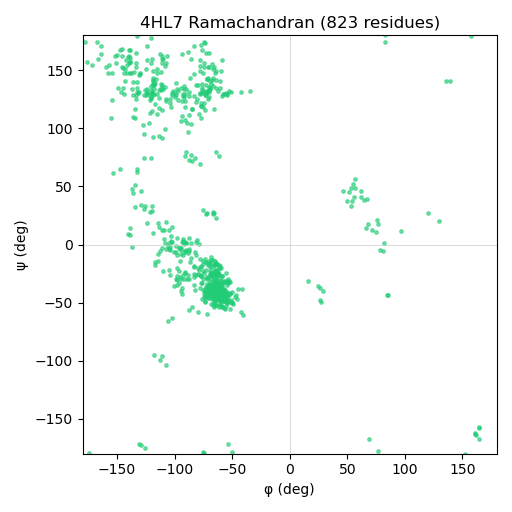? 2.180 -13.936 52.938 1.00 12.62 240 ALA B C 1
ATOM 5304 O O . ALA B 1 240 ? 0.998 -13.971 52.660 1.00 14.33 240 ALA B O 1
ATOM 5306 N N . LEU B 1 241 ? 2.885 -12.823 52.895 1.00 12.13 241 LEU B N 1
ATOM 5307 C CA . LEU B 1 241 ? 2.224 -11.534 52.655 1.00 12.66 241 LEU B CA 1
ATOM 5308 C C . LEU B 1 241 ? 2.114 -11.175 51.147 1.00 12.53 241 LEU B C 1
ATOM 5309 O O . LEU B 1 241 ? 1.209 -10.427 50.785 1.00 14.00 241 LEU B O 1
ATOM 5314 N N . VAL B 1 242 ? 3.056 -11.644 50.320 1.00 11.54 242 VAL B N 1
ATOM 5315 C CA . VAL B 1 242 ? 2.986 -11.424 48.838 1.00 12.36 242 VAL B CA 1
ATOM 5316 C C . VAL B 1 242 ? 3.180 -12.776 48.131 1.00 13.24 242 VAL B C 1
ATOM 5317 O O . VAL B 1 242 ? 3.212 -13.822 48.811 1.00 14.82 242 VAL B O 1
ATOM 5321 N N . ASN B 1 243 ? 3.303 -12.798 46.777 1.00 13.17 243 ASN B N 1
ATOM 5322 C CA . ASN B 1 243 ? 3.502 -14.063 46.176 1.00 13.84 243 ASN B CA 1
ATOM 5323 C C . ASN B 1 243 ? 4.864 -14.554 46.587 1.00 14.30 243 ASN B C 1
ATOM 5324 O O . ASN B 1 243 ? 5.807 -13.768 46.705 1.00 14.08 243 ASN B O 1
ATOM 5329 N N . GLU B 1 244 ? 4.990 -15.857 46.847 1.00 13.96 244 GLU B N 1
ATOM 5330 C CA . GLU B 1 244 ? 6.330 -16.387 47.282 1.00 14.08 244 GLU B CA 1
ATOM 5331 C C . GLU B 1 244 ? 7.496 -15.900 46.430 1.00 13.68 244 GLU B C 1
ATOM 5332 O O . GLU B 1 244 ? 8.565 -15.564 46.931 1.00 13.73 244 GLU B O 1
ATOM 5338 N N . ARG B 1 245 ? 7.294 -15.909 45.122 1.00 12.59 245 ARG B N 1
ATOM 5339 C CA . ARG B 1 245 ? 8.411 -15.563 44.241 1.00 13.31 245 ARG B CA 1
ATOM 5340 C C . ARG B 1 245 ? 8.879 -14.089 44.416 1.00 14.74 245 ARG B C 1
ATOM 5341 O O . ARG B 1 245 ? 10.011 -13.758 44.076 1.00 15.50 245 ARG B O 1
ATOM 5349 N N . ASP B 1 246 ? 7.984 -13.207 44.886 1.00 13.68 246 ASP B N 1
ATOM 5350 C CA . ASP B 1 246 ? 8.311 -11.770 45.075 1.00 13.71 246 ASP B CA 1
ATOM 5351 C C . ASP B 1 246 ? 8.759 -11.513 46.507 1.00 13.82 246 ASP B C 1
ATOM 5352 O O . ASP B 1 246 ? 9.100 -10.394 46.878 1.00 15.87 246 ASP B O 1
ATOM 5357 N N . SER B 1 247 ? 8.684 -12.537 47.330 1.00 15.27 247 SER B N 1
ATOM 5358 C CA . SER B 1 247 ? 8.816 -12.293 48.794 1.00 13.45 247 SER B CA 1
ATOM 5359 C C . SER B 1 247 ? 10.160 -11.634 49.190 1.00 14.65 247 SER B C 1
ATOM 5360 O O . SER B 1 247 ? 10.203 -10.689 50.027 1.00 13.70 247 SER B O 1
ATOM 5363 N N . GLN B 1 248 ? 11.275 -12.095 48.624 1.00 13.75 248 GLN B N 1
ATOM 5364 C CA . GLN B 1 248 ? 12.567 -11.593 49.063 1.00 15.13 248 GLN B CA 1
ATOM 5365 C C . GLN B 1 248 ? 12.789 -10.162 48.510 1.00 15.98 248 GLN B C 1
ATOM 5366 O O . GLN B 1 248 ? 13.294 -9.294 49.189 1.00 16.52 248 GLN B O 1
ATOM 5372 N N . GLN B 1 249 ? 12.435 -9.953 47.251 1.00 15.76 249 GLN B N 1
ATOM 5373 C CA . GLN B 1 249 ? 12.538 -8.637 46.681 1.00 17.65 249 GLN B CA 1
ATOM 5374 C C . GLN B 1 249 ? 11.697 -7.585 47.397 1.00 15.57 249 GLN B C 1
ATOM 5375 O O . GLN B 1 249 ? 12.183 -6.482 47.671 1.00 14.96 249 GLN B O 1
ATOM 5381 N N . VAL B 1 250 ? 10.457 -7.918 47.708 1.00 13.87 250 VAL B N 1
ATOM 5382 C CA . VAL B 1 250 ? 9.599 -6.957 48.399 1.00 15.59 250 VAL B CA 1
ATOM 5383 C C . VAL B 1 250 ? 10.193 -6.704 49.795 1.00 14.23 250 VAL B C 1
ATOM 5384 O O . VAL B 1 250 ? 10.230 -5.544 50.267 1.00 12.82 250 VAL B O 1
ATOM 5388 N N . ALA B 1 251 ? 10.656 -7.756 50.459 1.00 12.43 251 ALA B N 1
ATOM 5389 C CA . ALA B 1 251 ? 11.221 -7.518 51.774 1.00 13.68 251 ALA B CA 1
ATOM 5390 C C . ALA B 1 251 ? 12.436 -6.580 51.682 1.00 13.89 251 ALA B C 1
ATOM 5391 O O . ALA B 1 251 ? 12.663 -5.746 52.558 1.00 14.34 251 ALA B O 1
ATOM 5393 N N . LEU B 1 252 ? 13.300 -6.806 50.678 1.00 13.62 252 LEU B N 1
ATOM 5394 C CA . LEU B 1 252 ? 14.457 -5.921 50.513 1.00 12.84 252 LEU B CA 1
ATOM 5395 C C . LEU B 1 252 ? 14.061 -4.461 50.271 1.00 13.90 252 LEU B C 1
ATOM 5396 O O . LEU B 1 252 ? 14.629 -3.539 50.898 1.00 15.19 252 LEU B O 1
ATOM 5401 N N . GLU B 1 253 ? 13.054 -4.239 49.419 1.00 12.86 253 GLU B N 1
ATOM 5402 C CA . GLU B 1 253 ? 12.553 -2.906 49.155 1.00 14.12 253 GLU B CA 1
ATOM 5403 C C . GLU B 1 253 ? 11.924 -2.222 50.380 1.00 13.57 253 GLU B C 1
ATOM 5404 O O . GLU B 1 253 ? 12.164 -1.052 50.638 1.00 13.49 253 GLU B O 1
ATOM 5410 N N . ARG B 1 254 ? 11.106 -2.948 51.117 1.00 14.17 254 ARG B N 1
ATOM 5411 C CA . ARG B 1 254 ? 10.317 -2.305 52.133 1.00 15.02 254 ARG B CA 1
ATOM 5412 C C . ARG B 1 254 ? 11.175 -2.052 53.391 1.00 14.03 254 ARG B C 1
ATOM 5413 O O . ARG B 1 254 ? 10.895 -1.116 54.146 1.00 14.82 254 ARG B O 1
ATOM 5421 N N . TRP B 1 255 ? 12.294 -2.763 53.551 1.00 12.37 255 TRP B N 1
ATOM 5422 C CA . TRP B 1 255 ? 13.225 -2.401 54.637 1.00 14.16 255 TRP B CA 1
ATOM 5423 C C . TRP B 1 255 ? 13.728 -1.012 54.374 1.00 15.23 255 TRP B C 1
ATOM 5424 O O . TRP B 1 255 ? 13.827 -0.198 55.267 1.00 14.27 255 TRP B O 1
ATOM 5435 N N . LEU B 1 256 ? 14.046 -0.695 53.111 1.00 15.52 256 LEU B N 1
ATOM 5436 C CA . LEU B 1 256 ? 14.546 0.641 52.822 1.00 16.44 256 LEU B CA 1
ATOM 5437 C C . LEU B 1 256 ? 13.497 1.717 53.037 1.00 19.15 256 LEU B C 1
ATOM 5438 O O . LEU B 1 256 ? 13.833 2.795 53.461 1.00 25.27 256 LEU B O 1
ATOM 5443 N N . THR B 1 257 ? 12.237 1.419 52.726 1.00 17.37 257 THR B N 1
ATOM 5444 C CA . THR B 1 257 ? 11.199 2.423 52.895 1.00 21.27 257 THR B CA 1
ATOM 5445 C C . THR B 1 257 ? 10.708 2.539 54.320 1.00 23.52 257 THR B C 1
ATOM 5446 O O . THR B 1 257 ? 9.923 3.450 54.618 1.00 28.93 257 THR B O 1
ATOM 5450 N N . ALA B 1 258 ? 11.123 1.623 55.195 1.00 19.20 258 ALA B N 1
ATOM 5451 C CA . ALA B 1 258 ? 10.697 1.664 56.607 1.00 18.77 258 ALA B CA 1
ATOM 5452 C C . ALA B 1 258 ? 11.532 2.614 57.448 1.00 22.49 258 ALA B C 1
ATOM 5453 O O . ALA B 1 258 ? 11.147 3.023 58.556 1.00 21.95 258 ALA B O 1
ATOM 5455 N N . PHE B 1 259 ? 12.713 2.952 56.962 1.00 24.31 259 PHE B N 1
ATOM 5456 C CA . PHE B 1 259 ? 13.625 3.862 57.666 1.00 28.09 259 PHE B CA 1
ATOM 5457 C C . PHE B 1 259 ? 14.175 4.879 56.614 1.00 28.57 259 PHE B C 1
ATOM 5458 O O . PHE B 1 259 ? 14.238 4.559 55.459 1.00 23.81 259 PHE B O 1
ATOM 5466 N N . ASP B 1 260 ? 14.470 6.126 56.995 1.00 30.99 260 ASP B N 1
ATOM 5467 C CA . ASP B 1 260 ? 15.155 7.041 56.032 1.00 27.19 260 ASP B CA 1
ATOM 5468 C C . ASP B 1 260 ? 16.558 6.499 55.711 1.00 32.19 260 ASP B C 1
ATOM 5469 O O . ASP B 1 260 ? 17.046 6.499 54.543 1.00 21.47 260 ASP B O 1
ATOM 5474 N N . GLY B 1 261 ? 17.238 6.072 56.777 1.00 30.39 261 GLY B N 1
ATOM 5475 C CA . GLY B 1 261 ? 18.641 5.737 56.662 1.00 28.83 261 GLY B CA 1
ATOM 5476 C C . GLY B 1 261 ? 19.212 4.751 57.681 1.00 32.43 261 GLY B C 1
ATOM 5477 O O . GLY B 1 261 ? 20.400 4.802 57.961 1.00 33.10 261 GLY B O 1
ATOM 5486 N N . LEU B 1 263 ? 20.709 1.322 59.097 1.00 27.21 263 LEU B N 1
ATOM 5487 C CA . LEU B 1 263 ? 21.727 0.392 58.655 1.00 28.89 263 LEU B CA 1
ATOM 5488 C C . LEU B 1 263 ? 20.995 -0.714 57.934 1.00 27.58 263 LEU B C 1
ATOM 5489 O O . LEU B 1 263 ? 20.018 -1.241 58.435 1.00 26.01 263 LEU B O 1
ATOM 5494 N N . ALA B 1 264 ? 21.404 -0.935 56.692 1.00 19.89 264 ALA B N 1
ATOM 5495 C CA . ALA B 1 264 ? 20.773 -1.856 55.806 1.00 20.73 264 ALA B CA 1
ATOM 5496 C C . ALA B 1 264 ? 21.820 -2.920 55.457 1.00 18.49 264 ALA B C 1
ATOM 5497 O O . ALA B 1 264 ? 22.643 -2.729 54.551 1.00 18.62 264 ALA B O 1
ATOM 5499 N N . ILE B 1 265 ? 21.809 -3.987 56.226 1.00 16.64 265 ILE B N 1
ATOM 5500 C CA . ILE B 1 265 ? 22.637 -5.157 55.949 1.00 18.88 265 ILE B CA 1
ATOM 5501 C C . ILE B 1 265 ? 21.680 -6.333 55.789 1.00 19.34 265 ILE B C 1
ATOM 5502 O O . ILE B 1 265 ? 21.048 -6.768 56.756 1.00 20.63 265 ILE B O 1
ATOM 5507 N N . ALA B 1 266 ? 21.613 -6.874 54.564 1.00 16.77 266 ALA B N 1
ATOM 5508 C CA . ALA B 1 266 ? 20.711 -8.000 54.276 1.00 17.13 266 ALA B CA 1
ATOM 5509 C C . ALA B 1 266 ? 21.341 -9.382 54.490 1.00 16.88 266 ALA B C 1
ATOM 5510 O O . ALA B 1 266 ? 22.428 -9.653 53.992 1.00 15.77 266 ALA B O 1
ATOM 5512 N N . PRO B 1 267 ? 20.636 -10.293 55.167 1.00 17.69 267 PRO B N 1
ATOM 5513 C CA . PRO B 1 267 ? 21.102 -11.699 55.157 1.00 17.32 267 PRO B CA 1
ATOM 5514 C C . PRO B 1 267 ? 20.843 -12.279 53.765 1.00 16.38 267 PRO B C 1
ATOM 5515 O O . PRO B 1 267 ? 19.877 -11.919 53.145 1.00 17.75 267 PRO B O 1
ATOM 5519 N N . THR B 1 268 ? 21.737 -13.114 53.256 1.00 15.31 268 THR B N 1
ATOM 5520 C CA . THR B 1 268 ? 21.574 -13.514 51.857 1.00 17.22 268 THR B CA 1
ATOM 5521 C C . THR B 1 268 ? 20.941 -14.874 51.745 1.00 17.43 268 THR B C 1
ATOM 5522 O O . THR B 1 268 ? 20.691 -15.343 50.620 1.00 17.35 268 THR B O 1
ATOM 5526 N N . ASP B 1 269 ? 20.752 -15.567 52.888 1.00 16.25 269 ASP B N 1
ATOM 5527 C CA . ASP B 1 269 ? 20.437 -17.001 52.817 1.00 17.72 269 ASP B CA 1
ATOM 5528 C C . ASP B 1 269 ? 19.089 -17.425 53.436 1.00 16.44 269 ASP B C 1
ATOM 5529 O O . ASP B 1 269 ? 18.940 -18.563 53.958 1.00 17.50 269 ASP B O 1
ATOM 5534 N N . THR B 1 270 ? 18.074 -16.555 53.349 1.00 15.00 270 THR B N 1
ATOM 5535 C CA . THR B 1 270 ? 16.733 -17.062 53.611 1.00 15.64 270 THR B CA 1
ATOM 5536 C C . THR B 1 270 ? 16.424 -18.179 52.612 1.00 14.58 270 THR B C 1
ATOM 5537 O O . THR B 1 270 ? 15.812 -19.181 52.940 1.00 16.76 270 THR B O 1
ATOM 5541 N N . LEU B 1 271 ? 16.781 -17.948 51.360 1.00 14.94 271 LEU B N 1
ATOM 5542 C CA . LEU B 1 271 ? 16.557 -18.922 50.310 1.00 14.81 271 LEU B CA 1
ATOM 5543 C C . LEU B 1 271 ? 17.938 -19.505 49.945 1.00 17.84 271 LEU B C 1
ATOM 5544 O O . LEU B 1 271 ? 18.475 -20.329 50.718 1.00 20.17 271 LEU B O 1
ATOM 5549 N N . THR B 1 272 ? 18.527 -19.097 48.826 1.00 15.47 272 THR B N 1
ATOM 5550 C CA . THR B 1 272 ? 19.892 -19.553 48.495 1.00 17.41 272 THR B CA 1
ATOM 5551 C C . THR B 1 272 ? 20.696 -18.390 47.942 1.00 18.74 272 THR B C 1
ATOM 5552 O O . THR B 1 272 ? 20.135 -17.366 47.582 1.00 18.41 272 THR B O 1
ATOM 5556 N N . ILE B 1 273 ? 22.007 -18.552 47.836 1.00 16.58 273 ILE B N 1
ATOM 5557 C CA . ILE B 1 273 ? 22.821 -17.441 47.289 1.00 17.45 273 ILE B CA 1
ATOM 5558 C C . ILE B 1 273 ? 22.369 -17.109 45.870 1.00 17.83 273 ILE B C 1
ATOM 5559 O O . ILE B 1 273 ? 22.244 -15.934 45.513 1.00 16.89 273 ILE B O 1
ATOM 5564 N N . ASP B 1 274 ? 22.054 -18.120 45.066 1.00 17.84 274 ASP B N 1
ATOM 5565 C CA . ASP B 1 274 ? 21.652 -17.808 43.686 1.00 20.03 274 ASP B CA 1
ATOM 5566 C C . ASP B 1 274 ? 20.333 -17.061 43.652 1.00 19.99 274 ASP B C 1
ATOM 5567 O O . ASP B 1 274 ? 20.195 -16.109 42.908 1.00 18.96 274 ASP B O 1
ATOM 5572 N N . ALA B 1 275 ? 19.362 -17.451 44.481 1.00 18.31 275 ALA B N 1
ATOM 5573 C CA . ALA B 1 275 ? 18.102 -16.662 44.546 1.00 18.17 275 ALA B CA 1
ATOM 5574 C C . ALA B 1 275 ? 18.311 -15.246 44.994 1.00 16.49 275 ALA B C 1
ATOM 5575 O O . ALA B 1 275 ? 17.686 -14.315 44.476 1.00 19.77 275 ALA B O 1
ATOM 5577 N N . PHE B 1 276 ? 19.138 -15.079 46.004 1.00 15.19 276 PHE B N 1
ATOM 5578 C CA . PHE B 1 276 ? 19.475 -13.744 46.478 1.00 16.29 276 PHE B CA 1
ATOM 5579 C C . PHE B 1 276 ? 20.099 -12.877 45.384 1.00 15.10 276 PHE B C 1
ATOM 5580 O O . PHE B 1 276 ? 19.680 -11.737 45.209 1.00 16.83 276 PHE B O 1
ATOM 5588 N N . LEU B 1 277 ? 21.075 -13.407 44.652 1.00 17.14 277 LEU B N 1
ATOM 5589 C CA . LEU B 1 277 ? 21.803 -12.600 43.621 1.00 17.51 277 LEU B CA 1
ATOM 5590 C C . LEU B 1 277 ? 20.852 -12.217 42.499 1.00 18.33 277 LEU B C 1
ATOM 5591 O O . LEU B 1 277 ? 20.947 -11.125 41.937 1.00 17.74 277 LEU B O 1
ATOM 5596 N N . ASN B 1 278 ? 19.899 -13.095 42.247 1.00 20.17 278 ASN B N 1
ATOM 5597 C CA . ASN B 1 278 ? 18.873 -12.824 41.264 1.00 19.42 278 ASN B CA 1
ATOM 5598 C C . ASN B 1 278 ? 17.940 -11.718 41.682 1.00 20.42 278 ASN B C 1
ATOM 5599 O O . ASN B 1 278 ? 17.403 -11.031 40.830 1.00 24.86 278 ASN B O 1
ATOM 5604 N N . ASP B 1 279 ? 17.777 -11.494 42.988 1.00 19.89 279 ASP B N 1
ATOM 5605 C CA . ASP B 1 279 ? 16.891 -10.420 43.434 1.00 18.26 279 ASP B CA 1
ATOM 5606 C C . ASP B 1 279 ? 17.669 -9.136 43.767 1.00 16.59 279 ASP B C 1
ATOM 5607 O O . ASP B 1 279 ? 17.068 -8.057 43.783 1.00 17.00 279 ASP B O 1
ATOM 5612 N N . PHE B 1 280 ? 18.982 -9.251 44.023 1.00 17.07 280 PHE B N 1
ATOM 5613 C CA . PHE B 1 280 ? 19.806 -8.148 44.514 1.00 15.77 280 PHE B CA 1
ATOM 5614 C C . PHE B 1 280 ? 20.302 -7.303 43.321 1.00 16.35 280 PHE B C 1
ATOM 5615 O O . PHE B 1 280 ? 21.487 -7.324 42.966 1.00 17.78 280 PHE B O 1
ATOM 5623 N N . ASN B 1 281 ? 19.356 -6.555 42.731 1.00 15.92 281 ASN B N 1
ATOM 5624 C CA . ASN B 1 281 ? 19.662 -5.757 41.574 1.00 16.00 281 ASN B CA 1
ATOM 5625 C C . ASN B 1 281 ? 20.506 -4.479 41.896 1.00 16.39 281 ASN B C 1
ATOM 5626 O O . ASN B 1 281 ? 20.891 -4.197 43.062 1.00 14.04 281 ASN B O 1
ATOM 5631 N N . ARG B 1 282 ? 20.924 -3.780 40.816 1.00 15.96 282 ARG B N 1
ATOM 5632 C CA . ARG B 1 282 ? 21.897 -2.704 40.985 1.00 17.42 282 ARG B CA 1
ATOM 5633 C C . ARG B 1 282 ? 21.434 -1.626 41.961 1.00 17.96 282 ARG B C 1
ATOM 5634 O O . ARG B 1 282 ? 22.201 -1.160 42.794 1.00 16.38 282 ARG B O 1
ATOM 5642 N N . HIS B 1 283 ? 20.151 -1.278 41.911 1.00 16.67 283 HIS B N 1
ATOM 5643 C CA . HIS B 1 283 ? 19.617 -0.234 42.810 1.00 16.85 283 HIS B CA 1
ATOM 5644 C C . HIS B 1 283 ? 19.624 -0.715 44.238 1.00 15.52 283 HIS B C 1
ATOM 5645 O O . HIS B 1 283 ? 20.035 0.005 45.133 1.00 16.22 283 HIS B O 1
ATOM 5652 N N . LEU B 1 284 ? 19.213 -1.955 44.474 1.00 15.12 284 LEU B N 1
ATOM 5653 C CA . LEU B 1 284 ? 19.271 -2.503 45.834 1.00 14.34 284 LEU B CA 1
ATOM 5654 C C . LEU B 1 284 ? 20.699 -2.671 46.328 1.00 15.01 284 LEU B C 1
ATOM 5655 O O . LEU B 1 284 ? 20.991 -2.431 47.502 1.00 16.53 284 LEU B O 1
ATOM 5660 N N . ALA B 1 285 ? 21.590 -3.145 45.479 1.00 13.76 285 ALA B N 1
ATOM 5661 C CA . ALA B 1 285 ? 22.973 -3.394 45.883 1.00 13.89 285 ALA B CA 1
ATOM 5662 C C . ALA B 1 285 ? 23.670 -2.083 46.216 1.00 14.83 285 ALA B C 1
ATOM 5663 O O . ALA B 1 285 ? 24.535 -2.057 47.024 1.00 14.71 285 ALA B O 1
ATOM 5665 N N . ASN B 1 286 ? 23.322 -0.990 45.523 1.00 14.76 286 ASN B N 1
ATOM 5666 C CA . ASN B 1 286 ? 23.856 0.293 45.911 1.00 15.92 286 ASN B CA 1
ATOM 5667 C C . ASN B 1 286 ? 23.239 0.840 47.208 1.00 16.12 286 ASN B C 1
ATOM 5668 O O . ASN B 1 286 ? 23.948 1.425 48.007 1.00 15.87 286 ASN B O 1
ATOM 5673 N N . ALA B 1 287 ? 21.928 0.679 47.370 1.00 15.27 287 ALA B N 1
ATOM 5674 C CA . ALA B 1 287 ? 21.250 1.193 48.578 1.00 15.76 287 ALA B CA 1
ATOM 5675 C C . ALA B 1 287 ? 21.732 0.495 49.850 1.00 15.52 287 ALA B C 1
ATOM 5676 O O . ALA B 1 287 ? 22.053 1.151 50.826 1.00 16.98 287 ALA B O 1
ATOM 5678 N N . TYR B 1 288 ? 21.850 -0.815 49.801 1.00 14.30 288 TYR B N 1
ATOM 5679 C CA . TYR B 1 288 ? 22.309 -1.585 50.956 1.00 14.80 288 TYR B CA 1
ATOM 5680 C C . TYR B 1 288 ? 23.761 -1.364 51.284 1.00 15.48 288 TYR B C 1
ATOM 5681 O O . TYR B 1 288 ? 24.613 -1.278 50.417 1.00 17.05 288 TYR B O 1
ATOM 5690 N N . ASP B 1 289 ? 24.045 -1.306 52.572 1.00 15.72 289 ASP B N 1
ATOM 5691 C CA . ASP B 1 289 ? 25.428 -1.025 53.055 1.00 17.38 289 ASP B CA 1
ATOM 5692 C C . ASP B 1 289 ? 26.280 -2.312 52.915 1.00 16.29 289 ASP B C 1
ATOM 5693 O O . ASP B 1 289 ? 27.513 -2.280 52.984 1.00 18.15 289 ASP B O 1
ATOM 5698 N N . GLY B 1 290 ? 25.585 -3.427 52.804 1.00 17.26 290 GLY B N 1
ATOM 5699 C CA . GLY B 1 290 ? 26.261 -4.722 52.804 1.00 16.57 290 GLY B CA 1
ATOM 5700 C C . GLY B 1 290 ? 25.348 -5.909 53.049 1.00 15.56 290 GLY B C 1
ATOM 5701 O O . GLY B 1 290 ? 24.106 -5.782 53.040 1.00 17.04 290 GLY B O 1
ATOM 5702 N N . VAL B 1 291 ? 25.978 -7.067 53.319 1.00 15.00 291 VAL B N 1
ATOM 5703 C CA . VAL B 1 291 ? 25.269 -8.344 53.419 1.00 15.34 291 VAL B CA 1
ATOM 5704 C C . VAL B 1 291 ? 25.870 -9.198 54.527 1.00 15.45 291 VAL B C 1
ATOM 5705 O O . VAL B 1 291 ? 27.018 -8.994 54.956 1.00 15.98 291 VAL B O 1
ATOM 5709 N N . ARG B 1 292 ? 25.073 -10.143 55.001 1.00 17.23 292 ARG B N 1
ATOM 5710 C CA . ARG B 1 292 ? 25.471 -10.957 56.096 1.00 16.98 292 ARG B CA 1
ATOM 5711 C C . ARG B 1 292 ? 25.541 -12.425 55.646 1.00 16.73 292 ARG B C 1
ATOM 5712 O O . ARG B 1 292 ? 24.689 -12.923 54.886 1.00 19.62 292 ARG B O 1
ATOM 5720 N N . HIS B 1 293 ? 26.578 -13.084 56.093 1.00 18.65 293 HIS B N 1
ATOM 5721 C CA . HIS B 1 293 ? 26.804 -14.496 55.823 1.00 17.05 293 HIS B CA 1
ATOM 5722 C C . HIS B 1 293 ? 26.388 -15.317 56.998 1.00 17.56 293 HIS B C 1
ATOM 5723 O O . HIS B 1 293 ? 26.867 -15.077 58.135 1.00 18.62 293 HIS B O 1
ATOM 5730 N N . ASP B 1 294 ? 25.540 -16.319 56.765 1.00 18.54 294 ASP B N 1
ATOM 5731 C CA . ASP B 1 294 ? 25.118 -17.146 57.892 1.00 17.45 294 ASP B CA 1
ATOM 5732 C C . ASP B 1 294 ? 24.986 -18.673 57.623 1.00 21.08 294 ASP B C 1
ATOM 5733 O O . ASP B 1 294 ? 24.442 -19.421 58.498 1.00 19.16 294 ASP B O 1
ATOM 5738 N N . SER B 1 295 ? 25.433 -19.141 56.460 1.00 18.29 295 SER B N 1
ATOM 5739 C CA . SER B 1 295 ? 25.422 -20.581 56.199 1.00 19.17 295 SER B CA 1
ATOM 5740 C C . SER B 1 295 ? 26.403 -20.916 55.073 1.00 19.90 295 SER B C 1
ATOM 5741 O O . SER B 1 295 ? 26.663 -20.085 54.189 1.00 18.94 295 SER B O 1
ATOM 5744 N N . GLY B 1 296 ? 26.912 -22.144 55.107 1.00 20.32 296 GLY B N 1
ATOM 5745 C CA . GLY B 1 296 ? 27.850 -22.613 54.065 1.00 22.56 296 GLY B CA 1
ATOM 5746 C C . GLY B 1 296 ? 29.190 -21.900 54.147 1.00 23.48 296 GLY B C 1
ATOM 5747 O O . GLY B 1 296 ? 29.488 -21.227 55.114 1.00 21.09 296 GLY B O 1
ATOM 5748 N N . CYS B 1 297 ? 30.010 -22.057 53.101 1.00 23.89 297 CYS B N 1
ATOM 5749 C CA . CYS B 1 297 ? 31.413 -21.671 53.155 1.00 22.71 297 CYS B CA 1
ATOM 5750 C C . CYS B 1 297 ? 31.490 -20.144 53.028 1.00 20.30 297 CYS B C 1
ATOM 5751 O O . CYS B 1 297 ? 30.934 -19.598 52.105 1.00 20.13 297 CYS B O 1
ATOM 5754 N N . PRO B 1 298 ? 32.083 -19.462 54.018 1.00 20.29 298 PRO B N 1
ATOM 5755 C CA . PRO B 1 298 ? 32.165 -17.971 53.962 1.00 20.00 298 PRO B CA 1
ATOM 5756 C C . PRO B 1 298 ? 33.134 -17.461 52.884 1.00 19.29 298 PRO B C 1
ATOM 5757 O O . PRO B 1 298 ? 32.982 -16.303 52.400 1.00 19.47 298 PRO B O 1
ATOM 5761 N N . PHE B 1 299 ? 34.158 -18.269 52.533 1.00 21.20 299 PHE B N 1
ATOM 5762 C CA . PHE B 1 299 ? 35.129 -17.891 51.481 1.00 21.71 299 PHE B CA 1
ATOM 5763 C C . PHE B 1 299 ? 34.463 -17.830 50.115 1.00 21.40 299 PHE B C 1
ATOM 5764 O O . PHE B 1 299 ? 34.511 -16.795 49.452 1.00 21.76 299 PHE B O 1
ATOM 5772 N N . ARG B 1 300 ? 33.764 -18.897 49.755 1.00 21.02 300 ARG B N 1
ATOM 5773 C CA . ARG B 1 300 ? 33.024 -18.971 48.477 1.00 22.94 300 ARG B CA 1
ATOM 5774 C C . ARG B 1 300 ? 31.919 -17.922 48.456 1.00 21.76 300 ARG B C 1
ATOM 5775 O O . ARG B 1 300 ? 31.679 -17.271 47.424 1.00 21.56 300 ARG B O 1
ATOM 5779 N N . TRP B 1 301 ? 31.256 -17.727 49.605 1.00 20.79 301 TRP B N 1
ATOM 5780 C CA . TRP B 1 301 ? 30.173 -16.714 49.677 1.00 19.19 301 TRP B CA 1
ATOM 5781 C C . TRP B 1 301 ? 30.717 -15.309 49.407 1.00 18.39 301 TRP B C 1
ATOM 5782 O O . TRP B 1 301 ? 30.172 -14.583 48.587 1.00 21.24 301 TRP B O 1
ATOM 5793 N N . GLY B 1 302 ? 31.831 -14.955 50.045 1.00 17.91 302 GLY B N 1
ATOM 5794 C CA . GLY B 1 302 ? 32.298 -13.563 49.942 1.00 18.22 302 GLY B CA 1
ATOM 5795 C C . GLY B 1 302 ? 32.788 -13.332 48.521 1.00 20.09 302 GLY B C 1
ATOM 5796 O O . GLY B 1 302 ? 32.625 -12.229 47.985 1.00 19.44 302 GLY B O 1
ATOM 5797 N N . ASP B 1 303 ? 33.470 -14.345 47.939 1.00 18.89 303 ASP B N 1
ATOM 5798 C CA . ASP B 1 303 ? 33.911 -14.221 46.541 1.00 19.50 303 ASP B CA 1
ATOM 5799 C C . ASP B 1 303 ? 32.755 -14.029 45.601 1.00 19.53 303 ASP B C 1
ATOM 5800 O O . ASP B 1 303 ? 32.883 -13.220 44.656 1.00 22.07 303 ASP B O 1
ATOM 5805 N N . LYS B 1 304 ? 31.651 -14.772 45.797 1.00 17.38 304 LYS B N 1
ATOM 5806 C CA . LYS B 1 304 ? 30.471 -14.643 44.906 1.00 18.49 304 LYS B CA 1
ATOM 5807 C C . LYS B 1 304 ? 29.865 -13.243 45.104 1.00 17.97 304 LYS B C 1
ATOM 5808 O O . LYS B 1 304 ? 29.413 -12.610 44.142 1.00 18.05 304 LYS B O 1
ATOM 5822 N N . ILE B 1 306 ? 31.477 -10.443 46.123 1.00 17.69 306 ILE B N 1
ATOM 5823 C CA . ILE B 1 306 ? 32.420 -9.483 45.500 1.00 19.23 306 ILE B CA 1
ATOM 5824 C C . ILE B 1 306 ? 32.208 -9.467 44.012 1.00 20.80 306 ILE B C 1
ATOM 5825 O O . ILE B 1 306 ? 32.145 -8.380 43.400 1.00 19.26 306 ILE B O 1
ATOM 5830 N N . ALA B 1 307 ? 32.141 -10.653 43.412 1.00 20.46 307 ALA B N 1
ATOM 5831 C CA . ALA B 1 307 ? 31.954 -10.731 41.976 1.00 21.21 307 ALA B CA 1
ATOM 5832 C C . ALA B 1 307 ? 30.630 -10.100 41.504 1.00 20.61 307 ALA B C 1
ATOM 5833 O O . ALA B 1 307 ? 30.558 -9.483 40.419 1.00 20.20 307 ALA B O 1
ATOM 5835 N N . HIS B 1 308 ? 29.581 -10.228 42.330 1.00 17.42 308 HIS B N 1
ATOM 5836 C CA . HIS B 1 308 ? 28.273 -9.654 42.030 1.00 20.15 308 HIS B CA 1
ATOM 5837 C C . HIS B 1 308 ? 28.365 -8.130 42.024 1.00 19.23 308 HIS B C 1
ATOM 5838 O O . HIS B 1 308 ? 27.926 -7.448 41.068 1.00 21.22 308 HIS B O 1
ATOM 5845 N N . TYR B 1 309 ? 29.010 -7.584 43.043 1.00 17.36 309 TYR B N 1
ATOM 5846 C CA . TYR B 1 309 ? 29.217 -6.139 43.123 1.00 18.20 309 TYR B CA 1
ATOM 5847 C C . TYR B 1 309 ? 29.996 -5.642 41.904 1.00 18.07 309 TYR B C 1
ATOM 5848 O O . TYR B 1 309 ? 29.583 -4.695 41.243 1.00 20.24 309 TYR B O 1
ATOM 5857 N N . GLN B 1 310 ? 31.070 -6.335 41.560 1.00 19.56 310 GLN B N 1
ATOM 5858 C CA . GLN B 1 310 ? 31.881 -5.935 40.400 1.00 20.57 310 GLN B CA 1
ATOM 5859 C C . GLN B 1 310 ? 31.109 -5.922 39.099 1.00 22.07 310 GLN B C 1
ATOM 5860 O O . GLN B 1 310 ? 31.244 -4.959 38.324 1.00 24.63 310 GLN B O 1
ATOM 5866 N N . GLN B 1 311 ? 30.326 -6.969 38.857 1.00 21.46 311 GLN B N 1
ATOM 5867 C CA . GLN B 1 311 ? 29.476 -7.109 37.667 1.00 24.04 311 GLN B CA 1
ATOM 5868 C C . GLN B 1 311 ? 28.532 -5.911 37.593 1.00 24.55 311 GLN B C 1
ATOM 5869 O O . GLN B 1 311 ? 28.210 -5.438 36.502 1.00 25.56 311 GLN B O 1
ATOM 5871 N N . LEU B 1 312 ? 28.145 -5.384 38.748 1.00 23.25 312 LEU B N 1
ATOM 5872 C CA . LEU B 1 312 ? 27.214 -4.236 38.808 1.00 24.33 312 LEU B CA 1
ATOM 5873 C C . LEU B 1 312 ? 27.886 -2.865 38.859 1.00 23.60 312 LEU B C 1
ATOM 5874 O O . LEU B 1 312 ? 27.204 -1.865 39.004 1.00 24.61 312 LEU B O 1
ATOM 5879 N N . GLY B 1 313 ? 29.211 -2.831 38.753 1.00 24.40 313 GLY B N 1
ATOM 5880 C CA . GLY B 1 313 ? 29.992 -1.585 38.730 1.00 25.90 313 GLY B CA 1
ATOM 5881 C C . GLY B 1 313 ? 30.111 -0.997 40.135 1.00 23.98 313 GLY B C 1
ATOM 5882 O O . GLY B 1 313 ? 30.459 0.157 40.286 1.00 24.54 313 GLY B O 1
ATOM 5883 N N . ILE B 1 314 ? 29.851 -1.809 41.163 1.00 20.06 314 ILE B N 1
ATOM 5884 C CA . ILE B 1 314 ? 29.968 -1.344 42.551 1.00 19.35 314 ILE B CA 1
ATOM 5885 C C . ILE B 1 314 ? 31.328 -1.673 43.101 1.00 21.44 314 ILE B C 1
ATOM 5886 O O . ILE B 1 314 ? 31.820 -2.792 42.918 1.00 22.18 314 ILE B O 1
ATOM 5891 N N . ASP B 1 315 ? 31.964 -0.702 43.775 1.00 19.59 315 ASP B N 1
ATOM 5892 C CA . ASP B 1 315 ? 33.257 -0.945 44.449 1.00 21.75 315 ASP B CA 1
ATOM 5893 C C . ASP B 1 315 ? 33.024 -1.707 45.761 1.00 22.16 315 ASP B C 1
ATOM 5894 O O . ASP B 1 315 ? 32.541 -1.147 46.737 1.00 22.63 315 ASP B O 1
ATOM 5899 N N . PRO B 1 316 ? 33.410 -3.006 45.800 1.00 24.80 316 PRO B N 1
ATOM 5900 C CA . PRO B 1 316 ? 33.123 -3.773 47.013 1.00 23.16 316 PRO B CA 1
ATOM 5901 C C . PRO B 1 316 ? 33.866 -3.274 48.220 1.00 21.56 316 PRO B C 1
ATOM 5902 O O . PRO B 1 316 ? 33.437 -3.577 49.323 1.00 20.93 316 PRO B O 1
ATOM 5906 N N . THR B 1 317 ? 34.934 -2.470 48.061 1.00 21.60 317 THR B N 1
ATOM 5907 C CA . THR B 1 317 ? 35.651 -1.923 49.246 1.00 22.92 317 THR B CA 1
ATOM 5908 C C . THR B 1 317 ? 34.812 -0.899 50.013 1.00 22.93 317 THR B C 1
ATOM 5909 O O . THR B 1 317 ? 35.150 -0.542 51.170 1.00 20.65 317 THR B O 1
ATOM 5913 N N . THR B 1 318 ? 33.720 -0.455 49.376 1.00 19.99 318 THR B N 1
ATOM 5914 C CA . THR B 1 318 ? 32.727 0.454 50.012 1.00 22.29 318 THR B CA 1
ATOM 5915 C C . THR B 1 318 ? 31.595 -0.283 50.739 1.00 21.12 318 THR B C 1
ATOM 5916 O O . THR B 1 318 ? 30.714 0.366 51.341 1.00 20.57 318 THR B O 1
ATOM 5920 N N . LYS B 1 319 ? 31.582 -1.611 50.626 1.00 20.12 319 LYS B N 1
ATOM 5921 C CA . LYS B 1 319 ? 30.519 -2.455 51.221 1.00 18.55 319 LYS B CA 1
ATOM 5922 C C . LYS B 1 319 ? 31.024 -3.295 52.404 1.00 19.62 319 LYS B C 1
ATOM 5923 O O . LYS B 1 319 ? 32.203 -3.499 52.536 1.00 19.84 319 LYS B O 1
ATOM 5929 N N . LEU B 1 320 ? 30.089 -3.749 53.238 1.00 19.65 320 LEU B N 1
ATOM 5930 C CA . LEU B 1 320 ? 30.408 -4.476 54.453 1.00 18.48 320 LEU B CA 1
ATOM 5931 C C . LEU B 1 320 ? 29.835 -5.880 54.399 1.00 17.34 320 LEU B C 1
ATOM 5932 O O . LEU B 1 320 ? 28.640 -6.087 54.149 1.00 17.06 320 LEU B O 1
ATOM 5937 N N . PHE B 1 321 ? 30.692 -6.858 54.686 1.00 16.65 321 PHE B N 1
ATOM 5938 C CA . PHE B 1 321 ? 30.243 -8.199 54.991 1.00 15.69 321 PHE B CA 1
ATOM 5939 C C . PHE B 1 321 ? 30.227 -8.407 56.507 1.00 16.29 321 PHE B C 1
ATOM 5940 O O . PHE B 1 321 ? 31.220 -8.168 57.166 1.00 16.56 321 PHE B O 1
ATOM 5948 N N . ILE B 1 322 ? 29.113 -8.921 57.034 1.00 15.96 322 ILE B N 1
ATOM 5949 C CA . ILE B 1 322 ? 29.089 -9.354 58.438 1.00 16.97 322 ILE B CA 1
ATOM 5950 C C . ILE B 1 322 ? 29.063 -10.869 58.394 1.00 17.15 322 ILE B C 1
ATOM 5951 O O . ILE B 1 322 ? 28.204 -11.471 57.751 1.00 17.24 322 ILE B O 1
ATOM 5956 N N . PHE B 1 323 ? 30.019 -11.499 59.040 1.00 16.79 323 PHE B N 1
ATOM 5957 C CA . PHE B 1 323 ? 30.022 -12.948 59.098 1.00 17.10 323 PHE B CA 1
ATOM 5958 C C . PHE B 1 323 ? 29.477 -13.336 60.492 1.00 18.50 323 PHE B C 1
ATOM 5959 O O . PHE B 1 323 ? 30.010 -12.884 61.460 1.00 21.60 323 PHE B O 1
ATOM 5967 N N . SER B 1 324 ? 28.530 -14.277 60.562 1.00 19.81 324 SER B N 1
ATOM 5968 C CA . SER B 1 324 ? 27.825 -14.602 61.828 1.00 21.53 324 SER B CA 1
ATOM 5969 C C . SER B 1 324 ? 27.620 -16.118 62.014 1.00 24.47 324 SER B C 1
ATOM 5970 O O . SER B 1 324 ? 26.959 -16.525 62.951 1.00 25.00 324 SER B O 1
ATOM 5973 N N . ASP B 1 325 ? 28.209 -16.965 61.158 1.00 22.81 325 ASP B N 1
ATOM 5974 C CA . ASP B 1 325 ? 27.897 -18.410 61.237 1.00 22.62 325 ASP B CA 1
ATOM 5975 C C . ASP B 1 325 ? 28.781 -19.141 62.255 1.00 24.08 325 ASP B C 1
ATOM 5976 O O . ASP B 1 325 ? 29.733 -19.824 61.858 1.00 27.31 325 ASP B O 1
ATOM 5981 N N . GLY B 1 326 ? 28.486 -18.989 63.555 1.00 22.87 326 GLY B N 1
ATOM 5982 C CA . GLY B 1 326 ? 29.163 -19.764 64.609 1.00 24.84 326 GLY B CA 1
ATOM 5983 C C . GLY B 1 326 ? 30.663 -19.511 64.692 1.00 25.47 326 GLY B C 1
ATOM 5984 O O . GLY B 1 326 ? 31.482 -20.453 64.736 1.00 26.22 326 GLY B O 1
ATOM 5985 N N . LEU B 1 327 ? 31.057 -18.247 64.652 1.00 25.24 327 LEU B N 1
ATOM 5986 C CA . LEU B 1 327 ? 32.506 -17.959 64.577 1.00 26.53 327 LEU B CA 1
ATOM 5987 C C . LEU B 1 327 ? 33.242 -18.102 65.872 1.00 26.75 327 LEU B C 1
ATOM 5988 O O . LEU B 1 327 ? 32.669 -17.938 66.942 1.00 27.38 327 LEU B O 1
ATOM 5993 N N . ASP B 1 328 ? 34.541 -18.384 65.765 1.00 27.69 328 ASP B N 1
ATOM 5994 C CA . ASP B 1 328 ? 35.484 -18.140 66.865 1.00 28.76 328 ASP B CA 1
ATOM 5995 C C . ASP B 1 328 ? 36.602 -17.283 66.288 1.00 28.21 328 ASP B C 1
ATOM 5996 O O . ASP B 1 328 ? 36.524 -16.898 65.121 1.00 27.35 328 ASP B O 1
ATOM 6001 N N . PHE B 1 329 ? 37.645 -16.998 67.068 1.00 27.09 329 PHE B N 1
ATOM 6002 C CA . PHE B 1 329 ? 38.604 -15.956 66.605 1.00 28.19 329 PHE B CA 1
ATOM 6003 C C . PHE B 1 329 ? 39.520 -16.529 65.534 1.00 30.19 329 PHE B C 1
ATOM 6004 O O . PHE B 1 329 ? 39.936 -15.823 64.607 1.00 28.06 329 PHE B O 1
ATOM 6012 N N . ASP B 1 330 ? 39.819 -17.813 65.664 1.00 28.88 330 ASP B N 1
ATOM 6013 C CA . ASP B 1 330 ? 40.668 -18.466 64.701 1.00 30.89 330 ASP B CA 1
ATOM 6014 C C . ASP B 1 330 ? 40.087 -18.362 63.296 1.00 28.60 330 ASP B C 1
ATOM 6015 O O . ASP B 1 330 ? 40.786 -17.955 62.348 1.00 28.15 330 ASP B O 1
ATOM 6020 N N . GLN B 1 331 ? 38.799 -18.684 63.160 1.00 25.68 331 GLN B N 1
ATOM 6021 C CA . GLN B 1 331 ? 38.138 -18.596 61.886 1.00 26.53 331 GLN B CA 1
ATOM 6022 C C . GLN B 1 331 ? 38.047 -17.134 61.434 1.00 25.80 331 GLN B C 1
ATOM 6023 O O . GLN B 1 331 ? 38.177 -16.848 60.240 1.00 25.43 331 GLN B O 1
ATOM 6029 N N . ALA B 1 332 ? 37.798 -16.219 62.388 1.00 23.49 332 ALA B N 1
ATOM 6030 C CA . ALA B 1 332 ? 37.740 -14.780 62.045 1.00 23.66 332 ALA B CA 1
ATOM 6031 C C . ALA B 1 332 ? 39.079 -14.313 61.413 1.00 25.01 332 ALA B C 1
ATOM 6032 O O . ALA B 1 332 ? 39.088 -13.676 60.352 1.00 24.19 332 ALA B O 1
ATOM 6034 N N . LEU B 1 333 ? 40.200 -14.662 62.040 1.00 25.87 333 LEU B N 1
ATOM 6035 C CA . LEU B 1 333 ? 41.510 -14.291 61.476 1.00 27.43 333 LEU B CA 1
ATOM 6036 C C . LEU B 1 333 ? 41.818 -14.827 60.043 1.00 27.52 333 LEU B C 1
ATOM 6037 O O . LEU B 1 333 ? 42.370 -14.104 59.197 1.00 25.22 333 LEU B O 1
ATOM 6042 N N . GLU B 1 334 ? 41.427 -16.069 59.770 1.00 26.70 334 GLU B N 1
ATOM 6043 C CA . GLU B 1 334 ? 41.506 -16.609 58.415 1.00 28.87 334 GLU B CA 1
ATOM 6044 C C . GLU B 1 334 ? 40.682 -15.752 57.428 1.00 26.70 334 GLU B C 1
ATOM 6045 O O . GLU B 1 334 ? 41.091 -15.495 56.310 1.00 25.67 334 GLU B O 1
ATOM 6051 N N . LEU B 1 335 ? 39.472 -15.395 57.814 1.00 23.55 335 LEU B N 1
ATOM 6052 C CA . LEU B 1 335 ? 38.700 -14.506 56.990 1.00 22.00 335 LEU B CA 1
ATOM 6053 C C . LEU B 1 335 ? 39.308 -13.093 56.837 1.00 22.04 335 LEU B C 1
ATOM 6054 O O . LEU B 1 335 ? 39.202 -12.512 55.741 1.00 22.01 335 LEU B O 1
ATOM 6059 N N . CYS B 1 336 ? 39.871 -12.543 57.922 1.00 22.02 336 CYS B N 1
ATOM 6060 C CA . CYS B 1 336 ? 40.641 -11.255 57.853 1.00 23.62 336 CYS B CA 1
ATOM 6061 C C . CYS B 1 336 ? 41.676 -11.293 56.736 1.00 25.58 336 CYS B C 1
ATOM 6062 O O . CYS B 1 336 ? 41.760 -10.381 55.916 1.00 23.32 336 CYS B O 1
ATOM 6065 N N . GLU B 1 337 ? 42.451 -12.366 56.705 1.00 26.57 337 GLU B N 1
ATOM 6066 C CA . GLU B 1 337 ? 43.529 -12.500 55.698 1.00 27.51 337 GLU B CA 1
ATOM 6067 C C . GLU B 1 337 ? 42.990 -12.689 54.287 1.00 26.45 337 GLU B C 1
ATOM 6068 O O . GLU B 1 337 ? 43.473 -12.086 53.334 1.00 27.54 337 GLU B O 1
ATOM 6074 N N . TYR B 1 338 ? 41.960 -13.497 54.153 1.00 23.84 338 TYR B N 1
ATOM 6075 C CA . TYR B 1 338 ? 41.386 -13.769 52.857 1.00 23.83 338 TYR B CA 1
ATOM 6076 C C . TYR B 1 338 ? 40.731 -12.578 52.209 1.00 23.69 338 TYR B C 1
ATOM 6077 O O . TYR B 1 338 ? 40.749 -12.462 50.951 1.00 23.04 338 TYR B O 1
ATOM 6086 N N . PHE B 1 339 ? 40.065 -11.736 53.024 1.00 22.37 339 PHE B N 1
ATOM 6087 C CA . PHE B 1 339 ? 39.334 -10.585 52.455 1.00 22.63 339 PHE B CA 1
ATOM 6088 C C . PHE B 1 339 ? 40.028 -9.206 52.617 1.00 24.11 339 PHE B C 1
ATOM 6089 O O . PHE B 1 339 ? 39.459 -8.178 52.166 1.00 23.09 339 PHE B O 1
ATOM 6097 N N . ALA B 1 340 ? 41.252 -9.179 53.193 1.00 25.50 340 ALA B N 1
ATOM 6098 C CA . ALA B 1 340 ? 42.006 -7.912 53.416 1.00 25.64 340 ALA B CA 1
ATOM 6099 C C . ALA B 1 340 ? 42.112 -7.180 52.083 1.00 27.16 340 ALA B C 1
ATOM 6100 O O . ALA B 1 340 ? 42.452 -7.793 51.043 1.00 26.66 340 ALA B O 1
ATOM 6102 N N . GLY B 1 341 ? 41.744 -5.889 52.082 1.00 26.69 341 GLY B N 1
ATOM 6103 C CA . GLY B 1 341 ? 41.879 -5.040 50.883 1.00 27.45 341 GLY B CA 1
ATOM 6104 C C . GLY B 1 341 ? 40.772 -5.196 49.876 1.00 26.58 341 GLY B C 1
ATOM 6105 O O . GLY B 1 341 ? 40.755 -4.472 48.877 1.00 27.11 341 GLY B O 1
ATOM 6106 N N . ARG B 1 342 ? 39.848 -6.148 50.105 1.00 21.08 342 ARG B N 1
ATOM 6107 C CA . ARG B 1 342 ? 38.851 -6.539 49.105 1.00 22.20 342 ARG B CA 1
ATOM 6108 C C . ARG B 1 342 ? 37.420 -6.021 49.331 1.00 20.11 342 ARG B C 1
ATOM 6109 O O . ARG B 1 342 ? 36.627 -5.900 48.387 1.00 20.68 342 ARG B O 1
ATOM 6117 N N . VAL B 1 343 ? 37.112 -5.764 50.590 1.00 21.28 343 VAL B N 1
ATOM 6118 C CA . VAL B 1 343 ? 35.738 -5.537 51.080 1.00 19.49 343 VAL B CA 1
ATOM 6119 C C . VAL B 1 343 ? 35.875 -5.185 52.562 1.00 20.19 343 VAL B C 1
ATOM 6120 O O . VAL B 1 343 ? 36.902 -5.542 53.214 1.00 21.03 343 VAL B O 1
ATOM 6124 N N . LYS B 1 344 ? 34.877 -4.478 53.144 1.00 19.63 344 LYS B N 1
ATOM 6125 C CA . LYS B 1 344 ? 34.951 -4.163 54.601 1.00 21.44 344 LYS B CA 1
ATOM 6126 C C . LYS B 1 344 ? 34.330 -5.384 55.336 1.00 18.94 344 LYS B C 1
ATOM 6127 O O . LYS B 1 344 ? 33.452 -6.003 54.787 1.00 19.94 344 LYS B O 1
ATOM 6133 N N . ILE B 1 345 ? 34.865 -5.767 56.512 1.00 18.33 345 ILE B N 1
ATOM 6134 C CA . ILE B 1 345 ? 34.306 -6.958 57.212 1.00 19.14 345 ILE B CA 1
ATOM 6135 C C . ILE B 1 345 ? 34.094 -6.657 58.721 1.00 18.58 345 ILE B C 1
ATOM 6136 O O . ILE B 1 345 ? 34.767 -5.804 59.305 1.00 20.18 345 ILE B O 1
ATOM 6141 N N . SER B 1 346 ? 33.144 -7.356 59.333 1.00 17.98 346 SER B N 1
ATOM 6142 C CA . SER B 1 346 ? 33.122 -7.449 60.773 1.00 18.28 346 SER B CA 1
ATOM 6143 C C . SER B 1 346 ? 32.588 -8.884 61.096 1.00 16.54 346 SER B C 1
ATOM 6144 O O . SER B 1 346 ? 31.872 -9.521 60.299 1.00 16.94 346 SER B O 1
ATOM 6147 N N . PHE B 1 347 ? 32.832 -9.316 62.309 1.00 17.29 347 PHE B N 1
ATOM 6148 C CA . PHE B 1 347 ? 32.482 -10.674 62.734 1.00 18.51 347 PHE B CA 1
ATOM 6149 C C . PHE B 1 347 ? 31.469 -10.565 63.833 1.00 18.27 347 PHE B C 1
ATOM 6150 O O . PHE B 1 347 ? 31.766 -9.954 64.895 1.00 19.87 347 PHE B O 1
ATOM 6158 N N . GLY B 1 348 ? 30.310 -11.162 63.587 1.00 18.34 348 GLY B N 1
ATOM 6159 C CA . GLY B 1 348 ? 29.222 -11.151 64.567 1.00 21.63 348 GLY B CA 1
ATOM 6160 C C . GLY B 1 348 ? 29.320 -12.435 65.399 1.00 20.49 348 GLY B C 1
ATOM 6161 O O . GLY B 1 348 ? 29.016 -13.480 64.901 1.00 22.23 348 GLY B O 1
ATOM 6162 N N . ILE B 1 349 ? 29.763 -12.335 66.648 1.00 19.33 349 ILE B N 1
ATOM 6163 C CA . ILE B 1 349 ? 30.105 -13.494 67.412 1.00 20.92 349 ILE B CA 1
ATOM 6164 C C . ILE B 1 349 ? 29.220 -13.521 68.658 1.00 20.38 349 ILE B C 1
ATOM 6165 O O . ILE B 1 349 ? 29.111 -12.506 69.365 1.00 22.41 349 ILE B O 1
ATOM 6170 N N . GLY B 1 350 ? 28.706 -14.707 68.971 1.00 21.73 350 GLY B N 1
ATOM 6171 C CA . GLY B 1 350 ? 27.718 -14.885 70.027 1.00 21.19 350 GLY B CA 1
ATOM 6172 C C . GLY B 1 350 ? 28.281 -15.778 71.116 1.00 21.05 350 GLY B C 1
ATOM 6173 O O . GLY B 1 350 ? 28.995 -15.303 72.009 1.00 20.16 350 GLY B O 1
ATOM 6174 N N . THR B 1 351 ? 27.971 -17.072 71.006 1.00 23.25 351 THR B N 1
ATOM 6175 C CA . THR B 1 351 ? 28.269 -18.078 72.021 1.00 27.09 351 THR B CA 1
ATOM 6176 C C . THR B 1 351 ? 29.748 -18.056 72.444 1.00 25.91 351 THR B C 1
ATOM 6177 O O . THR B 1 351 ? 30.074 -18.147 73.610 1.00 24.51 351 THR B O 1
ATOM 6181 N N . PHE B 1 352 ? 30.643 -17.922 71.460 1.00 25.31 352 PHE B N 1
ATOM 6182 C CA . PHE B 1 352 ? 32.065 -18.006 71.729 1.00 25.07 352 PHE B CA 1
ATOM 6183 C C . PHE B 1 352 ? 32.489 -16.879 72.663 1.00 23.68 352 PHE B C 1
ATOM 6184 O O . PHE B 1 352 ? 33.459 -17.005 73.401 1.00 25.27 352 PHE B O 1
ATOM 6192 N N . LEU B 1 353 ? 31.742 -15.777 72.647 1.00 21.83 353 LEU B N 1
ATOM 6193 C CA . LEU B 1 353 ? 31.968 -14.697 73.593 1.00 21.84 353 LEU B CA 1
ATOM 6194 C C . LEU B 1 353 ? 31.215 -14.887 74.893 1.00 23.01 353 LEU B C 1
ATOM 6195 O O . LEU B 1 353 ? 31.815 -14.836 75.938 1.00 24.67 353 LEU B O 1
ATOM 6200 N N . THR B 1 354 ? 29.900 -15.038 74.818 1.00 23.82 354 THR B N 1
ATOM 6201 C CA . THR B 1 354 ? 29.131 -14.934 76.047 1.00 23.63 354 THR B CA 1
ATOM 6202 C C . THR B 1 354 ? 28.840 -16.294 76.690 1.00 24.37 354 THR B C 1
ATOM 6203 O O . THR B 1 354 ? 28.167 -16.329 77.724 1.00 25.94 354 THR B O 1
ATOM 6207 N N . ASN B 1 355 ? 29.241 -17.410 76.079 1.00 22.67 355 ASN B N 1
ATOM 6208 C CA . ASN B 1 355 ? 28.938 -18.691 76.744 1.00 23.52 355 ASN B CA 1
ATOM 6209 C C . ASN B 1 355 ? 30.010 -19.726 76.480 1.00 24.47 355 ASN B C 1
ATOM 6210 O O . ASN B 1 355 ? 29.778 -20.722 75.806 1.00 25.07 355 ASN B O 1
ATOM 6215 N N . ASP B 1 356 ? 31.199 -19.456 76.979 1.00 26.62 356 ASP B N 1
ATOM 6216 C CA . ASP B 1 356 ? 32.339 -20.320 76.716 1.00 27.98 356 ASP B CA 1
ATOM 6217 C C . ASP B 1 356 ? 33.066 -20.549 78.010 1.00 29.86 356 ASP B C 1
ATOM 6218 O O . ASP B 1 356 ? 33.748 -19.650 78.552 1.00 31.60 356 ASP B O 1
ATOM 6223 N N . LEU B 1 357 ? 32.949 -21.772 78.507 1.00 30.06 357 LEU B N 1
ATOM 6224 C CA . LEU B 1 357 ? 33.621 -22.122 79.756 1.00 30.62 357 LEU B CA 1
ATOM 6225 C C . LEU B 1 357 ? 34.799 -23.034 79.487 1.00 33.71 357 LEU B C 1
ATOM 6226 O O . LEU B 1 357 ? 35.282 -23.729 80.413 1.00 33.90 357 LEU B O 1
ATOM 6231 N N . ALA B 1 358 ? 35.257 -23.031 78.225 1.00 32.88 358 ALA B N 1
ATOM 6232 C CA . ALA B 1 358 ? 36.417 -23.820 77.779 1.00 37.49 358 ALA B CA 1
ATOM 6233 C C . ALA B 1 358 ? 36.321 -25.261 78.306 1.00 40.33 358 ALA B C 1
ATOM 6234 O O . ALA B 1 358 ? 37.273 -25.808 78.880 1.00 40.88 358 ALA B O 1
ATOM 6236 N N . ASN B 1 359 ? 35.130 -25.837 78.161 1.00 41.75 359 ASN B N 1
ATOM 6237 C CA . ASN B 1 359 ? 34.877 -27.250 78.487 1.00 45.02 359 ASN B CA 1
ATOM 6238 C C . ASN B 1 359 ? 34.977 -27.657 79.973 1.00 44.95 359 ASN B C 1
ATOM 6239 O O . ASN B 1 359 ? 35.021 -28.862 80.270 1.00 45.17 359 ASN B O 1
ATOM 6244 N N . TRP B 1 360 ? 34.994 -26.678 80.891 1.00 41.92 360 TRP B N 1
ATOM 6245 C CA . TRP B 1 360 ? 34.947 -26.959 82.336 1.00 43.72 360 TRP B CA 1
ATOM 6246 C C . TRP B 1 360 ? 34.087 -28.166 82.626 1.00 44.12 360 TRP B C 1
ATOM 6247 O O . TRP B 1 360 ? 32.974 -28.272 82.092 1.00 42.79 360 TRP B O 1
ATOM 6258 N N . ARG B 1 361 ? 34.606 -29.086 83.452 1.00 44.15 361 ARG B N 1
ATOM 6259 C CA . ARG B 1 361 ? 33.892 -30.310 83.874 1.00 45.23 361 ARG B CA 1
ATOM 6260 C C . ARG B 1 361 ? 33.337 -30.151 85.298 1.00 45.32 361 ARG B C 1
ATOM 6261 O O . ARG B 1 361 ? 34.073 -29.762 86.216 1.00 47.09 361 ARG B O 1
ATOM 6265 N N . ASN B 1 362 ? 32.048 -30.462 85.482 1.00 46.02 362 ASN B N 1
ATOM 6266 C CA . ASN B 1 362 ? 31.417 -30.443 86.823 1.00 50.16 362 ASN B CA 1
ATOM 6267 C C . ASN B 1 362 ? 31.860 -31.651 87.670 1.00 53.72 362 ASN B C 1
ATOM 6268 O O . ASN B 1 362 ? 32.575 -32.526 87.176 1.00 56.58 362 ASN B O 1
ATOM 6273 N N . ALA B 1 363 ? 31.452 -31.683 88.939 1.00 54.75 363 ALA B N 1
ATOM 6274 C CA . ALA B 1 363 ? 31.871 -32.751 89.859 1.00 57.83 363 ALA B CA 1
ATOM 6275 C C . ALA B 1 363 ? 31.571 -34.179 89.361 1.00 59.30 363 ALA B C 1
ATOM 6276 O O . ALA B 1 363 ? 32.242 -35.118 89.755 1.00 62.53 363 ALA B O 1
ATOM 6278 N N . ALA B 1 364 ? 30.589 -34.336 88.483 1.00 56.84 364 ALA B N 1
ATOM 6279 C CA . ALA B 1 364 ? 30.286 -35.642 87.901 1.00 59.07 364 ALA B CA 1
ATOM 6280 C C . ALA B 1 364 ? 31.097 -35.941 86.638 1.00 59.65 364 ALA B C 1
ATOM 6281 O O . ALA B 1 364 ? 30.864 -36.947 85.971 1.00 60.99 364 ALA B O 1
ATOM 6283 N N . GLY B 1 365 ? 32.030 -35.065 86.289 1.00 59.30 365 GLY B N 1
ATOM 6284 C CA . GLY B 1 365 ? 32.816 -35.255 85.063 1.00 57.95 365 GLY B CA 1
ATOM 6285 C C . GLY B 1 365 ? 32.174 -34.811 83.753 1.00 57.03 365 GLY B C 1
ATOM 6286 O O . GLY B 1 365 ? 32.778 -34.954 82.689 1.00 58.88 365 GLY B O 1
ATOM 6287 N N . VAL B 1 366 ? 30.958 -34.261 83.810 1.00 51.79 366 VAL B N 1
ATOM 6288 C CA . VAL B 1 366 ? 30.314 -33.758 82.593 1.00 48.02 366 VAL B CA 1
ATOM 6289 C C . VAL B 1 366 ? 30.951 -32.436 82.144 1.00 43.20 366 VAL B C 1
ATOM 6290 O O . VAL B 1 366 ? 31.011 -31.475 82.924 1.00 41.89 366 VAL B O 1
ATOM 6294 N N . GLU B 1 367 ? 31.470 -32.417 80.911 1.00 40.41 367 GLU B N 1
ATOM 6295 C CA . GLU B 1 367 ? 31.976 -31.198 80.288 1.00 41.52 367 GLU B CA 1
ATOM 6296 C C . GLU B 1 367 ? 30.832 -30.218 79.940 1.00 38.21 367 GLU B C 1
ATOM 6297 O O . GLU B 1 367 ? 29.862 -30.592 79.284 1.00 37.67 367 GLU B O 1
ATOM 6303 N N . TYR B 1 368 ? 31.012 -28.959 80.332 1.00 39.24 368 TYR B N 1
ATOM 6304 C CA . TYR B 1 368 ? 30.119 -27.849 79.957 1.00 33.95 368 TYR B CA 1
ATOM 6305 C C . TYR B 1 368 ? 29.991 -27.632 78.440 1.00 34.09 368 TYR B C 1
ATOM 6306 O O . TYR B 1 368 ? 30.993 -27.478 77.739 1.00 34.41 368 TYR B O 1
ATOM 6315 N N . ARG B 1 369 ? 28.747 -27.596 77.954 1.00 33.53 369 ARG B N 1
ATOM 6316 C CA . ARG B 1 369 ? 28.405 -27.066 76.660 1.00 31.48 369 ARG B CA 1
ATOM 6317 C C . ARG B 1 369 ? 27.252 -26.085 76.848 1.00 29.79 369 ARG B C 1
ATOM 6318 O O . ARG B 1 369 ? 26.404 -26.280 77.736 1.00 27.24 369 ARG B O 1
ATOM 6322 N N . PRO B 1 370 ? 27.212 -25.038 76.028 1.00 28.11 370 PRO B N 1
ATOM 6323 C CA . PRO B 1 370 ? 26.062 -24.128 76.051 1.00 26.41 370 PRO B CA 1
ATOM 6324 C C . PRO B 1 370 ? 24.752 -24.899 75.719 1.00 27.36 370 PRO B C 1
ATOM 6325 O O . PRO B 1 370 ? 24.789 -25.917 75.013 1.00 27.41 370 PRO B O 1
ATOM 6329 N N . LEU B 1 371 ? 23.626 -24.473 76.272 1.00 27.35 371 LEU B N 1
ATOM 6330 C CA . LEU B 1 371 ? 22.358 -25.150 75.988 1.00 25.23 371 LEU B CA 1
ATOM 6331 C C . LEU B 1 371 ? 22.019 -24.865 74.537 1.00 25.61 371 LEU B C 1
ATOM 6332 O O . LEU B 1 371 ? 22.068 -23.718 74.129 1.00 24.78 371 LEU B O 1
ATOM 6337 N N . SER B 1 372 ? 21.612 -25.859 73.749 1.00 24.65 372 SER B N 1
ATOM 6338 C CA . SER B 1 372 ? 21.174 -25.534 72.386 1.00 24.34 372 SER B CA 1
ATOM 6339 C C . SER B 1 372 ? 19.649 -25.255 72.310 1.00 23.19 372 SER B C 1
ATOM 6340 O O . SER B 1 372 ? 18.837 -26.121 72.681 1.00 23.04 372 SER B O 1
ATOM 6343 N N . ILE B 1 373 ? 19.304 -24.078 71.807 1.00 23.47 373 ILE B N 1
ATOM 6344 C CA . ILE B 1 373 ? 17.918 -23.616 71.700 1.00 21.70 373 ILE B CA 1
ATOM 6345 C C . ILE B 1 373 ? 17.753 -23.060 70.294 1.00 22.49 373 ILE B C 1
ATOM 6346 O O . ILE B 1 373 ? 18.534 -22.199 69.868 1.00 22.11 373 ILE B O 1
ATOM 6351 N N . VAL B 1 374 ? 16.720 -23.531 69.607 1.00 21.44 374 VAL B N 1
ATOM 6352 C CA . VAL B 1 374 ? 16.449 -23.132 68.220 1.00 22.96 374 VAL B CA 1
ATOM 6353 C C . VAL B 1 374 ? 15.090 -22.462 68.215 1.00 23.85 374 VAL B C 1
ATOM 6354 O O . VAL B 1 374 ? 14.210 -22.852 68.956 1.00 21.06 374 VAL B O 1
ATOM 6358 N N . ILE B 1 375 ? 14.946 -21.400 67.430 1.00 21.90 375 ILE B N 1
ATOM 6359 C CA . ILE B 1 375 ? 13.637 -20.774 67.282 1.00 21.01 375 ILE B CA 1
ATOM 6360 C C . ILE B 1 375 ? 13.392 -20.632 65.795 1.00 22.42 375 ILE B C 1
ATOM 6361 O O . ILE B 1 375 ? 14.340 -20.453 65.041 1.00 22.04 375 ILE B O 1
ATOM 6366 N N . LYS B 1 376 ? 12.137 -20.728 65.354 1.00 18.70 376 LYS B N 1
ATOM 6367 C CA . LYS B 1 376 ? 11.850 -20.306 64.025 1.00 20.87 376 LYS B CA 1
ATOM 6368 C C . LYS B 1 376 ? 10.520 -19.602 63.956 1.00 18.77 376 LYS B C 1
ATOM 6369 O O . LYS B 1 376 ? 9.585 -19.942 64.700 1.00 18.60 376 LYS B O 1
ATOM 6373 N N . LEU B 1 377 ? 10.390 -18.742 62.961 1.00 17.28 377 LEU B N 1
ATOM 6374 C CA . LEU B 1 377 ? 9.080 -18.245 62.616 1.00 15.30 377 LEU B CA 1
ATOM 6375 C C . LEU B 1 377 ? 8.387 -19.370 61.846 1.00 17.48 377 LEU B C 1
ATOM 6376 O O . LEU B 1 377 ? 8.888 -19.816 60.788 1.00 17.38 377 LEU B O 1
ATOM 6381 N N . ALA B 1 378 ? 7.259 -19.860 62.376 1.00 15.60 378 ALA B N 1
ATOM 6382 C CA . ALA B 1 378 ? 6.599 -21.027 61.811 1.00 15.24 378 ALA B CA 1
ATOM 6383 C C . ALA B 1 378 ? 5.516 -20.667 60.802 1.00 15.30 378 ALA B C 1
ATOM 6384 O O . ALA B 1 378 ? 5.241 -21.406 59.849 1.00 16.64 378 ALA B O 1
ATOM 6386 N N . GLU B 1 379 ? 4.806 -19.588 61.089 1.00 15.00 379 GLU B N 1
ATOM 6387 C CA . GLU B 1 379 ? 3.598 -19.282 60.397 1.00 16.41 379 GLU B CA 1
ATOM 6388 C C . GLU B 1 379 ? 3.351 -17.762 60.442 1.00 16.40 379 GLU B C 1
ATOM 6389 O O . GLU B 1 379 ? 3.726 -17.082 61.388 1.00 14.86 379 GLU B O 1
ATOM 6395 N N . CYS B 1 380 ? 2.745 -17.235 59.391 1.00 14.74 380 CYS B N 1
ATOM 6396 C CA . CYS B 1 380 ? 2.464 -15.809 59.315 1.00 14.17 380 CYS B CA 1
ATOM 6397 C C . CYS B 1 380 ? 1.122 -15.706 58.595 1.00 14.21 380 CYS B C 1
ATOM 6398 O O . CYS B 1 380 ? 0.929 -16.316 57.508 1.00 13.30 380 CYS B O 1
ATOM 6401 N N . GLN B 1 381 ? 0.165 -14.954 59.165 1.00 13.97 381 GLN B N 1
ATOM 6402 C CA . GLN B 1 381 ? -1.174 -14.886 58.623 1.00 15.97 381 GLN B CA 1
ATOM 6403 C C . GLN B 1 381 ? -1.794 -16.284 58.426 1.00 18.41 381 GLN B C 1
ATOM 6404 O O . GLN B 1 381 ? -2.580 -16.492 57.465 1.00 18.57 381 GLN B O 1
ATOM 6410 N N . GLY B 1 382 ? -1.442 -17.239 59.312 1.00 14.71 382 GLY B N 1
ATOM 6411 C CA . GLY B 1 382 ? -2.044 -18.591 59.236 1.00 17.99 382 GLY B CA 1
ATOM 6412 C C . GLY B 1 382 ? -1.503 -19.452 58.097 1.00 16.31 382 GLY B C 1
ATOM 6413 O O . GLY B 1 382 ? -2.052 -20.476 57.804 1.00 17.12 382 GLY B O 1
ATOM 6414 N N . ARG B 1 383 ? -0.429 -18.990 57.456 1.00 15.21 383 ARG B N 1
ATOM 6415 C CA . ARG B 1 383 ? 0.198 -19.674 56.342 1.00 14.64 383 ARG B CA 1
ATOM 6416 C C . ARG B 1 383 ? 1.642 -20.045 56.703 1.00 14.32 383 ARG B C 1
ATOM 6417 O O . ARG B 1 383 ? 2.318 -19.337 57.458 1.00 14.34 383 ARG B O 1
ATOM 6425 N N . PRO B 1 384 ? 2.135 -21.155 56.137 1.00 14.78 384 PRO B N 1
ATOM 6426 C CA . PRO B 1 384 ? 3.507 -21.595 56.470 1.00 15.33 384 PRO B CA 1
ATOM 6427 C C . PRO B 1 384 ? 4.521 -20.646 55.850 1.00 14.52 384 PRO B C 1
ATOM 6428 O O . PRO B 1 384 ? 4.217 -20.012 54.796 1.00 14.71 384 PRO B O 1
ATOM 6432 N N . VAL B 1 385 ? 5.695 -20.547 56.482 1.00 12.74 385 VAL B N 1
ATOM 6433 C CA . VAL B 1 385 ? 6.830 -19.857 55.848 1.00 13.65 385 VAL B CA 1
ATOM 6434 C C . VAL B 1 385 ? 8.058 -20.765 56.029 1.00 14.85 385 VAL B C 1
ATOM 6435 O O . VAL B 1 385 ? 8.030 -21.683 56.834 1.00 15.87 385 VAL B O 1
ATOM 6439 N N . ALA B 1 386 ? 9.120 -20.495 55.284 1.00 14.09 386 ALA B N 1
ATOM 6440 C CA . ALA B 1 386 ? 10.269 -21.427 55.271 1.00 14.86 386 ALA B CA 1
ATOM 6441 C C . ALA B 1 386 ? 11.580 -20.681 55.152 1.00 15.45 386 ALA B C 1
ATOM 6442 O O . ALA B 1 386 ? 11.649 -19.621 54.588 1.00 14.74 386 ALA B O 1
ATOM 6444 N N . LYS B 1 387 ? 12.636 -21.292 55.699 1.00 17.91 387 LYS B N 1
ATOM 6445 C CA . LYS B 1 387 ? 14.001 -20.900 55.436 1.00 17.90 387 LYS B CA 1
ATOM 6446 C C . LYS B 1 387 ? 14.705 -22.107 54.786 1.00 18.30 387 LYS B C 1
ATOM 6447 O O . LYS B 1 387 ? 14.489 -23.274 55.183 1.00 18.65 387 LYS B O 1
ATOM 6453 N N . ILE B 1 388 ? 15.514 -21.822 53.765 1.00 17.24 388 ILE B N 1
ATOM 6454 C CA . ILE B 1 388 ? 16.261 -22.878 53.078 1.00 19.12 388 ILE B CA 1
ATOM 6455 C C . ILE B 1 388 ? 17.727 -22.812 53.482 1.00 18.48 388 ILE B C 1
ATOM 6456 O O . ILE B 1 388 ? 18.191 -23.691 54.208 1.00 19.92 388 ILE B O 1
ATOM 6461 N N . SER B 1 389 ? 18.410 -21.719 53.101 1.00 18.15 389 SER B N 1
ATOM 6462 C CA . SER B 1 389 ? 19.841 -21.444 53.392 1.00 18.35 389 SER B CA 1
ATOM 6463 C C . SER B 1 389 ? 20.733 -22.161 52.384 1.00 20.40 389 SER B C 1
ATOM 6464 O O . SER B 1 389 ? 20.263 -22.951 51.581 1.00 21.80 389 SER B O 1
ATOM 6467 N N . ASP B 1 390 ? 22.023 -21.891 52.475 1.00 18.75 390 ASP B N 1
ATOM 6468 C CA . ASP B 1 390 ? 23.038 -22.544 51.613 1.00 20.64 390 ASP B CA 1
ATOM 6469 C C . ASP B 1 390 ? 23.517 -23.877 52.153 1.00 25.14 390 ASP B C 1
ATOM 6470 O O . ASP B 1 390 ? 24.362 -24.546 51.529 1.00 25.71 390 ASP B O 1
ATOM 6475 N N . GLN B 1 391 ? 22.944 -24.281 53.308 1.00 22.70 391 GLN B N 1
ATOM 6476 C CA . GLN B 1 391 ? 23.015 -25.687 53.779 1.00 24.83 391 GLN B CA 1
ATOM 6477 C C . GLN B 1 391 ? 21.612 -26.301 53.753 1.00 25.54 391 GLN B C 1
ATOM 6478 O O . GLN B 1 391 ? 20.810 -26.094 54.677 1.00 28.23 391 GLN B O 1
ATOM 6484 N N . PRO B 1 392 ? 21.285 -26.959 52.638 1.00 30.88 392 PRO B N 1
ATOM 6485 C CA . PRO B 1 392 ? 19.972 -27.574 52.326 1.00 35.40 392 PRO B CA 1
ATOM 6486 C C . PRO B 1 392 ? 19.393 -28.370 53.501 1.00 31.93 392 PRO B C 1
ATOM 6487 O O . PRO B 1 392 ? 18.179 -28.317 53.758 1.00 30.68 392 PRO B O 1
ATOM 6491 N N . GLU B 1 393 ? 20.271 -29.070 54.218 1.00 29.32 393 GLU B N 1
ATOM 6492 C CA . GLU B 1 393 ? 19.880 -29.962 55.303 1.00 31.90 393 GLU B CA 1
ATOM 6493 C C . GLU B 1 393 ? 19.367 -29.188 56.490 1.00 32.95 393 GLU B C 1
ATOM 6494 O O . GLU B 1 393 ? 18.737 -29.767 57.366 1.00 34.39 393 GLU B O 1
ATOM 6500 N N . LYS B 1 394 ? 19.603 -27.869 56.514 1.00 27.07 394 LYS B N 1
ATOM 6501 C CA . LYS B 1 394 ? 19.088 -27.065 57.630 1.00 28.41 394 LYS B CA 1
ATOM 6502 C C . LYS B 1 394 ? 17.756 -26.363 57.277 1.00 28.78 394 LYS B C 1
ATOM 6503 O O . LYS B 1 394 ? 17.250 -25.547 58.079 1.00 31.46 394 LYS B O 1
ATOM 6507 N N . ALA B 1 395 ? 17.206 -26.669 56.090 1.00 28.85 395 ALA B N 1
ATOM 6508 C CA . ALA B 1 395 ? 15.901 -26.058 55.666 1.00 25.60 395 ALA B CA 1
ATOM 6509 C C . ALA B 1 395 ? 14.871 -26.317 56.779 1.00 33.18 395 ALA B C 1
ATOM 6510 O O . ALA B 1 395 ? 14.940 -27.364 57.476 1.00 36.82 395 ALA B O 1
ATOM 6520 N N . CYS B 1 397 ? 10.561 -25.929 57.609 1.00 24.60 397 CYS B N 1
ATOM 6521 C CA . CYS B 1 397 ? 9.157 -25.610 57.293 1.00 21.42 397 CYS B CA 1
ATOM 6522 C C . CYS B 1 397 ? 8.265 -26.676 57.919 1.00 21.96 397 CYS B C 1
ATOM 6523 O O . CYS B 1 397 ? 8.556 -27.879 57.814 1.00 23.06 397 CYS B O 1
ATOM 6526 N N . GLU B 1 398 ? 7.113 -26.291 58.472 1.00 19.81 398 GLU B N 1
ATOM 6527 C CA . GLU B 1 398 ? 6.175 -27.311 58.979 1.00 19.09 398 GLU B CA 1
ATOM 6528 C C . GLU B 1 398 ? 5.451 -28.055 57.872 1.00 19.16 398 GLU B C 1
ATOM 6529 O O . GLU B 1 398 ? 4.855 -29.104 58.122 1.00 17.83 398 GLU B O 1
ATOM 6535 N N . ASP B 1 399 ? 5.545 -27.538 56.632 1.00 18.57 399 ASP B N 1
ATOM 6536 C CA . ASP B 1 399 ? 4.696 -28.038 55.569 1.00 18.76 399 ASP B CA 1
ATOM 6537 C C . ASP B 1 399 ? 5.564 -28.429 54.393 1.00 17.68 399 ASP B C 1
ATOM 6538 O O . ASP B 1 399 ? 6.032 -27.566 53.697 1.00 16.30 399 ASP B O 1
ATOM 6543 N N . PRO B 1 400 ? 5.800 -29.736 54.209 1.00 17.55 400 PRO B N 1
ATOM 6544 C CA . PRO B 1 400 ? 6.813 -30.109 53.217 1.00 18.27 400 PRO B CA 1
ATOM 6545 C C . PRO B 1 400 ? 6.375 -29.718 51.793 1.00 17.73 400 PRO B C 1
ATOM 6546 O O . PRO B 1 400 ? 7.234 -29.445 50.936 1.00 16.98 400 PRO B O 1
ATOM 6550 N N . ILE B 1 401 ? 5.077 -29.682 51.528 1.00 15.77 401 ILE B N 1
ATOM 6551 C CA . ILE B 1 401 ? 4.597 -29.253 50.161 1.00 15.80 401 ILE B CA 1
ATOM 6552 C C . ILE B 1 401 ? 4.850 -27.770 49.906 1.00 15.22 401 ILE B C 1
ATOM 6553 O O . ILE B 1 401 ? 5.225 -27.371 48.812 1.00 15.78 401 ILE B O 1
ATOM 6558 N N . PHE B 1 402 ? 4.622 -26.947 50.937 1.00 14.08 402 PHE B N 1
ATOM 6559 C CA . PHE B 1 402 ? 4.951 -25.516 50.834 1.00 13.69 402 PHE B CA 1
ATOM 6560 C C . PHE B 1 402 ? 6.441 -25.324 50.524 1.00 14.02 402 PHE B C 1
ATOM 6561 O O . PHE B 1 402 ? 6.808 -24.553 49.659 1.00 14.71 402 PHE B O 1
ATOM 6569 N N . LEU B 1 403 ? 7.309 -26.040 51.260 1.00 15.10 403 LEU B N 1
ATOM 6570 C CA . LEU B 1 403 ? 8.757 -25.866 51.061 1.00 13.72 403 LEU B CA 1
ATOM 6571 C C . LEU B 1 403 ? 9.100 -26.298 49.621 1.00 15.03 403 LEU B C 1
ATOM 6572 O O . LEU B 1 403 ? 9.934 -25.623 48.929 1.00 13.96 403 LEU B O 1
ATOM 6577 N N . ALA B 1 404 ? 8.463 -27.380 49.146 1.00 15.16 404 ALA B N 1
ATOM 6578 C CA . ALA B 1 404 ? 8.829 -27.878 47.800 1.00 15.66 404 ALA B CA 1
ATOM 6579 C C . ALA B 1 404 ? 8.367 -26.902 46.746 1.00 15.66 404 ALA B C 1
ATOM 6580 O O . ALA B 1 404 ? 9.110 -26.610 45.787 1.00 16.42 404 ALA B O 1
ATOM 6582 N N . ASN B 1 405 ? 7.170 -26.336 46.963 1.00 14.96 405 ASN B N 1
ATOM 6583 C CA . ASN B 1 405 ? 6.687 -25.286 46.057 1.00 15.64 405 ASN B CA 1
ATOM 6584 C C . ASN B 1 405 ? 7.598 -24.070 46.022 1.00 16.15 405 ASN B C 1
ATOM 6585 O O . ASN B 1 405 ? 7.906 -23.551 44.953 1.00 15.40 405 ASN B O 1
ATOM 6590 N N . LEU B 1 406 ? 8.078 -23.649 47.207 1.00 13.98 406 LEU B N 1
ATOM 6591 C CA . LEU B 1 406 ? 8.997 -22.514 47.345 1.00 15.19 406 LEU B CA 1
ATOM 6592 C C . LEU B 1 406 ? 10.284 -22.761 46.572 1.00 15.46 406 LEU B C 1
ATOM 6593 O O . LEU B 1 406 ? 10.716 -21.874 45.809 1.00 15.36 406 LEU B O 1
ATOM 6598 N N . LYS B 1 407 ? 10.863 -23.958 46.721 1.00 14.99 407 LYS B N 1
ATOM 6599 C CA . LYS B 1 407 ? 12.071 -24.332 45.983 1.00 15.82 407 LYS B CA 1
ATOM 6600 C C . LYS B 1 407 ? 11.823 -24.209 44.464 1.00 16.95 407 LYS B C 1
ATOM 6601 O O . LYS B 1 407 ? 12.627 -23.584 43.766 1.00 19.35 407 LYS B O 1
ATOM 6607 N N . ARG B 1 408 ? 10.718 -24.760 43.996 1.00 18.79 408 ARG B N 1
ATOM 6608 C CA . ARG B 1 408 ? 10.428 -24.755 42.567 1.00 19.60 408 ARG B CA 1
ATOM 6609 C C . ARG B 1 408 ? 10.275 -23.362 42.027 1.00 18.92 408 ARG B C 1
ATOM 6610 O O . ARG B 1 408 ? 10.733 -23.078 40.925 1.00 17.51 408 ARG B O 1
ATOM 6618 N N . ARG B 1 409 ? 9.621 -22.492 42.777 1.00 16.97 409 ARG B N 1
ATOM 6619 C CA . ARG B 1 409 ? 9.479 -21.105 42.294 1.00 17.52 409 ARG B CA 1
ATOM 6620 C C . ARG B 1 409 ? 10.813 -20.377 42.157 1.00 17.44 409 ARG B C 1
ATOM 6621 O O . ARG B 1 409 ? 10.964 -19.502 41.308 1.00 17.44 409 ARG B O 1
ATOM 6629 N N . PHE B 1 410 ? 11.813 -20.713 42.977 1.00 17.25 410 PHE B N 1
ATOM 6630 C CA . PHE B 1 410 ? 13.106 -20.067 42.879 1.00 17.10 410 PHE B CA 1
ATOM 6631 C C . PHE B 1 410 ? 14.179 -20.944 42.164 1.00 19.00 410 PHE B C 1
ATOM 6632 O O . PHE B 1 410 ? 15.356 -20.639 42.245 1.00 18.56 410 PHE B O 1
ATOM 6640 N N . ASN B 1 411 ? 13.745 -21.990 41.468 1.00 17.59 411 ASN B N 1
ATOM 6641 C CA . ASN B 1 411 ? 14.647 -22.883 40.744 1.00 21.97 411 ASN B CA 1
ATOM 6642 C C . ASN B 1 411 ? 15.735 -23.424 41.670 1.00 20.71 411 ASN B C 1
ATOM 6643 O O . ASN B 1 411 ? 16.885 -23.636 41.254 1.00 22.77 411 ASN B O 1
ATOM 6648 N N . ILE B 1 412 ? 15.364 -23.710 42.916 1.00 17.78 412 ILE B N 1
ATOM 6649 C CA . ILE B 1 412 ? 16.262 -24.321 43.864 1.00 17.38 412 ILE B CA 1
ATOM 6650 C C . ILE B 1 412 ? 16.096 -25.840 43.784 1.00 18.56 412 ILE B C 1
ATOM 6651 O O . ILE B 1 412 ? 15.004 -26.344 43.638 1.00 20.31 412 ILE B O 1
ATOM 6656 N N . GLU B 1 413 ? 17.207 -26.563 43.798 1.00 21.16 413 GLU B N 1
ATOM 6657 C CA . GLU B 1 413 ? 17.196 -28.009 43.578 1.00 22.07 413 GLU B CA 1
ATOM 6658 C C . GLU B 1 413 ? 16.226 -28.688 44.566 1.00 21.54 413 GLU B C 1
ATOM 6659 O O . GLU B 1 413 ? 16.258 -28.400 45.779 1.00 21.98 413 GLU B O 1
ATOM 6665 N N . LEU B 1 414 ? 15.345 -29.501 44.021 1.00 21.38 414 LEU B N 1
ATOM 6666 C CA . LEU B 1 414 ? 14.344 -30.208 44.824 1.00 20.81 414 LEU B CA 1
ATOM 6667 C C . LEU B 1 414 ? 14.503 -31.696 44.659 1.00 20.32 414 LEU B C 1
ATOM 6668 O O . LEU B 1 414 ? 14.466 -32.239 43.507 1.00 20.68 414 LEU B O 1
ATOM 6673 N N . ASP B 1 415 ? 14.636 -32.386 45.791 1.00 19.59 415 ASP B N 1
ATOM 6674 C CA . ASP B 1 415 ? 14.689 -33.824 45.771 1.00 20.29 415 ASP B CA 1
ATOM 6675 C C . ASP B 1 415 ? 13.244 -34.405 45.860 1.00 20.52 415 ASP B C 1
ATOM 6676 O O . ASP B 1 415 ? 12.669 -34.506 46.936 1.00 19.55 415 ASP B O 1
ATOM 6681 N N . VAL B 1 416 ? 12.652 -34.747 44.721 1.00 20.33 416 VAL B N 1
ATOM 6682 C CA . VAL B 1 416 ? 11.275 -35.197 44.724 1.00 20.33 416 VAL B CA 1
ATOM 6683 C C . VAL B 1 416 ? 11.114 -36.561 45.433 1.00 21.55 416 VAL B C 1
ATOM 6684 O O . VAL B 1 416 ? 10.100 -36.827 46.104 1.00 20.76 416 VAL B O 1
ATOM 6688 N N . ASP B 1 417 ? 12.057 -37.473 45.231 1.00 22.10 417 ASP B N 1
ATOM 6689 C CA . ASP B 1 417 ? 11.966 -38.743 45.977 1.00 22.47 417 ASP B CA 1
ATOM 6690 C C . ASP B 1 417 ? 11.909 -38.503 47.509 1.00 21.34 417 ASP B C 1
ATOM 6691 O O . ASP B 1 417 ? 11.205 -39.215 48.228 1.00 21.00 417 ASP B O 1
ATOM 6696 N N . ALA B 1 418 ? 12.686 -37.544 47.997 1.00 20.50 418 ALA B N 1
ATOM 6697 C CA . ALA B 1 418 ? 12.698 -37.305 49.438 1.00 20.94 418 ALA B CA 1
ATOM 6698 C C . ALA B 1 418 ? 11.332 -36.669 49.882 1.00 20.86 418 ALA B C 1
ATOM 6699 O O . ALA B 1 418 ? 10.782 -36.948 50.983 1.00 21.33 418 ALA B O 1
ATOM 6701 N N . LEU B 1 419 ? 10.779 -35.845 49.010 1.00 19.21 419 LEU B N 1
ATOM 6702 C CA . LEU B 1 419 ? 9.450 -35.243 49.261 1.00 19.62 419 LEU B CA 1
ATOM 6703 C C . LEU B 1 419 ? 8.373 -36.318 49.349 1.00 19.39 419 LEU B C 1
ATOM 6704 O O . LEU B 1 419 ? 7.496 -36.316 50.264 1.00 20.13 419 LEU B O 1
ATOM 6709 N N . ILE B 1 420 ? 8.399 -37.272 48.418 1.00 18.59 420 ILE B N 1
ATOM 6710 C CA . ILE B 1 420 ? 7.486 -38.400 48.471 1.00 18.78 420 ILE B CA 1
ATOM 6711 C C . ILE B 1 420 ? 7.625 -39.157 49.809 1.00 20.09 420 ILE B C 1
ATOM 6712 O O . ILE B 1 420 ? 6.623 -39.514 50.420 1.00 19.14 420 ILE B O 1
ATOM 6717 N N . GLN B 1 421 ? 8.879 -39.379 50.280 1.00 20.08 421 GLN B N 1
ATOM 6718 C CA . GLN B 1 421 ? 9.068 -40.077 51.549 1.00 21.07 421 GLN B CA 1
ATOM 6719 C C . GLN B 1 421 ? 8.453 -39.255 52.721 1.00 21.12 421 GLN B C 1
ATOM 6720 O O . GLN B 1 421 ? 7.805 -39.855 53.592 1.00 21.21 421 GLN B O 1
ATOM 6726 N N . GLU B 1 422 ? 8.641 -37.945 52.699 1.00 21.72 422 GLU B N 1
ATOM 6727 C CA . GLU B 1 422 ? 8.052 -37.038 53.730 1.00 24.63 422 GLU B CA 1
ATOM 6728 C C . GLU B 1 422 ? 6.547 -37.122 53.735 1.00 25.04 422 GLU B C 1
ATOM 6729 O O . GLU B 1 422 ? 5.927 -37.164 54.815 1.00 25.12 422 GLU B O 1
ATOM 6735 N N . LEU B 1 423 ? 5.942 -37.171 52.539 1.00 22.88 423 LEU B N 1
ATOM 6736 C CA . LEU B 1 423 ? 4.513 -37.355 52.445 1.00 23.70 423 LEU B CA 1
ATOM 6737 C C . LEU B 1 423 ? 4.033 -38.698 52.985 1.00 24.06 423 LEU B C 1
ATOM 6738 O O . LEU B 1 423 ? 2.928 -38.793 53.596 1.00 25.45 423 LEU B O 1
ATOM 6743 N N . ARG B 1 424 ? 4.818 -39.761 52.775 1.00 22.24 424 ARG B N 1
ATOM 6744 C CA . ARG B 1 424 ? 4.467 -41.062 53.321 1.00 24.09 424 ARG B CA 1
ATOM 6745 C C . ARG B 1 424 ? 4.561 -41.140 54.843 1.00 24.50 424 ARG B C 1
ATOM 6746 O O . ARG B 1 424 ? 3.945 -41.999 55.465 1.00 25.94 424 ARG B O 1
ATOM 6754 N N . HIS B 1 425 ? 5.359 -40.277 55.429 1.00 26.35 425 HIS B N 1
ATOM 6755 C CA . HIS B 1 425 ? 5.572 -40.332 56.872 1.00 32.80 425 HIS B CA 1
ATOM 6756 C C . HIS B 1 425 ? 5.055 -39.164 57.656 1.00 39.19 425 HIS B C 1
ATOM 6757 O O . HIS B 1 425 ? 5.406 -38.986 58.816 1.00 45.57 425 HIS B O 1
ATOM 6764 N N . GLN B 1 426 ? 4.195 -38.366 57.027 1.00 39.35 426 GLN B N 1
ATOM 6765 C CA . GLN B 1 426 ? 3.648 -37.146 57.673 1.00 45.52 426 GLN B CA 1
ATOM 6766 C C . GLN B 1 426 ? 2.899 -37.468 58.975 1.00 49.83 426 GLN B C 1
ATOM 6767 O O . GLN B 1 426 ? 3.203 -36.895 60.040 1.00 52.75 426 GLN B O 1
#